Protein 5NB1 (pdb70)

InterPro domains:
  IPR001442 Collagen IV, non-collagenous [PF01413] (1467-1570)
  IPR001442 Collagen IV, non-collagenous [PF01413] (1575-1687)
  IPR001442 Collagen IV, non-collagenous [PS51403] (1465-1690)
  IPR001442 Collagen IV, non-collagenous [SM00111] (1465-1572)
  IPR001442 Collagen IV, non-collagenous [SM00111] (1573-1689)
  IPR008160 Collagen triple helix repeat [PF01391] (62-119)
  IPR008160 Collagen triple helix repeat [PF01391] (183-235)
  IPR008160 Collagen triple helix repeat [PF01391] (296-354)
  IPR008160 Collagen triple helix repeat [PF01391] (367-427)
  IPR008160 Collagen triple helix repeat [PF01391] (500-557)
  IPR008160 Collagen triple helix repeat [PF01391] (906-964)
  IPR008160 Collagen triple helix repeat [PF01391] (1015-1073)
  IPR008160 Collagen triple helix repeat [PF01391] (1082-1139)
  IPR008160 Collagen triple helix repeat [PF01391] (1198-1249)
  IPR008160 Collagen triple helix repeat [PF01391] (1313-1370)
  IPR016187 C-type lectin fold [SSF56436] (1467-1573)
  IPR016187 C-type lectin fold [SSF56436] (1574-1688)
  IPR036954 Collagen IV, non-collagenous domain superfamily [G3DSA:2.170.240.10] (1462-1690)
  IPR050149 Collagen superfamily [PTHR24023] (367-761)

Radius of gyration: 37.29 Å; Cα contacts (8 Å, |Δi|>4): 3398; chains: 6; bounding box: 72×98×93 Å

Organism: Homo sapiens (NCBI:txid9606)

GO terms:
  GO:0005576 extracellular region (C, TAS)
  GO:0005788 endoplasmic reticulum lumen (C, TAS)
  GO:0031012 extracellular matrix (C, HDA)
  GO:0060090 molecular adaptor activity (F, EXP)
  GO:0005604 basement membrane (C, IDA)
  GO:0005587 collagen type IV trimer (C, IDA)
  GO:0005201 extracellular matrix structural constituent (F, IMP)
  GO:0032836 glomerular basement membrane development (P, IMP)

Nearest PDB structures (foldseek):
  5nb1-assembly1_C  TM=1.004E+00  e=9.940E-43  Homo sapiens
  5nb1-assembly1_F-3  TM=1.001E+00  e=5.512E-42  Homo sapiens
  5nb1-assembly1_A-2  TM=9.998E-01  e=1.935E-41  Homo sapiens
  1t60-assembly3_O  TM=8.389E-01  e=1.017E-28  Bos taurus
  8tys-assembly1_D  TM=8.384E-01  e=1.018E-25  Drosophila melanogaster

CATH classification: 2.170.240.10

Sequence (1247 aa):
GGFLLVLHSQTDQEPTCPLGMPRLWTGYSLLYLEGQEKAHNQDLGLAGSCLPVFSTLPFAYCNIHQVCHYAQRNDRSYWLASAAPLPMMPLSEEAIRPYVSRRCAVCEAPAQAVAVHSQDQSIPPCPQQTWRSLWIGYSFLMHTGAGDQGGGQALMSPGSSCLEDFRAAPFLECQGRQGTCHFFANKYSFWLTTVESQAQRQKISRCQVCVKYGFLLVLHSQTDQEPTCPLGMPRLWTGYSLLYLEGQEKAHNQDLGLAGSCLPVFSTLPFAYCNIHQVCHYAQRNDRSYWLASAAPLPMMPLSEEAIRPYVSRRCAVCEAPAQAVAVHSQDQSIPPCPQTWRSLWIGYSFLMHTGAGDQGGGQALMSPGSCLEDFRAAPFLECQGRQGTCHFFANKYSFWLTTVSQAQRQKISRCQVCVKYGFLLVLHSQTDQEPTCPLGMPRLWTGYSLLYLEGQEKAHNQDLGLAGSCLPVFSTLPFAYCNIHHQVCHYAQRNDRSYWLASAAPLPMMPLSEEAIRPYVSRCAVCEAPAQAVAVHSQDQSIPPCPQTWRSLWIGYSFLMHTGAGDQGGGQALMSPGSCLEDFRAAPFLECQGRQGTCHFFANKYSFWLTTVSQAQRQKISRCQVCVKYGFLLVLHSQTDQEPTCPLGMPRLWTGYSLLYLEGQEKAHNQDLGLAGSCLPVFSTLPFAYCNIHQVCHYAQRNDRSYWLASAAPLPMMPLSEEAIRPYVSRCAVCEAPAQAVAVHSQDQSIPPCPQTWRSLWIGYSFLMHTGAGDQGGGQALMSPGSCLEDFRAAPFLECQGRQGTCHFFANNKYSFWLTTVSQAQRQKISRCQVCVKYFLLVLHSQTDQEPTCPLGMPRLWTGYSLLYLEGQEKAHNQDLGLAGSCLPVFSTLPFAYCNIHQVCHYAQRNDRSYWLASAAPLPMMPLSEEAIRPYVSRCAVCEAPAQAVAVHSQDQSIPPCPQTWRSLWIGYSFLMHTGAGDQGGGQQALMSPGSCLEDFRAAPFLECQGRQGTCHFFANKYSFWLTTVQAQRQKISRCQVCVKYGFLLVLHSQTDQQEPTCPLGMPRLWTGYSLLYLEGQEKAHNQDLGLAGSCLPVFSTLPFAYCNIHQVCHYAQRNDRSYWLASAAPLPMMPLSEEAIRPYVSRCAVCEAPAQAVAVHSQDQSIPPCPQTWRSLWIGYSFLMHTGAGDQGGGQQALMSPGSCLEDFRAAPFLECQGRQGTCHFFANKYSFWLTTVQAQRQKISRCQVCVKY

B-factor: mean 56.89, std 21.96, range [21.47, 147.78]

Structure (mmCIF, N/CA/C/O backbone):
data_5NB1
#
_entry.id   5NB1
#
_cell.length_a   145.580
_cell.length_b   167.561
_cell.length_c   155.412
_cell.angle_alpha   90.000
_cell.angle_beta   90.000
_cell.angle_gamma   90.000
#
_symmetry.space_group_name_H-M   'C 2 2 21'
#
loop_
_entity.id
_entity.type
_entity.pdbx_description
1 polymer 'Collagen alpha-4(IV) chain'
2 water water
#
loop_
_atom_site.group_PDB
_atom_site.id
_atom_site.type_symbol
_atom_site.label_atom_id
_atom_site.label_alt_id
_atom_site.label_comp_id
_atom_site.label_asym_id
_atom_site.label_entity_id
_atom_site.label_seq_id
_atom_site.pdbx_PDB_ins_code
_atom_site.Cartn_x
_atom_site.Cartn_y
_atom_site.Cartn_z
_atom_site.occupancy
_atom_site.B_iso_or_equiv
_atom_site.auth_seq_id
_atom_site.auth_comp_id
_atom_site.auth_asym_id
_atom_site.auth_atom_id
_atom_site.pdbx_PDB_model_num
ATOM 1 N N . GLY A 1 4 ? -39.422 30.990 -18.692 1.00 77.32 4 GLY A N 1
ATOM 2 C CA . GLY A 1 4 ? -40.267 32.214 -18.526 1.00 83.17 4 GLY A CA 1
ATOM 3 C C . GLY A 1 4 ? -39.749 33.484 -19.205 1.00 86.52 4 GLY A C 1
ATOM 4 O O . GLY A 1 4 ? -40.253 33.869 -20.270 1.00 86.97 4 GLY A O 1
ATOM 5 N N . GLY A 1 5 ? -38.753 34.142 -18.595 1.00 79.60 5 GLY A N 1
ATOM 6 C CA . GLY A 1 5 ? -38.307 35.454 -19.074 1.00 69.37 5 GLY A CA 1
ATOM 7 C C . GLY A 1 5 ? -36.895 35.952 -18.789 1.00 61.73 5 GLY A C 1
ATOM 8 O O . GLY A 1 5 ? -35.967 35.698 -19.565 1.00 61.52 5 GLY A O 1
ATOM 9 N N . PHE A 1 6 ? -36.742 36.687 -17.690 1.00 52.70 6 PHE A N 1
ATOM 10 C CA . PHE A 1 6 ? -35.557 37.515 -17.466 1.00 49.35 6 PHE A CA 1
ATOM 11 C C . PHE A 1 6 ? -34.749 37.128 -16.235 1.00 46.54 6 PHE A C 1
ATOM 12 O O . PHE A 1 6 ? -35.265 36.501 -15.321 1.00 47.33 6 PHE A O 1
ATOM 20 N N . LEU A 1 7 ? -33.485 37.532 -16.200 1.00 40.82 7 LEU A N 1
ATOM 21 C CA . LEU A 1 7 ? -32.619 37.191 -15.070 1.00 36.70 7 LEU A CA 1
ATOM 22 C C . LEU A 1 7 ? -32.453 38.315 -14.029 1.00 35.47 7 LEU A C 1
ATOM 23 O O . LEU A 1 7 ? -32.350 39.509 -14.376 1.00 33.71 7 LEU A O 1
ATOM 28 N N . LEU A 1 8 ? -32.468 37.936 -12.751 1.00 32.37 8 LEU A N 1
ATOM 29 C CA . LEU A 1 8 ? -32.145 38.880 -11.690 1.00 30.78 8 LEU A CA 1
ATOM 30 C C . LEU A 1 8 ? -31.114 38.308 -10.750 1.00 30.77 8 LEU A C 1
ATOM 31 O O . LEU A 1 8 ? -31.220 37.153 -10.294 1.00 31.68 8 LEU A O 1
ATOM 36 N N . VAL A 1 9 ? -30.118 39.131 -10.458 1.00 29.99 9 VAL A N 1
ATOM 37 C CA . VAL A 1 9 ? -28.969 38.685 -9.688 1.00 30.71 9 VAL A CA 1
ATOM 38 C C . VAL A 1 9 ? -28.932 39.431 -8.347 1.00 30.59 9 VAL A C 1
ATOM 39 O O . VAL A 1 9 ? -29.104 40.658 -8.298 1.00 30.68 9 VAL A O 1
ATOM 43 N N . LEU A 1 10 ? -28.764 38.679 -7.263 1.00 30.66 10 LEU A N 1
ATOM 44 C CA . LEU A 1 10 ? -28.737 39.260 -5.931 1.00 32.03 10 LEU A CA 1
ATOM 45 C C . LEU A 1 10 ? -27.409 38.955 -5.251 1.00 33.49 10 LEU A C 1
ATOM 46 O O . LEU A 1 10 ? -27.002 37.784 -5.213 1.00 33.94 10 LEU A O 1
ATOM 51 N N . HIS A 1 11 ? -26.736 39.991 -4.728 1.00 30.58 11 HIS A N 1
ATOM 52 C CA . HIS A 1 11 ? -25.512 39.785 -3.955 1.00 29.77 11 HIS A CA 1
ATOM 53 C C . HIS A 1 11 ? -25.685 40.088 -2.493 1.00 31.44 11 HIS A C 1
ATOM 54 O O . HIS A 1 11 ? -25.902 41.237 -2.119 1.00 34.73 11 HIS A O 1
ATOM 61 N N . SER A 1 12 ? -25.574 39.071 -1.638 1.00 31.86 12 SER A N 1
ATOM 62 C CA . SER A 1 12 ? -25.867 39.252 -0.212 1.00 31.40 12 SER A CA 1
ATOM 63 C C . SER A 1 12 ? -24.840 40.132 0.517 1.00 31.68 12 SER A C 1
ATOM 64 O O . SER A 1 12 ? -25.165 40.714 1.571 1.00 28.53 12 SER A O 1
ATOM 67 N N . GLN A 1 13 ? -23.628 40.233 -0.060 1.00 32.46 13 GLN A N 1
ATOM 68 C CA . GLN A 1 13 ? -22.447 40.767 0.626 1.00 34.82 13 GLN A CA 1
ATOM 69 C C . GLN A 1 13 ? -22.245 40.116 2.025 1.00 38.04 13 GLN A C 1
ATOM 70 O O . GLN A 1 13 ? -21.771 40.763 2.966 1.00 41.00 13 GLN A O 1
ATOM 76 N N . THR A 1 14 ? -22.672 38.864 2.174 1.00 38.55 14 THR A N 1
ATOM 77 C CA . THR A 1 14 ? -22.426 38.087 3.383 1.00 39.56 14 THR A CA 1
ATOM 78 C C . THR A 1 14 ? -22.145 36.652 2.969 1.00 40.03 14 THR A C 1
ATOM 79 O O . THR A 1 14 ? -22.179 36.327 1.786 1.00 38.39 14 THR A O 1
ATOM 83 N N . ASP A 1 15 ? -21.873 35.797 3.945 1.00 42.89 15 ASP A N 1
ATOM 84 C CA . ASP A 1 15 ? -21.646 34.388 3.664 1.00 46.82 15 ASP A CA 1
ATOM 85 C C . ASP A 1 15 ? -22.948 33.577 3.622 1.00 47.35 15 ASP A C 1
ATOM 86 O O . ASP A 1 15 ? -22.904 32.355 3.507 1.00 48.52 15 ASP A O 1
ATOM 91 N N . GLN A 1 16 ? -24.096 34.256 3.696 1.00 46.41 16 GLN A N 1
ATOM 92 C CA . GLN A 1 16 ? -25.392 33.589 3.572 1.00 48.48 16 GLN A CA 1
ATOM 93 C C . GLN A 1 16 ? -25.989 33.834 2.187 1.00 46.85 16 GLN A C 1
ATOM 94 O O . GLN A 1 16 ? -25.942 34.952 1.684 1.00 46.09 16 GLN A O 1
ATOM 100 N N . GLU A 1 17 ? -26.543 32.790 1.574 1.00 46.93 17 GLU A N 1
ATOM 101 C CA . GLU A 1 17 ? -27.188 32.910 0.261 1.00 48.11 17 GLU A CA 1
ATOM 102 C C . GLU A 1 17 ? -28.448 33.738 0.385 1.00 45.63 17 GLU A C 1
ATOM 103 O O . GLU A 1 17 ? -29.256 33.489 1.268 1.00 48.01 17 GLU A O 1
ATOM 109 N N . PRO A 1 18 ? -28.628 34.726 -0.499 1.00 41.95 18 PRO A N 1
ATOM 110 C CA . PRO A 1 18 ? -29.857 35.494 -0.474 1.00 40.46 18 PRO A CA 1
ATOM 111 C C . PRO A 1 18 ? -31.033 34.644 -0.898 1.00 42.46 18 PRO A C 1
ATOM 112 O O . PRO A 1 18 ? -30.851 33.591 -1.516 1.00 46.42 18 PRO A O 1
ATOM 116 N N . THR A 1 19 ? -32.235 35.086 -0.573 1.00 41.82 19 THR A N 1
ATOM 117 C CA . THR A 1 19 ? -33.418 34.426 -1.087 1.00 42.37 19 THR A CA 1
ATOM 118 C C . THR A 1 19 ? -33.951 35.320 -2.190 1.00 41.80 19 THR A C 1
ATOM 119 O O . THR A 1 19 ? -33.793 36.542 -2.116 1.00 42.82 19 THR A O 1
ATOM 123 N N . CYS A 1 20 ? -34.574 34.720 -3.204 1.00 39.33 20 CYS A N 1
ATOM 124 C CA . CYS A 1 20 ? -35.148 35.485 -4.304 1.00 39.58 20 CYS A CA 1
ATOM 125 C C . CYS A 1 20 ? -36.457 36.117 -3.860 1.00 40.02 20 CYS A C 1
ATOM 126 O O . CYS A 1 20 ? -37.237 35.461 -3.173 1.00 40.88 20 CYS A O 1
ATOM 129 N N . PRO A 1 21 ? -36.695 37.395 -4.248 1.00 40.02 21 PRO A N 1
ATOM 130 C CA . PRO A 1 21 ? -37.906 38.125 -3.862 1.00 40.48 21 PRO A CA 1
ATOM 131 C C . PRO A 1 21 ? -39.186 37.654 -4.580 1.00 43.58 21 PRO A C 1
ATOM 132 O O . PRO A 1 21 ? -39.111 36.820 -5.484 1.00 44.03 21 PRO A O 1
ATOM 136 N N . LEU A 1 22 ? -40.339 38.168 -4.136 1.00 43.46 22 LEU A N 1
ATOM 137 C CA . LEU A 1 22 ? -41.627 38.044 -4.835 1.00 44.34 22 LEU A CA 1
ATOM 138 C C . LEU A 1 22 ? -41.981 36.670 -5.418 1.00 45.25 22 LEU A C 1
ATOM 139 O O . LEU A 1 22 ? -42.631 36.581 -6.469 1.00 42.90 22 LEU A O 1
ATOM 144 N N . GLY A 1 23 ? -41.560 35.608 -4.736 1.00 45.76 23 GLY A N 1
ATOM 145 C CA . GLY A 1 23 ? -41.792 34.242 -5.214 1.00 46.89 23 GLY A CA 1
ATOM 146 C C . GLY A 1 23 ? -41.135 33.860 -6.538 1.00 48.43 23 GLY A C 1
ATOM 147 O O . GLY A 1 23 ? -41.508 32.840 -7.134 1.00 50.09 23 GLY A O 1
ATOM 148 N N . MET A 1 24 ? -40.173 34.673 -7.004 1.00 44.16 24 MET A N 1
ATOM 149 C CA . MET A 1 24 ? -39.352 34.337 -8.178 1.00 39.97 24 MET A CA 1
ATOM 150 C C . MET A 1 24 ? -38.566 33.034 -7.952 1.00 38.93 24 MET A C 1
ATOM 151 O O . MET A 1 24 ? -37.931 32.873 -6.905 1.00 37.93 24 MET A O 1
ATOM 156 N N . PRO A 1 25 ? -38.586 32.112 -8.937 1.00 37.14 25 PRO A N 1
ATOM 157 C CA . PRO A 1 25 ? -37.851 30.853 -8.748 1.00 36.57 25 PRO A CA 1
ATOM 158 C C . PRO A 1 25 ? -36.346 31.071 -8.737 1.00 35.60 25 PRO A C 1
ATOM 159 O O . PRO A 1 25 ? -35.828 31.884 -9.507 1.00 34.71 25 PRO A O 1
ATOM 163 N N . ARG A 1 26 ? -35.663 30.352 -7.852 1.00 37.19 26 ARG A N 1
ATOM 164 C CA . ARG A 1 26 ? -34.215 30.393 -7.766 1.00 37.99 26 ARG A CA 1
ATOM 165 C C . ARG A 1 26 ? -33.601 29.410 -8.767 1.00 39.39 26 ARG A C 1
ATOM 166 O O . ARG A 1 26 ? -33.871 28.196 -8.726 1.00 42.84 26 ARG A O 1
ATOM 174 N N . LEU A 1 27 ? -32.775 29.931 -9.667 1.00 36.28 27 LEU A N 1
ATOM 175 C CA . LEU A 1 27 ? -32.158 29.102 -10.679 1.00 32.21 27 LEU A CA 1
ATOM 176 C C . LEU A 1 27 ? -30.885 28.469 -10.133 1.00 32.64 27 LEU A C 1
ATOM 177 O O . LEU A 1 27 ? -30.680 27.269 -10.329 1.00 33.26 27 LEU A O 1
ATOM 182 N N . TRP A 1 28 ? -30.057 29.258 -9.436 1.00 31.31 28 TRP A N 1
ATOM 183 C CA . TRP A 1 28 ? -28.834 28.762 -8.762 1.00 33.08 28 TRP A CA 1
ATOM 184 C C . TRP A 1 28 ? -28.248 29.722 -7.740 1.00 34.30 28 TRP A C 1
ATOM 185 O O . TRP A 1 28 ? -28.720 30.840 -7.561 1.00 38.58 28 TRP A O 1
ATOM 196 N N . THR A 1 29 ? -27.201 29.276 -7.067 1.00 36.12 29 THR A N 1
ATOM 197 C CA . THR A 1 29 ? -26.578 29.993 -5.959 1.00 38.13 29 THR A CA 1
ATOM 198 C C . THR A 1 29 ? -25.047 29.960 -6.178 1.00 39.42 29 THR A C 1
ATOM 199 O O . THR A 1 29 ? -24.543 29.091 -6.911 1.00 44.12 29 THR A O 1
ATOM 203 N N . GLY A 1 30 ? -24.309 30.910 -5.608 1.00 35.60 30 GLY A N 1
ATOM 204 C CA . GLY A 1 30 ? -22.874 30.997 -5.898 1.00 32.91 30 GLY A CA 1
ATOM 205 C C . GLY A 1 30 ? -22.127 32.114 -5.199 1.00 31.24 30 GLY A C 1
ATOM 206 O O . GLY A 1 30 ? -22.525 32.538 -4.120 1.00 29.85 30 GLY A O 1
ATOM 207 N N . TYR A 1 31 ? -21.042 32.581 -5.825 1.00 31.62 31 TYR A N 1
ATOM 208 C CA . TYR A 1 31 ? -20.149 33.614 -5.264 1.00 31.45 31 TYR A CA 1
ATOM 209 C C . TYR A 1 31 ? -20.049 34.839 -6.172 1.00 30.61 31 TYR A C 1
ATOM 210 O O . TYR A 1 31 ? -20.063 34.746 -7.406 1.00 27.26 31 TYR A O 1
ATOM 219 N N . SER A 1 32 ? -19.949 35.994 -5.532 1.00 33.41 32 SER A N 1
ATOM 220 C CA . SER A 1 32 ? -20.068 37.272 -6.223 1.00 35.52 32 SER A CA 1
ATOM 221 C C . SER A 1 32 ? -18.761 37.685 -6.863 1.00 36.32 32 SER A C 1
ATOM 222 O O . SER A 1 32 ? -17.851 38.144 -6.164 1.00 36.58 32 SER A O 1
ATOM 225 N N . LEU A 1 33 ? -18.664 37.518 -8.183 1.00 36.77 33 LEU A N 1
ATOM 226 C CA . LEU A 1 33 ? -17.485 37.973 -8.934 1.00 36.68 33 LEU A CA 1
ATOM 227 C C . LEU A 1 33 ? -17.674 39.379 -9.518 1.00 37.20 33 LEU A C 1
ATOM 228 O O . LEU A 1 33 ? -18.591 39.631 -10.312 1.00 35.59 33 LEU A O 1
ATOM 233 N N . LEU A 1 34 ? -16.791 40.291 -9.127 1.00 39.62 34 LEU A N 1
ATOM 234 C CA . LEU A 1 34 ? -16.931 41.694 -9.529 1.00 44.02 34 LEU A CA 1
ATOM 235 C C . LEU A 1 34 ? -16.218 42.029 -10.836 1.00 45.09 34 LEU A C 1
ATOM 236 O O . LEU A 1 34 ? -16.749 42.756 -11.664 1.00 46.31 34 LEU A O 1
ATOM 241 N N . TYR A 1 35 ? -15.018 41.494 -11.018 1.00 48.31 35 TYR A N 1
ATOM 242 C CA . TYR A 1 35 ? -14.173 41.902 -12.140 1.00 47.66 35 TYR A CA 1
ATOM 243 C C . TYR A 1 35 ? -13.032 40.919 -12.407 1.00 47.81 35 TYR A C 1
ATOM 244 O O . TYR A 1 35 ? -12.293 40.513 -11.482 1.00 46.21 35 TYR A O 1
ATOM 253 N N . LEU A 1 36 ? -12.910 40.545 -13.680 1.00 47.27 36 LEU A N 1
ATOM 254 C CA . LEU A 1 36 ? -11.785 39.755 -14.177 1.00 48.41 36 LEU A CA 1
ATOM 255 C C . LEU A 1 36 ? -10.758 40.660 -14.806 1.00 51.57 36 LEU A C 1
ATOM 256 O O . LEU A 1 36 ? -11.072 41.424 -15.725 1.00 51.53 36 LEU A O 1
ATOM 261 N N . GLU A 1 37 ? -9.524 40.558 -14.325 1.00 59.08 37 GLU A N 1
ATOM 262 C CA . GLU A 1 37 ? -8.455 41.441 -14.776 1.00 63.29 37 GLU A CA 1
ATOM 263 C C . GLU A 1 37 ? -8.286 41.470 -16.263 1.00 66.44 37 GLU A C 1
ATOM 264 O O . GLU A 1 37 ? -8.128 40.424 -16.891 1.00 69.52 37 GLU A O 1
ATOM 270 N N . GLY A 1 38 ? -8.277 42.685 -16.803 1.00 73.35 38 GLY A N 1
ATOM 271 C CA . GLY A 1 38 ? -7.996 42.907 -18.206 1.00 73.36 38 GLY A CA 1
ATOM 272 C C . GLY A 1 38 ? -8.672 41.831 -19.008 1.00 72.88 38 GLY A C 1
ATOM 273 O O . GLY A 1 38 ? -8.028 41.041 -19.691 1.00 75.95 38 GLY A O 1
ATOM 274 N N . GLN A 1 39 ? -9.983 41.760 -18.873 1.00 76.49 39 GLN A N 1
ATOM 275 C CA . GLN A 1 39 ? -10.742 40.997 -19.813 1.00 83.79 39 GLN A CA 1
ATOM 276 C C . GLN A 1 39 ? -10.789 41.870 -21.054 1.00 87.29 39 GLN A C 1
ATOM 277 O O . GLN A 1 39 ? -10.425 43.049 -21.007 1.00 81.48 39 GLN A O 1
ATOM 283 N N . GLU A 1 40 ? -11.189 41.279 -22.170 1.00 95.08 40 GLU A N 1
ATOM 284 C CA . GLU A 1 40 ? -11.449 42.029 -23.381 1.00 100.62 40 GLU A CA 1
ATOM 285 C C . GLU A 1 40 ? -12.570 43.035 -23.120 1.00 103.23 40 GLU A C 1
ATOM 286 O O . GLU A 1 40 ? -13.439 42.808 -22.266 1.00 100.74 40 GLU A O 1
ATOM 292 N N . LYS A 1 41 ? -12.529 44.154 -23.840 1.00 104.69 41 LYS A N 1
ATOM 293 C CA . LYS A 1 41 ? -13.570 45.170 -23.750 1.00 105.38 41 LYS A CA 1
ATOM 294 C C . LYS A 1 41 ? -14.916 44.643 -24.275 1.00 111.44 41 LYS A C 1
ATOM 295 O O . LYS A 1 41 ? -15.971 45.198 -23.952 1.00 112.99 41 LYS A O 1
ATOM 297 N N . ALA A 1 42 ? -14.871 43.559 -25.060 1.00 116.40 42 ALA A N 1
ATOM 298 C CA . ALA A 1 42 ? -16.073 42.939 -25.659 1.00 118.66 42 ALA A CA 1
ATOM 299 C C . ALA A 1 42 ? -16.878 42.048 -24.692 1.00 118.47 42 ALA A C 1
ATOM 300 O O . ALA A 1 42 ? -17.905 41.472 -25.074 1.00 114.32 42 ALA A O 1
ATOM 302 N N . HIS A 1 43 ? -16.406 41.951 -23.448 1.00 115.61 43 HIS A N 1
ATOM 303 C CA . HIS A 1 43 ? -17.053 41.165 -22.400 1.00 102.15 43 HIS A CA 1
ATOM 304 C C . HIS A 1 43 ? -17.493 42.067 -21.275 1.00 91.90 43 HIS A C 1
ATOM 305 O O . HIS A 1 43 ? -16.679 42.800 -20.701 1.00 91.04 43 HIS A O 1
ATOM 312 N N . ASN A 1 44 ? -18.785 42.029 -20.954 1.00 79.21 44 ASN A N 1
ATOM 313 C CA . ASN A 1 44 ? -19.356 42.915 -19.940 1.00 71.03 44 ASN A CA 1
ATOM 314 C C . ASN A 1 44 ? -19.281 42.313 -18.543 1.00 64.69 44 ASN A C 1
ATOM 315 O O . ASN A 1 44 ? -19.591 41.140 -18.375 1.00 65.42 44 ASN A O 1
ATOM 320 N N . GLN A 1 45 ? -18.883 43.105 -17.542 1.00 59.42 45 GLN A N 1
ATOM 321 C CA . GLN A 1 45 ? -18.646 42.557 -16.192 1.00 58.06 45 GLN A CA 1
ATOM 322 C C . GLN A 1 45 ? -19.523 43.132 -15.071 1.00 55.71 45 GLN A C 1
ATOM 323 O O . GLN A 1 45 ? -19.087 43.288 -13.924 1.00 58.43 45 GLN A O 1
ATOM 329 N N . ASP A 1 46 ? -20.769 43.428 -15.400 1.00 50.71 46 ASP A N 1
ATOM 330 C CA . ASP A 1 46 ? -21.684 43.994 -14.438 1.00 47.59 46 ASP A CA 1
ATOM 331 C C . ASP A 1 46 ? -22.141 42.964 -13.427 1.00 43.82 46 ASP A C 1
ATOM 332 O O . ASP A 1 46 ? -22.442 41.823 -13.777 1.00 47.32 46 ASP A O 1
ATOM 337 N N . LEU A 1 47 ? -22.214 43.375 -12.170 1.00 39.40 47 LEU A N 1
ATOM 338 C CA . LEU A 1 47 ? -22.817 42.562 -11.122 1.00 35.50 47 LEU A CA 1
ATOM 339 C C . LEU A 1 47 ? -24.305 42.249 -11.359 1.00 37.99 47 LEU A C 1
ATOM 340 O O . LEU A 1 47 ? -24.910 41.526 -10.581 1.00 40.81 47 LEU A O 1
ATOM 345 N N . GLY A 1 48 ? -24.893 42.789 -12.425 1.00 38.78 48 GLY A N 1
ATOM 346 C CA . GLY A 1 48 ? -26.273 42.477 -12.803 1.00 38.48 48 GLY A CA 1
ATOM 347 C C . GLY A 1 48 ? -26.424 41.307 -13.764 1.00 38.99 48 GLY A C 1
ATOM 348 O O . GLY A 1 48 ? -27.538 40.910 -14.110 1.00 39.23 48 GLY A O 1
ATOM 349 N N . LEU A 1 49 ? -25.314 40.728 -14.198 1.00 38.91 49 LEU A N 1
ATOM 350 C CA . LEU A 1 49 ? -25.407 39.580 -15.106 1.00 36.51 49 LEU A CA 1
ATOM 351 C C . LEU A 1 49 ? -25.094 38.243 -14.427 1.00 34.96 49 LEU A C 1
ATOM 352 O O . LEU A 1 49 ? -24.301 38.172 -13.467 1.00 32.98 49 LEU A O 1
ATOM 357 N N . ALA A 1 50 ? -25.721 37.188 -14.943 1.00 32.80 50 ALA A N 1
ATOM 358 C CA . ALA A 1 50 ? -25.544 35.846 -14.400 1.00 33.80 50 ALA A CA 1
ATOM 359 C C . ALA A 1 50 ? -24.069 35.512 -14.193 1.00 35.01 50 ALA A C 1
ATOM 360 O O . ALA A 1 50 ? -23.686 34.961 -13.157 1.00 38.59 50 ALA A O 1
ATOM 362 N N . GLY A 1 51 ? -23.240 35.883 -15.160 1.00 32.79 51 GLY A N 1
ATOM 363 C CA . GLY A 1 51 ? -21.818 35.672 -15.063 1.00 31.10 51 GLY A CA 1
ATOM 364 C C . GLY A 1 51 ? -21.137 36.279 -13.854 1.00 33.95 51 GLY A C 1
ATOM 365 O O . GLY A 1 51 ? -19.956 36.020 -13.660 1.00 36.34 51 GLY A O 1
ATOM 366 N N . SER A 1 52 ? -21.839 37.086 -13.043 1.00 32.99 52 SER A N 1
ATOM 367 C CA . SER A 1 52 ? -21.252 37.598 -11.790 1.00 32.02 52 SER A CA 1
ATOM 368 C C . SER A 1 52 ? -21.520 36.705 -10.569 1.00 32.25 52 SER A C 1
ATOM 369 O O . SER A 1 52 ? -20.982 36.942 -9.469 1.00 31.31 52 SER A O 1
ATOM 372 N N . CYS A 1 53 ? -22.343 35.678 -10.771 1.00 30.66 53 CYS A N 1
ATOM 373 C CA . CYS A 1 53 ? -22.659 34.732 -9.720 1.00 32.38 53 CYS A CA 1
ATOM 374 C C . CYS A 1 53 ? -22.161 33.353 -10.130 1.00 34.39 53 CYS A C 1
ATOM 375 O O . CYS A 1 53 ? -22.807 32.655 -10.922 1.00 36.58 53 CYS A O 1
ATOM 378 N N . LEU A 1 54 ? -21.010 32.962 -9.597 1.00 32.88 54 LEU A N 1
ATOM 379 C CA . LEU A 1 54 ? -20.383 31.714 -9.985 1.00 31.03 54 LEU A CA 1
ATOM 380 C C . LEU A 1 54 ? -20.652 30.635 -8.936 1.00 30.59 54 LEU A C 1
ATOM 381 O O . LEU A 1 54 ? -20.374 30.843 -7.759 1.00 29.99 54 LEU A O 1
ATOM 386 N N . PRO A 1 55 ? -21.195 29.477 -9.367 1.00 30.22 55 PRO A N 1
ATOM 387 C CA . PRO A 1 55 ? -21.515 28.349 -8.504 1.00 29.58 55 PRO A CA 1
ATOM 388 C C . PRO A 1 55 ? -20.304 27.803 -7.771 1.00 32.08 55 PRO A C 1
ATOM 389 O O . PRO A 1 55 ? -20.435 27.363 -6.608 1.00 30.52 55 PRO A O 1
ATOM 393 N N . VAL A 1 56 ? -19.138 27.811 -8.426 1.00 33.70 56 VAL A N 1
ATOM 394 C CA . VAL A 1 56 ? -17.934 27.385 -7.716 1.00 35.48 56 VAL A CA 1
ATOM 395 C C . VAL A 1 56 ? -16.866 28.470 -7.673 1.00 36.35 56 VAL A C 1
ATOM 396 O O . VAL A 1 56 ? -16.486 29.050 -8.689 1.00 34.74 56 VAL A O 1
ATOM 400 N N . PHE A 1 57 ? -16.398 28.735 -6.463 1.00 38.97 57 PHE A N 1
ATOM 401 C CA . PHE A 1 57 ? -15.347 29.692 -6.257 1.00 44.40 57 PHE A CA 1
ATOM 402 C C . PHE A 1 57 ? -13.975 29.112 -6.601 1.00 47.67 57 PHE A C 1
ATOM 403 O O . PHE A 1 57 ? -13.617 28.031 -6.111 1.00 46.53 57 PHE A O 1
ATOM 411 N N . SER A 1 58 ? -13.215 29.833 -7.435 1.00 49.31 58 SER A N 1
ATOM 412 C CA . SER A 1 58 ? -11.778 29.550 -7.630 1.00 53.33 58 SER A CA 1
ATOM 413 C C . SER A 1 58 ? -10.914 30.807 -7.832 1.00 58.07 58 SER A C 1
ATOM 414 O O . SER A 1 58 ? -11.341 31.779 -8.463 1.00 62.96 58 SER A O 1
ATOM 417 N N . THR A 1 59 ? -9.682 30.773 -7.331 1.00 57.98 59 THR A N 1
ATOM 418 C CA . THR A 1 59 ? -8.737 31.865 -7.581 1.00 56.06 59 THR A CA 1
ATOM 419 C C . THR A 1 59 ? -8.281 31.900 -9.037 1.00 56.33 59 THR A C 1
ATOM 420 O O . THR A 1 59 ? -7.441 32.725 -9.384 1.00 62.16 59 THR A O 1
ATOM 424 N N . LEU A 1 60 ? -8.809 30.998 -9.873 1.00 52.29 60 LEU A N 1
ATOM 425 C CA . LEU A 1 60 ? -8.558 31.034 -11.316 1.00 50.36 60 LEU A CA 1
ATOM 426 C C . LEU A 1 60 ? -9.820 30.796 -12.151 1.00 50.30 60 LEU A C 1
ATOM 427 O O . LEU A 1 60 ? -9.983 29.742 -12.764 1.00 52.08 60 LEU A O 1
ATOM 432 N N . PRO A 1 61 ? -10.703 31.795 -12.205 1.00 47.62 61 PRO A N 1
ATOM 433 C CA . PRO A 1 61 ? -11.924 31.681 -12.976 1.00 45.76 61 PRO A CA 1
ATOM 434 C C . PRO A 1 61 ? -11.735 31.929 -14.485 1.00 44.96 61 PRO A C 1
ATOM 435 O O . PRO A 1 61 ? -12.730 31.970 -15.225 1.00 41.42 61 PRO A O 1
ATOM 439 N N . PHE A 1 62 ? -10.498 32.139 -14.943 1.00 43.78 62 PHE A N 1
ATOM 440 C CA . PHE A 1 62 ? -10.270 32.344 -16.391 1.00 45.91 62 PHE A CA 1
ATOM 441 C C . PHE A 1 62 ? -10.206 30.975 -17.073 1.00 45.87 62 PHE A C 1
ATOM 442 O O . PHE A 1 62 ? -10.490 30.838 -18.268 1.00 47.84 62 PHE A O 1
ATOM 450 N N . ALA A 1 63 ? -9.826 29.973 -16.291 1.00 41.72 63 ALA A N 1
ATOM 451 C CA . ALA A 1 63 ? -9.807 28.614 -16.740 1.00 44.53 63 ALA A CA 1
ATOM 452 C C . ALA A 1 63 ? -11.230 28.130 -16.984 1.00 47.32 63 ALA A C 1
ATOM 453 O O . ALA A 1 63 ? -12.138 28.416 -16.200 1.00 44.84 63 ALA A O 1
ATOM 455 N N . TYR A 1 64 ? -11.403 27.398 -18.085 1.00 49.83 64 TYR A N 1
ATOM 456 C CA . TYR A 1 64 ? -12.678 26.788 -18.468 1.00 48.41 64 TYR A CA 1
ATOM 457 C C . TYR A 1 64 ? -13.214 25.905 -17.338 1.00 47.65 64 TYR A C 1
ATOM 458 O O . TYR A 1 64 ? -14.371 26.032 -16.946 1.00 48.17 64 TYR A O 1
ATOM 467 N N . CYS A 1 65 ? -12.355 25.037 -16.812 1.00 48.03 65 CYS A N 1
ATOM 468 C CA . CYS A 1 65 ? -12.696 24.119 -15.718 1.00 51.46 65 CYS A CA 1
ATOM 469 C C . CYS A 1 65 ? -11.640 24.226 -14.622 1.00 51.81 65 CYS A C 1
ATOM 470 O O . CYS A 1 65 ? -10.583 24.837 -14.839 1.00 49.03 65 CYS A O 1
ATOM 473 N N . ASN A 1 66 ? -11.910 23.633 -13.455 1.00 53.07 66 ASN A N 1
ATOM 474 C CA . ASN A 1 66 ? -11.003 23.814 -12.306 1.00 55.75 66 ASN A CA 1
ATOM 475 C C . ASN A 1 66 ? -9.950 22.711 -12.082 1.00 58.04 66 ASN A C 1
ATOM 476 O O . ASN A 1 66 ? -9.406 22.583 -10.973 1.00 56.21 66 ASN A O 1
ATOM 481 N N . ILE A 1 67 ? -9.680 21.919 -13.128 1.00 55.22 67 ILE A N 1
ATOM 482 C CA . ILE A 1 67 ? -8.597 20.940 -13.121 1.00 55.08 67 ILE A CA 1
ATOM 483 C C . ILE A 1 67 ? -7.633 21.299 -14.242 1.00 60.00 67 ILE A C 1
ATOM 484 O O . ILE A 1 67 ? -7.960 21.157 -15.418 1.00 57.95 67 ILE A O 1
ATOM 489 N N . HIS A 1 68 ? -6.454 21.795 -13.856 1.00 67.65 68 HIS A N 1
ATOM 490 C CA . HIS A 1 68 ? -5.522 22.438 -14.793 1.00 69.21 68 HIS A CA 1
ATOM 491 C C . HIS A 1 68 ? -4.862 21.468 -15.744 1.00 64.67 68 HIS A C 1
ATOM 492 O O . HIS A 1 68 ? -4.416 21.867 -16.823 1.00 62.00 68 HIS A O 1
ATOM 499 N N . GLN A 1 69 ? -4.814 20.190 -15.366 1.00 62.89 69 GLN A N 1
ATOM 500 C CA . GLN A 1 69 ? -4.344 19.128 -16.271 1.00 65.78 69 GLN A CA 1
ATOM 501 C C . GLN A 1 69 ? -5.273 18.947 -17.478 1.00 65.06 69 GLN A C 1
ATOM 502 O O . GLN A 1 69 ? -4.812 18.577 -18.553 1.00 63.88 69 GLN A O 1
ATOM 508 N N . VAL A 1 70 ? -6.571 19.206 -17.292 1.00 64.13 70 VAL A N 1
ATOM 509 C CA . VAL A 1 70 ? -7.559 19.115 -18.376 1.00 61.65 70 VAL A CA 1
ATOM 510 C C . VAL A 1 70 ? -7.673 20.400 -19.210 1.00 63.09 70 VAL A C 1
ATOM 511 O O . VAL A 1 70 ? -7.506 20.376 -20.425 1.00 63.91 70 VAL A O 1
ATOM 515 N N . CYS A 1 71 ? -7.985 21.506 -18.548 1.00 68.06 71 CYS A N 1
ATOM 516 C CA . CYS A 1 71 ? -8.097 22.804 -19.191 1.00 74.88 71 CYS A CA 1
ATOM 517 C C . CYS A 1 71 ? -6.865 23.588 -18.783 1.00 84.05 71 CYS A C 1
ATOM 518 O O . CYS A 1 71 ? -6.753 24.033 -17.633 1.00 92.80 71 CYS A O 1
ATOM 521 N N . HIS A 1 72 ? -5.922 23.726 -19.707 1.00 87.69 72 HIS A N 1
ATOM 522 C CA . HIS A 1 72 ? -4.729 24.524 -19.448 1.00 89.69 72 HIS A CA 1
ATOM 523 C C . HIS A 1 72 ? -5.044 25.957 -19.772 1.00 86.11 72 HIS A C 1
ATOM 524 O O . HIS A 1 72 ? -5.530 26.259 -20.871 1.00 82.56 72 HIS A O 1
ATOM 531 N N . TYR A 1 73 ? -4.811 26.857 -18.819 1.00 77.54 73 TYR A N 1
ATOM 532 C CA . TYR A 1 73 ? -5.027 28.274 -19.096 1.00 74.44 73 TYR A CA 1
ATOM 533 C C . TYR A 1 73 ? -3.698 28.921 -19.466 1.00 73.24 73 TYR A C 1
ATOM 534 O O . TYR A 1 73 ? -2.756 28.922 -18.676 1.00 72.54 73 TYR A O 1
ATOM 543 N N . ALA A 1 74 ? -3.642 29.468 -20.677 1.00 75.24 74 ALA A N 1
ATOM 544 C CA . ALA A 1 74 ? -2.391 29.949 -21.267 1.00 79.21 74 ALA A CA 1
ATOM 545 C C . ALA A 1 74 ? -2.049 31.415 -20.966 1.00 84.67 74 ALA A C 1
ATOM 546 O O . ALA A 1 74 ? -0.903 31.725 -20.625 1.00 85.38 74 ALA A O 1
ATOM 548 N N . GLN A 1 75 ? -3.046 32.298 -21.077 1.00 85.71 75 GLN A N 1
ATOM 549 C CA . GLN A 1 75 ? -2.813 33.749 -21.203 1.00 81.35 75 GLN A CA 1
ATOM 550 C C . GLN A 1 75 ? -2.298 34.454 -19.938 1.00 80.14 75 GLN A C 1
ATOM 551 O O . GLN A 1 75 ? -2.164 33.830 -18.872 1.00 77.52 75 GLN A O 1
ATOM 557 N N . ARG A 1 76 ? -2.006 35.750 -20.076 1.00 77.37 76 ARG A N 1
ATOM 558 C CA . ARG A 1 76 ? -1.260 36.511 -19.061 1.00 78.49 76 ARG A CA 1
ATOM 559 C C . ARG A 1 76 ? -2.089 36.905 -17.829 1.00 76.79 76 ARG A C 1
ATOM 560 O O . ARG A 1 76 ? -1.589 36.822 -16.693 1.00 62.41 76 ARG A O 1
ATOM 562 N N . ASN A 1 77 ? -3.345 37.314 -18.086 1.00 80.75 77 ASN A N 1
ATOM 563 C CA . ASN A 1 77 ? -4.339 37.773 -17.087 1.00 73.13 77 ASN A CA 1
ATOM 564 C C . ASN A 1 77 ? -4.542 36.861 -15.889 1.00 73.21 77 ASN A C 1
ATOM 565 O O . ASN A 1 77 ? -4.884 35.686 -16.041 1.00 69.91 77 ASN A O 1
ATOM 570 N N . ASP A 1 78 ? -4.376 37.428 -14.698 1.00 76.92 78 ASP A N 1
ATOM 571 C CA . ASP A 1 78 ? -4.209 36.637 -13.482 1.00 79.50 78 ASP A CA 1
ATOM 572 C C . ASP A 1 78 ? -5.216 36.933 -12.358 1.00 78.20 78 ASP A C 1
ATOM 573 O O . ASP A 1 78 ? -5.661 36.019 -11.651 1.00 80.16 78 ASP A O 1
ATOM 578 N N . ARG A 1 79 ? -5.561 38.207 -12.191 1.00 73.02 79 ARG A N 1
ATOM 579 C CA . ARG A 1 79 ? -6.208 38.669 -10.959 1.00 69.11 79 ARG A CA 1
ATOM 580 C C . ARG A 1 79 ? -7.723 38.805 -11.048 1.00 61.96 79 ARG A C 1
ATOM 581 O O . ARG A 1 79 ? -8.279 39.077 -12.111 1.00 60.50 79 ARG A O 1
ATOM 589 N N . SER A 1 80 ? -8.388 38.592 -9.921 1.00 56.02 80 SER A N 1
ATOM 590 C CA . SER A 1 80 ? -9.842 38.618 -9.901 1.00 54.73 80 SER A CA 1
ATOM 591 C C . SER A 1 80 ? -10.331 39.231 -8.608 1.00 50.55 80 SER A C 1
ATOM 592 O O . SER A 1 80 ? -9.687 39.088 -7.556 1.00 47.07 80 SER A O 1
ATOM 595 N N . TYR A 1 81 ? -11.473 39.909 -8.699 1.00 48.25 81 TYR A N 1
ATOM 596 C CA . TYR A 1 81 ? -12.068 40.571 -7.541 1.00 47.63 81 TYR A CA 1
ATOM 597 C C . TYR A 1 81 ? -13.462 40.049 -7.205 1.00 44.10 81 TYR A C 1
ATOM 598 O O . TYR A 1 81 ? -14.326 39.950 -8.072 1.00 45.20 81 TYR A O 1
ATOM 607 N N . TRP A 1 82 ? -13.657 39.735 -5.931 1.00 40.39 82 TRP A N 1
ATOM 608 C CA . TRP A 1 82 ? -14.896 39.199 -5.411 1.00 39.54 82 TRP A CA 1
ATOM 609 C C . TRP A 1 82 ? -15.377 40.139 -4.377 1.00 40.97 82 TRP A C 1
ATOM 610 O O . TRP A 1 82 ? -14.575 40.753 -3.663 1.00 40.95 82 TRP A O 1
ATOM 621 N N . LEU A 1 83 ? -16.700 40.247 -4.286 1.00 40.23 83 LEU A N 1
ATOM 622 C CA . LEU A 1 83 ? -17.356 41.055 -3.291 1.00 37.54 83 LEU A CA 1
ATOM 623 C C . LEU A 1 83 ? -17.104 40.465 -1.906 1.00 42.42 83 LEU A C 1
ATOM 624 O O . LEU A 1 83 ? -17.227 39.243 -1.709 1.00 44.32 83 LEU A O 1
ATOM 629 N N . ALA A 1 84 ? -16.737 41.334 -0.956 1.00 45.24 84 ALA A N 1
ATOM 630 C CA . ALA A 1 84 ? -16.398 40.934 0.420 1.00 43.77 84 ALA A CA 1
ATOM 631 C C . ALA A 1 84 ? -17.606 40.673 1.290 1.00 46.43 84 ALA A C 1
ATOM 632 O O . ALA A 1 84 ? -18.653 41.309 1.118 1.00 46.99 84 ALA A O 1
ATOM 634 N N . SER A 1 85 ? -17.454 39.763 2.248 1.00 48.44 85 SER A N 1
ATOM 635 C CA . SER A 1 85 ? -18.488 39.577 3.256 1.00 52.94 85 SER A CA 1
ATOM 636 C C . SER A 1 85 ? -18.249 40.524 4.424 1.00 55.37 85 SER A C 1
ATOM 637 O O . SER A 1 85 ? -17.340 41.359 4.390 1.00 50.27 85 SER A O 1
ATOM 640 N N . ALA A 1 86 ? -19.083 40.397 5.450 1.00 65.08 86 ALA A N 1
ATOM 641 C CA . ALA A 1 86 ? -19.057 41.325 6.571 1.00 72.52 86 ALA A CA 1
ATOM 642 C C . ALA A 1 86 ? -17.864 41.087 7.510 1.00 77.15 86 ALA A C 1
ATOM 643 O O . ALA A 1 86 ? -17.383 42.026 8.153 1.00 81.79 86 ALA A O 1
ATOM 645 N N . ALA A 1 87 ? -17.382 39.843 7.567 1.00 77.31 87 ALA A N 1
ATOM 646 C CA . ALA A 1 87 ? -16.280 39.462 8.457 1.00 78.74 87 ALA A CA 1
ATOM 647 C C . ALA A 1 87 ? -14.936 40.088 8.030 1.00 78.62 87 ALA A C 1
ATOM 648 O O . ALA A 1 87 ? -14.594 40.060 6.841 1.00 70.36 87 ALA A O 1
ATOM 650 N N . PRO A 1 88 ? -14.180 40.652 9.005 1.00 78.57 88 PRO A N 1
ATOM 651 C CA . PRO A 1 88 ? -12.929 41.387 8.747 1.00 79.48 88 PRO A CA 1
ATOM 652 C C . PRO A 1 88 ? -11.775 40.469 8.379 1.00 85.52 88 PRO A C 1
ATOM 653 O O . PRO A 1 88 ? -11.635 39.386 8.954 1.00 88.19 88 PRO A O 1
ATOM 657 N N . LEU A 1 89 ? -10.953 40.904 7.431 1.00 87.59 89 LEU A N 1
ATOM 658 C CA . LEU A 1 89 ? -9.848 40.082 6.948 1.00 93.85 89 LEU A CA 1
ATOM 659 C C . LEU A 1 89 ? -8.565 40.281 7.772 1.00 101.80 89 LEU A C 1
ATOM 660 O O . LEU A 1 89 ? -8.363 41.345 8.357 1.00 103.32 89 LEU A O 1
ATOM 665 N N . PRO A 1 90 ? -7.724 39.232 7.866 1.00 107.61 90 PRO A N 1
ATOM 666 C CA . PRO A 1 90 ? -6.318 39.372 8.273 1.00 110.43 90 PRO A CA 1
ATOM 667 C C . PRO A 1 90 ? -5.427 40.029 7.188 1.00 112.62 90 PRO A C 1
ATOM 668 O O . PRO A 1 90 ? -5.904 40.307 6.068 1.00 108.08 90 PRO A O 1
ATOM 672 N N . MET A 1 91 ? -4.148 40.256 7.529 1.00 111.60 91 MET A N 1
ATOM 673 C CA . MET A 1 91 ? -3.238 41.115 6.742 1.00 110.49 91 MET A CA 1
ATOM 674 C C . MET A 1 91 ? -2.500 40.378 5.625 1.00 107.61 91 MET A C 1
ATOM 675 O O . MET A 1 91 ? -2.171 40.965 4.581 1.00 91.53 91 MET A O 1
ATOM 680 N N . MET A 1 92 ? -2.228 39.097 5.872 1.00 109.59 92 MET A N 1
ATOM 681 C CA . MET A 1 92 ? -1.492 38.241 4.942 1.00 103.86 92 MET A CA 1
ATOM 682 C C . MET A 1 92 ? -2.413 37.643 3.886 1.00 95.60 92 MET A C 1
ATOM 683 O O . MET A 1 92 ? -3.573 37.338 4.186 1.00 96.72 92 MET A O 1
ATOM 688 N N . PRO A 1 93 ? -1.908 37.477 2.643 1.00 91.08 93 PRO A N 1
ATOM 689 C CA . PRO A 1 93 ? -2.682 36.728 1.657 1.00 88.19 93 PRO A CA 1
ATOM 690 C C . PRO A 1 93 ? -3.146 35.365 2.200 1.00 87.78 93 PRO A C 1
ATOM 691 O O . PRO A 1 93 ? -2.493 34.788 3.077 1.00 92.25 93 PRO A O 1
ATOM 695 N N . LEU A 1 94 ? -4.295 34.891 1.722 1.00 83.93 94 LEU A N 1
ATOM 696 C CA . LEU A 1 94 ? -4.819 33.581 2.114 1.00 80.29 94 LEU A CA 1
ATOM 697 C C . LEU A 1 94 ? -5.055 32.725 0.890 1.00 79.53 94 LEU A C 1
ATOM 698 O O . LEU A 1 94 ? -5.129 33.233 -0.227 1.00 76.73 94 LEU A O 1
ATOM 703 N N . SER A 1 95 ? -5.183 31.422 1.116 1.00 83.80 95 SER A N 1
ATOM 704 C CA . SER A 1 95 ? -5.315 30.448 0.037 1.00 81.12 95 SER A CA 1
ATOM 705 C C . SER A 1 95 ? -6.775 30.154 -0.286 1.00 78.49 95 SER A C 1
ATOM 706 O O . SER A 1 95 ? -7.668 30.397 0.530 1.00 76.93 95 SER A O 1
ATOM 709 N N . GLU A 1 96 ? -6.994 29.592 -1.469 1.00 79.86 96 GLU A N 1
ATOM 710 C CA . GLU A 1 96 ? -8.322 29.242 -1.961 1.00 82.33 96 GLU A CA 1
ATOM 711 C C . GLU A 1 96 ? -9.226 28.592 -0.912 1.00 81.17 96 GLU A C 1
ATOM 712 O O . GLU A 1 96 ? -10.445 28.732 -0.970 1.00 81.54 96 GLU A O 1
ATOM 718 N N . GLU A 1 97 ? -8.629 27.889 0.045 1.00 83.78 97 GLU A N 1
ATOM 719 C CA . GLU A 1 97 ? -9.401 27.236 1.095 1.00 84.20 97 GLU A CA 1
ATOM 720 C C . GLU A 1 97 ? -9.855 28.187 2.195 1.00 76.74 97 GLU A C 1
ATOM 721 O O . GLU A 1 97 ? -11.032 28.202 2.555 1.00 75.19 97 GLU A O 1
ATOM 727 N N . ALA A 1 98 ? -8.916 28.971 2.721 1.00 74.65 98 ALA A N 1
ATOM 728 C CA . ALA A 1 98 ? -9.174 29.851 3.865 1.00 72.07 98 ALA A CA 1
ATOM 729 C C . ALA A 1 98 ? -10.077 31.038 3.511 1.00 68.62 98 ALA A C 1
ATOM 730 O O . ALA A 1 98 ? -10.810 31.549 4.359 1.00 66.08 98 ALA A O 1
ATOM 732 N N . ILE A 1 99 ? -10.027 31.453 2.251 1.00 63.66 99 ILE A N 1
ATOM 733 C CA . ILE A 1 99 ? -10.672 32.683 1.811 1.00 66.54 99 ILE A CA 1
ATOM 734 C C . ILE A 1 99 ? -12.187 32.553 1.627 1.00 67.19 99 ILE A C 1
ATOM 735 O O . ILE A 1 99 ? -12.899 33.558 1.585 1.00 65.14 99 ILE A O 1
ATOM 740 N N . ARG A 1 100 ? -12.668 31.315 1.540 1.00 69.44 100 ARG A N 1
ATOM 741 C CA . ARG A 1 100 ? -14.070 31.020 1.226 1.00 67.87 100 ARG A CA 1
ATOM 742 C C . ARG A 1 100 ? -15.098 31.735 2.121 1.00 67.12 100 ARG A C 1
ATOM 743 O O . ARG A 1 100 ? -16.069 32.295 1.606 1.00 67.55 100 ARG A O 1
ATOM 751 N N . PRO A 1 101 ? -14.887 31.747 3.455 1.00 64.97 101 PRO A N 1
ATOM 752 C CA . PRO A 1 101 ? -15.886 32.403 4.306 1.00 61.24 101 PRO A CA 1
ATOM 753 C C . PRO A 1 101 ? -15.819 33.920 4.258 1.00 58.48 101 PRO A C 1
ATOM 754 O O . PRO A 1 101 ? -16.552 34.586 4.990 1.00 61.92 101 PRO A O 1
ATOM 758 N N . TYR A 1 102 ? -14.943 34.458 3.417 1.00 57.90 102 TYR A N 1
ATOM 759 C CA . TYR A 1 102 ? -14.779 35.912 3.288 1.00 60.10 102 TYR A CA 1
ATOM 760 C C . TYR A 1 102 ? -15.371 36.485 1.992 1.00 55.11 102 TYR A C 1
ATOM 761 O O . TYR A 1 102 ? -15.361 37.698 1.783 1.00 52.87 102 TYR A O 1
ATOM 770 N N . VAL A 1 103 ? -15.903 35.594 1.154 1.00 49.47 103 VAL A N 1
ATOM 771 C CA . VAL A 1 103 ? -16.484 35.932 -0.144 1.00 46.04 103 VAL A CA 1
ATOM 772 C C . VAL A 1 103 ? -18.013 36.065 -0.070 1.00 45.15 103 VAL A C 1
ATOM 773 O O . VAL A 1 103 ? -18.681 35.247 0.547 1.00 48.72 103 VAL A O 1
ATOM 777 N N . SER A 1 104 ? -18.554 37.105 -0.695 1.00 42.83 104 SER A N 1
ATOM 778 C CA . SER A 1 104 ? -19.991 37.322 -0.743 1.00 40.29 104 SER A CA 1
ATOM 779 C C . SER A 1 104 ? -20.678 36.231 -1.540 1.00 38.78 104 SER A C 1
ATOM 780 O O . SER A 1 104 ? -20.125 35.720 -2.516 1.00 40.11 104 SER A O 1
ATOM 783 N N . ARG A 1 105 ? -21.890 35.895 -1.118 1.00 36.76 105 ARG A N 1
ATOM 784 C CA A ARG A 1 105 ? -22.712 34.915 -1.820 0.50 36.18 105 ARG A CA 1
ATOM 785 C CA B ARG A 1 105 ? -22.709 34.914 -1.818 0.50 36.13 105 ARG A CA 1
ATOM 786 C C . ARG A 1 105 ? -23.778 35.635 -2.636 1.00 36.48 105 ARG A C 1
ATOM 787 O O . ARG A 1 105 ? -24.074 36.826 -2.384 1.00 33.97 105 ARG A O 1
ATOM 802 N N . CYS A 1 106 ? -24.354 34.912 -3.603 1.00 34.21 106 CYS A N 1
ATOM 803 C CA . CYS A 1 106 ? -25.316 35.474 -4.537 1.00 34.06 106 CYS A CA 1
ATOM 804 C C . CYS A 1 106 ? -26.308 34.437 -5.061 1.00 33.92 106 CYS A C 1
ATOM 805 O O . CYS A 1 106 ? -26.153 33.226 -4.855 1.00 34.63 106 CYS A O 1
ATOM 808 N N . ALA A 1 107 ? -27.313 34.929 -5.778 1.00 31.91 107 ALA A N 1
ATOM 809 C CA . ALA A 1 107 ? -28.295 34.077 -6.404 1.00 29.80 107 ALA A CA 1
ATOM 810 C C . ALA A 1 107 ? -28.790 34.749 -7.667 1.00 31.09 107 ALA A C 1
ATOM 811 O O . ALA A 1 107 ? -28.739 36.000 -7.808 1.00 28.89 107 ALA A O 1
ATOM 813 N N . VAL A 1 108 ? -29.266 33.898 -8.581 1.00 29.91 108 VAL A N 1
ATOM 814 C CA . VAL A 1 108 ? -29.849 34.318 -9.850 1.00 27.95 108 VAL A CA 1
ATOM 815 C C . VAL A 1 108 ? -31.279 33.804 -9.849 1.00 28.04 108 VAL A C 1
ATOM 816 O O . VAL A 1 108 ? -31.546 32.679 -9.408 1.00 26.32 108 VAL A O 1
ATOM 820 N N . CYS A 1 109 ? -32.210 34.637 -10.294 1.00 30.89 109 CYS A N 1
ATOM 821 C CA . CYS A 1 109 ? -33.633 34.270 -10.228 1.00 33.64 109 CYS A CA 1
ATOM 822 C C . CYS A 1 109 ? -34.294 34.582 -11.545 1.00 35.35 109 CYS A C 1
ATOM 823 O O . CYS A 1 109 ? -33.877 35.525 -12.228 1.00 35.79 109 CYS A O 1
ATOM 826 N N . GLU A 1 110 ? -35.324 33.814 -11.893 1.00 38.21 110 GLU A N 1
ATOM 827 C CA . GLU A 1 110 ? -36.178 34.159 -13.028 1.00 44.19 110 GLU A CA 1
ATOM 828 C C . GLU A 1 110 ? -37.165 35.241 -12.659 1.00 44.39 110 GLU A C 1
ATOM 829 O O . GLU A 1 110 ? -38.059 35.031 -11.847 1.00 52.59 110 GLU A O 1
ATOM 835 N N . ALA A 1 111 ? -36.987 36.405 -13.262 1.00 45.97 111 ALA A N 1
ATOM 836 C CA . ALA A 1 111 ? -37.870 37.552 -13.066 1.00 45.45 111 ALA A CA 1
ATOM 837 C C . ALA A 1 111 ? -38.932 37.593 -14.182 1.00 44.54 111 ALA A C 1
ATOM 838 O O . ALA A 1 111 ? -38.678 37.125 -15.297 1.00 41.44 111 ALA A O 1
ATOM 840 N N . PRO A 1 112 ? -40.135 38.121 -13.873 1.00 46.27 112 PRO A N 1
ATOM 841 C CA . PRO A 1 112 ? -41.181 38.243 -14.892 1.00 44.42 112 PRO A CA 1
ATOM 842 C C . PRO A 1 112 ? -40.919 39.399 -15.859 1.00 43.23 112 PRO A C 1
ATOM 843 O O . PRO A 1 112 ? -41.487 39.424 -16.947 1.00 42.08 112 PRO A O 1
ATOM 847 N N . ALA A 1 113 ? -40.065 40.342 -15.466 1.00 41.38 113 ALA A N 1
ATOM 848 C CA . ALA A 1 113 ? -39.693 41.447 -16.343 1.00 41.43 113 ALA A CA 1
ATOM 849 C C . ALA A 1 113 ? -38.258 41.831 -16.048 1.00 42.95 113 ALA A C 1
ATOM 850 O O . ALA A 1 113 ? -37.625 41.205 -15.204 1.00 44.20 113 ALA A O 1
ATOM 852 N N . GLN A 1 114 ? -37.741 42.837 -16.749 1.00 45.42 114 GLN A N 1
ATOM 853 C CA . GLN A 1 114 ? -36.370 43.289 -16.543 1.00 46.20 114 GLN A CA 1
ATOM 854 C C . GLN A 1 114 ? -36.318 44.302 -15.408 1.00 44.86 114 GLN A C 1
ATOM 855 O O . GLN A 1 114 ? -37.072 45.261 -15.401 1.00 45.19 114 GLN A O 1
ATOM 861 N N . ALA A 1 115 ? -35.423 44.072 -14.456 1.00 42.06 115 ALA A N 1
ATOM 862 C CA . ALA A 1 115 ? -35.249 44.921 -13.278 1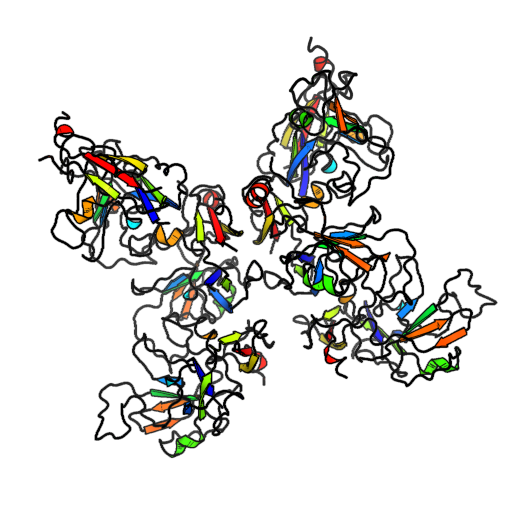.00 37.23 115 ALA A CA 1
ATOM 863 C C . ALA A 1 115 ? -34.264 46.058 -13.579 1.00 37.65 115 ALA A C 1
ATOM 864 O O . ALA A 1 115 ? -33.209 45.821 -14.192 1.00 38.46 115 ALA A O 1
ATOM 866 N N . VAL A 1 116 ? -34.594 47.276 -13.139 1.00 33.11 116 VAL A N 1
ATOM 867 C CA . VAL A 1 116 ? -33.695 48.407 -13.290 1.00 31.57 116 VAL A CA 1
ATOM 868 C C . VAL A 1 116 ? -33.355 49.021 -11.926 1.00 32.54 116 VAL A C 1
ATOM 869 O O . VAL A 1 116 ? -33.924 48.655 -10.894 1.00 31.72 116 VAL A O 1
ATOM 873 N N . ALA A 1 117 ? -32.421 49.962 -11.939 1.00 30.81 117 ALA A N 1
ATOM 874 C CA . ALA A 1 117 ? -31.964 50.615 -10.744 1.00 29.38 117 ALA A CA 1
ATOM 875 C C . ALA A 1 117 ? -32.140 52.116 -10.957 1.00 30.52 117 ALA A C 1
ATOM 876 O O . ALA A 1 117 ? -31.828 52.628 -12.034 1.00 32.20 117 ALA A O 1
ATOM 878 N N . VAL A 1 118 ? -32.674 52.811 -9.944 1.00 30.60 118 VAL A N 1
ATOM 879 C CA . VAL A 1 118 ? -32.816 54.269 -9.973 1.00 28.86 118 VAL A CA 1
ATOM 880 C C . VAL A 1 118 ? -31.861 54.854 -8.952 1.00 29.34 118 VAL A C 1
ATOM 881 O O . VAL A 1 118 ? -31.632 54.232 -7.915 1.00 31.39 118 VAL A O 1
ATOM 885 N N . HIS A 1 119 ? -31.297 56.029 -9.235 1.00 28.32 119 HIS A N 1
ATOM 886 C CA . HIS A 1 119 ? -30.337 56.649 -8.340 1.00 29.78 119 HIS A CA 1
ATOM 887 C C . HIS A 1 119 ? -30.741 58.065 -8.069 1.00 34.61 119 HIS A C 1
ATOM 888 O O . HIS A 1 119 ? -31.265 58.735 -8.942 1.00 41.34 119 HIS A O 1
ATOM 895 N N . SER A 1 120 ? -30.486 58.553 -6.860 1.00 38.92 120 SER A N 1
ATOM 896 C CA . SER A 1 120 ? -30.907 59.897 -6.454 1.00 37.49 120 SER A CA 1
ATOM 897 C C . SER A 1 120 ? -29.761 60.865 -6.535 1.00 37.57 120 SER A C 1
ATOM 898 O O . SER A 1 120 ? -29.980 62.056 -6.672 1.00 39.73 120 SER A O 1
ATOM 901 N N . GLN A 1 121 ? -28.542 60.354 -6.398 1.00 40.12 121 GLN A N 1
ATOM 902 C CA . GLN A 1 121 ? -27.296 61.169 -6.472 1.00 40.73 121 GLN A CA 1
ATOM 903 C C . GLN A 1 121 ? -27.249 62.246 -5.423 1.00 42.40 121 GLN A C 1
ATOM 904 O O . GLN A 1 121 ? -26.617 63.288 -5.606 1.00 44.42 121 GLN A O 1
ATOM 910 N N . ASP A 1 122 ? -27.942 61.936 -4.321 1.00 43.51 122 ASP A N 1
ATOM 911 C CA . ASP A 1 122 ? -27.851 62.614 -3.032 1.00 41.81 122 ASP A CA 1
ATOM 912 C C . ASP A 1 122 ? -28.227 61.626 -1.887 1.00 38.35 122 ASP A C 1
ATOM 913 O O . ASP A 1 122 ? -28.315 60.412 -2.083 1.00 33.05 122 ASP A O 1
ATOM 918 N N . GLN A 1 123 ? -28.465 62.155 -0.692 1.00 37.65 123 GLN A N 1
ATOM 919 C CA . GLN A 1 123 ? -28.727 61.303 0.461 1.00 37.81 123 GLN A CA 1
ATOM 920 C C . GLN A 1 123 ? -30.130 60.669 0.586 1.00 35.14 123 GLN A C 1
ATOM 921 O O . GLN A 1 123 ? -30.335 59.782 1.411 1.00 32.27 123 GLN A O 1
ATOM 927 N N . SER A 1 124 ? -31.072 61.094 -0.250 1.00 32.13 124 SER A N 1
ATOM 928 C CA . SER A 1 124 ? -32.427 60.581 -0.199 1.00 32.78 124 SER A CA 1
ATOM 929 C C . SER A 1 124 ? -32.606 59.254 -0.990 1.00 33.75 124 SER A C 1
ATOM 930 O O . SER A 1 124 ? -31.803 58.931 -1.880 1.00 36.83 124 SER A O 1
ATOM 933 N N . ILE A 1 125 ? -33.649 58.491 -0.681 1.00 29.95 125 ILE A N 1
ATOM 934 C CA . ILE A 1 125 ? -33.880 57.268 -1.408 1.00 31.18 125 ILE A CA 1
ATOM 935 C C . ILE A 1 125 ? -34.790 57.647 -2.566 1.00 34.27 125 ILE A C 1
ATOM 936 O O . ILE A 1 125 ? -35.830 58.243 -2.330 1.00 36.27 125 ILE A O 1
ATOM 941 N N . PRO A 1 126 ? -34.402 57.329 -3.824 1.00 34.81 126 PRO A N 1
ATOM 942 C CA . PRO A 1 126 ? -35.196 57.818 -4.956 1.00 34.27 126 PRO A CA 1
ATOM 943 C C . PRO A 1 126 ? -36.389 56.901 -5.192 1.00 36.54 126 PRO A C 1
ATOM 944 O O . PRO A 1 126 ? -36.309 55.715 -4.899 1.00 37.27 126 PRO A O 1
ATOM 948 N N . PRO A 1 127 ? -37.502 57.432 -5.712 1.00 40.86 127 PRO A N 1
ATOM 949 C CA . PRO A 1 127 ? -38.658 56.532 -5.868 1.00 42.07 127 PRO A CA 1
ATOM 950 C C . PRO A 1 127 ? -38.565 55.566 -7.060 1.00 45.16 127 PRO A C 1
ATOM 951 O O . PRO A 1 127 ? -37.884 55.850 -8.068 1.00 48.61 127 PRO A O 1
ATOM 955 N N . CYS A 1 128 ? -39.254 54.436 -6.951 1.00 44.29 128 CYS A N 1
ATOM 956 C CA . CYS A 1 128 ? -39.394 53.568 -8.096 1.00 44.02 128 CYS A CA 1
ATOM 957 C C . CYS A 1 128 ? -40.342 54.276 -9.048 1.00 45.89 128 CYS A C 1
ATOM 958 O O . CYS A 1 128 ? -41.196 55.051 -8.592 1.00 47.06 128 CYS A O 1
ATOM 961 N N . PRO A 1 129 ? -40.196 54.019 -10.371 1.00 44.28 129 PRO A N 1
ATOM 962 C CA . PRO A 1 129 ? -41.196 54.340 -11.384 1.00 43.88 129 PRO A CA 1
ATOM 963 C C . PRO A 1 129 ? -42.612 53.977 -10.966 1.00 49.35 129 PRO A C 1
ATOM 964 O O . PRO A 1 129 ? -42.809 52.996 -10.253 1.00 49.43 129 PRO A O 1
ATOM 968 N N . GLN A 1 130 ? -43.566 54.736 -11.505 1.00 54.47 130 GLN A N 1
ATOM 969 C CA A GLN A 1 130 ? -44.985 54.724 -11.128 0.50 56.27 130 GLN A CA 1
ATOM 970 C CA B GLN A 1 130 ? -44.958 54.720 -11.063 0.50 57.19 130 GLN A CA 1
ATOM 971 C C . GLN A 1 130 ? -45.569 53.350 -10.763 1.00 59.85 130 GLN A C 1
ATOM 972 O O . GLN A 1 130 ? -45.931 53.090 -9.605 1.00 64.08 130 GLN A O 1
ATOM 983 N N . THR A 1 131 ? -45.683 52.466 -11.752 1.00 59.04 131 THR A N 1
ATOM 984 C CA . THR A 1 131 ? -46.367 51.185 -11.486 1.00 60.31 131 THR A CA 1
ATOM 985 C C . THR A 1 131 ? -45.436 49.999 -11.209 1.00 60.44 131 THR A C 1
ATOM 986 O O . THR A 1 131 ? -45.777 48.853 -11.513 1.00 62.79 131 THR A O 1
ATOM 990 N N . TRP A 1 132 ? -44.279 50.278 -10.610 1.00 55.07 132 TRP A N 1
ATOM 991 C CA . TRP A 1 132 ? -43.251 49.271 -10.391 1.00 51.71 132 TRP A CA 1
ATOM 992 C C . TRP A 1 132 ? -43.151 48.922 -8.932 1.00 49.61 132 TRP A C 1
ATOM 993 O O . TRP A 1 132 ? -43.381 49.767 -8.079 1.00 47.81 132 TRP A O 1
ATOM 1004 N N . ARG A 1 133 ? -42.823 47.664 -8.631 1.00 49.50 133 ARG A N 1
ATOM 1005 C CA . ARG A 1 133 ? -42.584 47.225 -7.243 1.00 46.21 133 ARG A CA 1
ATOM 1006 C C . ARG A 1 133 ? -41.120 47.325 -6.896 1.00 41.96 133 ARG A C 1
ATOM 1007 O O . ARG A 1 133 ? -40.251 47.073 -7.721 1.00 43.75 133 ARG A O 1
ATOM 1009 N N . SER A 1 134 ? -40.861 47.674 -5.650 1.00 40.32 134 SER A N 1
ATOM 1010 C CA . SER A 1 134 ? -39.510 47.836 -5.155 1.00 37.54 134 SER A CA 1
ATOM 1011 C C . SER A 1 134 ? -38.900 46.513 -4.696 1.00 34.01 134 SER A C 1
ATOM 1012 O O . SER A 1 134 ? -39.602 45.671 -4.168 1.00 37.45 134 SER A O 1
ATOM 1015 N N . LEU A 1 135 ? -37.610 46.311 -4.916 1.00 31.63 135 LEU A N 1
ATOM 1016 C CA . LEU A 1 135 ? -36.982 45.029 -4.575 1.00 31.95 135 LEU A CA 1
ATOM 1017 C C . LEU A 1 135 ? -35.947 45.198 -3.489 1.00 33.06 135 LEU A C 1
ATOM 1018 O O . LEU A 1 135 ? -35.788 44.322 -2.663 1.00 34.84 135 LEU A O 1
ATOM 1023 N N . TRP A 1 136 ? -35.202 46.298 -3.507 1.00 32.66 136 TRP A N 1
ATOM 1024 C CA . TRP A 1 136 ? -34.280 46.576 -2.401 1.00 31.69 136 TRP A CA 1
ATOM 1025 C C . TRP A 1 136 ? -33.759 47.972 -2.456 1.00 31.62 136 TRP A C 1
ATOM 1026 O O . TRP A 1 136 ? -33.778 48.585 -3.507 1.00 33.31 136 TRP A O 1
ATOM 1037 N N . ILE A 1 137 ? -33.354 48.499 -1.304 1.00 32.01 137 ILE A N 1
ATOM 1038 C CA . ILE A 1 137 ? -32.700 49.805 -1.196 1.00 30.96 137 ILE A CA 1
ATOM 1039 C C . ILE A 1 137 ? -31.196 49.580 -1.146 1.00 29.63 137 ILE A C 1
ATOM 1040 O O . ILE A 1 137 ? -30.747 48.521 -0.718 1.00 29.77 137 ILE A O 1
ATOM 1045 N N . GLY A 1 138 ? -30.419 50.571 -1.560 1.00 27.73 138 GLY A N 1
ATOM 1046 C CA . GLY A 1 138 ? -28.990 50.451 -1.472 1.00 28.83 138 GLY A CA 1
ATOM 1047 C C . GLY A 1 138 ? -28.175 51.725 -1.526 1.00 30.18 138 GLY A C 1
ATOM 1048 O O . GLY A 1 138 ? -28.672 52.848 -1.260 1.00 27.62 138 GLY A O 1
ATOM 1049 N N . TYR A 1 139 ? -26.895 51.515 -1.833 1.00 30.24 139 TYR A N 1
ATOM 1050 C CA . TYR A 1 139 ? -25.939 52.585 -2.066 1.00 32.21 139 TYR A CA 1
ATOM 1051 C C . TYR A 1 139 ? -25.400 52.469 -3.512 1.00 32.07 139 TYR A C 1
ATOM 1052 O O . TYR A 1 139 ? -25.165 51.376 -4.019 1.00 28.36 139 TYR A O 1
ATOM 1061 N N . SER A 1 140 ? -25.216 53.603 -4.167 1.00 33.66 140 SER A N 1
ATOM 1062 C CA . SER A 1 140 ? -24.823 53.594 -5.564 1.00 36.23 140 SER A CA 1
ATOM 1063 C C . SER A 1 140 ? -23.392 53.101 -5.682 1.00 36.43 140 SER A C 1
ATOM 1064 O O . SER A 1 140 ? -22.504 53.622 -5.010 1.00 38.70 140 SER A O 1
ATOM 1067 N N . PHE A 1 141 ? -23.180 52.080 -6.515 1.00 36.56 141 PHE A N 1
ATOM 1068 C CA . PHE A 1 141 ? -21.857 51.472 -6.708 1.00 34.14 141 PHE A CA 1
ATOM 1069 C C . PHE A 1 141 ? -21.508 51.453 -8.188 1.00 32.78 141 PHE A C 1
ATOM 1070 O O . PHE A 1 141 ? -22.167 50.794 -8.980 1.00 33.27 141 PHE A O 1
ATOM 1078 N N . LEU A 1 142 ? -20.492 52.210 -8.570 1.00 33.42 142 LEU A N 1
ATOM 1079 C CA . LEU A 1 142 ? -20.148 52.323 -9.992 1.00 35.66 142 LEU A CA 1
ATOM 1080 C C . LEU A 1 142 ? -18.683 52.057 -10.240 1.00 36.86 142 LEU A C 1
ATOM 1081 O O . LEU A 1 142 ? -17.833 52.910 -9.957 1.00 37.14 142 LEU A O 1
ATOM 1086 N N . MET A 1 143 ? -18.397 50.865 -10.750 1.00 39.85 143 MET A N 1
ATOM 1087 C CA . MET A 1 143 ? -17.036 50.496 -11.120 1.00 44.99 143 MET A CA 1
ATOM 1088 C C . MET A 1 143 ? -16.700 51.009 -12.538 1.00 45.37 143 MET A C 1
ATOM 1089 O O . MET A 1 143 ? -15.665 51.647 -12.754 1.00 40.21 143 MET A O 1
ATOM 1094 N N . HIS A 1 144 ? -17.605 50.762 -13.484 1.00 46.63 144 HIS A N 1
ATOM 1095 C CA . HIS A 1 144 ? -17.364 51.062 -14.883 1.00 48.71 144 HIS A CA 1
ATOM 1096 C C . HIS A 1 144 ? -17.604 52.518 -15.227 1.00 52.11 144 HIS A C 1
ATOM 1097 O O . HIS A 1 144 ? -18.620 52.879 -15.816 1.00 54.65 144 HIS A O 1
ATOM 1104 N N . THR A 1 145 ? -16.638 53.365 -14.882 1.00 53.03 145 THR A N 1
ATOM 1105 C CA . THR A 1 145 ? -16.789 54.815 -14.993 1.00 53.16 145 THR A CA 1
ATOM 1106 C C . THR A 1 145 ? -16.142 55.372 -16.242 1.00 55.82 145 THR A C 1
ATOM 1107 O O . THR A 1 145 ? -16.379 56.528 -16.616 1.00 57.88 145 THR A O 1
ATOM 1111 N N . GLY A 1 146 ? -15.308 54.558 -16.872 1.00 57.06 146 GLY A N 1
ATOM 1112 C CA . GLY A 1 146 ? -14.623 54.969 -18.085 1.00 59.44 146 GLY A CA 1
ATOM 1113 C C . GLY A 1 146 ? -15.612 55.094 -19.217 1.00 62.59 146 GLY A C 1
ATOM 1114 O O . GLY A 1 146 ? -16.701 54.523 -19.150 1.00 60.96 146 GLY A O 1
ATOM 1115 N N . ALA A 1 147 ? -15.229 55.845 -20.250 1.00 68.49 147 ALA A N 1
ATOM 1116 C CA . ALA A 1 147 ? -16.068 56.066 -21.428 1.00 72.35 147 ALA A CA 1
ATOM 1117 C C . ALA A 1 147 ? -16.007 54.892 -22.417 1.00 83.31 147 ALA A C 1
ATOM 1118 O O . ALA A 1 147 ? -15.790 55.081 -23.622 1.00 88.84 147 ALA A O 1
ATOM 1120 N N . GLY A 1 148 ? -16.213 53.682 -21.891 1.00 92.45 148 GLY A N 1
ATOM 1121 C CA . GLY A 1 148 ? -16.260 52.460 -22.694 1.00 95.98 148 GLY A CA 1
ATOM 1122 C C . GLY A 1 148 ? -17.515 52.338 -23.545 1.00 95.34 148 GLY A C 1
ATOM 1123 O O . GLY A 1 148 ? -18.124 53.337 -23.931 1.00 92.77 148 GLY A O 1
ATOM 1124 N N . ASP A 1 149 ? -17.901 51.103 -23.839 1.00 99.04 149 ASP A N 1
ATOM 1125 C CA . ASP A 1 149 ? -19.021 50.854 -24.736 1.00 104.02 149 ASP A CA 1
ATOM 1126 C C . ASP A 1 149 ? -20.363 50.972 -24.014 1.00 104.72 149 ASP A C 1
ATOM 1127 O O . ASP A 1 149 ? -21.262 51.675 -24.485 1.00 110.44 149 ASP A O 1
ATOM 1132 N N . GLN A 1 150 ? -20.503 50.299 -22.879 1.00 100.80 150 GLN A N 1
ATOM 1133 C CA . GLN A 1 150 ? -21.732 50.340 -22.077 1.00 98.42 150 GLN A CA 1
ATOM 1134 C C . GLN A 1 150 ? -21.461 50.862 -20.646 1.00 97.95 150 GLN A C 1
ATOM 1135 O O . GLN A 1 150 ? -22.169 50.523 -19.693 1.00 104.90 150 GLN A O 1
ATOM 1141 N N . GLY A 1 151 ? -20.438 51.700 -20.514 1.00 92.88 151 GLY A N 1
ATOM 1142 C CA . GLY A 1 151 ? -20.012 52.183 -19.206 1.00 85.89 151 GLY A CA 1
ATOM 1143 C C . GLY A 1 151 ? -20.721 53.414 -18.686 1.00 85.53 151 GLY A C 1
ATOM 1144 O O . GLY A 1 151 ? -21.802 53.772 -19.163 1.00 85.90 151 GLY A O 1
ATOM 1145 N N . GLY A 1 152 ? -20.091 54.057 -17.702 1.00 83.70 152 GLY A N 1
ATOM 1146 C CA . GLY A 1 152 ? -20.609 55.258 -17.056 1.00 78.25 152 GLY A CA 1
ATOM 1147 C C . GLY A 1 152 ? -22.078 55.173 -16.674 1.00 76.87 152 GLY A C 1
ATOM 1148 O O . GLY A 1 152 ? -22.543 54.163 -16.134 1.00 77.30 152 GLY A O 1
ATOM 1149 N N . GLY A 1 153 ? -22.814 56.240 -16.972 1.00 68.67 153 GLY A N 1
ATOM 1150 C CA . GLY A 1 153 ? -24.217 56.328 -16.611 1.00 61.18 153 GLY A CA 1
ATOM 1151 C C . GLY A 1 153 ? -25.027 55.127 -17.034 1.00 59.54 153 GLY A C 1
ATOM 1152 O O . GLY A 1 153 ? -25.983 54.767 -16.364 1.00 60.13 153 GLY A O 1
ATOM 1153 N N . GLN A 1 154 ? -24.641 54.503 -18.143 1.00 62.60 154 GLN A N 1
ATOM 1154 C CA . GLN A 1 154 ? -25.362 53.353 -18.670 1.00 61.19 154 GLN A CA 1
ATOM 1155 C C . GLN A 1 154 ? -25.349 52.160 -17.713 1.00 56.48 154 GLN A C 1
ATOM 1156 O O . GLN A 1 154 ? -26.333 51.425 -17.623 1.00 55.62 154 GLN A O 1
ATOM 1162 N N . ALA A 1 155 ? -24.234 51.990 -16.999 1.00 49.64 155 ALA A N 1
ATOM 1163 C CA . ALA A 1 155 ? -24.094 50.976 -15.958 1.00 43.01 155 ALA A CA 1
ATOM 1164 C C . ALA A 1 155 ? -25.012 51.239 -14.772 1.00 41.55 155 ALA A C 1
ATOM 1165 O O . ALA A 1 155 ? -25.517 50.299 -14.157 1.00 44.47 155 ALA A O 1
ATOM 1167 N N . LEU A 1 156 ? -25.228 52.512 -14.450 1.00 37.76 156 LEU A N 1
ATOM 1168 C CA . LEU A 1 156 ? -26.206 52.898 -13.431 1.00 35.15 156 LEU A CA 1
ATOM 1169 C C . LEU A 1 156 ? -27.596 52.281 -13.608 1.00 35.34 156 LEU A C 1
ATOM 1170 O O . LEU A 1 156 ? -28.297 52.069 -12.624 1.00 38.46 156 LEU A O 1
ATOM 1175 N N . MET A 1 157 ? -27.982 51.959 -14.838 1.00 35.44 157 MET A N 1
ATOM 1176 C CA . MET A 1 157 ? -29.302 51.361 -15.107 1.00 35.39 157 MET A CA 1
ATOM 1177 C C . MET A 1 157 ? -29.414 49.937 -14.605 1.00 33.82 157 MET A C 1
ATOM 1178 O O . MET A 1 157 ? -30.524 49.424 -14.425 1.00 33.02 157 MET A O 1
ATOM 1183 N N . SER A 1 158 ? -28.262 49.317 -14.368 1.00 31.81 158 SER A N 1
ATOM 1184 C CA . SER A 1 158 ? -28.188 47.929 -13.995 1.00 32.10 158 SER A CA 1
ATOM 1185 C C . SER A 1 158 ? -28.465 47.711 -12.503 1.00 32.98 158 SER A C 1
ATOM 1186 O O . SER A 1 158 ? -27.971 48.487 -11.678 1.00 33.37 158 SER A O 1
ATOM 1189 N N . PRO A 1 159 ? -29.210 46.625 -12.141 1.00 32.88 159 PRO A N 1
ATOM 1190 C CA . PRO A 1 159 ? -29.369 46.286 -10.712 1.00 31.26 159 PRO A CA 1
ATOM 1191 C C . PRO A 1 159 ? -28.030 46.088 -10.040 1.00 31.34 159 PRO A C 1
ATOM 1192 O O . PRO A 1 159 ? -27.952 46.101 -8.813 1.00 36.73 159 PRO A O 1
ATOM 1196 N N . GLY A 1 160 ? -26.982 45.958 -10.840 1.00 30.31 160 GLY A N 1
ATOM 1197 C CA . GLY A 1 160 ? -25.626 45.762 -10.329 1.00 31.87 160 GLY A CA 1
ATOM 1198 C C . GLY A 1 160 ? -25.002 46.996 -9.701 1.00 32.64 160 GLY A C 1
ATOM 1199 O O . GLY A 1 160 ? -23.969 46.887 -9.026 1.00 33.41 160 GLY A O 1
ATOM 1200 N N . SER A 1 161 ? -25.634 48.153 -9.925 1.00 30.81 161 SER A N 1
ATOM 1201 C CA A SER A 1 161 ? -25.118 49.417 -9.421 0.50 31.04 161 SER A CA 1
ATOM 1202 C CA B SER A 1 161 ? -25.162 49.444 -9.435 0.50 32.36 161 SER A CA 1
ATOM 1203 C C . SER A 1 161 ? -25.717 49.773 -8.046 1.00 34.44 161 SER A C 1
ATOM 1204 O O . SER A 1 161 ? -25.515 50.881 -7.521 1.00 35.80 161 SER A O 1
ATOM 1209 N N . CYS A 1 162 ? -26.436 48.827 -7.452 1.00 34.00 162 CYS A N 1
ATOM 1210 C CA . CYS A 1 162 ? -27.087 49.067 -6.191 1.00 31.74 162 CYS A CA 1
ATOM 1211 C C . CYS A 1 162 ? -26.842 47.953 -5.162 1.00 31.08 162 CYS A C 1
ATOM 1212 O O . CYS A 1 162 ? -27.520 46.921 -5.132 1.00 32.35 162 CYS A O 1
ATOM 1215 N N . LEU A 1 163 ? -25.839 48.169 -4.338 1.00 28.69 163 LEU A N 1
ATOM 1216 C CA . LEU A 1 163 ? -25.479 47.244 -3.315 1.00 28.79 163 LEU A CA 1
ATOM 1217 C C . LEU A 1 163 ? -26.188 47.625 -2.047 1.00 29.86 163 LEU A C 1
ATOM 1218 O O . LEU A 1 163 ? -26.266 48.810 -1.714 1.00 28.59 163 LEU A O 1
ATOM 1223 N N . GLU A 1 164 ? -26.704 46.624 -1.328 1.00 34.50 164 GLU A N 1
ATOM 1224 C CA . GLU A 1 164 ? -27.460 46.876 -0.088 1.00 37.41 164 GLU A CA 1
ATOM 1225 C C . GLU A 1 164 ? -26.601 47.476 1.031 1.00 37.75 164 GLU A C 1
ATOM 1226 O O . GLU A 1 164 ? -27.075 48.303 1.793 1.00 40.53 164 GLU A O 1
ATOM 1232 N N . ASP A 1 165 ? -25.329 47.113 1.088 1.00 39.08 165 ASP A N 1
ATOM 1233 C CA . ASP A 1 165 ? -24.528 47.424 2.253 1.00 42.89 165 ASP A CA 1
ATOM 1234 C C . ASP A 1 165 ? -23.336 48.246 1.916 1.00 41.15 165 ASP A C 1
ATOM 1235 O O . ASP A 1 165 ? -22.508 47.820 1.148 1.00 39.30 165 ASP A O 1
ATOM 1240 N N . PHE A 1 166 ? -23.236 49.412 2.531 1.00 43.99 166 PHE A N 1
ATOM 1241 C CA . PHE A 1 166 ? -22.044 50.224 2.424 1.00 43.81 166 PHE A CA 1
ATOM 1242 C C . PHE A 1 166 ? -20.877 49.568 3.146 1.00 45.60 166 PHE A C 1
ATOM 1243 O O . PHE A 1 166 ? -21.032 49.066 4.260 1.00 49.69 166 PHE A O 1
ATOM 1251 N N . ARG A 1 167 ? -19.710 49.555 2.509 1.00 44.56 167 ARG A N 1
ATOM 1252 C CA . ARG A 1 167 ? -18.546 48.919 3.114 1.00 45.09 167 ARG A CA 1
ATOM 1253 C C . ARG A 1 167 ? -17.285 49.686 2.834 1.00 47.54 167 ARG A C 1
ATOM 1254 O O . ARG A 1 167 ? -16.960 49.993 1.673 1.00 47.98 167 ARG A O 1
ATOM 1262 N N . ALA A 1 168 ? -16.557 49.959 3.909 1.00 48.87 168 ALA A N 1
ATOM 1263 C CA . ALA A 1 168 ? -15.190 50.435 3.802 1.00 51.01 168 ALA A CA 1
ATOM 1264 C C . ALA A 1 168 ? -14.405 49.571 2.814 1.00 50.86 168 ALA A C 1
ATOM 1265 O O . ALA A 1 168 ? -13.718 50.101 1.947 1.00 56.49 168 ALA A O 1
ATOM 1267 N N . ALA A 1 169 ? -14.541 48.248 2.935 1.00 51.65 169 ALA A N 1
ATOM 1268 C CA . ALA A 1 169 ? -13.840 47.278 2.069 1.00 52.52 169 ALA A CA 1
ATOM 1269 C C . ALA A 1 169 ? -14.827 46.367 1.314 1.00 49.26 169 ALA A C 1
ATOM 1270 O O . ALA A 1 169 ? -15.127 45.243 1.755 1.00 44.22 169 ALA A O 1
ATOM 1272 N N . PRO A 1 170 ? -15.349 46.863 0.178 1.00 46.40 170 PRO A N 1
ATOM 1273 C CA . PRO A 1 170 ? -16.442 46.172 -0.502 1.00 44.83 170 PRO A CA 1
ATOM 1274 C C . PRO A 1 170 ? -16.019 44.893 -1.240 1.00 47.45 170 PRO A C 1
ATOM 1275 O O . PRO A 1 170 ? -16.872 44.054 -1.526 1.00 45.30 170 PRO A O 1
ATOM 1279 N N . PHE A 1 171 ? -14.724 44.744 -1.539 1.00 51.06 171 PHE A N 1
ATOM 1280 C CA . PHE A 1 171 ? -14.229 43.568 -2.276 1.00 52.02 171 PHE A CA 1
ATOM 1281 C C . PHE A 1 171 ? -12.787 43.131 -1.936 1.00 53.46 171 PHE A C 1
ATOM 1282 O O . PHE A 1 171 ? -12.086 43.805 -1.183 1.00 57.36 171 PHE A O 1
ATOM 1290 N N . LEU A 1 172 ? -12.360 41.997 -2.496 1.00 52.47 172 LEU A N 1
ATOM 1291 C CA . LEU A 1 172 ? -10.984 41.518 -2.350 1.00 52.44 172 LEU A CA 1
ATOM 1292 C C . LEU A 1 172 ? -10.372 41.136 -3.681 1.00 55.09 172 LEU A C 1
ATOM 1293 O O . LEU A 1 172 ? -11.092 40.986 -4.669 1.00 52.98 172 LEU A O 1
ATOM 1298 N N . GLU A 1 173 ? -9.043 40.997 -3.713 1.00 63.87 173 GLU A N 1
ATOM 1299 C CA . GLU A 1 173 ? -8.334 40.572 -4.940 1.00 67.60 173 GLU A CA 1
ATOM 1300 C C . GLU A 1 173 ? -7.806 39.137 -4.819 1.00 63.08 173 GLU A C 1
ATOM 1301 O O . GLU A 1 173 ? -7.440 38.695 -3.729 1.00 59.80 173 GLU A O 1
ATOM 1307 N N . CYS A 1 174 ? -7.782 38.418 -5.938 1.00 63.06 174 CYS A N 1
ATOM 1308 C CA . CYS A 1 174 ? -7.212 37.068 -5.988 1.00 63.46 174 CYS A CA 1
ATOM 1309 C C . CYS A 1 174 ? -6.131 36.972 -7.020 1.00 63.12 174 CYS A C 1
ATOM 1310 O O . CYS A 1 174 ? -6.368 37.196 -8.206 1.00 60.41 174 CYS A O 1
ATOM 1313 N N . GLN A 1 175 ? -4.936 36.636 -6.562 1.00 69.03 175 GLN A N 1
ATOM 1314 C CA . GLN A 1 175 ? -3.823 36.439 -7.473 1.00 75.27 175 GLN A CA 1
ATOM 1315 C C . GLN A 1 175 ? -3.887 34.990 -7.961 1.00 73.67 175 GLN A C 1
ATOM 1316 O O . GLN A 1 175 ? -3.734 34.047 -7.171 1.00 69.63 175 GLN A O 1
ATOM 1322 N N . GLY A 1 176 ? -4.161 34.829 -9.256 1.00 71.10 176 GLY A N 1
ATOM 1323 C CA . GLY A 1 176 ? -4.393 33.515 -9.855 1.00 73.86 176 GLY A CA 1
ATOM 1324 C C . GLY A 1 176 ? -3.222 32.558 -9.727 1.00 78.55 176 GLY A C 1
ATOM 1325 O O . GLY A 1 176 ? -3.280 31.593 -8.961 1.00 78.63 176 GLY A O 1
ATOM 1326 N N . ARG A 1 177 ? -2.153 32.847 -10.468 1.00 80.86 177 ARG A N 1
ATOM 1327 C CA . ARG A 1 177 ? -0.941 32.029 -10.498 1.00 76.77 177 ARG A CA 1
ATOM 1328 C C . ARG A 1 177 ? -0.228 31.960 -9.148 1.00 72.04 177 ARG A C 1
ATOM 1329 O O . ARG A 1 177 ? 0.772 31.250 -8.993 1.00 73.92 177 ARG A O 1
ATOM 1337 N N . GLN A 1 178 ? -0.765 32.674 -8.168 1.00 69.88 178 GLN A N 1
ATOM 1338 C CA . GLN A 1 178 ? -0.254 32.602 -6.811 1.00 72.09 178 GLN A CA 1
ATOM 1339 C C . GLN A 1 178 ? -1.118 31.688 -5.933 1.00 72.56 178 GLN A C 1
ATOM 1340 O O . GLN A 1 178 ? -0.659 31.218 -4.885 1.00 74.64 178 GLN A O 1
ATOM 1346 N N . GLY A 1 179 ? -2.366 31.457 -6.356 1.00 69.98 179 GLY A N 1
ATOM 1347 C CA . GLY A 1 179 ? -3.359 30.718 -5.561 1.00 66.86 179 GLY A CA 1
ATOM 1348 C C . GLY A 1 179 ? -3.704 31.396 -4.246 1.00 68.88 179 GLY A C 1
ATOM 1349 O O . GLY A 1 179 ? -3.987 30.727 -3.245 1.00 70.08 179 GLY A O 1
ATOM 1350 N N . THR A 1 180 ? -3.695 32.730 -4.256 1.00 69.88 180 THR A N 1
ATOM 1351 C CA . THR A 1 180 ? -3.838 33.513 -3.032 1.00 71.89 180 THR A CA 1
ATOM 1352 C C . THR A 1 180 ? -4.838 34.661 -3.203 1.00 67.36 180 THR A C 1
ATOM 1353 O O . THR A 1 180 ? -5.026 35.182 -4.313 1.00 65.39 180 THR A O 1
ATOM 1357 N N . CYS A 1 181 ? -5.473 35.042 -2.094 1.00 63.14 181 CYS A N 1
ATOM 1358 C CA . CYS A 1 181 ? -6.300 36.257 -2.031 1.00 68.14 181 CYS A CA 1
ATOM 1359 C C . CYS A 1 181 ? -6.038 37.028 -0.743 1.00 66.36 181 CYS A C 1
ATOM 1360 O O . CYS A 1 181 ? -5.746 36.442 0.299 1.00 67.97 181 CYS A O 1
ATOM 1363 N N . HIS A 1 182 ? -6.161 38.346 -0.825 1.00 69.76 182 HIS A N 1
ATOM 1364 C CA . HIS A 1 182 ? -5.804 39.229 0.281 1.00 77.69 182 HIS A CA 1
ATOM 1365 C C . HIS A 1 182 ? -6.682 40.445 0.272 1.00 79.63 182 HIS A C 1
ATOM 1366 O O . HIS A 1 182 ? -7.261 40.813 -0.764 1.00 76.94 182 HIS A O 1
ATOM 1373 N N . PHE A 1 183 ? -6.755 41.086 1.434 1.00 81.49 183 PHE A N 1
ATOM 1374 C CA . PHE A 1 183 ? -7.454 42.352 1.630 1.00 82.29 183 PHE A CA 1
ATOM 1375 C C . PHE A 1 183 ? -6.947 43.434 0.668 1.00 73.17 183 PHE A C 1
ATOM 1376 O O . PHE A 1 183 ? -5.786 43.444 0.290 1.00 69.92 183 PHE A O 1
ATOM 1384 N N . PHE A 1 184 ? -7.838 44.328 0.264 1.00 69.79 184 PHE A N 1
ATOM 1385 C CA . PHE A 1 184 ? -7.506 45.409 -0.651 1.00 66.64 184 PHE A CA 1
ATOM 1386 C C . PHE A 1 184 ? -7.091 46.696 0.083 1.00 72.30 184 PHE A C 1
ATOM 1387 O O . PHE A 1 184 ? -7.856 47.231 0.895 1.00 72.01 184 PHE A O 1
ATOM 1395 N N . ALA A 1 185 ? -5.894 47.196 -0.232 1.00 74.48 185 ALA A N 1
ATOM 1396 C CA . ALA A 1 185 ? -5.294 48.351 0.450 1.00 74.71 185 ALA A CA 1
ATOM 1397 C C . ALA A 1 185 ? -6.187 49.604 0.476 1.00 81.95 185 ALA A C 1
ATOM 1398 O O . ALA A 1 185 ? -6.453 50.167 1.548 1.00 83.11 185 ALA A O 1
ATOM 1400 N N . ASN A 1 186 ? -6.644 50.024 -0.707 1.00 85.32 186 ASN A N 1
ATOM 1401 C CA . ASN A 1 186 ? -7.550 51.169 -0.877 1.00 85.05 186 ASN A CA 1
ATOM 1402 C C . ASN A 1 186 ? -8.845 50.981 -0.078 1.00 83.36 186 ASN A C 1
ATOM 1403 O O . ASN A 1 186 ? -9.233 49.853 0.228 1.00 83.64 186 ASN A O 1
ATOM 1408 N N . LYS A 1 187 ? -9.509 52.082 0.260 1.00 84.40 187 LYS A N 1
ATOM 1409 C CA . LYS A 1 187 ? -10.824 52.013 0.905 1.00 87.04 187 LYS A CA 1
ATOM 1410 C C . LYS A 1 187 ? -11.910 52.876 0.213 1.00 86.82 187 LYS A C 1
ATOM 1411 O O . LYS A 1 187 ? -11.589 53.851 -0.481 1.00 83.26 187 LYS A O 1
ATOM 1417 N N . TYR A 1 188 ? -13.181 52.495 0.407 1.00 82.47 188 TYR A N 1
ATOM 1418 C CA . TYR A 1 188 ? -14.366 53.147 -0.208 1.00 81.59 188 TYR A CA 1
ATOM 1419 C C . TYR A 1 188 ? -14.237 53.286 -1.733 1.00 81.60 188 TYR A C 1
ATOM 1420 O O . TYR A 1 188 ? -14.506 54.349 -2.323 1.00 84.98 188 TYR A O 1
ATOM 1429 N N . SER A 1 189 ? -13.832 52.193 -2.362 1.00 70.09 189 SER A N 1
ATOM 1430 C CA . SER A 1 189 ? -13.556 52.189 -3.781 1.00 63.64 189 SER A CA 1
ATOM 1431 C C . SER A 1 189 ? -14.831 51.900 -4.563 1.00 56.51 189 SER A C 1
ATOM 1432 O O . SER A 1 189 ? -15.579 50.999 -4.191 1.00 57.62 189 SER A O 1
ATOM 1435 N N . PHE A 1 190 ? -15.070 52.690 -5.616 1.00 46.84 190 PHE A N 1
ATOM 1436 C CA . PHE A 1 190 ? -16.210 52.582 -6.570 1.00 41.18 190 PHE A CA 1
ATOM 1437 C C . PHE A 1 190 ? -17.616 53.060 -6.140 1.00 40.33 190 PHE A C 1
ATOM 1438 O O . PHE A 1 190 ? -18.561 53.055 -6.949 1.00 39.31 190 PHE A O 1
ATOM 1446 N N . TRP A 1 191 ? -17.765 53.477 -4.888 1.00 38.56 191 TRP A N 1
ATOM 1447 C CA . TRP A 1 191 ? -19.019 54.107 -4.451 1.00 37.82 191 TRP A CA 1
ATOM 1448 C C . TRP A 1 191 ? -19.198 55.426 -5.180 1.00 37.54 191 TRP A C 1
ATOM 1449 O O . TRP A 1 191 ? -18.259 56.202 -5.286 1.00 37.71 191 TRP A O 1
ATOM 1460 N N . LEU A 1 192 ? -20.385 55.684 -5.717 1.00 36.93 192 LEU A N 1
ATOM 1461 C CA . LEU A 1 192 ? -20.646 56.946 -6.400 1.00 38.05 192 LEU A CA 1
ATOM 1462 C C . LEU A 1 192 ? -21.012 57.994 -5.369 1.00 43.88 192 LEU A C 1
ATOM 1463 O O . LEU A 1 192 ? -21.903 57.767 -4.553 1.00 45.13 192 LEU A O 1
ATOM 1468 N N . THR A 1 193 ? -20.332 59.142 -5.386 1.00 51.77 193 THR A N 1
ATOM 1469 C CA . THR A 1 193 ? -20.586 60.167 -4.354 1.00 52.75 193 THR A CA 1
ATOM 1470 C C . THR A 1 193 ? -21.778 61.073 -4.657 1.00 53.52 193 THR A C 1
ATOM 1471 O O . THR A 1 193 ? -22.504 60.885 -5.624 1.00 49.63 193 THR A O 1
ATOM 1475 N N . THR A 1 194 ? -21.974 62.045 -3.783 1.00 61.94 194 THR A N 1
ATOM 1476 C CA . THR A 1 194 ? -23.072 62.980 -3.887 1.00 65.30 194 THR A CA 1
ATOM 1477 C C . THR A 1 194 ? -22.576 64.223 -4.632 1.00 68.99 194 THR A C 1
ATOM 1478 O O . THR A 1 194 ? -21.379 64.549 -4.644 1.00 69.42 194 THR A O 1
ATOM 1482 N N . VAL A 1 195 ? -23.517 64.881 -5.291 1.00 71.12 195 VAL A N 1
ATOM 1483 C CA . VAL A 1 195 ? -23.285 66.143 -5.959 1.00 70.31 195 VAL A CA 1
ATOM 1484 C C . VAL A 1 195 ? -22.907 67.249 -4.958 1.00 67.55 195 VAL A C 1
ATOM 1485 O O . VAL A 1 195 ? -21.777 67.289 -4.453 1.00 60.85 195 VAL A O 1
ATOM 1489 N N . GLU A 1 212 ? -15.982 57.162 11.927 1.00 99.90 212 GLU A N 1
ATOM 1490 C CA . GLU A 1 212 ? -15.107 57.182 10.757 1.00 105.60 212 GLU A CA 1
ATOM 1491 C C . GLU A 1 212 ? -15.851 56.740 9.490 1.00 108.85 212 GLU A C 1
ATOM 1492 O O . GLU A 1 212 ? -15.903 57.481 8.499 1.00 104.50 212 GLU A O 1
ATOM 1494 N N . SER A 1 213 ? -16.421 55.533 9.541 1.00 112.07 213 SER A N 1
ATOM 1495 C CA . SER A 1 213 ? -17.233 54.965 8.453 1.00 110.71 213 SER A CA 1
ATOM 1496 C C . SER A 1 213 ? -18.540 55.718 8.237 1.00 108.95 213 SER A C 1
ATOM 1497 O O . SER A 1 213 ? -19.025 55.810 7.109 1.00 103.21 213 SER A O 1
ATOM 1500 N N . GLN A 1 214 ? -19.106 56.236 9.327 1.00 111.29 214 GLN A N 1
ATOM 1501 C CA . GLN A 1 214 ? -20.370 56.976 9.296 1.00 109.08 214 GLN A CA 1
ATOM 1502 C C . GLN A 1 214 ? -20.282 58.244 8.447 1.00 100.34 214 GLN A C 1
ATOM 1503 O O . GLN A 1 214 ? -21.277 58.659 7.849 1.00 102.31 214 GLN A O 1
ATOM 1509 N N . ALA A 1 215 ? -19.094 58.848 8.406 1.00 87.55 215 ALA A N 1
ATOM 1510 C CA . ALA A 1 215 ? -18.855 60.067 7.631 1.00 77.68 215 ALA A CA 1
ATOM 1511 C C . ALA A 1 215 ? -18.937 59.811 6.121 1.00 72.26 215 ALA A C 1
ATOM 1512 O O . ALA A 1 215 ? -19.602 60.553 5.390 1.00 68.56 215 ALA A O 1
ATOM 1514 N N . GLN A 1 216 ? -18.271 58.749 5.669 1.00 68.87 216 GLN A N 1
ATOM 1515 C CA . GLN A 1 216 ? -18.243 58.362 4.254 1.00 65.51 216 GLN A CA 1
ATOM 1516 C C . GLN A 1 216 ? -19.614 57.989 3.733 1.00 59.60 216 GLN A C 1
ATOM 1517 O O . GLN A 1 216 ? -20.058 58.508 2.724 1.00 56.52 216 GLN A O 1
ATOM 1523 N N . ARG A 1 217 ? -20.277 57.081 4.435 1.00 55.48 217 ARG A N 1
ATOM 1524 C CA . ARG A 1 217 ? -21.632 56.671 4.127 1.00 51.12 217 ARG A CA 1
ATOM 1525 C C . ARG A 1 217 ? -22.529 57.837 3.717 1.00 50.28 217 ARG A C 1
ATOM 1526 O O . ARG A 1 217 ? -23.423 57.673 2.897 1.00 50.93 217 ARG A O 1
ATOM 1534 N N . GLN A 1 218 ? -22.287 59.011 4.291 1.00 50.81 218 GLN A N 1
ATOM 1535 C CA . GLN A 1 218 ? -23.142 60.182 4.081 1.00 53.03 218 GLN A CA 1
ATOM 1536 C C . GLN A 1 218 ? -22.865 60.830 2.743 1.00 50.82 218 GLN A C 1
ATOM 1537 O O . GLN A 1 218 ? -23.700 61.556 2.193 1.00 52.03 218 GLN A O 1
ATOM 1543 N N . LYS A 1 219 ? -21.673 60.586 2.232 1.00 47.45 219 LYS A N 1
ATOM 1544 C CA . LYS A 1 219 ? -21.238 61.224 1.015 1.00 46.75 219 LYS A CA 1
ATOM 1545 C C . LYS A 1 219 ? -21.686 60.430 -0.221 1.00 44.19 219 LYS A C 1
ATOM 1546 O O . LYS A 1 219 ? -21.475 60.842 -1.350 1.00 45.92 219 LYS A O 1
ATOM 1552 N N . ILE A 1 220 ? -22.330 59.294 0.009 1.00 43.63 220 ILE A N 1
ATOM 1553 C CA . ILE A 1 220 ? -22.628 58.344 -1.059 1.00 39.92 220 ILE A CA 1
ATOM 1554 C C . ILE A 1 220 ? -24.088 58.468 -1.484 1.00 41.33 220 ILE A C 1
ATOM 1555 O O . ILE A 1 220 ? -24.991 58.560 -0.651 1.00 45.58 220 ILE A O 1
ATOM 1560 N N . SER A 1 221 ? -24.292 58.502 -2.791 1.00 38.89 221 SER A N 1
ATOM 1561 C CA . SER A 1 221 ? -25.590 58.417 -3.422 1.00 34.50 221 SER A CA 1
ATOM 1562 C C . SER A 1 221 ? -26.370 57.138 -3.019 1.00 34.50 221 SER A C 1
ATOM 1563 O O . SER A 1 221 ? -25.793 56.073 -2.724 1.00 32.40 221 SER A O 1
ATOM 1566 N N . ARG A 1 222 ? -27.695 57.271 -3.019 1.00 31.84 222 ARG A N 1
ATOM 1567 C CA . ARG A 1 222 ? -28.588 56.174 -2.721 1.00 30.62 222 ARG A CA 1
ATOM 1568 C C . ARG A 1 222 ? -29.361 55.743 -3.966 1.00 28.21 222 ARG A C 1
ATOM 1569 O O . ARG A 1 222 ? -29.564 56.554 -4.891 1.00 24.60 222 ARG A O 1
ATOM 1577 N N . CYS A 1 223 ? -29.827 54.484 -3.939 1.00 26.46 223 CYS A N 1
ATOM 1578 C CA . CYS A 1 223 ? -30.493 53.850 -5.069 1.00 27.32 223 CYS A CA 1
ATOM 1579 C C . CYS A 1 223 ? -31.532 52.872 -4.636 1.00 26.36 223 CYS A C 1
ATOM 1580 O O . CYS A 1 223 ? -31.709 52.606 -3.470 1.00 25.14 223 CYS A O 1
ATOM 1583 N N . GLN A 1 224 ? -32.192 52.291 -5.617 1.00 28.15 224 GLN A N 1
ATOM 1584 C CA . GLN A 1 224 ? -33.251 51.356 -5.366 1.00 28.34 224 GLN A CA 1
ATOM 1585 C C . GLN A 1 224 ? -33.338 50.507 -6.632 1.00 27.69 224 GLN A C 1
ATOM 1586 O O . GLN A 1 224 ? -33.097 51.011 -7.714 1.00 29.56 224 GLN A O 1
ATOM 1592 N N . VAL A 1 225 ? -33.644 49.227 -6.507 1.00 26.61 225 VAL A N 1
ATOM 1593 C CA . VAL A 1 225 ? -33.816 48.348 -7.670 1.00 27.49 225 VAL A CA 1
ATOM 1594 C C . VAL A 1 225 ? -35.283 47.984 -7.785 1.00 28.26 225 VAL A C 1
ATOM 1595 O O . VAL A 1 225 ? -35.873 47.524 -6.816 1.00 27.96 225 VAL A O 1
ATOM 1599 N N . CYS A 1 226 ? -35.849 48.169 -8.976 1.00 32.22 226 CYS A N 1
ATOM 1600 C CA . CYS A 1 226 ? -37.298 48.063 -9.217 1.00 34.92 226 CYS A CA 1
ATOM 1601 C C . CYS A 1 226 ? -37.641 47.148 -10.379 1.00 34.79 226 CYS A C 1
ATOM 1602 O O . CYS A 1 226 ? -36.899 47.050 -11.346 1.00 34.95 226 CYS A O 1
ATOM 1605 N N . VAL A 1 227 ? -38.787 46.498 -10.295 1.00 36.64 227 VAL A N 1
ATOM 1606 C CA . VAL A 1 227 ? -39.247 45.647 -11.383 1.00 39.06 227 VAL A CA 1
ATOM 1607 C C . VAL A 1 227 ? -40.728 45.873 -11.629 1.00 40.70 227 VAL A C 1
ATOM 1608 O O . VAL A 1 227 ? -41.442 46.292 -10.719 1.00 41.37 227 VAL A O 1
ATOM 1612 N N . LYS A 1 228 ? -41.174 45.610 -12.857 1.00 44.20 228 LYS A N 1
ATOM 1613 C CA . LYS A 1 228 ? -42.565 45.804 -13.253 1.00 47.46 228 LYS A CA 1
ATOM 1614 C C . LYS A 1 228 ? -43.299 44.447 -13.256 1.00 49.30 228 LYS A C 1
ATOM 1615 O O . LYS A 1 228 ? -43.225 43.696 -14.223 1.00 54.52 228 LYS A O 1
ATOM 1621 N N . TYR A 1 229 ? -43.980 44.122 -12.158 1.00 54.67 229 TYR A N 1
ATOM 1622 C CA . TYR A 1 229 ? -44.677 42.826 -12.022 1.00 60.03 229 TYR A CA 1
ATOM 1623 C C . TYR A 1 229 ? -46.197 42.991 -12.072 1.00 63.21 229 TYR A C 1
ATOM 1624 O O . TYR A 1 229 ? -46.787 43.089 -13.155 1.00 67.14 229 TYR A O 1
ATOM 1626 N N . GLY B 1 5 ? -33.945 38.105 19.563 1.00 54.79 5 GLY B N 1
ATOM 1627 C CA . GLY B 1 5 ? -34.326 39.028 18.435 1.00 57.78 5 GLY B CA 1
ATOM 1628 C C . GLY B 1 5 ? -35.723 39.658 18.525 1.00 58.20 5 GLY B C 1
ATOM 1629 O O . GLY B 1 5 ? -36.482 39.424 19.487 1.00 56.39 5 GLY B O 1
ATOM 1630 N N . PHE B 1 6 ? -36.064 40.455 17.513 1.00 54.75 6 PHE B N 1
ATOM 1631 C CA . PHE B 1 6 ? -37.335 41.164 17.485 1.00 50.55 6 PHE B CA 1
ATOM 1632 C C . PHE B 1 6 ? -38.070 40.791 16.215 1.00 48.10 6 PHE B C 1
ATOM 1633 O O . PHE B 1 6 ? -37.498 40.200 15.314 1.00 49.97 6 PHE B O 1
ATOM 1641 N N . LEU B 1 7 ? -39.333 41.172 16.142 1.00 43.73 7 LEU B N 1
ATOM 1642 C CA . LEU B 1 7 ? -40.154 40.867 15.005 1.00 39.11 7 LEU B CA 1
ATOM 1643 C C . LEU B 1 7 ? -40.286 42.041 14.029 1.00 38.20 7 LEU B C 1
ATOM 1644 O O . LEU B 1 7 ? -40.368 43.203 14.421 1.00 37.97 7 LEU B O 1
ATOM 1649 N N . LEU B 1 8 ? -40.285 41.720 12.741 1.00 36.32 8 LEU B N 1
ATOM 1650 C CA . LEU B 1 8 ? -40.573 42.685 11.687 1.00 31.54 8 LEU B CA 1
ATOM 1651 C C . LEU B 1 8 ? -41.679 42.082 10.846 1.00 28.31 8 LEU B C 1
ATOM 1652 O O . LEU B 1 8 ? -41.612 40.911 10.527 1.00 29.64 8 LEU B O 1
ATOM 1657 N N . VAL B 1 9 ? -42.679 42.876 10.480 1.00 26.79 9 VAL B N 1
ATOM 1658 C CA . VAL B 1 9 ? -43.782 42.413 9.631 1.00 25.92 9 VAL B CA 1
ATOM 1659 C C . VAL B 1 9 ? -43.845 43.149 8.271 1.00 27.94 9 VAL B C 1
ATOM 1660 O O . VAL B 1 9 ? -43.818 44.385 8.226 1.00 29.05 9 VAL B O 1
ATOM 1664 N N . LEU B 1 10 ? -43.924 42.397 7.168 1.00 29.12 10 LEU B N 1
ATOM 1665 C CA . LEU B 1 10 ? -44.017 42.979 5.816 1.00 29.20 10 LEU B CA 1
ATOM 1666 C C . LEU B 1 10 ? -45.350 42.725 5.175 1.00 27.56 10 LEU B C 1
ATOM 1667 O O . LEU B 1 10 ? -45.769 41.585 5.106 1.00 30.00 10 LEU B O 1
ATOM 1672 N N . HIS B 1 11 ? -45.988 43.768 4.659 1.00 25.52 11 HIS B N 1
ATOM 1673 C CA . HIS B 1 11 ? -47.182 43.584 3.870 1.00 25.65 11 HIS B CA 1
ATOM 1674 C C . HIS B 1 11 ? -46.928 43.871 2.416 1.00 26.00 11 HIS B C 1
ATOM 1675 O O . HIS B 1 11 ? -46.665 45.004 2.024 1.00 24.69 11 HIS B O 1
ATOM 1682 N N . SER B 1 12 ? -46.976 42.825 1.599 1.00 28.76 12 SER B N 1
ATOM 1683 C CA . SER B 1 12 ? -46.709 42.933 0.152 1.00 30.79 12 SER B CA 1
ATOM 1684 C C . SER B 1 12 ? -47.723 43.781 -0.636 1.00 31.62 12 SER B C 1
ATOM 1685 O O . SER B 1 12 ? -47.388 44.322 -1.674 1.00 28.65 12 SER B O 1
ATOM 1688 N N . GLN B 1 13 ? -48.964 43.862 -0.141 1.00 34.96 13 GLN B N 1
ATOM 1689 C CA . GLN B 1 13 ? -50.075 44.506 -0.846 1.00 35.84 13 GLN B CA 1
ATOM 1690 C C . GLN B 1 13 ? -50.352 43.848 -2.174 1.00 38.61 13 GLN B C 1
ATOM 1691 O O . GLN B 1 13 ? -51.006 44.441 -3.022 1.00 44.10 13 GLN B O 1
ATOM 1697 N N . THR B 1 14 ? -49.840 42.633 -2.359 1.00 39.49 14 THR B N 1
ATOM 1698 C CA . THR B 1 14 ? -50.131 41.818 -3.541 1.00 40.88 14 THR B CA 1
ATOM 1699 C C . THR B 1 14 ? -50.475 40.398 -3.102 1.00 43.08 14 THR B C 1
ATOM 1700 O O . THR B 1 14 ? -50.432 40.088 -1.905 1.00 45.72 14 THR B O 1
ATOM 1704 N N . ASP B 1 15 ? -50.801 39.532 -4.054 1.00 44.27 15 ASP B N 1
ATOM 1705 C CA . ASP B 1 15 ? -51.079 38.135 -3.731 1.00 48.23 15 ASP B CA 1
ATOM 1706 C C . ASP B 1 15 ? -49.823 37.256 -3.701 1.00 49.65 15 ASP B C 1
ATOM 1707 O O . ASP B 1 15 ? -49.940 36.030 -3.618 1.00 48.78 15 ASP B O 1
ATOM 1712 N N . GLN B 1 16 ? -48.641 37.884 -3.762 1.00 48.66 16 GLN B N 1
ATOM 1713 C CA . GLN B 1 16 ? -47.364 37.185 -3.560 1.00 49.92 16 GLN B CA 1
ATOM 1714 C C . GLN B 1 16 ? -46.822 37.480 -2.170 1.00 45.35 16 GLN B C 1
ATOM 1715 O O . GLN B 1 16 ? -46.880 38.612 -1.715 1.00 45.07 16 GLN B O 1
ATOM 1721 N N . GLU B 1 17 ? -46.279 36.462 -1.510 1.00 45.25 17 GLU B N 1
ATOM 1722 C CA . GLU B 1 17 ? -45.577 36.631 -0.231 1.00 44.90 17 GLU B CA 1
ATOM 1723 C C . GLU B 1 17 ? -44.289 37.421 -0.399 1.00 40.91 17 GLU B C 1
ATOM 1724 O O . GLU B 1 17 ? -43.511 37.163 -1.311 1.00 41.14 17 GLU B O 1
ATOM 1730 N N . PRO B 1 18 ? -44.060 38.397 0.479 1.00 39.28 18 PRO B N 1
ATOM 1731 C CA . PRO B 1 18 ? -42.839 39.180 0.408 1.00 38.35 18 PRO B CA 1
ATOM 1732 C C . PRO B 1 18 ? -41.661 38.387 0.942 1.00 39.72 18 PRO B C 1
ATOM 1733 O O . PRO B 1 18 ? -41.841 37.411 1.681 1.00 42.74 18 PRO B O 1
ATOM 1737 N N . THR B 1 19 ? -40.459 38.797 0.573 1.00 41.03 19 THR B N 1
ATOM 1738 C CA . THR B 1 19 ? -39.265 38.144 1.088 1.00 42.29 19 THR B CA 1
ATOM 1739 C C . THR B 1 19 ? -38.696 39.016 2.190 1.00 42.67 19 THR B C 1
ATOM 1740 O O . THR B 1 19 ? -38.798 40.245 2.132 1.00 45.67 19 THR B O 1
ATOM 1744 N N . CYS B 1 20 ? -38.118 38.394 3.209 1.00 41.45 20 CYS B N 1
ATOM 1745 C CA . CYS B 1 20 ? -37.565 39.176 4.303 1.00 41.15 20 CYS B CA 1
ATOM 1746 C C . CYS B 1 20 ? -36.279 39.818 3.837 1.00 38.03 20 CYS B C 1
ATOM 1747 O O . CYS B 1 20 ? -35.511 39.160 3.131 1.00 37.96 20 CYS B O 1
ATOM 1750 N N . PRO B 1 21 ? -36.063 41.104 4.206 1.00 35.35 21 PRO B N 1
ATOM 1751 C CA . PRO B 1 21 ? -34.884 41.900 3.859 1.00 35.46 21 PRO B CA 1
ATOM 1752 C C . PRO B 1 21 ? -33.621 41.409 4.520 1.00 37.79 21 PRO B C 1
ATOM 1753 O O . PRO B 1 21 ? -33.668 40.500 5.349 1.00 40.33 21 PRO B O 1
ATOM 1757 N N . LEU B 1 22 ? -32.496 41.987 4.112 1.00 40.79 22 LEU B N 1
ATOM 1758 C CA . LEU B 1 22 ? -31.213 41.884 4.828 1.00 41.86 22 LEU B CA 1
ATOM 1759 C C . LEU B 1 22 ? -30.770 40.499 5.325 1.00 41.17 22 LEU B C 1
ATOM 1760 O O . LEU B 1 22 ? -29.969 40.418 6.249 1.00 40.93 22 LEU B O 1
ATOM 1765 N N . GLY B 1 23 ? -31.281 39.419 4.746 1.00 40.77 23 GLY B N 1
ATOM 1766 C CA . GLY B 1 23 ? -30.909 38.067 5.214 1.00 41.94 23 GLY B CA 1
ATOM 1767 C C . GLY B 1 23 ? -31.550 37.635 6.534 1.00 43.79 23 GLY B C 1
ATOM 1768 O O . GLY B 1 23 ? -31.122 36.648 7.145 1.00 43.96 23 GLY B O 1
ATOM 1769 N N . MET B 1 24 ? -32.578 38.372 6.969 1.00 41.77 24 MET B N 1
ATOM 1770 C CA . MET B 1 24 ? -33.348 38.043 8.167 1.00 40.04 24 MET B CA 1
ATOM 1771 C C . MET B 1 24 ? -34.170 36.770 7.935 1.00 39.26 24 MET B C 1
ATOM 1772 O O . MET B 1 24 ? -34.849 36.668 6.909 1.00 43.11 24 MET B O 1
ATOM 1777 N N . PRO B 1 25 ? -34.145 35.810 8.888 1.00 35.66 25 PRO B N 1
ATOM 1778 C CA . PRO B 1 25 ? -34.904 34.553 8.722 1.00 33.63 25 PRO B CA 1
ATOM 1779 C C . PRO B 1 25 ? -36.404 34.774 8.706 1.00 35.23 25 PRO B C 1
ATOM 1780 O O . PRO B 1 25 ? -36.925 35.559 9.493 1.00 37.49 25 PRO B O 1
ATOM 1784 N N . ARG B 1 26 ? -37.092 34.114 7.781 1.00 39.19 26 ARG B N 1
ATOM 1785 C CA . ARG B 1 26 ? -38.552 34.211 7.669 1.00 37.45 26 ARG B CA 1
ATOM 1786 C C . ARG B 1 26 ? -39.196 33.203 8.637 1.00 36.50 26 ARG B C 1
ATOM 1787 O O . ARG B 1 26 ? -38.968 31.990 8.543 1.00 35.46 26 ARG B O 1
ATOM 1795 N N . LEU B 1 27 ? -39.977 33.718 9.581 1.00 35.84 27 LEU B N 1
ATOM 1796 C CA . LEU B 1 27 ? -40.650 32.887 10.578 1.00 32.83 27 LEU B CA 1
ATOM 1797 C C . LEU B 1 27 ? -41.878 32.199 9.981 1.00 32.06 27 LEU B C 1
ATOM 1798 O O . LEU B 1 27 ? -42.015 30.963 10.077 1.00 30.84 27 LEU B O 1
ATOM 1803 N N . TRP B 1 28 ? -42.733 32.987 9.323 1.00 31.22 28 TRP B N 1
ATOM 1804 C CA . TRP B 1 28 ? -43.882 32.462 8.571 1.00 30.79 28 TRP B CA 1
ATOM 1805 C C . TRP B 1 28 ? -44.475 33.421 7.579 1.00 32.46 28 TRP B C 1
ATOM 1806 O O . TRP B 1 28 ? -44.038 34.568 7.402 1.00 34.22 28 TRP B O 1
ATOM 1817 N N . THR B 1 29 ? -45.543 32.962 6.960 1.00 35.52 29 THR B N 1
ATOM 1818 C CA . THR B 1 29 ? -46.201 33.673 5.878 1.00 36.48 29 THR B CA 1
ATOM 1819 C C . THR B 1 29 ? -47.718 33.680 6.081 1.00 36.11 29 THR B C 1
ATOM 1820 O O . THR B 1 29 ? -48.275 32.709 6.578 1.00 38.38 29 THR B O 1
ATOM 1824 N N . GLY B 1 30 ? -48.397 34.768 5.734 1.00 36.01 30 GLY B N 1
ATOM 1825 C CA . GLY B 1 30 ? -49.831 34.840 6.023 1.00 34.15 30 GLY B CA 1
ATOM 1826 C C . GLY B 1 30 ? -50.593 35.819 5.174 1.00 34.92 30 GLY B C 1
ATOM 1827 O O . GLY B 1 30 ? -50.142 36.179 4.080 1.00 34.68 30 GLY B O 1
ATOM 1828 N N . TYR B 1 31 ? -51.745 36.253 5.692 1.00 35.10 31 TYR B N 1
ATOM 1829 C CA . TYR B 1 31 ? -52.608 37.250 5.043 1.00 33.41 31 TYR B CA 1
ATOM 1830 C C . TYR B 1 31 ? -52.648 38.474 5.921 1.00 32.67 31 TYR B C 1
ATOM 1831 O O . TYR B 1 31 ? -52.593 38.352 7.156 1.00 32.83 31 TYR B O 1
ATOM 1840 N N . SER B 1 32 ? -52.758 39.645 5.296 1.00 31.73 32 SER B N 1
ATOM 1841 C CA . SER B 1 32 ? -52.647 40.935 5.992 1.00 31.54 32 SER B CA 1
ATOM 1842 C C . SER B 1 32 ? -53.950 41.398 6.653 1.00 32.55 32 SER B C 1
ATOM 1843 O O . SER B 1 32 ? -54.826 41.951 5.972 1.00 32.58 32 SER B O 1
ATOM 1846 N N . LEU B 1 33 ? -54.072 41.196 7.971 1.00 32.97 33 LEU B N 1
ATOM 1847 C CA . LEU B 1 33 ? -55.275 41.603 8.712 1.00 33.37 33 LEU B CA 1
ATOM 1848 C C . LEU B 1 33 ? -55.097 42.976 9.341 1.00 36.40 33 LEU B C 1
ATOM 1849 O O . LEU B 1 33 ? -54.216 43.191 10.180 1.00 37.31 33 LEU B O 1
ATOM 1854 N N . LEU B 1 34 ? -55.968 43.894 8.949 1.00 39.13 34 LEU B N 1
ATOM 1855 C CA . LEU B 1 34 ? -55.845 45.296 9.321 1.00 40.89 34 LEU B CA 1
ATOM 1856 C C . LEU B 1 34 ? -56.502 45.574 10.652 1.00 41.72 34 LEU B C 1
ATOM 1857 O O . LEU B 1 34 ? -55.916 46.222 11.515 1.00 41.95 34 LEU B O 1
ATOM 1862 N N . TYR B 1 35 ? -57.726 45.081 10.803 1.00 45.40 35 TYR B N 1
ATOM 1863 C CA . TYR B 1 35 ? -58.584 45.509 11.895 1.00 46.70 35 TYR B CA 1
ATOM 1864 C C . TYR B 1 35 ? -59.732 44.546 12.154 1.00 48.06 35 TYR B C 1
ATOM 1865 O O . TYR B 1 35 ? -60.415 44.092 11.221 1.00 48.40 35 TYR B O 1
ATOM 1874 N N . LEU B 1 36 ? -59.938 44.268 13.437 1.00 47.83 36 LEU B N 1
ATOM 1875 C CA . LEU B 1 36 ? -61.090 43.504 13.908 1.00 49.62 36 LEU B CA 1
ATOM 1876 C C . LEU B 1 36 ? -62.145 44.414 14.523 1.00 49.79 36 LEU B C 1
ATOM 1877 O O . LEU B 1 36 ? -61.865 45.121 15.512 1.00 47.44 36 LEU B O 1
ATOM 1882 N N . GLU B 1 37 ? -63.349 44.364 13.943 1.00 52.31 37 GLU B N 1
ATOM 1883 C CA . GLU B 1 37 ? -64.539 45.053 14.478 1.00 57.90 37 GLU B CA 1
ATOM 1884 C C . GLU B 1 37 ? -64.741 44.874 15.972 1.00 58.42 37 GLU B C 1
ATOM 1885 O O . GLU B 1 37 ? -64.858 43.746 16.467 1.00 55.92 37 GLU B O 1
ATOM 1891 N N . GLY B 1 38 ? -64.805 46.004 16.673 1.00 63.61 38 GLY B N 1
ATOM 1892 C CA . GLY B 1 38 ? -65.130 46.026 18.091 1.00 69.50 38 GLY B CA 1
ATOM 1893 C C . GLY B 1 38 ? -64.278 45.078 18.898 1.00 69.86 38 GLY B C 1
ATOM 1894 O O . GLY B 1 38 ? -64.741 44.039 19.379 1.00 72.34 38 GLY B O 1
ATOM 1895 N N . GLN B 1 39 ? -63.012 45.425 19.009 1.00 74.18 39 GLN B N 1
ATOM 1896 C CA . GLN B 1 39 ? -62.144 44.728 19.910 1.00 82.93 39 GLN B CA 1
ATOM 1897 C C . GLN B 1 39 ? -62.012 45.647 21.101 1.00 86.71 39 GLN B C 1
ATOM 1898 O O . GLN B 1 39 ? -62.355 46.824 21.015 1.00 82.97 39 GLN B O 1
ATOM 1904 N N . GLU B 1 40 ? -61.547 45.106 22.220 1.00 94.79 40 GLU B N 1
ATOM 1905 C CA . GLU B 1 40 ? -61.249 45.925 23.384 1.00 103.75 40 GLU B CA 1
ATOM 1906 C C . GLU B 1 40 ? -60.141 46.916 23.037 1.00 108.67 40 GLU B C 1
ATOM 1907 O O . GLU B 1 40 ? -59.385 46.712 22.079 1.00 104.93 40 GLU B O 1
ATOM 1913 N N . LYS B 1 41 ? -60.074 48.003 23.801 1.00 115.61 41 LYS B N 1
ATOM 1914 C CA . LYS B 1 41 ? -59.010 48.994 23.654 1.00 114.71 41 LYS B CA 1
ATOM 1915 C C . LYS B 1 41 ? -57.667 48.426 24.129 1.00 119.32 41 LYS B C 1
ATOM 1916 O O . LYS B 1 41 ? -56.602 48.898 23.715 1.00 110.10 41 LYS B O 1
ATOM 1922 N N . ALA B 1 42 ? -57.741 47.395 24.978 1.00 125.24 42 ALA B N 1
ATOM 1923 C CA . ALA B 1 42 ? -56.569 46.677 25.504 1.00 129.07 42 ALA B CA 1
ATOM 1924 C C . ALA B 1 42 ? -55.777 45.909 24.433 1.00 132.63 42 ALA B C 1
ATOM 1925 O O . ALA B 1 42 ? -54.575 45.664 24.598 1.00 133.70 42 ALA B O 1
ATOM 1927 N N . HIS B 1 43 ? -56.459 45.533 23.349 1.00 127.69 43 HIS B N 1
ATOM 1928 C CA . HIS B 1 43 ? -55.854 44.793 22.240 1.00 111.03 43 HIS B CA 1
ATOM 1929 C C . HIS B 1 43 ? -55.455 45.716 21.107 1.00 101.35 43 HIS B C 1
ATOM 1930 O O . HIS B 1 43 ? -56.305 46.359 20.474 1.00 98.54 43 HIS B O 1
ATOM 1937 N N . ASN B 1 44 ? -54.148 45.797 20.860 1.00 85.22 44 ASN B N 1
ATOM 1938 C CA . ASN B 1 44 ? -53.585 46.655 19.821 1.00 73.53 44 ASN B CA 1
ATOM 1939 C C . ASN B 1 44 ? -53.680 45.997 18.444 1.00 69.20 44 ASN B C 1
ATOM 1940 O O . ASN B 1 44 ? -53.380 44.811 18.295 1.00 70.78 44 ASN B O 1
ATOM 1945 N N . GLN B 1 45 ? -54.075 46.763 17.431 1.00 62.00 45 GLN B N 1
ATOM 1946 C CA . GLN B 1 45 ? -54.313 46.175 16.118 1.00 57.67 45 GLN B CA 1
ATOM 1947 C C . GLN B 1 45 ? -53.396 46.670 14.991 1.00 57.93 45 GLN B C 1
ATOM 1948 O O . GLN B 1 45 ? -53.821 46.766 13.836 1.00 66.00 45 GLN B O 1
ATOM 1954 N N . ASP B 1 46 ? -52.135 46.932 15.329 1.00 52.86 46 ASP B N 1
ATOM 1955 C CA . ASP B 1 46 ? -51.122 47.458 14.402 1.00 49.19 46 ASP B CA 1
ATOM 1956 C C . ASP B 1 46 ? -50.620 46.503 13.280 1.00 44.26 46 ASP B C 1
ATOM 1957 O O . ASP B 1 46 ? -50.328 45.325 13.537 1.00 44.76 46 ASP B O 1
ATOM 1962 N N . LEU B 1 47 ? -50.468 47.031 12.061 1.00 36.44 47 LEU B N 1
ATOM 1963 C CA . LEU B 1 47 ? -49.840 46.292 10.941 1.00 33.20 47 LEU B CA 1
ATOM 1964 C C . LEU B 1 47 ? -48.331 45.952 11.150 1.00 33.30 47 LEU B C 1
ATOM 1965 O O . LEU B 1 47 ? -47.750 45.135 10.413 1.00 30.27 47 LEU B O 1
ATOM 1970 N N . GLY B 1 48 ? -47.715 46.571 12.155 1.00 32.75 48 GLY B N 1
ATOM 1971 C CA . GLY B 1 48 ? -46.383 46.175 12.614 1.00 34.98 48 GLY B CA 1
ATOM 1972 C C . GLY B 1 48 ? -46.288 45.002 13.595 1.00 33.65 48 GLY B C 1
ATOM 1973 O O . GLY B 1 48 ? -45.194 44.561 13.933 1.00 32.67 48 GLY B O 1
ATOM 1974 N N . LEU B 1 49 ? -47.415 44.472 14.044 1.00 33.64 49 LEU B N 1
ATOM 1975 C CA . LEU B 1 49 ? -47.369 43.331 14.976 1.00 33.72 49 LEU B CA 1
ATOM 1976 C C . LEU B 1 49 ? -47.687 41.995 14.303 1.00 31.49 49 LEU B C 1
ATOM 1977 O O . LEU B 1 49 ? -48.505 41.943 13.385 1.00 28.95 49 LEU B O 1
ATOM 1982 N N . ALA B 1 50 ? -47.078 40.919 14.794 1.00 33.02 50 ALA B N 1
ATOM 1983 C CA . ALA B 1 50 ? -47.300 39.569 14.234 1.00 36.09 50 ALA B CA 1
ATOM 1984 C C . ALA B 1 50 ? -48.777 39.226 14.047 1.00 38.93 50 ALA B C 1
ATOM 1985 O O . ALA B 1 50 ? -49.187 38.659 13.013 1.00 41.95 50 ALA B O 1
ATOM 1987 N N . GLY B 1 51 ? -49.579 39.614 15.034 1.00 37.72 51 GLY B N 1
ATOM 1988 C CA . GLY B 1 51 ? -51.008 39.386 15.004 1.00 35.51 51 GLY B CA 1
ATOM 1989 C C . GLY B 1 51 ? -51.695 39.977 13.799 1.00 37.07 51 GLY B C 1
ATOM 1990 O O . GLY B 1 51 ? -52.875 39.703 13.579 1.00 41.70 51 GLY B O 1
ATOM 1991 N N . SER B 1 52 ? -50.984 40.788 13.018 1.00 34.02 52 SER B N 1
ATOM 1992 C CA . SER B 1 52 ? -51.553 41.276 11.768 1.00 34.32 52 SER B CA 1
ATOM 1993 C C . SER B 1 52 ? -51.257 40.342 10.581 1.00 34.09 52 SER B C 1
ATOM 1994 O O . SER B 1 52 ? -51.816 40.530 9.480 1.00 33.93 52 SER B O 1
ATOM 1997 N N . CYS B 1 53 ? -50.392 39.351 10.795 1.00 30.37 53 CYS B N 1
ATOM 1998 C CA . CYS B 1 53 ? -50.072 38.433 9.726 1.00 31.77 53 CYS B CA 1
ATOM 1999 C C . CYS B 1 53 ? -50.542 37.031 10.082 1.00 33.11 53 CYS B C 1
ATOM 2000 O O . CYS B 1 53 ? -49.864 36.301 10.827 1.00 33.16 53 CYS B O 1
ATOM 2003 N N . LEU B 1 54 ? -51.707 36.660 9.546 1.00 32.13 54 LEU B N 1
ATOM 2004 C CA . LEU B 1 54 ? -52.342 35.381 9.881 1.00 30.84 54 LEU B CA 1
ATOM 2005 C C . LEU B 1 54 ? -52.118 34.272 8.834 1.00 30.13 54 LEU B C 1
ATOM 2006 O O . LEU B 1 54 ? -52.468 34.433 7.637 1.00 31.75 54 LEU B O 1
ATOM 2011 N N . PRO B 1 55 ? -51.569 33.132 9.290 1.00 26.03 55 PRO B N 1
ATOM 2012 C CA . PRO B 1 55 ? -51.325 31.949 8.482 1.00 26.33 55 PRO B CA 1
ATOM 2013 C C . PRO B 1 55 ? -52.546 31.454 7.686 1.00 26.96 55 PRO B C 1
ATOM 2014 O O . PRO B 1 55 ? -52.429 31.060 6.518 1.00 24.84 55 PRO B O 1
ATOM 2018 N N . VAL B 1 56 ? -53.712 31.430 8.311 1.00 30.80 56 VAL B N 1
ATOM 2019 C CA . VAL B 1 56 ? -54.888 31.015 7.547 1.00 35.61 56 VAL B CA 1
ATOM 2020 C C . VAL B 1 56 ? -55.897 32.138 7.523 1.00 36.78 56 VAL B C 1
ATOM 2021 O O . VAL B 1 56 ? -56.127 32.812 8.525 1.00 36.48 56 VAL B O 1
ATOM 2025 N N . PHE B 1 57 ? -56.459 32.336 6.347 1.00 38.88 57 PHE B N 1
ATOM 2026 C CA . PHE B 1 57 ? -57.436 33.361 6.132 1.00 45.04 57 PHE B CA 1
ATOM 2027 C C . PHE B 1 57 ? -58.821 32.808 6.432 1.00 47.10 57 PHE B C 1
ATOM 2028 O O . PHE B 1 57 ? -59.172 31.729 5.962 1.00 46.59 57 PHE B O 1
ATOM 2036 N N . SER B 1 58 ? -59.599 33.544 7.216 1.00 48.43 58 SER B N 1
ATOM 2037 C CA . SER B 1 58 ? -60.999 33.185 7.431 1.00 53.15 58 SER B CA 1
ATOM 2038 C C . SER B 1 58 ? -61.887 34.413 7.689 1.00 55.58 58 SER B C 1
ATOM 2039 O O . SER B 1 58 ? -61.492 35.373 8.370 1.00 53.31 58 SER B O 1
ATOM 2042 N N . THR B 1 59 ? -63.100 34.359 7.153 1.00 54.74 59 THR B N 1
ATOM 2043 C CA . THR B 1 59 ? -64.030 35.461 7.297 1.00 53.82 59 THR B CA 1
ATOM 2044 C C . THR B 1 59 ? -64.415 35.627 8.755 1.00 56.95 59 THR B C 1
ATOM 2045 O O . THR B 1 59 ? -65.144 36.557 9.073 1.00 65.69 59 THR B O 1
ATOM 2049 N N . LEU B 1 60 ? -63.919 34.750 9.636 1.00 53.55 60 LEU B N 1
ATOM 2050 C CA . LEU B 1 60 ? -64.211 34.869 11.068 1.00 54.13 60 LEU B CA 1
ATOM 2051 C C . LEU B 1 60 ? -62.980 34.669 11.974 1.00 56.76 60 LEU B C 1
ATOM 2052 O O . LEU B 1 60 ? -62.874 33.669 12.681 1.00 64.43 60 LEU B O 1
ATOM 2057 N N . PRO B 1 61 ? -62.052 35.640 11.982 1.00 54.49 61 PRO B N 1
ATOM 2058 C CA . PRO B 1 61 ? -60.830 35.539 12.785 1.00 52.33 61 PRO B CA 1
ATOM 2059 C C . PRO B 1 61 ? -61.028 35.690 14.288 1.00 51.37 61 PRO B C 1
ATOM 2060 O O . PRO B 1 61 ? -60.041 35.651 15.024 1.00 50.65 61 PRO B O 1
ATOM 2064 N N . PHE B 1 62 ? -62.269 35.893 14.730 1.00 49.19 62 PHE B N 1
ATOM 2065 C CA . PHE B 1 62 ? -62.568 36.041 16.157 1.00 49.27 62 PHE B CA 1
ATOM 2066 C C . PHE B 1 62 ? -62.652 34.668 16.831 1.00 47.99 62 PHE B C 1
ATOM 2067 O O . PHE B 1 62 ? -62.376 34.545 18.029 1.00 52.55 62 PHE B O 1
ATOM 2075 N N . ALA B 1 63 ? -63.061 33.655 16.068 1.00 43.31 63 ALA B N 1
ATOM 2076 C CA . ALA B 1 63 ? -63.075 32.278 16.537 1.00 44.47 63 ALA B CA 1
ATOM 2077 C C . ALA B 1 63 ? -61.642 31.791 16.797 1.00 48.13 63 ALA B C 1
ATOM 2078 O O . ALA B 1 63 ? -60.725 32.066 16.010 1.00 49.94 63 ALA B O 1
ATOM 2080 N N . TYR B 1 64 ? -61.467 31.076 17.908 1.00 48.20 64 TYR B N 1
ATOM 2081 C CA . TYR B 1 64 ? -60.183 30.507 18.307 1.00 45.91 64 TYR B CA 1
ATOM 2082 C C . TYR B 1 64 ? -59.619 29.601 17.209 1.00 46.19 64 TYR B C 1
ATOM 2083 O O . TYR B 1 64 ? -58.443 29.720 16.846 1.00 47.46 64 TYR B O 1
ATOM 2092 N N . CYS B 1 65 ? -60.466 28.712 16.690 1.00 46.22 65 CYS B N 1
ATOM 2093 C CA . CYS B 1 65 ? -60.113 27.777 15.616 1.00 45.06 65 CYS B CA 1
ATOM 2094 C C . CYS B 1 65 ? -61.169 27.907 14.562 1.00 43.80 65 CYS B C 1
ATOM 2095 O O . CYS B 1 65 ? -62.199 28.538 14.808 1.00 42.15 65 CYS B O 1
ATOM 2098 N N . ASN B 1 66 ? -60.932 27.308 13.399 1.00 45.87 66 ASN B N 1
ATOM 2099 C CA . ASN B 1 66 ? -61.831 27.512 12.269 1.00 49.36 66 ASN B CA 1
ATOM 2100 C C . ASN B 1 66 ? -62.854 26.414 12.057 1.00 50.38 66 ASN B C 1
ATOM 2101 O O . ASN B 1 66 ? -63.455 26.329 10.989 1.00 52.40 66 ASN B O 1
ATOM 2106 N N . ILE B 1 67 ? -63.038 25.557 13.054 1.00 51.91 67 ILE B N 1
ATOM 2107 C CA . ILE B 1 67 ? -64.124 24.579 13.007 1.00 55.21 67 ILE B CA 1
ATOM 2108 C C . ILE B 1 67 ? -65.162 24.947 14.062 1.00 60.31 67 ILE B C 1
ATOM 2109 O O . ILE B 1 67 ? -64.883 24.892 15.265 1.00 61.65 67 ILE B O 1
ATOM 2114 N N . HIS B 1 68 ? -66.361 25.322 13.634 1.00 66.21 68 HIS B N 1
ATOM 2115 C CA . HIS B 1 68 ? -67.363 25.859 14.548 1.00 72.18 68 HIS B CA 1
ATOM 2116 C C . HIS B 1 68 ? -67.949 24.892 15.522 1.00 66.18 68 HIS B C 1
ATOM 2117 O O . HIS B 1 68 ? -68.357 25.282 16.601 1.00 66.29 68 HIS B O 1
ATOM 2124 N N . GLN B 1 69 ? -67.971 23.624 15.185 1.00 63.26 69 GLN B N 1
ATOM 2125 C CA . GLN B 1 69 ? -68.401 22.595 16.145 1.00 64.80 69 GLN B CA 1
ATOM 2126 C C . GLN B 1 69 ? -67.455 22.461 17.353 1.00 63.44 69 GLN B C 1
ATOM 2127 O O . GLN B 1 69 ? -67.903 22.176 18.466 1.00 63.09 69 GLN B O 1
ATOM 2133 N N . VAL B 1 70 ? -66.156 22.654 17.126 1.00 60.28 70 VAL B N 1
ATOM 2134 C CA . VAL B 1 70 ? -65.161 22.649 18.204 1.00 58.97 70 VAL B CA 1
ATOM 2135 C C . VAL B 1 70 ? -65.106 23.981 18.959 1.00 61.01 70 VAL B C 1
ATOM 2136 O O . VAL B 1 70 ? -65.263 24.017 20.179 1.00 61.10 70 VAL B O 1
ATOM 2140 N N . CYS B 1 71 ? -64.858 25.065 18.229 1.00 66.89 71 CYS B N 1
ATOM 2141 C CA . CYS B 1 71 ? -64.817 26.409 18.805 1.00 73.39 71 CYS B CA 1
ATOM 2142 C C . CYS B 1 71 ? -66.087 27.153 18.407 1.00 78.64 71 CYS B C 1
ATOM 2143 O O . CYS B 1 71 ? -66.303 27.490 17.241 1.00 86.02 71 CYS B O 1
ATOM 2146 N N . HIS B 1 72 ? -66.942 27.384 19.385 1.00 81.76 72 HIS B N 1
ATOM 2147 C CA . HIS B 1 72 ? -68.146 28.148 19.166 1.00 85.00 72 HIS B CA 1
ATOM 2148 C C . HIS B 1 72 ? -67.778 29.591 19.398 1.00 83.16 72 HIS B C 1
ATOM 2149 O O . HIS B 1 72 ? -67.129 29.903 20.402 1.00 81.45 72 HIS B O 1
ATOM 2156 N N . TYR B 1 73 ? -68.134 30.483 18.468 1.00 77.27 73 TYR B N 1
ATOM 2157 C CA . TYR B 1 73 ? -67.962 31.921 18.729 1.00 75.78 73 TYR B CA 1
ATOM 2158 C C . TYR B 1 73 ? -69.254 32.593 19.190 1.00 74.22 73 TYR B C 1
ATOM 2159 O O . TYR B 1 73 ? -70.261 32.618 18.472 1.00 72.06 73 TYR B O 1
ATOM 2168 N N . ALA B 1 74 ? -69.186 33.172 20.385 1.00 73.47 74 ALA B N 1
ATOM 2169 C CA . ALA B 1 74 ? -70.372 33.616 21.106 1.00 78.50 74 ALA B CA 1
ATOM 2170 C C . ALA B 1 74 ? -70.952 34.988 20.727 1.00 84.42 74 ALA B C 1
ATOM 2171 O O . ALA B 1 74 ? -72.156 35.196 20.882 1.00 92.06 74 ALA B O 1
ATOM 2173 N N . GLN B 1 75 ? -70.129 35.911 20.227 1.00 82.97 75 GLN B N 1
ATOM 2174 C CA . GLN B 1 75 ? -70.500 37.347 20.256 1.00 80.74 75 GLN B CA 1
ATOM 2175 C C . GLN B 1 75 ? -70.975 37.999 18.944 1.00 83.83 75 GLN B C 1
ATOM 2176 O O . GLN B 1 75 ? -70.954 37.354 17.893 1.00 78.06 75 GLN B O 1
ATOM 2182 N N . ARG B 1 76 ? -71.398 39.273 19.033 1.00 90.18 76 ARG B N 1
ATOM 2183 C CA . ARG B 1 76 ? -72.145 39.989 17.955 1.00 89.49 76 ARG B CA 1
ATOM 2184 C C . ARG B 1 76 ? -71.386 40.256 16.650 1.00 85.71 76 ARG B C 1
ATOM 2185 O O . ARG B 1 76 ? -71.925 40.038 15.555 1.00 89.26 76 ARG B O 1
ATOM 2187 N N . ASN B 1 77 ? -70.146 40.730 16.790 1.00 81.86 77 ASN B N 1
ATOM 2188 C CA . ASN B 1 77 ? -69.326 41.294 15.696 1.00 75.95 77 ASN B CA 1
ATOM 2189 C C . ASN B 1 77 ? -68.466 40.452 14.764 1.00 68.84 77 ASN B C 1
ATOM 2190 O O . ASN B 1 77 ? -67.535 39.761 15.213 1.00 62.17 77 ASN B O 1
ATOM 2195 N N . ASP B 1 78 ? -68.776 40.541 13.464 1.00 70.87 78 ASP B N 1
ATOM 2196 C CA . ASP B 1 78 ? -67.972 39.893 12.428 1.00 75.47 78 ASP B CA 1
ATOM 2197 C C . ASP B 1 78 ? -67.538 40.727 11.228 1.00 78.47 78 ASP B C 1
ATOM 2198 O O . ASP B 1 78 ? -67.505 40.231 10.097 1.00 80.90 78 ASP B O 1
ATOM 2203 N N . ARG B 1 79 ? -67.226 42.000 11.463 1.00 76.02 79 ARG B N 1
ATOM 2204 C CA . ARG B 1 79 ? -66.633 42.801 10.404 1.00 68.32 79 ARG B CA 1
ATOM 2205 C C . ARG B 1 79 ? -65.136 42.742 10.643 1.00 64.24 79 ARG B C 1
ATOM 2206 O O . ARG B 1 79 ? -64.671 42.945 11.770 1.00 58.84 79 ARG B O 1
ATOM 2214 N N . SER B 1 80 ? -64.407 42.390 9.585 1.00 59.58 80 SER B N 1
ATOM 2215 C CA . SER B 1 80 ? -62.947 42.290 9.599 1.00 57.37 80 SER B CA 1
ATOM 2216 C C . SER B 1 80 ? -62.414 43.012 8.364 1.00 55.11 80 SER B C 1
ATOM 2217 O O . SER B 1 80 ? -63.061 43.004 7.299 1.00 52.73 80 SER B O 1
ATOM 2220 N N . TYR B 1 81 ? -61.247 43.641 8.492 1.00 50.88 81 TYR B N 1
ATOM 2221 C CA . TYR B 1 81 ? -60.648 44.307 7.332 1.00 48.50 81 TYR B CA 1
ATOM 2222 C C . TYR B 1 81 ? -59.276 43.762 6.990 1.00 44.37 81 TYR B C 1
ATOM 2223 O O . TYR B 1 81 ? -58.424 43.621 7.861 1.00 44.70 81 TYR B O 1
ATOM 2232 N N . TRP B 1 82 ? -59.075 43.469 5.715 1.00 40.23 82 TRP B N 1
ATOM 2233 C CA . TRP B 1 82 ? -57.824 42.921 5.227 1.00 40.25 82 TRP B CA 1
ATOM 2234 C C . TRP B 1 82 ? -57.310 43.847 4.177 1.00 42.43 82 TRP B C 1
ATOM 2235 O O . TRP B 1 82 ? -58.102 44.447 3.438 1.00 45.51 82 TRP B O 1
ATOM 2246 N N . LEU B 1 83 ? -55.990 43.977 4.071 1.00 38.87 83 LEU B N 1
ATOM 2247 C CA . LEU B 1 83 ? -55.431 44.783 3.006 1.00 36.48 83 LEU B CA 1
ATOM 2248 C C . LEU B 1 83 ? -55.662 44.129 1.635 1.00 38.36 83 LEU B C 1
ATOM 2249 O O . LEU B 1 83 ? -55.704 42.909 1.530 1.00 38.30 83 LEU B O 1
ATOM 2254 N N . ALA B 1 84 ? -55.832 44.952 0.599 1.00 42.95 84 ALA B N 1
ATOM 2255 C CA . ALA B 1 84 ? -56.118 44.492 -0.774 1.00 44.04 84 ALA B CA 1
ATOM 2256 C C . ALA B 1 84 ? -54.900 44.342 -1.681 1.00 44.07 84 ALA B C 1
ATOM 2257 O O . ALA B 1 84 ? -53.971 45.144 -1.636 1.00 44.95 84 ALA B O 1
ATOM 2259 N N . SER B 1 85 ? -54.938 43.324 -2.533 1.00 47.40 85 SER B N 1
ATOM 2260 C CA . SER B 1 85 ? -54.017 43.229 -3.644 1.00 52.57 85 SER B CA 1
ATOM 2261 C C . SER B 1 85 ? -54.226 44.373 -4.622 1.00 54.81 85 SER B C 1
ATOM 2262 O O . SER B 1 85 ? -54.986 45.302 -4.342 1.00 54.08 85 SER B O 1
ATOM 2265 N N . ALA B 1 86 ? -53.535 44.318 -5.756 1.00 63.25 86 ALA B N 1
ATOM 2266 C CA . ALA B 1 86 ? -53.699 45.338 -6.798 1.00 72.16 86 ALA B CA 1
ATOM 2267 C C . ALA B 1 86 ? -54.783 44.968 -7.823 1.00 76.49 86 ALA B C 1
ATOM 2268 O O . ALA B 1 86 ? -55.235 45.824 -8.594 1.00 79.44 86 ALA B O 1
ATOM 2270 N N . ALA B 1 87 ? -55.197 43.697 -7.816 1.00 77.37 87 ALA B N 1
ATOM 2271 C CA . ALA B 1 87 ? -56.271 43.218 -8.687 1.00 77.24 87 ALA B CA 1
ATOM 2272 C C . ALA B 1 87 ? -57.579 43.950 -8.377 1.00 76.93 87 ALA B C 1
ATOM 2273 O O . ALA B 1 87 ? -57.959 44.047 -7.210 1.00 72.76 87 ALA B O 1
ATOM 2275 N N . PRO B 1 88 ? -58.255 44.488 -9.417 1.00 80.53 88 PRO B N 1
ATOM 2276 C CA . PRO B 1 88 ? -59.530 45.197 -9.238 1.00 78.53 88 PRO B CA 1
ATOM 2277 C C . PRO B 1 88 ? -60.641 44.288 -8.730 1.00 77.78 88 PRO B C 1
ATOM 2278 O O . PRO B 1 88 ? -60.693 43.110 -9.083 1.00 80.50 88 PRO B O 1
ATOM 2282 N N . LEU B 1 89 ? -61.520 44.839 -7.902 1.00 80.72 89 LEU B N 1
ATOM 2283 C CA . LEU B 1 89 ? -62.610 44.066 -7.320 1.00 86.66 89 LEU B CA 1
ATOM 2284 C C . LEU B 1 89 ? -63.954 44.236 -8.032 1.00 93.73 89 LEU B C 1
ATOM 2285 O O . LEU B 1 89 ? -64.410 45.364 -8.241 1.00 95.36 89 LEU B O 1
ATOM 2290 N N . PRO B 1 90 ? -64.585 43.106 -8.415 1.00 100.06 90 PRO B N 1
ATOM 2291 C CA . PRO B 1 90 ? -65.969 43.062 -8.900 1.00 103.69 90 PRO B CA 1
ATOM 2292 C C . PRO B 1 90 ? -66.999 43.633 -7.905 1.00 113.86 90 PRO B C 1
ATOM 2293 O O . PRO B 1 90 ? -66.718 43.737 -6.701 1.00 113.85 90 PRO B O 1
ATOM 2297 N N . MET B 1 91 ? -68.178 43.985 -8.428 1.00 115.32 91 MET B N 1
ATOM 2298 C CA . MET B 1 91 ? -69.263 44.630 -7.670 1.00 112.20 91 MET B CA 1
ATOM 2299 C C . MET B 1 91 ? -69.965 43.697 -6.681 1.00 110.65 91 MET B C 1
ATOM 2300 O O . MET B 1 91 ? -70.374 44.113 -5.582 1.00 105.54 91 MET B O 1
ATOM 2305 N N . MET B 1 92 ? -70.103 42.442 -7.103 1.00 107.27 92 MET B N 1
ATOM 2306 C CA . MET B 1 92 ? -70.777 41.384 -6.352 1.00 105.35 92 MET B CA 1
ATOM 2307 C C . MET B 1 92 ? -69.935 40.900 -5.165 1.00 98.77 92 MET B C 1
ATOM 2308 O O . MET B 1 92 ? -68.821 40.405 -5.368 1.00 98.22 92 MET B O 1
ATOM 2313 N N . PRO B 1 93 ? -70.452 41.050 -3.924 1.00 91.57 93 PRO B N 1
ATOM 2314 C CA . PRO B 1 93 ? -69.772 40.490 -2.743 1.00 91.36 93 PRO B CA 1
ATOM 2315 C C . PRO B 1 93 ? -69.396 39.015 -2.929 1.00 91.25 93 PRO B C 1
ATOM 2316 O O . PRO B 1 93 ? -70.052 38.297 -3.694 1.00 91.17 93 PRO B O 1
ATOM 2320 N N . LEU B 1 94 ? -68.337 38.579 -2.251 1.00 89.29 94 LEU B N 1
ATOM 2321 C CA . LEU B 1 94 ? -67.769 37.247 -2.482 1.00 81.56 94 LEU B CA 1
ATOM 2322 C C . LEU B 1 94 ? -67.466 36.499 -1.193 1.00 79.26 94 LEU B C 1
ATOM 2323 O O . LEU B 1 94 ? -67.142 37.102 -0.172 1.00 77.82 94 LEU B O 1
ATOM 2328 N N . SER B 1 95 ? -67.586 35.176 -1.253 1.00 81.40 95 SER B N 1
ATOM 2329 C CA . SER B 1 95 ? -67.406 34.319 -0.076 1.00 78.05 95 SER B CA 1
ATOM 2330 C C . SER B 1 95 ? -65.947 33.953 0.136 1.00 75.08 95 SER B C 1
ATOM 2331 O O . SER B 1 95 ? -65.082 34.252 -0.701 1.00 75.89 95 SER B O 1
ATOM 2334 N N . GLU B 1 96 ? -65.703 33.258 1.241 1.00 69.91 96 GLU B N 1
ATOM 2335 C CA . GLU B 1 96 ? -64.362 32.877 1.679 1.00 72.67 96 GLU B CA 1
ATOM 2336 C C . GLU B 1 96 ? -63.429 32.290 0.600 1.00 76.59 96 GLU B C 1
ATOM 2337 O O . GLU B 1 96 ? -62.213 32.477 0.653 1.00 78.40 96 GLU B O 1
ATOM 2343 N N . GLU B 1 97 ? -63.995 31.586 -0.371 1.00 81.55 97 GLU B N 1
ATOM 2344 C CA . GLU B 1 97 ? -63.198 30.951 -1.411 1.00 84.09 97 GLU B CA 1
ATOM 2345 C C . GLU B 1 97 ? -62.710 31.946 -2.464 1.00 81.82 97 GLU B C 1
ATOM 2346 O O . GLU B 1 97 ? -61.515 32.018 -2.739 1.00 80.79 97 GLU B O 1
ATOM 2352 N N . ALA B 1 98 ? -63.636 32.715 -3.038 1.00 86.46 98 ALA B N 1
ATOM 2353 C CA . ALA B 1 98 ? -63.344 33.577 -4.195 1.00 82.23 98 ALA B CA 1
ATOM 2354 C C . ALA B 1 98 ? -62.494 34.803 -3.859 1.00 75.02 98 ALA B C 1
ATOM 2355 O O . ALA B 1 98 ? -61.850 35.385 -4.737 1.00 69.09 98 ALA B O 1
ATOM 2357 N N . ILE B 1 99 ? -62.494 35.186 -2.588 1.00 68.63 99 ILE B N 1
ATOM 2358 C CA . ILE B 1 99 ? -61.785 36.382 -2.150 1.00 71.12 99 ILE B CA 1
ATOM 2359 C C . ILE B 1 99 ? -60.252 36.218 -2.082 1.00 71.91 99 ILE B C 1
ATOM 2360 O O . ILE B 1 99 ? -59.528 37.198 -2.234 1.00 71.17 99 ILE B O 1
ATOM 2365 N N . ARG B 1 100 ? -59.774 34.983 -1.898 1.00 73.55 100 ARG B N 1
ATOM 2366 C CA . ARG B 1 100 ? -58.350 34.679 -1.620 1.00 68.89 100 ARG B CA 1
ATOM 2367 C C . ARG B 1 100 ? -57.303 35.442 -2.453 1.00 69.14 100 ARG B C 1
ATOM 2368 O O . ARG B 1 100 ? -56.341 35.967 -1.887 1.00 69.44 100 ARG B O 1
ATOM 2376 N N . PRO B 1 101 ? -57.483 35.526 -3.789 1.00 68.90 101 PRO B N 1
ATOM 2377 C CA . PRO B 1 101 ? -56.463 36.227 -4.591 1.00 67.65 101 PRO B CA 1
ATOM 2378 C C . PRO B 1 101 ? -56.535 37.747 -4.476 1.00 62.48 101 PRO B C 1
ATOM 2379 O O . PRO B 1 101 ? -55.731 38.444 -5.092 1.00 62.12 101 PRO B O 1
ATOM 2383 N N . TYR B 1 102 ? -57.503 38.244 -3.713 1.00 58.38 102 TYR B N 1
ATOM 2384 C CA . TYR B 1 102 ? -57.719 39.679 -3.551 1.00 58.32 102 TYR B CA 1
ATOM 2385 C C . TYR B 1 102 ? -57.187 40.211 -2.210 1.00 54.25 102 TYR B C 1
ATOM 2386 O O . TYR B 1 102 ? -57.301 41.412 -1.916 1.00 52.90 102 TYR B O 1
ATOM 2395 N N . VAL B 1 103 ? -56.629 39.313 -1.394 1.00 49.03 103 VAL B N 1
ATOM 2396 C CA . VAL B 1 103 ? -56.082 39.680 -0.084 1.00 45.15 103 VAL B CA 1
ATOM 2397 C C . VAL B 1 103 ? -54.559 39.775 -0.110 1.00 41.89 103 VAL B C 1
ATOM 2398 O O . VAL B 1 103 ? -53.896 38.947 -0.704 1.00 43.74 103 VAL B O 1
ATOM 2402 N N . SER B 1 104 ? -54.021 40.801 0.533 1.00 38.96 104 SER B N 1
ATOM 2403 C CA . SER B 1 104 ? -52.583 41.037 0.585 1.00 38.18 104 SER B CA 1
ATOM 2404 C C . SER B 1 104 ? -51.874 39.965 1.369 1.00 36.56 104 SER B C 1
ATOM 2405 O O . SER B 1 104 ? -52.370 39.528 2.409 1.00 36.29 104 SER B O 1
ATOM 2408 N N . ARG B 1 105 ? -50.707 39.559 0.883 1.00 35.52 105 ARG B N 1
ATOM 2409 C CA A ARG B 1 105 ? -49.915 38.576 1.604 0.50 36.80 105 ARG B CA 1
ATOM 2410 C CA B ARG B 1 105 ? -49.898 38.576 1.585 0.50 36.24 105 ARG B CA 1
ATOM 2411 C C . ARG B 1 105 ? -48.873 39.287 2.481 1.00 37.62 105 ARG B C 1
ATOM 2412 O O . ARG B 1 105 ? -48.510 40.460 2.234 1.00 37.22 105 ARG B O 1
ATOM 2427 N N . CYS B 1 106 ? -48.416 38.592 3.521 1.00 35.40 106 CYS B N 1
ATOM 2428 C CA . CYS B 1 106 ? -47.459 39.158 4.451 1.00 33.58 106 CYS B CA 1
ATOM 2429 C C . CYS B 1 106 ? -46.458 38.115 4.922 1.00 33.20 106 CYS B C 1
ATOM 2430 O O . CYS B 1 106 ? -46.621 36.905 4.666 1.00 31.93 106 CYS B O 1
ATOM 2433 N N . ALA B 1 107 ? -45.427 38.591 5.617 1.00 31.63 107 ALA B N 1
ATOM 2434 C CA . ALA B 1 107 ? -44.432 37.711 6.212 1.00 32.12 107 ALA B CA 1
ATOM 2435 C C . ALA B 1 107 ? -43.919 38.318 7.513 1.00 31.73 107 ALA B C 1
ATOM 2436 O O . ALA B 1 107 ? -43.876 39.547 7.636 1.00 31.93 107 ALA B O 1
ATOM 2438 N N . VAL B 1 108 ? -43.544 37.468 8.476 1.00 29.88 108 VAL B N 1
ATOM 2439 C CA . VAL B 1 108 ? -42.922 37.943 9.730 1.00 29.16 108 VAL B CA 1
ATOM 2440 C C . VAL B 1 108 ? -41.492 37.406 9.784 1.00 28.92 108 VAL B C 1
ATOM 2441 O O . VAL B 1 108 ? -41.254 36.259 9.401 1.00 28.06 108 VAL B O 1
ATOM 2445 N N . CYS B 1 109 ? -40.554 38.224 10.245 1.00 30.17 109 CYS B N 1
ATOM 2446 C CA . CYS B 1 109 ? -39.138 37.850 10.239 1.00 34.61 109 CYS B CA 1
ATOM 2447 C C . CYS B 1 109 ? -38.463 38.282 11.526 1.00 36.55 109 CYS B C 1
ATOM 2448 O O . CYS B 1 109 ? -38.816 39.318 12.088 1.00 33.69 109 CYS B O 1
ATOM 2451 N N . GLU B 1 110 ? -37.479 37.496 11.971 1.00 41.70 110 GLU B N 1
ATOM 2452 C CA . GLU B 1 110 ? -36.655 37.842 13.128 1.00 46.63 110 GLU B CA 1
ATOM 2453 C C . GLU B 1 110 ? -35.669 38.947 12.779 1.00 45.03 110 GLU B C 1
ATOM 2454 O O . GLU B 1 110 ? -34.760 38.766 11.973 1.00 49.32 110 GLU B O 1
ATOM 2460 N N . ALA B 1 111 ? -35.861 40.096 13.400 1.00 44.36 111 ALA B N 1
ATOM 2461 C CA . ALA B 1 111 ? -35.018 41.240 13.147 1.00 44.78 111 ALA B CA 1
ATOM 2462 C C . ALA B 1 111 ? -33.939 41.354 14.241 1.00 42.08 111 ALA B C 1
ATOM 2463 O O . ALA B 1 111 ? -34.198 41.014 15.387 1.00 39.07 111 ALA B O 1
ATOM 2465 N N . PRO B 1 112 ? -32.720 41.806 13.873 1.00 44.86 112 PRO B N 1
ATOM 2466 C CA . PRO B 1 112 ? -31.657 41.966 14.880 1.00 44.45 112 PRO B CA 1
ATOM 2467 C C . PRO B 1 112 ? -31.959 43.067 15.901 1.00 45.04 112 PRO B C 1
ATOM 2468 O O . PRO B 1 112 ? -31.410 43.050 17.002 1.00 46.67 112 PRO B O 1
ATOM 2472 N N . ALA B 1 113 ? -32.826 44.010 15.538 1.00 43.86 113 ALA B N 1
ATOM 2473 C CA . ALA B 1 113 ? -33.130 45.150 16.395 1.00 41.84 113 ALA B CA 1
ATOM 2474 C C . ALA B 1 113 ? -34.533 45.601 16.074 1.00 41.68 113 ALA B C 1
ATOM 2475 O O . ALA B 1 113 ? -35.175 45.026 15.207 1.00 43.11 113 ALA B O 1
ATOM 2477 N N . GLN B 1 114 ? -35.011 46.624 16.771 1.00 42.33 114 GLN B N 1
ATOM 2478 C CA . GLN B 1 114 ? -36.384 47.093 16.610 1.00 43.07 114 GLN B CA 1
ATOM 2479 C C . GLN B 1 114 ? -36.498 48.122 15.472 1.00 41.66 114 GLN B C 1
ATOM 2480 O O . GLN B 1 114 ? -35.853 49.175 15.494 1.00 41.97 114 GLN B O 1
ATOM 2486 N N . ALA B 1 115 ? -37.314 47.788 14.474 1.00 38.09 115 ALA B N 1
ATOM 2487 C CA . ALA B 1 115 ? -37.548 48.657 13.326 1.00 33.86 115 ALA B CA 1
ATOM 2488 C C . ALA B 1 115 ? -38.492 49.798 13.691 1.00 33.86 115 ALA B C 1
ATOM 2489 O O . ALA B 1 115 ? -39.490 49.581 14.368 1.00 36.38 115 ALA B O 1
ATOM 2491 N N . VAL B 1 116 ? -38.193 51.006 13.225 1.00 31.22 116 VAL B N 1
ATOM 2492 C CA . VAL B 1 116 ? -39.122 52.116 13.368 1.00 29.75 116 VAL B CA 1
ATOM 2493 C C . VAL B 1 116 ? -39.420 52.704 12.000 1.00 29.20 116 VAL B C 1
ATOM 2494 O O . VAL B 1 116 ? -38.692 52.448 11.036 1.00 30.27 116 VAL B O 1
ATOM 2498 N N . ALA B 1 117 ? -40.495 53.480 11.921 1.00 27.55 117 ALA B N 1
ATOM 2499 C CA . ALA B 1 117 ? -40.818 54.268 10.747 1.00 27.60 117 ALA B CA 1
ATOM 2500 C C . ALA B 1 117 ? -40.557 55.755 10.988 1.00 29.76 117 ALA B C 1
ATOM 2501 O O . ALA B 1 117 ? -40.751 56.258 12.094 1.00 33.28 117 ALA B O 1
ATOM 2503 N N . VAL B 1 118 ? -40.084 56.460 9.963 1.00 30.41 118 VAL B N 1
ATOM 2504 C CA . VAL B 1 118 ? -39.896 57.913 10.046 1.00 29.06 118 VAL B CA 1
ATOM 2505 C C . VAL B 1 118 ? -40.845 58.488 9.011 1.00 32.12 118 VAL B C 1
ATOM 2506 O O . VAL B 1 118 ? -41.152 57.795 8.018 1.00 35.43 118 VAL B O 1
ATOM 2510 N N . HIS B 1 119 ? -41.329 59.716 9.240 1.00 30.30 119 HIS B N 1
ATOM 2511 C CA . HIS B 1 119 ? -42.311 60.342 8.372 1.00 28.96 119 HIS B CA 1
ATOM 2512 C C . HIS B 1 119 ? -41.926 61.764 8.099 1.00 31.96 119 HIS B C 1
ATOM 2513 O O . HIS B 1 119 ? -41.427 62.465 8.953 1.00 35.05 119 HIS B O 1
ATOM 2520 N N . SER B 1 120 ? -42.184 62.232 6.898 1.00 34.55 120 SER B N 1
ATOM 2521 C CA . SER B 1 120 ? -41.778 63.563 6.512 1.00 34.11 120 SER B CA 1
ATOM 2522 C C . SER B 1 120 ? -42.926 64.565 6.625 1.00 35.13 120 SER B C 1
ATOM 2523 O O . SER B 1 120 ? -42.689 65.758 6.784 1.00 36.73 120 SER B O 1
ATOM 2526 N N . GLN B 1 121 ? -44.160 64.072 6.520 1.00 37.51 121 GLN B N 1
ATOM 2527 C CA . GLN B 1 121 ? -45.395 64.892 6.444 1.00 36.64 121 GLN B CA 1
ATOM 2528 C C . GLN B 1 121 ? -45.326 65.945 5.340 1.00 40.36 121 GLN B C 1
ATOM 2529 O O . GLN B 1 121 ? -45.965 67.005 5.400 1.00 42.41 121 GLN B O 1
ATOM 2535 N N . ASP B 1 122 ? -44.530 65.612 4.326 1.00 41.11 122 ASP B N 1
ATOM 2536 C CA . ASP B 1 122 ? -44.565 66.271 3.031 1.00 43.26 122 ASP B CA 1
ATOM 2537 C C . ASP B 1 122 ? -44.204 65.255 1.949 1.00 42.63 122 ASP B C 1
ATOM 2538 O O . ASP B 1 122 ? -44.059 64.070 2.236 1.00 41.88 122 ASP B O 1
ATOM 2543 N N . GLN B 1 123 ? -44.027 65.726 0.720 1.00 42.66 123 GLN B N 1
ATOM 2544 C CA . GLN B 1 123 ? -43.743 64.848 -0.411 1.00 41.76 123 GLN B CA 1
ATOM 2545 C C . GLN B 1 123 ? -42.318 64.302 -0.507 1.00 39.29 123 GLN B C 1
ATOM 2546 O O . GLN B 1 123 ? -42.025 63.460 -1.358 1.00 41.73 123 GLN B O 1
ATOM 2552 N N . SER B 1 124 ? -41.426 64.765 0.348 1.00 34.33 124 SER B N 1
ATOM 2553 C CA . SER B 1 124 ? -40.084 64.239 0.332 1.00 33.08 124 SER B CA 1
ATOM 2554 C C . SER B 1 124 ? -39.979 62.918 1.111 1.00 33.04 124 SER B C 1
ATOM 2555 O O . SER B 1 124 ? -40.786 62.627 1.985 1.00 34.76 124 SER B O 1
ATOM 2558 N N . ILE B 1 125 ? -38.951 62.138 0.797 1.00 33.13 125 ILE B N 1
ATOM 2559 C CA . ILE B 1 125 ? -38.676 60.891 1.481 1.00 31.86 125 ILE B CA 1
ATOM 2560 C C . ILE B 1 125 ? -37.765 61.220 2.662 1.00 32.32 125 ILE B C 1
ATOM 2561 O O . ILE B 1 125 ? -36.678 61.733 2.448 1.00 34.08 125 ILE B O 1
ATOM 2566 N N . PRO B 1 126 ? -38.212 60.937 3.905 1.00 31.65 126 PRO B N 1
ATOM 2567 C CA . PRO B 1 126 ? -37.448 61.304 5.093 1.00 32.23 126 PRO B CA 1
ATOM 2568 C C . PRO B 1 126 ? -36.260 60.391 5.287 1.00 33.20 126 PRO B C 1
ATOM 2569 O O . PRO B 1 126 ? -36.331 59.234 4.923 1.00 33.71 126 PRO B O 1
ATOM 2573 N N . PRO B 1 127 ? -35.166 60.905 5.858 1.00 35.22 127 PRO B N 1
ATOM 2574 C CA . PRO B 1 127 ? -34.000 60.038 6.032 1.00 35.49 127 PRO B CA 1
ATOM 2575 C C . PRO B 1 127 ? -34.084 59.113 7.246 1.00 38.92 127 PRO B C 1
ATOM 2576 O O . PRO B 1 127 ? -34.706 59.447 8.249 1.00 40.84 127 PRO B O 1
ATOM 2580 N N . CYS B 1 128 ? -33.449 57.953 7.147 1.00 43.96 128 CYS B N 1
ATOM 2581 C CA . CYS B 1 128 ? -33.204 57.103 8.306 1.00 44.27 128 CYS B CA 1
ATOM 2582 C C . CYS B 1 128 ? -32.274 57.853 9.259 1.00 46.34 128 CYS B C 1
ATOM 2583 O O . CYS B 1 128 ? -31.458 58.662 8.806 1.00 49.54 128 CYS B O 1
ATOM 2586 N N . PRO B 1 129 ? -32.405 57.616 10.582 1.00 47.92 129 PRO B N 1
ATOM 2587 C CA . PRO B 1 129 ? -31.408 58.088 11.548 1.00 47.91 129 PRO B CA 1
ATOM 2588 C C . PRO B 1 129 ? -30.008 57.669 11.148 1.00 50.47 129 PRO B C 1
ATOM 2589 O O . PRO B 1 129 ? -29.848 56.699 10.415 1.00 49.97 129 PRO B O 1
ATOM 2593 N N . GLN B 1 130 ? -29.016 58.390 11.663 1.00 60.11 130 GLN B N 1
ATOM 2594 C CA . GLN B 1 130 ? -27.618 58.306 11.230 1.00 68.97 130 GLN B CA 1
ATOM 2595 C C . GLN B 1 130 ? -27.064 56.923 10.856 1.00 72.70 130 GLN B C 1
ATOM 2596 O O . GLN B 1 130 ? -26.696 56.684 9.695 1.00 72.63 130 GLN B O 1
ATOM 2602 N N . THR B 1 131 ? -27.001 56.017 11.827 1.00 69.36 131 THR B N 1
ATOM 2603 C CA . THR B 1 131 ? -26.297 54.751 11.618 1.00 69.45 131 THR B CA 1
ATOM 2604 C C . THR B 1 131 ? -27.219 53.549 11.349 1.00 67.18 131 THR B C 1
ATOM 2605 O O . THR B 1 131 ? -26.846 52.394 11.576 1.00 68.52 131 THR B O 1
ATOM 2609 N N . TRP B 1 132 ? -28.412 53.832 10.838 1.00 58.12 132 TRP B N 1
ATOM 2610 C CA . TRP B 1 132 ? -29.424 52.815 10.648 1.00 52.68 132 TRP B CA 1
ATOM 2611 C C . TRP B 1 132 ? -29.516 52.410 9.211 1.00 52.11 132 TRP B C 1
ATOM 2612 O O . TRP B 1 132 ? -29.185 53.185 8.308 1.00 47.73 132 TRP B O 1
ATOM 2623 N N . ARG B 1 133 ? -29.987 51.185 8.989 1.00 50.09 133 ARG B N 1
ATOM 2624 C CA . ARG B 1 133 ? -30.166 50.664 7.643 1.00 43.76 133 ARG B CA 1
ATOM 2625 C C . ARG B 1 133 ? -31.598 50.858 7.198 1.00 41.24 133 ARG B C 1
ATOM 2626 O O . ARG B 1 133 ? -32.552 50.677 7.944 1.00 40.99 133 ARG B O 1
ATOM 2628 N N . SER B 1 134 ? -31.728 51.238 5.948 1.00 39.98 134 SER B N 1
ATOM 2629 C CA . SER B 1 134 ? -33.003 51.530 5.371 1.00 36.73 134 SER B CA 1
ATOM 2630 C C . SER B 1 134 ? -33.642 50.236 4.846 1.00 33.46 134 SER B C 1
ATOM 2631 O O . SER B 1 134 ? -32.981 49.474 4.148 1.00 34.47 134 SER B O 1
ATOM 2634 N N . LEU B 1 135 ? -34.911 49.986 5.175 1.00 29.69 135 LEU B N 1
ATOM 2635 C CA . LEU B 1 135 ? -35.606 48.744 4.777 1.00 26.68 135 LEU B CA 1
ATOM 2636 C C . LEU B 1 135 ? -36.607 48.942 3.651 1.00 26.04 135 LEU B C 1
ATOM 2637 O O . LEU B 1 135 ? -36.640 48.153 2.743 1.00 27.64 135 LEU B O 1
ATOM 2642 N N . TRP B 1 136 ? -37.437 49.977 3.717 1.00 26.56 136 TRP B N 1
ATOM 2643 C CA . TRP B 1 136 ? -38.343 50.333 2.604 1.00 26.13 136 TRP B CA 1
ATOM 2644 C C . TRP B 1 136 ? -38.899 51.737 2.650 1.00 27.65 136 TRP B C 1
ATOM 2645 O O . TRP B 1 136 ? -38.967 52.366 3.705 1.00 28.96 136 TRP B O 1
ATOM 2656 N N . ILE B 1 137 ? -39.260 52.261 1.485 1.00 30.33 137 ILE B N 1
ATOM 2657 C CA . ILE B 1 137 ? -39.940 53.556 1.398 1.00 29.54 137 ILE B CA 1
ATOM 2658 C C . ILE B 1 137 ? -41.434 53.297 1.221 1.00 28.69 137 ILE B C 1
ATOM 2659 O O . ILE B 1 137 ? -41.825 52.201 0.812 1.00 27.41 137 ILE B O 1
ATOM 2664 N N . GLY B 1 138 ? -42.263 54.290 1.532 1.00 28.08 138 GLY B N 1
ATOM 2665 C CA . GLY B 1 138 ? -43.711 54.159 1.352 1.00 27.46 138 GLY B CA 1
ATOM 2666 C C . GLY B 1 138 ? -44.553 55.414 1.570 1.00 28.52 138 GLY B C 1
ATOM 2667 O O . GLY B 1 138 ? -44.105 56.580 1.530 1.00 27.02 138 GLY B O 1
ATOM 2668 N N . TYR B 1 139 ? -45.820 55.151 1.786 1.00 31.12 139 TYR B N 1
ATOM 2669 C CA . TYR B 1 139 ? -46.773 56.194 2.083 1.00 31.94 139 TYR B CA 1
ATOM 2670 C C . TYR B 1 139 ? -47.282 56.050 3.532 1.00 31.48 139 TYR B C 1
ATOM 2671 O O . TYR B 1 139 ? -47.430 54.936 4.062 1.00 28.03 139 TYR B O 1
ATOM 2680 N N . SER B 1 140 ? -47.494 57.197 4.166 1.00 30.78 140 SER B N 1
ATOM 2681 C CA . SER B 1 140 ? -47.904 57.244 5.556 1.00 31.63 140 SER B CA 1
ATOM 2682 C C . SER B 1 140 ? -49.350 56.819 5.705 1.00 30.28 140 SER B C 1
ATOM 2683 O O . SER B 1 140 ? -50.247 57.411 5.116 1.00 28.73 140 SER B O 1
ATOM 2686 N N . PHE B 1 141 ? -49.554 55.758 6.478 1.00 31.27 141 PHE B N 1
ATOM 2687 C CA . PHE B 1 141 ? -50.874 55.169 6.663 1.00 32.24 141 PHE B CA 1
ATOM 2688 C C . PHE B 1 141 ? -51.168 55.135 8.150 1.00 32.51 141 PHE B C 1
ATOM 2689 O O . PHE B 1 141 ? -50.484 54.458 8.891 1.00 33.88 141 PHE B O 1
ATOM 2697 N N . LEU B 1 142 ? -52.172 55.888 8.583 1.00 34.09 142 LEU B N 1
ATOM 2698 C CA . LEU B 1 142 ? -52.502 55.955 10.000 1.00 35.82 142 LEU B CA 1
ATOM 2699 C C . LEU B 1 142 ? -53.976 55.724 10.249 1.00 37.99 142 LEU B C 1
ATOM 2700 O O . LEU B 1 142 ? -54.799 56.623 10.063 1.00 40.23 142 LEU B O 1
ATOM 2705 N N . MET B 1 143 ? -54.299 54.512 10.671 1.00 39.93 143 MET B N 1
ATOM 2706 C CA . MET B 1 143 ? -55.668 54.166 10.971 1.00 43.81 143 MET B CA 1
ATOM 2707 C C . MET B 1 143 ? -56.031 54.695 12.356 1.00 43.82 143 MET B C 1
ATOM 2708 O O . MET B 1 143 ? -57.082 55.299 12.553 1.00 38.28 143 MET B O 1
ATOM 2713 N N . HIS B 1 144 ? -55.136 54.476 13.309 1.00 45.73 144 HIS B N 1
ATOM 2714 C CA . HIS B 1 144 ? -55.419 54.785 14.683 1.00 46.08 144 HIS B CA 1
ATOM 2715 C C . HIS B 1 144 ? -55.176 56.231 15.003 1.00 48.93 144 HIS B C 1
ATOM 2716 O O . HIS B 1 144 ? -54.170 56.589 15.633 1.00 47.53 144 HIS B O 1
ATOM 2723 N N . THR B 1 145 ? -56.122 57.077 14.596 1.00 48.79 145 THR B N 1
ATOM 2724 C CA . THR B 1 145 ? -56.015 58.518 14.794 1.00 47.01 145 THR B CA 1
ATOM 2725 C C . THR B 1 145 ? -56.601 59.004 16.107 1.00 53.64 145 THR B C 1
ATOM 2726 O O . THR B 1 145 ? -56.363 60.138 16.516 1.00 57.66 145 THR B O 1
ATOM 2730 N N . GLY B 1 146 ? -57.378 58.159 16.774 1.00 60.88 146 GLY B N 1
ATOM 2731 C CA . GLY B 1 146 ? -58.071 58.587 17.988 1.00 60.83 146 GLY B CA 1
ATOM 2732 C C . GLY B 1 146 ? -57.094 58.770 19.115 1.00 61.26 146 GLY B C 1
ATOM 2733 O O . GLY B 1 146 ? -56.036 58.145 19.118 1.00 63.92 146 GLY B O 1
ATOM 2734 N N . ALA B 1 147 ? -57.449 59.618 20.076 1.00 64.03 147 ALA B N 1
ATOM 2735 C CA . ALA B 1 147 ? -56.611 59.841 21.253 1.00 64.32 147 ALA B CA 1
ATOM 2736 C C . ALA B 1 147 ? -56.826 58.765 22.280 1.00 66.72 147 ALA B C 1
ATOM 2737 O O . ALA B 1 147 ? -57.272 59.055 23.383 1.00 73.00 147 ALA B O 1
ATOM 2739 N N . GLY B 1 148 ? -56.516 57.523 21.920 1.00 76.59 148 GLY B N 1
ATOM 2740 C CA . GLY B 1 148 ? -56.659 56.402 22.842 1.00 84.65 148 GLY B CA 1
ATOM 2741 C C . GLY B 1 148 ? -55.467 56.301 23.776 1.00 84.35 148 GLY B C 1
ATOM 2742 O O . GLY B 1 148 ? -55.271 57.139 24.667 1.00 85.16 148 GLY B O 1
ATOM 2743 N N . ASP B 1 149 ? -54.674 55.264 23.549 1.00 79.06 149 ASP B N 1
ATOM 2744 C CA . ASP B 1 149 ? -53.500 54.972 24.344 1.00 83.25 149 ASP B CA 1
ATOM 2745 C C . ASP B 1 149 ? -52.329 55.065 23.385 1.00 88.05 149 ASP B C 1
ATOM 2746 O O . ASP B 1 149 ? -51.460 55.941 23.476 1.00 89.42 149 ASP B O 1
ATOM 2751 N N . GLN B 1 150 ? -52.373 54.137 22.433 1.00 92.49 150 GLN B N 1
ATOM 2752 C CA . GLN B 1 150 ? -51.282 53.815 21.538 1.00 93.36 150 GLN B CA 1
ATOM 2753 C C . GLN B 1 150 ? -51.479 54.553 20.204 1.00 89.47 150 GLN B C 1
ATOM 2754 O O . GLN B 1 150 ? -50.801 54.267 19.212 1.00 88.78 150 GLN B O 1
ATOM 2756 N N . GLY B 1 151 ? -52.395 55.523 20.210 1.00 85.34 151 GLY B N 1
ATOM 2757 C CA . GLY B 1 151 ? -52.866 56.186 18.994 1.00 83.19 151 GLY B CA 1
ATOM 2758 C C . GLY B 1 151 ? -52.041 57.332 18.431 1.00 81.72 151 GLY B C 1
ATOM 2759 O O . GLY B 1 151 ? -51.002 57.723 18.992 1.00 77.26 151 GLY B O 1
ATOM 2760 N N . GLY B 1 152 ? -52.524 57.854 17.300 1.00 80.64 152 GLY B N 1
ATOM 2761 C CA . GLY B 1 152 ? -51.921 58.993 16.614 1.00 78.93 152 GLY B CA 1
ATOM 2762 C C . GLY B 1 152 ? -50.414 58.887 16.612 1.00 78.14 152 GLY B C 1
ATOM 2763 O O . GLY B 1 152 ? -49.863 57.817 16.343 1.00 79.05 152 GLY B O 1
ATOM 2764 N N . GLY B 1 153 ? -49.749 59.988 16.950 1.00 72.48 153 GLY B N 1
ATOM 2765 C CA . GLY B 1 153 ? -48.296 60.038 16.948 1.00 62.66 153 GLY B CA 1
ATOM 2766 C C . GLY B 1 153 ? -47.651 58.718 17.277 1.00 62.23 153 GLY B C 1
ATOM 2767 O O . GLY B 1 153 ? -46.834 58.218 16.517 1.00 67.03 153 GLY B O 1
ATOM 2768 N N . GLN B 1 154 ? -48.046 58.130 18.397 1.00 64.77 154 GLN B N 1
ATOM 2769 C CA . GLN B 1 154 ? -47.447 56.873 18.836 1.00 61.51 154 GLN B CA 1
ATOM 2770 C C . GLN B 1 154 ? -47.459 55.748 17.780 1.00 53.09 154 GLN B C 1
ATOM 2771 O O . GLN B 1 154 ? -46.520 54.964 17.701 1.00 49.33 154 GLN B O 1
ATOM 2777 N N . ALA B 1 155 ? -48.518 55.689 16.975 1.00 47.59 155 ALA B N 1
ATOM 2778 C CA . ALA B 1 155 ? -48.678 54.664 15.948 1.00 44.05 155 ALA B CA 1
ATOM 2779 C C . ALA B 1 155 ? -47.796 54.963 14.741 1.00 45.10 155 ALA B C 1
ATOM 2780 O O . ALA B 1 155 ? -47.469 54.056 13.952 1.00 46.01 155 ALA B O 1
ATOM 2782 N N . LEU B 1 156 ? -47.411 56.233 14.598 1.00 42.50 156 LEU B N 1
ATOM 2783 C CA . LEU B 1 156 ? -46.498 56.638 13.522 1.00 39.14 156 LEU B CA 1
ATOM 2784 C C . LEU B 1 156 ? -45.114 55.998 13.638 1.00 38.05 156 LEU B C 1
ATOM 2785 O O . LEU B 1 156 ? -44.488 55.739 12.633 1.00 41.68 156 LEU B O 1
ATOM 2790 N N . MET B 1 157 ? -44.653 55.706 14.845 1.00 38.12 157 MET B N 1
ATOM 2791 C CA . MET B 1 157 ? -43.361 55.039 15.021 1.00 38.75 157 MET B CA 1
ATOM 2792 C C . MET B 1 157 ? -43.345 53.599 14.530 1.00 37.12 157 MET B C 1
ATOM 2793 O O . MET B 1 157 ? -42.277 53.036 14.345 1.00 35.75 157 MET B O 1
ATOM 2798 N N . SER B 1 158 ? -44.514 52.992 14.330 1.00 35.04 158 SER B N 1
ATOM 2799 C CA . SER B 1 158 ? -44.541 51.593 13.928 1.00 33.52 158 SER B CA 1
ATOM 2800 C C . SER B 1 158 ? -44.258 51.386 12.441 1.00 33.03 158 SER B C 1
ATOM 2801 O O . SER B 1 158 ? -44.735 52.182 11.601 1.00 31.25 158 SER B O 1
ATOM 2804 N N . PRO B 1 159 ? -43.525 50.284 12.101 1.00 30.81 159 PRO B N 1
ATOM 2805 C CA . PRO B 1 159 ? -43.369 49.880 10.706 1.00 29.12 159 PRO B CA 1
ATOM 2806 C C . PRO B 1 159 ? -44.707 49.742 10.014 1.00 28.75 159 PRO B C 1
ATOM 2807 O O . PRO B 1 159 ? -44.796 49.895 8.812 1.00 29.25 159 PRO B O 1
ATOM 2811 N N . GLY B 1 160 ? -45.747 49.517 10.799 1.00 30.83 160 GLY B N 1
ATOM 2812 C CA . GLY B 1 160 ? -47.088 49.364 10.287 1.00 32.06 160 GLY B CA 1
ATOM 2813 C C . GLY B 1 160 ? -47.724 50.625 9.744 1.00 33.05 160 GLY B C 1
ATOM 2814 O O . GLY B 1 160 ? -48.805 50.552 9.179 1.00 34.10 160 GLY B O 1
ATOM 2815 N N . SER B 1 161 ? -47.070 51.777 9.909 1.00 33.43 161 SER B N 1
ATOM 2816 C CA . SER B 1 161 ? -47.594 53.050 9.383 1.00 31.60 161 SER B CA 1
ATOM 2817 C C . SER B 1 161 ? -46.957 53.430 8.040 1.00 34.52 161 SER B C 1
ATOM 2818 O O . SER B 1 161 ? -47.100 54.565 7.567 1.00 34.78 161 SER B O 1
ATOM 2821 N N . CYS B 1 162 ? -46.256 52.480 7.424 1.00 33.66 162 CYS B N 1
ATOM 2822 C CA . CYS B 1 162 ? -45.582 52.758 6.186 1.00 33.30 162 CYS B CA 1
ATOM 2823 C C . CYS B 1 162 ? -45.796 51.705 5.102 1.00 33.91 162 CYS B C 1
ATOM 2824 O O . CYS B 1 162 ? -44.953 50.828 4.894 1.00 38.52 162 CYS B O 1
ATOM 2827 N N . LEU B 1 163 ? -46.923 51.807 4.412 1.00 32.90 163 LEU B N 1
ATOM 2828 C CA . LEU B 1 163 ? -47.242 50.947 3.281 1.00 33.38 163 LEU B CA 1
ATOM 2829 C C . LEU B 1 163 ? -46.480 51.366 2.033 1.00 35.20 163 LEU B C 1
ATOM 2830 O O . LEU B 1 163 ? -46.449 52.554 1.723 1.00 35.47 163 LEU B O 1
ATOM 2835 N N . GLU B 1 164 ? -45.859 50.396 1.335 1.00 38.28 164 GLU B N 1
ATOM 2836 C CA . GLU B 1 164 ? -45.008 50.674 0.147 1.00 37.38 164 GLU B CA 1
ATOM 2837 C C . GLU B 1 164 ? -45.772 51.247 -1.025 1.00 37.12 164 GLU B C 1
ATOM 2838 O O . GLU B 1 164 ? -45.213 52.029 -1.773 1.00 38.43 164 GLU B O 1
ATOM 2844 N N . ASP B 1 165 ? -47.042 50.866 -1.172 1.00 38.30 165 ASP B N 1
ATOM 2845 C CA . ASP B 1 165 ? -47.812 51.167 -2.374 1.00 41.38 165 ASP B CA 1
ATOM 2846 C C . ASP B 1 165 ? -49.095 51.955 -2.122 1.00 40.58 165 ASP B C 1
ATOM 2847 O O . ASP B 1 165 ? -49.955 51.503 -1.369 1.00 39.65 165 ASP B O 1
ATOM 2852 N N . PHE B 1 166 ? -49.239 53.109 -2.779 1.00 39.54 166 PHE B N 1
ATOM 2853 C CA . PHE B 1 166 ? -50.430 53.929 -2.620 1.00 37.09 166 PHE B CA 1
ATOM 2854 C C . PHE B 1 166 ? -51.619 53.292 -3.324 1.00 37.96 166 PHE B C 1
ATOM 2855 O O . PHE B 1 166 ? -51.469 52.690 -4.387 1.00 39.05 166 PHE B O 1
ATOM 2863 N N . ARG B 1 167 ? -52.798 53.408 -2.723 1.00 38.08 167 ARG B N 1
ATOM 2864 C CA . ARG B 1 167 ? -53.974 52.696 -3.221 1.00 40.20 167 ARG B CA 1
ATOM 2865 C C . ARG B 1 167 ? -55.263 53.475 -2.987 1.00 42.91 167 ARG B C 1
ATOM 2866 O O . ARG B 1 167 ? -55.605 53.826 -1.848 1.00 44.61 167 ARG B O 1
ATOM 2874 N N . ALA B 1 168 ? -55.999 53.707 -4.060 1.00 43.16 168 ALA B N 1
ATOM 2875 C CA . ALA B 1 168 ? -57.361 54.207 -3.942 1.00 46.04 168 ALA B CA 1
ATOM 2876 C C . ALA B 1 168 ? -58.154 53.368 -2.947 1.00 45.59 168 ALA B C 1
ATOM 2877 O O . ALA B 1 168 ? -58.782 53.905 -2.031 1.00 48.52 168 ALA B O 1
ATOM 2879 N N . ALA B 1 169 ? -58.097 52.052 -3.122 1.00 45.94 169 ALA B N 1
ATOM 2880 C CA . ALA B 1 169 ? -58.870 51.116 -2.307 1.00 48.01 169 ALA B CA 1
ATOM 2881 C C . ALA B 1 169 ? -57.937 50.153 -1.560 1.00 47.56 169 ALA B C 1
ATOM 2882 O O . ALA B 1 169 ? -57.700 49.029 -2.007 1.00 48.59 169 ALA B O 1
ATOM 2884 N N . PRO B 1 170 ? -57.392 50.607 -0.423 1.00 45.13 170 PRO B N 1
ATOM 2885 C CA . PRO B 1 170 ? -56.257 49.935 0.211 1.00 43.98 170 PRO B CA 1
ATOM 2886 C C . PRO B 1 170 ? -56.586 48.639 0.928 1.00 44.89 170 PRO B C 1
ATOM 2887 O O . PRO B 1 170 ? -55.680 47.820 1.131 1.00 42.20 170 PRO B O 1
ATOM 2891 N N . PHE B 1 171 ? -57.856 48.481 1.321 1.00 47.37 171 PHE B N 1
ATOM 2892 C CA . PHE B 1 171 ? -58.335 47.318 2.076 1.00 48.29 171 PHE B CA 1
ATOM 2893 C C . PHE B 1 171 ? -59.781 46.949 1.721 1.00 51.48 171 PHE B C 1
ATOM 2894 O O . PHE B 1 171 ? -60.414 47.626 0.904 1.00 52.82 171 PHE B O 1
ATOM 2902 N N . LEU B 1 172 ? -60.280 45.870 2.338 1.00 52.34 172 LEU B N 1
ATOM 2903 C CA . LEU B 1 172 ? -61.617 45.333 2.078 1.00 51.78 172 LEU B CA 1
ATOM 2904 C C . LEU B 1 172 ? -62.271 44.830 3.350 1.00 52.96 172 LEU B C 1
ATOM 2905 O O . LEU B 1 172 ? -61.582 44.608 4.355 1.00 53.45 172 LEU B O 1
ATOM 2910 N N . GLU B 1 173 ? -63.598 44.663 3.311 1.00 55.44 173 GLU B N 1
ATOM 2911 C CA . GLU B 1 173 ? -64.353 44.224 4.495 1.00 58.87 173 GLU B CA 1
ATOM 2912 C C . GLU B 1 173 ? -64.913 42.814 4.345 1.00 56.41 173 GLU B C 1
ATOM 2913 O O . GLU B 1 173 ? -65.254 42.381 3.244 1.00 50.73 173 GLU B O 1
ATOM 2919 N N . CYS B 1 174 ? -64.988 42.114 5.474 1.00 63.01 174 CYS B N 1
ATOM 2920 C CA . CYS B 1 174 ? -65.505 40.746 5.554 1.00 70.10 174 CYS B CA 1
ATOM 2921 C C . CYS B 1 174 ? -66.587 40.603 6.599 1.00 71.45 174 CYS B C 1
ATOM 2922 O O . CYS B 1 174 ? -66.314 40.681 7.808 1.00 66.68 174 CYS B O 1
ATOM 2925 N N . GLN B 1 175 ? -67.812 40.390 6.130 1.00 72.18 175 GLN B N 1
ATOM 2926 C CA . GLN B 1 175 ? -68.910 40.083 7.033 1.00 78.99 175 GLN B CA 1
ATOM 2927 C C . GLN B 1 175 ? -68.793 38.603 7.414 1.00 76.41 175 GLN B C 1
ATOM 2928 O O . GLN B 1 175 ? -68.825 37.720 6.549 1.00 70.24 175 GLN B O 1
ATOM 2934 N N . GLY B 1 176 ? -68.618 38.349 8.708 1.00 75.52 176 GLY B N 1
ATOM 2935 C CA . GLY B 1 176 ? -68.372 37.001 9.213 1.00 79.04 176 GLY B CA 1
ATOM 2936 C C . GLY B 1 176 ? -69.604 36.127 9.135 1.00 85.04 176 GLY B C 1
ATOM 2937 O O . GLY B 1 176 ? -69.682 35.213 8.307 1.00 81.37 176 GLY B O 1
ATOM 2938 N N . ARG B 1 177 ? -70.579 36.432 9.989 1.00 84.21 177 ARG B N 1
ATOM 2939 C CA . ARG B 1 177 ? -71.830 35.686 10.046 1.00 83.70 177 ARG B CA 1
ATOM 2940 C C . ARG B 1 177 ? -72.593 35.665 8.721 1.00 81.92 177 ARG B C 1
ATOM 2941 O O . ARG B 1 177 ? -73.671 35.079 8.626 1.00 88.00 177 ARG B O 1
ATOM 2949 N N . GLN B 1 178 ? -72.012 36.285 7.700 1.00 76.04 178 GLN B N 1
ATOM 2950 C CA . GLN B 1 178 ? -72.523 36.188 6.343 1.00 79.23 178 GLN B CA 1
ATOM 2951 C C . GLN B 1 178 ? -71.560 35.410 5.441 1.00 84.55 178 GLN B C 1
ATOM 2952 O O . GLN B 1 178 ? -71.940 34.991 4.341 1.00 85.46 178 GLN B O 1
ATOM 2958 N N . GLY B 1 179 ? -70.318 35.224 5.911 1.00 81.66 179 GLY B N 1
ATOM 2959 C CA . GLY B 1 179 ? -69.261 34.523 5.159 1.00 76.53 179 GLY B CA 1
ATOM 2960 C C . GLY B 1 179 ? -68.877 35.164 3.836 1.00 75.90 179 GLY B C 1
ATOM 2961 O O . GLY B 1 179 ? -68.525 34.475 2.873 1.00 77.79 179 GLY B O 1
ATOM 2962 N N . THR B 1 180 ? -68.928 36.490 3.792 1.00 75.22 180 THR B N 1
ATOM 2963 C CA . THR B 1 180 ? -68.764 37.216 2.545 1.00 75.11 180 THR B CA 1
ATOM 2964 C C . THR B 1 180 ? -67.748 38.328 2.724 1.00 72.59 180 THR B C 1
ATOM 2965 O O . THR B 1 180 ? -67.543 38.818 3.844 1.00 69.13 180 THR B O 1
ATOM 2969 N N . CYS B 1 181 ? -67.120 38.718 1.613 1.00 72.58 181 CYS B N 1
ATOM 2970 C CA . CYS B 1 181 ? -66.231 39.883 1.567 1.00 75.33 181 CYS B CA 1
ATOM 2971 C C . CYS B 1 181 ? -66.385 40.631 0.259 1.00 71.80 181 CYS B C 1
ATOM 2972 O O . CYS B 1 181 ? -66.584 40.016 -0.788 1.00 64.81 181 CYS B O 1
ATOM 2975 N N . HIS B 1 182 ? -66.273 41.960 0.340 1.00 79.89 182 HIS B N 1
ATOM 2976 C CA . HIS B 1 182 ? -66.507 42.882 -0.790 1.00 81.96 182 HIS B CA 1
ATOM 2977 C C . HIS B 1 182 ? -65.687 44.135 -0.624 1.00 81.07 182 HIS B C 1
ATOM 2978 O O . HIS B 1 182 ? -65.253 44.464 0.493 1.00 76.79 182 HIS B O 1
ATOM 2985 N N . PHE B 1 183 ? -65.495 44.859 -1.729 1.00 81.22 183 PHE B N 1
ATOM 2986 C CA . PHE B 1 183 ? -64.711 46.094 -1.729 1.00 78.86 183 PHE B CA 1
ATOM 2987 C C . PHE B 1 183 ? -65.309 47.141 -0.805 1.00 71.62 183 PHE B C 1
ATOM 2988 O O . PHE B 1 183 ? -66.467 47.051 -0.417 1.00 64.58 183 PHE B O 1
ATOM 2996 N N . PHE B 1 184 ? -64.490 48.120 -0.443 1.00 72.55 184 PHE B N 1
ATOM 2997 C CA . PHE B 1 184 ? -64.893 49.173 0.474 1.00 69.38 184 PHE B CA 1
ATOM 2998 C C . PHE B 1 184 ? -65.352 50.426 -0.280 1.00 71.27 184 PHE B C 1
ATOM 2999 O O . PHE B 1 184 ? -64.666 50.885 -1.208 1.00 69.72 184 PHE B O 1
ATOM 3007 N N . ALA B 1 185 ? -66.507 50.969 0.126 1.00 72.61 185 ALA B N 1
ATOM 3008 C CA . ALA B 1 185 ? -67.185 52.050 -0.616 1.00 76.44 185 ALA B CA 1
ATOM 3009 C C . ALA B 1 185 ? -66.446 53.393 -0.566 1.00 81.50 185 ALA B C 1
ATOM 3010 O O . ALA B 1 185 ? -66.403 54.118 -1.562 1.00 85.79 185 ALA B O 1
ATOM 3012 N N . ASN B 1 186 ? -65.876 53.713 0.596 1.00 83.58 186 ASN B N 1
ATOM 3013 C CA . ASN B 1 186 ? -65.029 54.891 0.763 1.00 80.84 186 ASN B CA 1
ATOM 3014 C C . ASN B 1 186 ? -63.705 54.715 0.022 1.00 77.80 186 ASN B C 1
ATOM 3015 O O . ASN B 1 186 ? -63.231 53.595 -0.166 1.00 75.89 186 ASN B O 1
ATOM 3020 N N . LYS B 1 187 ? -63.110 55.826 -0.399 1.00 79.70 187 LYS B N 1
ATOM 3021 C CA . LYS B 1 187 ? -61.815 55.786 -1.079 1.00 81.91 187 LYS B CA 1
ATOM 3022 C C . LYS B 1 187 ? -60.741 56.588 -0.315 1.00 80.88 187 LYS B C 1
ATOM 3023 O O . LYS B 1 187 ? -61.073 57.426 0.533 1.00 78.23 187 LYS B O 1
ATOM 3029 N N . TYR B 1 188 ? -59.466 56.291 -0.596 1.00 76.43 188 TYR B N 1
ATOM 3030 C CA . TYR B 1 188 ? -58.298 56.973 0.006 1.00 75.16 188 TYR B CA 1
ATOM 3031 C C . TYR B 1 188 ? -58.336 57.086 1.547 1.00 70.90 188 TYR B C 1
ATOM 3032 O O . TYR B 1 188 ? -57.846 58.061 2.136 1.00 69.78 188 TYR B O 1
ATOM 3041 N N . SER B 1 189 ? -58.902 56.061 2.178 1.00 63.84 189 SER B N 1
ATOM 3042 C CA . SER B 1 189 ? -59.122 56.015 3.621 1.00 58.25 189 SER B CA 1
ATOM 3043 C C . SER B 1 189 ? -57.840 55.740 4.406 1.00 52.02 189 SER B C 1
ATOM 3044 O O . SER B 1 189 ? -57.071 54.849 4.040 1.00 53.42 189 SER B O 1
ATOM 3047 N N . PHE B 1 190 ? -57.613 56.530 5.460 1.00 43.71 190 PHE B N 1
ATOM 3048 C CA . PHE B 1 190 ? -56.516 56.349 6.431 1.00 38.38 190 PHE B CA 1
ATOM 3049 C C . PHE B 1 190 ? -55.100 56.759 6.032 1.00 36.94 190 PHE B C 1
ATOM 3050 O O . PHE B 1 190 ? -54.200 56.791 6.894 1.00 36.83 190 PHE B O 1
ATOM 3058 N N . TRP B 1 191 ? -54.880 57.077 4.756 1.00 35.65 191 TRP B N 1
ATOM 3059 C CA . TRP B 1 191 ? -53.621 57.721 4.342 1.00 35.68 191 TRP B CA 1
ATOM 3060 C C . TRP B 1 191 ? -53.445 59.056 5.047 1.00 37.69 191 TRP B C 1
ATOM 3061 O O . TRP B 1 191 ? -54.430 59.773 5.326 1.00 37.70 191 TRP B O 1
ATOM 3072 N N . LEU B 1 192 ? -52.198 59.396 5.365 1.00 37.98 192 LEU B N 1
ATOM 3073 C CA . LEU B 1 192 ? -51.900 60.633 6.100 1.00 39.19 192 LEU B CA 1
ATOM 3074 C C . LEU B 1 192 ? -51.496 61.742 5.144 1.00 41.75 192 LEU B C 1
ATOM 3075 O O . LEU B 1 192 ? -50.493 61.653 4.443 1.00 40.63 192 LEU B O 1
ATOM 3080 N N . THR B 1 193 ? -52.295 62.794 5.115 1.00 46.70 193 THR B N 1
ATOM 3081 C CA . THR B 1 193 ? -52.110 63.818 4.118 1.00 51.02 193 THR B CA 1
ATOM 3082 C C . THR B 1 193 ? -50.968 64.737 4.505 1.00 54.83 193 THR B C 1
ATOM 3083 O O . THR B 1 193 ? -50.418 64.636 5.598 1.00 58.94 193 THR B O 1
ATOM 3087 N N . THR B 1 194 ? -50.614 65.621 3.583 1.00 59.81 194 THR B N 1
ATOM 3088 C CA . THR B 1 194 ? -49.490 66.531 3.730 1.00 60.86 194 THR B CA 1
ATOM 3089 C C . THR B 1 194 ? -49.937 67.781 4.475 1.00 62.03 194 THR B C 1
ATOM 3090 O O . THR B 1 194 ? -51.099 68.196 4.368 1.00 61.11 194 THR B O 1
ATOM 3094 N N . VAL B 1 195 ? -49.005 68.367 5.226 1.00 63.30 195 VAL B N 1
ATOM 3095 C CA . VAL B 1 195 ? -49.192 69.675 5.857 1.00 63.24 195 VAL B CA 1
ATOM 3096 C C . VAL B 1 195 ? -49.480 70.771 4.822 1.00 63.74 195 VAL B C 1
ATOM 3097 O O . VAL B 1 195 ? -50.638 71.119 4.570 1.00 65.59 195 VAL B O 1
ATOM 3101 N N . SER B 1 213 ? -56.340 59.840 -11.467 1.00 95.18 213 SER B N 1
ATOM 3102 C CA . SER B 1 213 ? -56.222 60.665 -10.266 1.00 99.61 213 SER B CA 1
ATOM 3103 C C . SER B 1 213 ? -55.018 60.276 -9.393 1.00 100.38 213 SER B C 1
ATOM 3104 O O . SER B 1 213 ? -55.171 59.763 -8.275 1.00 95.49 213 SER B O 1
ATOM 3107 N N . GLN B 1 214 ? -53.824 60.524 -9.928 1.00 100.67 214 GLN B N 1
ATOM 3108 C CA . GLN B 1 214 ? -52.578 60.430 -9.165 1.00 96.31 214 GLN B CA 1
ATOM 3109 C C . GLN B 1 214 ? -52.305 61.762 -8.448 1.00 92.61 214 GLN B C 1
ATOM 3110 O O . GLN B 1 214 ? -51.257 61.936 -7.821 1.00 91.68 214 GLN B O 1
ATOM 3116 N N . ALA B 1 215 ? -53.252 62.698 -8.562 1.00 85.49 215 ALA B N 1
ATOM 3117 C CA . ALA B 1 215 ? -53.210 63.974 -7.840 1.00 80.64 215 ALA B CA 1
ATOM 3118 C C . ALA B 1 215 ? -53.330 63.753 -6.333 1.00 77.82 215 ALA B C 1
ATOM 3119 O O . ALA B 1 215 ? -52.777 64.519 -5.538 1.00 73.85 215 ALA B O 1
ATOM 3121 N N . GLN B 1 216 ? -54.066 62.701 -5.966 1.00 74.64 216 GLN B N 1
ATOM 3122 C CA . GLN B 1 216 ? -54.211 62.242 -4.584 1.00 67.76 216 GLN B CA 1
ATOM 3123 C C . GLN B 1 216 ? -52.883 61.795 -3.987 1.00 60.30 216 GLN B C 1
ATOM 3124 O O . GLN B 1 216 ? -52.521 62.223 -2.897 1.00 55.89 216 GLN B O 1
ATOM 3130 N N . ARG B 1 217 ? -52.168 60.940 -4.715 1.00 55.56 217 ARG B N 1
ATOM 3131 C CA . ARG B 1 217 ? -50.833 60.480 -4.351 1.00 53.70 217 ARG B CA 1
ATOM 3132 C C . ARG B 1 217 ? -49.911 61.620 -3.891 1.00 54.56 217 ARG B C 1
ATOM 3133 O O . ARG B 1 217 ? -49.099 61.437 -2.982 1.00 55.30 217 ARG B O 1
ATOM 3141 N N . GLN B 1 218 ? -50.059 62.791 -4.513 1.00 54.27 218 GLN B N 1
ATOM 3142 C CA . GLN B 1 218 ? -49.267 63.989 -4.213 1.00 54.69 218 GLN B CA 1
ATOM 3143 C C . GLN B 1 218 ? -49.593 64.646 -2.862 1.00 52.72 218 GLN B C 1
ATOM 3144 O O . GLN B 1 218 ? -48.782 65.371 -2.301 1.00 50.27 218 GLN B O 1
ATOM 3150 N N . LYS B 1 219 ? -50.795 64.415 -2.355 1.00 53.83 219 LYS B N 1
ATOM 3151 C CA . LYS B 1 219 ? -51.232 65.014 -1.098 1.00 50.96 219 LYS B CA 1
ATOM 3152 C C . LYS B 1 219 ? -50.780 64.199 0.104 1.00 46.36 219 LYS B C 1
ATOM 3153 O O . LYS B 1 219 ? -51.055 64.580 1.238 1.00 44.01 219 LYS B O 1
ATOM 3159 N N . ILE B 1 220 ? -50.094 63.083 -0.153 1.00 42.46 220 ILE B N 1
ATOM 3160 C CA . ILE B 1 220 ? -49.794 62.103 0.885 1.00 38.76 220 ILE B CA 1
ATOM 3161 C C . ILE B 1 220 ? -48.364 62.209 1.366 1.00 37.60 220 ILE B C 1
ATOM 3162 O O . ILE B 1 220 ? -47.441 62.216 0.567 1.00 40.65 220 ILE B O 1
ATOM 3167 N N . SER B 1 221 ? -48.213 62.302 2.683 1.00 35.84 221 SER B N 1
ATOM 3168 C CA . SER B 1 221 ? -46.937 62.155 3.383 1.00 34.44 221 SER B CA 1
ATOM 3169 C C . SER B 1 221 ? -46.194 60.841 3.028 1.00 33.02 221 SER B C 1
ATOM 3170 O O . SER B 1 221 ? -46.815 59.815 2.728 1.00 34.02 221 SER B O 1
ATOM 3173 N N . ARG B 1 222 ? -44.867 60.888 3.091 1.00 29.99 222 ARG B N 1
ATOM 3174 C CA . ARG B 1 222 ? -44.018 59.770 2.732 1.00 29.10 222 ARG B CA 1
ATOM 3175 C C . ARG B 1 222 ? -43.226 59.372 3.950 1.00 28.48 222 ARG B C 1
ATOM 3176 O O . ARG B 1 222 ? -43.019 60.174 4.842 1.00 28.92 222 ARG B O 1
ATOM 3184 N N . CYS B 1 223 ? -42.766 58.130 3.979 1.00 29.66 223 CYS B N 1
ATOM 3185 C CA . CYS B 1 223 ? -42.138 57.531 5.169 1.00 29.91 223 CYS B CA 1
ATOM 3186 C C . CYS B 1 223 ? -41.109 56.530 4.681 1.00 29.12 223 CYS B C 1
ATOM 3187 O O . CYS B 1 223 ? -41.156 56.112 3.521 1.00 26.41 223 CYS B O 1
ATOM 3190 N N . GLN B 1 224 ? -40.237 56.104 5.599 1.00 30.93 224 GLN B N 1
ATOM 3191 C CA . GLN B 1 224 ? -39.244 55.059 5.377 1.00 29.45 224 GLN B CA 1
ATOM 3192 C C . GLN B 1 224 ? -39.197 54.192 6.639 1.00 28.79 224 GLN B C 1
ATOM 3193 O O . GLN B 1 224 ? -39.403 54.711 7.747 1.00 29.21 224 GLN B O 1
ATOM 3199 N N . VAL B 1 225 ? -38.943 52.891 6.496 1.00 27.32 225 VAL B N 1
ATOM 3200 C CA . VAL B 1 225 ? -38.784 52.031 7.672 1.00 28.42 225 VAL B CA 1
ATOM 3201 C C . VAL B 1 225 ? -37.311 51.651 7.845 1.00 30.88 225 VAL B C 1
ATOM 3202 O O . VAL B 1 225 ? -36.689 51.178 6.916 1.00 33.91 225 VAL B O 1
ATOM 3206 N N . CYS B 1 226 ? -36.766 51.870 9.041 1.00 33.43 226 CYS B N 1
ATOM 3207 C CA . CYS B 1 226 ? -35.330 51.713 9.322 1.00 33.36 226 CYS B CA 1
ATOM 3208 C C . CYS B 1 226 ? -35.067 50.760 10.496 1.00 32.38 226 CYS B C 1
ATOM 3209 O O . CYS B 1 226 ? -35.902 50.594 11.370 1.00 33.71 226 CYS B O 1
ATOM 3212 N N . VAL B 1 227 ? -33.901 50.141 10.503 1.00 30.75 227 VAL B N 1
ATOM 3213 C CA . VAL B 1 227 ? -33.476 49.295 11.579 1.00 32.01 227 VAL B CA 1
ATOM 3214 C C . VAL B 1 227 ? -31.988 49.513 11.765 1.00 35.62 227 VAL B C 1
ATOM 3215 O O . VAL B 1 227 ? -31.278 49.893 10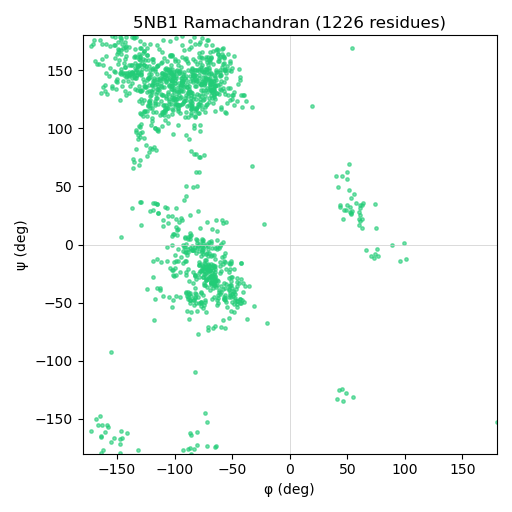.825 1.00 35.27 227 VAL B O 1
ATOM 3219 N N . LYS B 1 228 ? -31.545 49.284 12.998 1.00 41.69 228 LYS B N 1
ATOM 3220 C CA . LYS B 1 228 ? -30.168 49.463 13.434 1.00 48.41 228 LYS B CA 1
ATOM 3221 C C . LYS B 1 228 ? -29.492 48.093 13.382 1.00 49.66 228 LYS B C 1
ATOM 3222 O O . LYS B 1 228 ? -29.755 47.253 14.226 1.00 54.92 228 LYS B O 1
ATOM 3228 N N . TYR B 1 229 ? -28.671 47.844 12.364 1.00 54.71 229 TYR B N 1
ATOM 3229 C CA . TYR B 1 229 ? -28.008 46.524 12.203 1.00 58.75 229 TYR B CA 1
ATOM 3230 C C . TYR B 1 229 ? -26.486 46.621 12.326 1.00 59.91 229 TYR B C 1
ATOM 3231 O O . TYR B 1 229 ? -25.953 46.773 13.433 1.00 59.42 229 TYR B O 1
ATOM 3233 N N . GLY C 1 5 ? -39.183 54.921 -24.467 1.00 70.07 5 GLY C N 1
ATOM 3234 C CA . GLY C 1 5 ? -37.815 54.575 -23.969 1.00 71.98 5 GLY C CA 1
ATOM 3235 C C . GLY C 1 5 ? -36.659 55.153 -24.777 1.00 69.21 5 GLY C C 1
ATOM 3236 O O . GLY C 1 5 ? -35.805 54.412 -25.289 1.00 71.25 5 GLY C O 1
ATOM 3237 N N . PHE C 1 6 ? -36.612 56.475 -24.891 1.00 61.12 6 PHE C N 1
ATOM 3238 C CA . PHE C 1 6 ? -35.502 57.106 -25.595 1.00 56.12 6 PHE C CA 1
ATOM 3239 C C . PHE C 1 6 ? -34.741 58.038 -24.683 1.00 53.51 6 PHE C C 1
ATOM 3240 O O . PHE C 1 6 ? -35.293 58.591 -23.749 1.00 57.49 6 PHE C O 1
ATOM 3248 N N . LEU C 1 7 ? -33.459 58.199 -24.954 1.00 50.74 7 LEU C N 1
ATOM 3249 C CA . LEU C 1 7 ? -32.623 59.066 -24.143 1.00 47.70 7 LEU C CA 1
ATOM 3250 C C . LEU C 1 7 ? -32.506 60.485 -24.715 1.00 43.99 7 LEU C C 1
ATOM 3251 O O . LEU C 1 7 ? -32.386 60.686 -25.936 1.00 44.04 7 LEU C O 1
ATOM 3256 N N . LEU C 1 8 ? -32.577 61.461 -23.818 1.00 36.70 8 LEU C N 1
ATOM 3257 C CA . LEU C 1 8 ? -32.359 62.843 -24.161 1.00 34.21 8 LEU C CA 1
ATOM 3258 C C . LEU C 1 8 ? -31.332 63.426 -23.186 1.00 32.91 8 LEU C C 1
ATOM 3259 O O . LEU C 1 8 ? -31.444 63.229 -21.986 1.00 34.91 8 LEU C O 1
ATOM 3264 N N . VAL C 1 9 ? -30.325 64.125 -23.701 1.00 30.98 9 VAL C N 1
ATOM 3265 C CA . VAL C 1 9 ? -29.200 64.554 -22.878 1.00 29.46 9 VAL C CA 1
ATOM 3266 C C . VAL C 1 9 ? -29.171 66.072 -22.883 1.00 30.49 9 VAL C C 1
ATOM 3267 O O . VAL C 1 9 ? -29.391 66.700 -23.912 1.00 29.12 9 VAL C O 1
ATOM 3271 N N . LEU C 1 10 ? -28.928 66.658 -21.717 1.00 30.89 10 LEU C N 1
ATOM 3272 C CA . LEU C 1 10 ? -28.999 68.096 -21.550 1.00 30.64 10 LEU C CA 1
ATOM 3273 C C . LEU C 1 10 ? -27.708 68.605 -20.957 1.00 30.85 10 LEU C C 1
ATOM 3274 O O . LEU C 1 10 ? -27.322 68.162 -19.884 1.00 30.91 10 LEU C O 1
ATOM 3279 N N . HIS C 1 11 ? -27.052 69.552 -21.625 1.00 31.48 11 HIS C N 1
ATOM 3280 C CA . HIS C 1 11 ? -25.834 70.140 -21.064 1.00 32.20 11 HIS C CA 1
ATOM 3281 C C . HIS C 1 11 ? -26.074 71.555 -20.606 1.00 33.91 11 HIS C C 1
ATOM 3282 O O . HIS C 1 11 ? -26.313 72.431 -21.433 1.00 35.62 11 HIS C O 1
ATOM 3289 N N . SER C 1 12 ? -25.995 71.800 -19.293 1.00 35.92 12 SER C N 1
ATOM 3290 C CA . SER C 1 12 ? -26.311 73.128 -18.737 1.00 35.97 12 SER C CA 1
ATOM 3291 C C . SER C 1 12 ? -25.304 74.186 -19.133 1.00 33.71 12 SER C C 1
ATOM 3292 O O . SER C 1 12 ? -25.655 75.349 -19.219 1.00 32.27 12 SER C O 1
ATOM 3295 N N . GLN C 1 13 ? -24.060 73.774 -19.361 1.00 34.31 13 GLN C N 1
ATOM 3296 C CA . GLN C 1 13 ? -22.946 74.708 -19.619 1.00 37.54 13 GLN C CA 1
ATOM 3297 C C . GLN C 1 13 ? -22.754 75.616 -18.415 1.00 43.41 13 GLN C C 1
ATOM 3298 O O . GLN C 1 13 ? -22.283 76.751 -18.540 1.00 48.34 13 GLN C O 1
ATOM 3304 N N . THR C 1 14 ? -23.169 75.107 -17.255 1.00 45.11 14 THR C N 1
ATOM 3305 C CA . THR C 1 14 ? -22.897 75.722 -15.974 1.00 45.56 14 THR C CA 1
ATOM 3306 C C . THR C 1 14 ? -22.496 74.663 -14.935 1.00 46.66 14 THR C C 1
ATOM 3307 O O . THR C 1 14 ? -22.456 73.456 -15.210 1.00 42.09 14 THR C O 1
ATOM 3311 N N . ASP C 1 15 ? -22.195 75.124 -13.727 1.00 53.11 15 ASP C N 1
ATOM 3312 C CA . ASP C 1 15 ? -21.858 74.207 -12.639 1.00 54.87 15 ASP C CA 1
ATOM 3313 C C . ASP C 1 15 ? -23.117 73.703 -11.914 1.00 51.27 15 ASP C C 1
ATOM 3314 O O . ASP C 1 15 ? -23.025 73.032 -10.896 1.00 51.54 15 ASP C O 1
ATOM 3319 N N . GLN C 1 16 ? -24.280 74.025 -12.467 1.00 47.30 16 GLN C N 1
ATOM 3320 C CA . GLN C 1 16 ? -25.552 73.570 -11.944 1.00 49.84 16 GLN C CA 1
ATOM 3321 C C . GLN C 1 16 ? -26.114 72.443 -12.825 1.00 50.78 16 GLN C C 1
ATOM 3322 O O . GLN C 1 16 ? -25.955 72.474 -14.044 1.00 54.87 16 GLN C O 1
ATOM 3328 N N . GLU C 1 17 ? -26.745 71.439 -12.224 1.00 48.90 17 GLU C N 1
ATOM 3329 C CA . GLU C 1 17 ? -27.333 70.352 -13.010 1.00 49.89 17 GLU C CA 1
ATOM 3330 C C . GLU C 1 17 ? -28.530 70.917 -13.721 1.00 48.77 17 GLU C C 1
ATOM 3331 O O . GLU C 1 17 ? -29.230 71.755 -13.151 1.00 51.73 17 GLU C O 1
ATOM 3337 N N . PRO C 1 18 ? -28.771 70.489 -14.974 1.00 47.36 18 PRO C N 1
ATOM 3338 C CA . PRO C 1 18 ? -30.037 70.890 -15.593 1.00 45.37 18 PRO C CA 1
ATOM 3339 C C . PRO C 1 18 ? -31.200 70.054 -15.058 1.00 45.35 18 PRO C C 1
ATOM 3340 O O . PRO C 1 18 ? -30.974 68.996 -14.458 1.00 44.65 18 PRO C O 1
ATOM 3344 N N . THR C 1 19 ? -32.421 70.555 -15.246 1.00 46.95 19 THR C N 1
ATOM 3345 C CA . THR C 1 19 ? -33.647 69.816 -14.939 1.00 48.20 19 THR C CA 1
ATOM 3346 C C . THR C 1 19 ? -34.189 69.268 -16.236 1.00 48.59 19 THR C C 1
ATOM 3347 O O . THR C 1 19 ? -34.099 69.927 -17.276 1.00 57.20 19 THR C O 1
ATOM 3351 N N . CYS C 1 20 ? -34.756 68.075 -16.192 1.00 45.94 20 CYS C N 1
ATOM 3352 C CA . CYS C 1 20 ? -35.289 67.489 -17.405 1.00 46.33 20 CYS C CA 1
ATOM 3353 C C . CYS C 1 20 ? -36.621 68.161 -17.717 1.00 45.96 20 CYS C C 1
ATOM 3354 O O . CYS C 1 20 ? -37.293 68.647 -16.796 1.00 48.53 20 CYS C O 1
ATOM 3357 N N . PRO C 1 21 ? -37.004 68.207 -19.012 1.00 44.23 21 PRO C N 1
ATOM 3358 C CA . PRO C 1 21 ? -38.352 68.641 -19.376 1.00 44.05 21 PRO C CA 1
ATOM 3359 C C . PRO C 1 21 ? -39.418 68.034 -18.446 1.00 46.99 21 PRO C C 1
ATOM 3360 O O . PRO C 1 21 ? -39.270 66.886 -18.017 1.00 44.74 21 PRO C O 1
ATOM 3364 N N . LEU C 1 22 ? -40.469 68.798 -18.133 1.00 49.51 22 LEU C N 1
ATOM 3365 C CA . LEU C 1 22 ? -41.624 68.260 -17.421 1.00 50.13 22 LEU C CA 1
ATOM 3366 C C . LEU C 1 22 ? -42.092 66.962 -18.064 1.00 49.31 22 LEU C C 1
ATOM 3367 O O . LEU C 1 22 ? -42.255 66.889 -19.283 1.00 49.59 22 LEU C O 1
ATOM 3372 N N . GLY C 1 23 ? -42.301 65.941 -17.239 1.00 48.95 23 GLY C N 1
ATOM 3373 C CA . GLY C 1 23 ? -42.829 64.668 -17.707 1.00 50.50 23 GLY C CA 1
ATOM 3374 C C . GLY C 1 23 ? -41.767 63.684 -18.171 1.00 54.79 23 GLY C C 1
ATOM 3375 O O . GLY C 1 23 ? -42.088 62.576 -18.613 1.00 56.82 23 GLY C O 1
ATOM 3376 N N . MET C 1 24 ? -40.502 64.089 -18.098 1.00 52.10 24 MET C N 1
ATOM 3377 C CA . MET C 1 24 ? -39.405 63.187 -18.402 1.00 49.88 24 MET C CA 1
ATOM 3378 C C . MET C 1 24 ? -38.638 62.899 -17.119 1.00 48.15 24 MET C C 1
ATOM 3379 O O . MET C 1 24 ? -38.187 63.833 -16.443 1.00 48.07 24 MET C O 1
ATOM 3384 N N . PRO C 1 25 ? -38.521 61.606 -16.765 1.00 44.55 25 PRO C N 1
ATOM 3385 C CA . PRO C 1 25 ? -37.784 61.166 -15.588 1.00 43.44 25 PRO C CA 1
ATOM 3386 C C . PRO C 1 25 ? -36.285 61.298 -15.783 1.00 43.60 25 PRO C C 1
ATOM 3387 O O . PRO C 1 25 ? -35.753 60.891 -16.822 1.00 45.72 25 PRO C O 1
ATOM 3391 N N . ARG C 1 26 ? -35.621 61.862 -14.779 1.00 41.71 26 ARG C N 1
ATOM 3392 C CA . ARG C 1 26 ? -34.170 61.938 -14.719 1.00 41.73 26 ARG C CA 1
ATOM 3393 C C . ARG C 1 26 ? -33.524 60.566 -14.433 1.00 42.57 26 ARG C C 1
ATOM 3394 O O . ARG C 1 26 ? -33.800 59.939 -13.404 1.00 43.12 26 ARG C O 1
ATOM 3402 N N . LEU C 1 27 ? -32.663 60.110 -15.342 1.00 43.01 27 LEU C N 1
ATOM 3403 C CA . LEU C 1 27 ? -31.949 58.835 -15.188 1.00 39.78 27 LEU C CA 1
ATOM 3404 C C . LEU C 1 27 ? -30.642 58.957 -14.395 1.00 40.13 27 LEU C C 1
ATOM 3405 O O . LEU C 1 27 ? -30.340 58.093 -13.565 1.00 42.31 27 LEU C O 1
ATOM 3410 N N . TRP C 1 28 ? -29.869 60.013 -14.658 1.00 37.92 28 TRP C N 1
ATOM 3411 C CA . TRP C 1 28 ? -28.692 60.362 -13.840 1.00 34.92 28 TRP C CA 1
ATOM 3412 C C . TRP C 1 28 ? -28.154 61.708 -14.195 1.00 35.20 28 TRP C C 1
ATOM 3413 O O . TRP C 1 28 ? -28.621 62.346 -15.134 1.00 36.03 28 TRP C O 1
ATOM 3424 N N . THR C 1 29 ? -27.151 62.132 -13.442 1.00 35.40 29 THR C N 1
ATOM 3425 C CA . THR C 1 29 ? -26.537 63.428 -13.587 1.00 36.92 29 THR C CA 1
ATOM 3426 C C . THR C 1 29 ? -25.040 63.236 -13.751 1.00 39.00 29 THR C C 1
ATOM 3427 O O . THR C 1 29 ? -24.503 62.219 -13.318 1.00 39.38 29 THR C O 1
ATOM 3431 N N . GLY C 1 30 ? -24.373 64.195 -14.399 1.00 40.56 30 GLY C N 1
ATOM 3432 C CA . GLY C 1 30 ? -22.961 64.040 -14.728 1.00 37.27 30 GLY C CA 1
ATOM 3433 C C . GLY C 1 30 ? -22.216 65.299 -15.098 1.00 37.23 30 GLY C C 1
ATOM 3434 O O . GLY C 1 30 ? -22.581 66.411 -14.688 1.00 34.57 30 GLY C O 1
ATOM 3435 N N . TYR C 1 31 ? -21.144 65.085 -15.862 1.00 38.97 31 TYR C N 1
ATOM 3436 C CA . TYR C 1 31 ? -20.241 66.122 -16.362 1.00 35.72 31 TYR C CA 1
ATOM 3437 C C . TYR C 1 31 ? -20.156 65.948 -17.876 1.00 35.97 31 TYR C C 1
ATOM 3438 O O . TYR C 1 31 ? -20.110 64.814 -18.383 1.00 31.42 31 TYR C O 1
ATOM 3447 N N . SER C 1 32 ? -20.143 67.077 -18.590 1.00 39.28 32 SER C N 1
ATOM 3448 C CA . SER C 1 32 ? -20.292 67.104 -20.051 1.00 39.13 32 SER C CA 1
ATOM 3449 C C . SER C 1 32 ? -18.973 66.827 -20.740 1.00 38.68 32 SER C C 1
ATOM 3450 O O . SER C 1 32 ? -18.070 67.665 -20.700 1.00 40.06 32 SER C O 1
ATOM 3453 N N . LEU C 1 33 ? -18.863 65.656 -21.371 1.00 37.86 33 LEU C N 1
ATOM 3454 C CA . LEU C 1 33 ? -17.641 65.258 -22.061 1.00 37.36 33 LEU C CA 1
ATOM 3455 C C . LEU C 1 33 ? -17.850 65.332 -23.570 1.00 40.43 33 LEU C C 1
ATOM 3456 O O . LEU C 1 33 ? -18.689 64.624 -24.141 1.00 42.37 33 LEU C O 1
ATOM 3461 N N . LEU C 1 34 ? -17.064 66.199 -24.202 1.00 43.27 34 LEU C N 1
ATOM 3462 C CA . LEU C 1 34 ? -17.189 66.490 -25.620 1.00 44.76 34 LEU C CA 1
ATOM 3463 C C . LEU C 1 34 ? -16.394 65.531 -26.478 1.00 45.91 34 LEU C C 1
ATOM 3464 O O . LEU C 1 34 ? -16.916 65.016 -27.474 1.00 46.17 34 LEU C O 1
ATOM 3469 N N . TYR C 1 35 ? -15.135 65.297 -26.107 1.00 46.11 35 TYR C N 1
ATOM 3470 C CA . TYR C 1 35 ? -14.237 64.532 -26.976 1.00 46.59 35 TYR C CA 1
ATOM 3471 C C . TYR C 1 35 ? -13.089 63.807 -26.270 1.00 46.99 35 TYR C C 1
ATOM 3472 O O . TYR C 1 35 ? -12.404 64.354 -25.391 1.00 44.91 35 TYR C O 1
ATOM 3481 N N . LEU C 1 36 ? -12.882 62.571 -26.696 1.00 48.99 36 LEU C N 1
ATOM 3482 C CA . LEU C 1 36 ? -11.762 61.781 -26.244 1.00 55.76 36 LEU C CA 1
ATOM 3483 C C . LEU C 1 36 ? -10.723 61.642 -27.339 1.00 61.68 36 LEU C C 1
ATOM 3484 O O . LEU C 1 36 ? -11.015 61.103 -28.413 1.00 60.19 36 LEU C O 1
ATOM 3489 N N . GLU C 1 37 ? -9.512 62.120 -27.041 1.00 70.99 37 GLU C N 1
ATOM 3490 C CA . GLU C 1 37 ? -8.372 62.088 -27.962 1.00 75.67 37 GLU C CA 1
ATOM 3491 C C . GLU C 1 37 ? -8.080 60.700 -28.502 1.00 77.97 37 GLU C C 1
ATOM 3492 O O . GLU C 1 37 ? -8.050 59.723 -27.751 1.00 80.95 37 GLU C O 1
ATOM 3498 N N . GLY C 1 38 ? -7.853 60.636 -29.811 1.00 82.31 38 GLY C N 1
ATOM 3499 C CA . GLY C 1 38 ? -7.455 59.407 -30.479 1.00 85.32 38 GLY C CA 1
ATOM 3500 C C . GLY C 1 38 ? -8.283 58.220 -30.043 1.00 84.64 38 GLY C C 1
ATOM 3501 O O . GLY C 1 38 ? -7.760 57.245 -29.496 1.00 86.36 38 GLY C O 1
ATOM 3502 N N . GLN C 1 39 ? -9.587 58.327 -30.248 1.00 84.16 39 GLN C N 1
ATOM 3503 C CA . GLN C 1 39 ? -10.464 57.192 -30.070 1.00 88.88 39 GLN C CA 1
ATOM 3504 C C . GLN C 1 39 ? -10.624 56.524 -31.409 1.00 91.31 39 GLN C C 1
ATOM 3505 O O . GLN C 1 39 ? -10.166 57.052 -32.421 1.00 86.04 39 GLN C O 1
ATOM 3511 N N . GLU C 1 40 ? -11.257 55.357 -31.409 1.00 98.65 40 GLU C N 1
ATOM 3512 C CA . GLU C 1 40 ? -11.661 54.709 -32.644 1.00 105.76 40 GLU C CA 1
ATOM 3513 C C . GLU C 1 40 ? -12.522 55.689 -33.437 1.00 106.99 40 GLU C C 1
ATOM 3514 O O . GLU C 1 40 ? -13.294 56.466 -32.857 1.00 101.66 40 GLU C O 1
ATOM 3520 N N . LYS C 1 41 ? -12.372 55.671 -34.759 1.00 109.93 41 LYS C N 1
ATOM 3521 C CA . LYS C 1 41 ? -13.345 56.329 -35.626 1.00 111.90 41 LYS C CA 1
ATOM 3522 C C . LYS C 1 41 ? -14.625 55.484 -35.641 1.00 113.91 41 LYS C C 1
ATOM 3523 O O . LYS C 1 41 ? -15.657 55.904 -36.166 1.00 116.24 41 LYS C O 1
ATOM 3529 N N . ALA C 1 42 ? -14.538 54.299 -35.031 1.00 114.74 42 ALA C N 1
ATOM 3530 C CA . ALA C 1 42 ? -15.687 53.418 -34.797 1.00 116.12 42 ALA C CA 1
ATOM 3531 C C . ALA C 1 42 ? -16.516 53.832 -33.560 1.00 111.58 42 ALA C C 1
ATOM 3532 O O . ALA C 1 42 ? -17.508 53.176 -33.215 1.00 105.02 42 ALA C O 1
ATOM 3534 N N . HIS C 1 43 ? -16.106 54.924 -32.912 1.00 103.27 43 HIS C N 1
ATOM 3535 C CA . HIS C 1 43 ? -16.747 55.418 -31.690 1.00 91.86 43 HIS C CA 1
ATOM 3536 C C . HIS C 1 43 ? -17.364 56.769 -31.938 1.00 81.34 43 HIS C C 1
ATOM 3537 O O . HIS C 1 43 ? -16.696 57.683 -32.432 1.00 78.91 43 HIS C O 1
ATOM 3544 N N . ASN C 1 44 ? -18.654 56.896 -31.623 1.00 74.53 44 ASN C N 1
ATOM 3545 C CA . ASN C 1 44 ? -19.369 58.166 -31.769 1.00 69.51 44 ASN C CA 1
ATOM 3546 C C . ASN C 1 44 ? -19.303 59.021 -30.499 1.00 61.94 44 ASN C C 1
ATOM 3547 O O . ASN C 1 44 ? -19.604 58.553 -29.399 1.00 60.45 44 ASN C O 1
ATOM 3552 N N . GLN C 1 45 ? -18.913 60.279 -30.651 1.00 53.58 45 GLN C N 1
ATOM 3553 C CA . GLN C 1 45 ? -18.675 61.112 -29.482 1.00 53.78 45 GLN C CA 1
ATOM 3554 C C . GLN C 1 45 ? -19.654 62.291 -29.352 1.00 51.83 45 GLN C C 1
ATOM 3555 O O . GLN C 1 45 ? -19.359 63.317 -28.729 1.00 51.56 45 GLN C O 1
ATOM 3561 N N . ASP C 1 46 ? -20.840 62.109 -29.907 1.00 48.90 46 ASP C N 1
ATOM 3562 C CA . ASP C 1 46 ? -21.868 63.134 -29.894 1.00 49.57 46 ASP C CA 1
ATOM 3563 C C . ASP C 1 46 ? -22.377 63.540 -28.488 1.00 45.98 46 ASP C C 1
ATOM 3564 O O . ASP C 1 46 ? -22.740 62.695 -27.675 1.00 47.87 46 ASP C O 1
ATOM 3569 N N . LEU C 1 47 ? -22.419 64.845 -28.226 1.00 42.74 47 LEU C N 1
ATOM 3570 C CA . LEU C 1 47 ? -23.075 65.416 -27.033 1.00 39.36 47 LEU C CA 1
ATOM 3571 C C . LEU C 1 47 ? -24.535 64.937 -26.813 1.00 38.06 47 LEU C C 1
ATOM 3572 O O . LEU C 1 47 ? -25.093 65.061 -25.718 1.00 36.18 47 LEU C O 1
ATOM 3577 N N . GLY C 1 48 ? -25.139 64.379 -27.853 1.00 37.20 48 GLY C N 1
ATOM 3578 C CA . GLY C 1 48 ? -26.498 63.883 -27.774 1.00 37.46 48 GLY C CA 1
ATOM 3579 C C . GLY C 1 48 ? -26.596 62.452 -27.318 1.00 39.90 48 GLY C C 1
ATOM 3580 O O . GLY C 1 48 ? -27.698 61.944 -27.134 1.00 45.23 48 GLY C O 1
ATOM 3581 N N . LEU C 1 49 ? -25.454 61.793 -27.130 1.00 37.98 49 LEU C N 1
ATOM 3582 C CA . LEU C 1 49 ? -25.441 60.415 -26.629 1.00 35.48 49 LEU C CA 1
ATOM 3583 C C . LEU C 1 49 ? -25.181 60.334 -25.127 1.00 36.09 49 LEU C C 1
ATOM 3584 O O . LEU C 1 49 ? -24.488 61.188 -24.561 1.00 37.52 49 LEU C O 1
ATOM 3589 N N . ALA C 1 50 ? -25.723 59.295 -24.491 1.00 37.38 50 ALA C N 1
ATOM 3590 C CA . ALA C 1 50 ? -25.530 59.048 -23.049 1.00 39.00 50 ALA C CA 1
ATOM 3591 C C . ALA C 1 50 ? -24.066 59.064 -22.625 1.00 38.97 50 ALA C C 1
ATOM 3592 O O . ALA C 1 50 ? -23.727 59.526 -21.520 1.00 42.37 50 ALA C O 1
ATOM 3594 N N . GLY C 1 51 ? -23.205 58.581 -23.515 1.00 38.07 51 GLY C N 1
ATOM 3595 C CA . GLY C 1 51 ? -21.770 58.566 -23.275 1.00 36.35 51 GLY C CA 1
ATOM 3596 C C . GLY C 1 51 ? -21.119 59.929 -23.117 1.00 35.43 51 GLY C C 1
ATOM 3597 O O . GLY C 1 51 ? -19.931 60.001 -22.843 1.00 37.55 51 GLY C O 1
ATOM 3598 N N . SER C 1 52 ? -21.871 61.011 -23.285 1.00 33.66 52 SER C N 1
ATOM 3599 C CA . SER C 1 52 ? -21.281 62.337 -23.143 1.00 35.31 52 SER C CA 1
ATOM 3600 C C . SER C 1 52 ? -21.574 62.921 -21.781 1.00 37.30 52 SER C C 1
ATOM 3601 O O . SER C 1 52 ? -21.024 63.968 -21.427 1.00 37.53 52 SER C O 1
ATOM 3604 N N . CYS C 1 53 ? -22.445 62.244 -21.028 1.00 36.47 53 CYS C N 1
ATOM 3605 C CA . CYS C 1 53 ? -22.760 62.628 -19.666 1.00 36.35 53 CYS C CA 1
ATOM 3606 C C . CYS C 1 53 ? -22.218 61.590 -18.666 1.00 38.91 53 CYS C C 1
ATOM 3607 O O . CYS C 1 53 ? -22.789 60.512 -18.498 1.00 42.09 53 CYS C O 1
ATOM 3610 N N . LEU C 1 54 ? -21.105 61.902 -18.017 1.00 39.36 54 LEU C N 1
ATOM 3611 C CA . LEU C 1 54 ? -20.458 60.939 -17.123 1.00 40.24 54 LEU C CA 1
ATOM 3612 C C . LEU C 1 54 ? -20.678 61.310 -15.668 1.00 42.69 54 LEU C C 1
ATOM 3613 O O . LEU C 1 54 ? -20.445 62.473 -15.280 1.00 43.08 54 LEU C O 1
ATOM 3618 N N . PRO C 1 55 ? -21.146 60.329 -14.860 1.00 41.55 55 PRO C N 1
ATOM 3619 C CA . PRO C 1 55 ? -21.460 60.497 -13.439 1.00 37.42 55 PRO C CA 1
ATOM 3620 C C . PRO C 1 55 ? -20.250 60.936 -12.626 1.00 39.60 55 PRO C C 1
ATOM 3621 O O . PRO C 1 55 ? -20.371 61.785 -11.733 1.00 35.55 55 PRO C O 1
ATOM 3625 N N . VAL C 1 56 ? -19.086 60.355 -12.922 1.00 43.90 56 VAL C N 1
ATOM 3626 C CA . VAL C 1 56 ? -17.851 60.769 -12.248 1.00 46.42 56 VAL C CA 1
ATOM 3627 C C . VAL C 1 56 ? -16.906 61.439 -13.249 1.00 47.07 56 VAL C C 1
ATOM 3628 O O . VAL C 1 56 ? -16.706 60.954 -14.364 1.00 47.12 56 VAL C O 1
ATOM 3632 N N . PHE C 1 57 ? -16.378 62.584 -12.841 1.00 47.89 57 PHE C N 1
ATOM 3633 C CA . PHE C 1 57 ? -15.347 63.287 -13.578 1.00 52.44 57 PHE C CA 1
ATOM 3634 C C . PHE C 1 57 ? -13.994 62.693 -13.207 1.00 55.54 57 PHE C C 1
ATOM 3635 O O . PHE C 1 57 ? -13.765 62.344 -12.046 1.00 57.73 57 PHE C O 1
ATOM 3643 N N . SER C 1 58 ? -13.117 62.546 -14.202 1.00 59.60 58 SER C N 1
ATOM 3644 C CA . SER C 1 58 ? -11.694 62.251 -13.981 1.00 64.28 58 SER C CA 1
ATOM 3645 C C . SER C 1 58 ? -10.878 62.634 -15.218 1.00 70.75 58 SER C C 1
ATOM 3646 O O . SER C 1 58 ? -11.359 62.529 -16.359 1.00 70.80 58 SER C O 1
ATOM 3649 N N . THR C 1 59 ? -9.638 63.062 -14.984 1.00 69.26 59 THR C N 1
ATOM 3650 C CA . THR C 1 59 ? -8.723 63.416 -16.069 1.00 66.45 59 THR C CA 1
ATOM 3651 C C . THR C 1 59 ? -8.334 62.216 -16.941 1.00 66.72 59 THR C C 1
ATOM 3652 O O . THR C 1 59 ? -7.718 62.401 -17.994 1.00 74.34 59 THR C O 1
ATOM 3656 N N . LEU C 1 60 ? -8.707 61.003 -16.523 1.00 61.86 60 LEU C N 1
ATOM 3657 C CA . LEU C 1 60 ? -8.481 59.811 -17.343 1.00 63.27 60 LEU C CA 1
ATOM 3658 C C . LEU C 1 60 ? -9.771 59.021 -17.624 1.00 64.04 60 LEU C C 1
ATOM 3659 O O . LEU C 1 60 ? -9.997 57.961 -17.047 1.00 68.83 60 LEU C O 1
ATOM 3664 N N . PRO C 1 61 ? -10.612 59.520 -18.542 1.00 61.95 61 PRO C N 1
ATOM 3665 C CA . PRO C 1 61 ? -11.855 58.819 -18.860 1.00 60.19 61 PRO C CA 1
ATOM 3666 C C . PRO C 1 61 ? -11.649 57.529 -19.662 1.00 60.42 61 PRO C C 1
ATOM 3667 O O . PRO C 1 61 ? -12.606 56.772 -19.881 1.00 63.17 61 PRO C O 1
ATOM 3671 N N . PHE C 1 62 ? -10.419 57.276 -20.098 1.00 56.92 62 PHE C N 1
ATOM 3672 C CA . PHE C 1 62 ? -10.141 56.112 -20.948 1.00 56.95 62 PHE C CA 1
ATOM 3673 C C . PHE C 1 62 ? -10.064 54.836 -20.124 1.00 52.97 62 PHE C C 1
ATOM 3674 O O . PHE C 1 62 ? -10.293 53.756 -20.639 1.00 56.62 62 PHE C O 1
ATOM 3682 N N . ALA C 1 63 ? -9.745 54.970 -18.842 1.00 51.64 63 ALA C N 1
ATOM 3683 C CA . ALA C 1 63 ? -9.673 53.823 -17.942 1.00 53.10 63 ALA C CA 1
ATOM 3684 C C . ALA C 1 63 ? -11.058 53.323 -17.562 1.00 55.65 63 ALA C C 1
ATOM 3685 O O . ALA C 1 63 ? -11.923 54.109 -17.154 1.00 56.54 63 ALA C O 1
ATOM 3687 N N . TYR C 1 64 ? -11.243 52.010 -17.696 1.00 55.61 64 TYR C N 1
ATOM 3688 C CA . TYR C 1 64 ? -12.459 51.317 -17.289 1.00 51.10 64 TYR C CA 1
ATOM 3689 C C . TYR C 1 64 ? -12.983 51.816 -15.933 1.00 50.59 64 TYR C C 1
ATOM 3690 O O . TYR C 1 64 ? -14.173 52.148 -15.793 1.00 48.76 64 TYR C O 1
ATOM 3699 N N . CYS C 1 65 ? -12.087 51.860 -14.951 1.00 45.56 65 CYS C N 1
ATOM 3700 C CA . CYS C 1 65 ? -12.415 52.265 -13.606 1.00 44.89 65 CYS C CA 1
ATOM 3701 C C . CYS C 1 65 ? -11.326 53.230 -13.152 1.00 46.59 65 CYS C C 1
ATOM 3702 O O . CYS C 1 65 ? -10.303 53.348 -13.825 1.00 45.48 65 CYS C O 1
ATOM 3705 N N . ASN C 1 66 ? -11.552 53.925 -12.034 1.00 47.01 66 ASN C N 1
ATOM 3706 C CA . ASN C 1 66 ? -10.662 54.995 -11.588 1.00 47.33 66 ASN C CA 1
ATOM 3707 C C . ASN C 1 66 ? -9.656 54.600 -10.500 1.00 49.65 66 ASN C C 1
ATOM 3708 O O . ASN C 1 66 ? -9.152 55.450 -9.762 1.00 50.33 66 ASN C O 1
ATOM 3713 N N . ILE C 1 67 ? -9.372 53.307 -10.386 1.00 53.24 67 ILE C N 1
ATOM 3714 C CA . ILE C 1 67 ? -8.311 52.852 -9.488 1.00 55.44 67 ILE C CA 1
ATOM 3715 C C . ILE C 1 67 ? -7.263 52.109 -10.293 1.00 57.37 67 ILE C C 1
ATOM 3716 O O . ILE C 1 67 ? -7.467 50.962 -10.670 1.00 61.59 67 ILE C O 1
ATOM 3721 N N . HIS C 1 68 ? -6.146 52.795 -10.549 1.00 62.37 68 HIS C N 1
ATOM 3722 C CA A HIS C 1 68 ? -5.091 52.313 -11.454 0.50 60.33 68 HIS C CA 1
ATOM 3723 C CA B HIS C 1 68 ? -5.105 52.305 -11.458 0.50 60.34 68 HIS C CA 1
ATOM 3724 C C . HIS C 1 68 ? -4.601 50.934 -11.116 1.00 56.80 68 HIS C C 1
ATOM 3725 O O . HIS C 1 68 ? -4.219 50.186 -11.988 1.00 55.42 68 HIS C O 1
ATOM 3738 N N . GLN C 1 69 ? -4.615 50.595 -9.838 1.00 56.08 69 GLN C N 1
ATOM 3739 C CA . GLN C 1 69 ? -4.154 49.295 -9.357 1.00 56.35 69 GLN C CA 1
ATOM 3740 C C . GLN C 1 69 ? -5.060 48.131 -9.779 1.00 57.07 69 GLN C C 1
ATOM 3741 O O . GLN C 1 69 ? -4.630 46.978 -9.778 1.00 58.35 69 GLN C O 1
ATOM 3747 N N . VAL C 1 70 ? -6.307 48.430 -10.143 1.00 56.91 70 VAL C N 1
ATOM 3748 C CA . VAL C 1 70 ? -7.282 47.405 -10.539 1.00 54.00 70 VAL C CA 1
ATOM 3749 C C . VAL C 1 70 ? -7.451 47.349 -12.052 1.00 55.74 70 VAL C C 1
ATOM 3750 O O . VAL C 1 70 ? -7.345 46.279 -12.645 1.00 55.45 70 VAL C O 1
ATOM 3754 N N . CYS C 1 71 ? -7.743 48.498 -12.664 1.00 59.86 71 CYS C N 1
ATOM 3755 C CA . CYS C 1 71 ? -7.807 48.620 -14.118 1.00 65.12 71 CYS C CA 1
ATOM 3756 C C . CYS C 1 71 ? -6.650 49.505 -14.539 1.00 70.87 71 CYS C C 1
ATOM 3757 O O . CYS C 1 71 ? -6.621 50.699 -14.236 1.00 76.95 71 CYS C O 1
ATOM 3760 N N . HIS C 1 72 ? -5.688 48.906 -15.226 1.00 78.42 72 HIS C N 1
ATOM 3761 C CA . HIS C 1 72 ? -4.494 49.608 -15.679 1.00 80.25 72 HIS C CA 1
ATOM 3762 C C . HIS C 1 72 ? -4.728 50.076 -17.093 1.00 76.96 72 HIS C C 1
ATOM 3763 O O . HIS C 1 72 ? -5.120 49.276 -17.953 1.00 72.89 72 HIS C O 1
ATOM 3770 N N . TYR C 1 73 ? -4.528 51.368 -17.357 1.00 74.01 73 TYR C N 1
ATOM 3771 C CA . TYR C 1 73 ? -4.707 51.875 -18.727 1.00 75.41 73 TYR C CA 1
ATOM 3772 C C . TYR C 1 73 ? -3.408 51.860 -19.543 1.00 75.08 73 TYR C C 1
ATOM 3773 O O . TYR C 1 73 ? -2.403 52.477 -19.155 1.00 77.64 73 TYR C O 1
ATOM 3782 N N . ALA C 1 74 ? -3.468 51.169 -20.688 1.00 71.21 74 ALA C N 1
ATOM 3783 C CA . ALA C 1 74 ? -2.287 50.849 -21.498 1.00 71.88 74 ALA C CA 1
ATOM 3784 C C . ALA C 1 74 ? -1.899 51.873 -22.584 1.00 72.58 74 ALA C C 1
ATOM 3785 O O . ALA C 1 74 ? -0.717 52.160 -22.759 1.00 77.30 74 ALA C O 1
ATOM 3787 N N . GLN C 1 75 ? -2.875 52.413 -23.310 1.00 71.97 75 GLN C N 1
ATOM 3788 C CA . GLN C 1 75 ? -2.588 53.287 -24.461 1.00 69.78 75 GLN C CA 1
ATOM 3789 C C . GLN C 1 75 ? -1.994 54.660 -24.121 1.00 70.39 75 GLN C C 1
ATOM 3790 O O . GLN C 1 75 ? -2.047 55.106 -22.969 1.00 69.70 75 GLN C O 1
ATOM 3796 N N . ARG C 1 76 ? -1.462 55.330 -25.148 1.00 74.00 76 ARG C N 1
ATOM 3797 C CA . ARG C 1 76 ? -0.750 56.617 -25.002 1.00 73.00 76 ARG C CA 1
ATOM 3798 C C . ARG C 1 76 ? -1.644 57.804 -24.598 1.00 72.46 76 ARG C C 1
ATOM 3799 O O . ARG C 1 76 ? -1.189 58.709 -23.878 1.00 73.54 76 ARG C O 1
ATOM 3801 N N . ASN C 1 77 ? -2.904 57.777 -25.050 1.00 69.71 77 ASN C N 1
ATOM 3802 C CA . ASN C 1 77 ? -3.857 58.905 -24.939 1.00 64.03 77 ASN C CA 1
ATOM 3803 C C . ASN C 1 77 ? -4.383 59.451 -23.634 1.00 63.76 77 ASN C C 1
ATOM 3804 O O . ASN C 1 77 ? -5.119 58.765 -22.932 1.00 66.69 77 ASN C O 1
ATOM 3809 N N . ASP C 1 78 ? -4.031 60.698 -23.331 1.00 63.52 78 ASP C N 1
ATOM 3810 C CA . ASP C 1 78 ? -4.538 61.370 -22.134 1.00 65.54 78 ASP C CA 1
ATOM 3811 C C . ASP C 1 78 ? -5.169 62.765 -22.279 1.00 62.83 78 ASP C C 1
ATOM 3812 O O . ASP C 1 78 ? -5.311 63.498 -21.298 1.00 57.97 78 ASP C O 1
ATOM 3817 N N . ARG C 1 79 ? -5.526 63.146 -23.500 1.00 58.94 79 ARG C N 1
ATOM 3818 C CA . ARG C 1 79 ? -6.231 64.410 -23.680 1.00 55.91 79 ARG C CA 1
ATOM 3819 C C . ARG C 1 79 ? -7.738 64.175 -23.848 1.00 52.22 79 ARG C C 1
ATOM 3820 O O . ARG C 1 79 ? -8.183 63.288 -24.610 1.00 45.89 79 ARG C O 1
ATOM 3822 N N . SER C 1 80 ? -8.502 64.967 -23.100 1.00 46.74 80 SER C N 1
ATOM 3823 C CA . SER C 1 80 ? -9.946 64.875 -23.070 1.00 45.23 80 SER C CA 1
ATOM 3824 C C . SER C 1 80 ? -10.439 66.295 -23.039 1.00 44.69 80 SER C C 1
ATOM 3825 O O . SER C 1 80 ? -9.747 67.166 -22.484 1.00 42.12 80 SER C O 1
ATOM 3828 N N . TYR C 1 81 ? -11.618 66.523 -23.636 1.00 44.70 81 TYR C N 1
ATOM 3829 C CA . TYR C 1 81 ? -12.248 67.854 -23.685 1.00 43.70 81 TYR C CA 1
ATOM 3830 C C . TYR C 1 81 ? -13.642 67.853 -23.051 1.00 43.81 81 TYR C C 1
ATOM 3831 O O . TYR C 1 81 ? -14.391 66.887 -23.192 1.00 45.49 81 TYR C O 1
ATOM 3840 N N . TRP C 1 82 ? -13.988 68.939 -22.364 1.00 40.56 82 TRP C N 1
ATOM 3841 C CA . TRP C 1 82 ? -15.210 69.004 -21.562 1.00 40.10 82 TRP C CA 1
ATOM 3842 C C . TRP C 1 82 ? -15.826 70.358 -21.778 1.00 39.00 82 TRP C C 1
ATOM 3843 O O . TRP C 1 82 ? -15.107 71.352 -21.749 1.00 38.53 82 TRP C O 1
ATOM 3854 N N . LEU C 1 83 ? -17.142 70.455 -21.971 1.00 34.90 83 LEU C N 1
ATOM 3855 C CA . LEU C 1 83 ? -17.729 71.775 -22.160 1.00 34.61 83 LEU C CA 1
ATOM 3856 C C . LEU C 1 83 ? -17.580 72.526 -20.873 1.00 36.63 83 LEU C C 1
ATOM 3857 O O . LEU C 1 83 ? -17.509 71.904 -19.830 1.00 43.15 83 LEU C O 1
ATOM 3862 N N . ALA C 1 84 ? -17.570 73.852 -20.925 1.00 37.62 84 ALA C N 1
ATOM 3863 C CA . ALA C 1 84 ? -17.254 74.654 -19.762 1.00 38.48 84 ALA C CA 1
ATOM 3864 C C . ALA C 1 84 ? -18.464 75.375 -19.222 1.00 44.64 84 ALA C C 1
ATOM 3865 O O . ALA C 1 84 ? -19.463 75.534 -19.926 1.00 48.52 84 ALA C O 1
ATOM 3867 N N . SER C 1 85 ? -18.367 75.798 -17.957 1.00 51.27 85 SER C N 1
ATOM 3868 C CA . SER C 1 85 ? -19.375 76.640 -17.323 1.00 54.49 85 SER C CA 1
ATOM 3869 C C . SER C 1 85 ? -19.061 78.092 -17.643 1.00 58.39 85 SER C C 1
ATOM 3870 O O . SER C 1 85 ? -18.073 78.379 -18.329 1.00 56.18 85 SER C O 1
ATOM 3873 N N . ALA C 1 86 ? -19.891 79.004 -17.133 1.00 64.15 86 ALA C N 1
ATOM 3874 C CA . ALA C 1 86 ? -19.767 80.433 -17.442 1.00 67.21 86 ALA C CA 1
ATOM 3875 C C . ALA C 1 86 ? -18.701 81.134 -16.592 1.00 75.33 86 ALA C C 1
ATOM 3876 O O . ALA C 1 86 ? -18.380 82.303 -16.827 1.00 78.86 86 ALA C O 1
ATOM 3878 N N . ALA C 1 87 ? -18.152 80.416 -15.613 1.00 77.90 87 ALA C N 1
ATOM 3879 C CA . ALA C 1 87 ? -17.047 80.928 -14.808 1.00 82.83 87 ALA C CA 1
ATOM 3880 C C . ALA C 1 87 ? -15.750 81.010 -15.631 1.00 84.34 87 ALA C C 1
ATOM 3881 O O . ALA C 1 87 ? -15.310 80.000 -16.188 1.00 78.24 87 ALA C O 1
ATOM 3883 N N . PRO C 1 88 ? -15.150 82.221 -15.721 1.00 87.97 88 PRO C N 1
ATOM 3884 C CA . PRO C 1 88 ? -13.877 82.432 -16.427 1.00 89.25 88 PRO C CA 1
ATOM 3885 C C . PRO C 1 88 ? -12.699 81.720 -15.760 1.00 89.11 88 PRO C C 1
ATOM 3886 O O . PRO C 1 88 ? -12.525 81.813 -14.543 1.00 87.43 88 PRO C O 1
ATOM 3890 N N . LEU C 1 89 ? -11.901 81.027 -16.570 1.00 94.08 89 LEU C N 1
ATOM 3891 C CA . LEU C 1 89 ? -10.823 80.157 -16.085 1.00 95.30 89 LEU C CA 1
ATOM 3892 C C . LEU C 1 89 ? -9.441 80.816 -16.195 1.00 100.51 89 LEU C C 1
ATOM 3893 O O . LEU C 1 89 ? -9.058 81.268 -17.279 1.00 103.56 89 LEU C O 1
ATOM 3898 N N . PRO C 1 90 ? -8.702 80.889 -15.061 1.00 102.44 90 PRO C N 1
ATOM 3899 C CA . PRO C 1 90 ? -7.325 81.402 -14.987 1.00 100.55 90 PRO C CA 1
ATOM 3900 C C . PRO C 1 90 ? -6.326 80.739 -15.945 1.00 99.90 90 PRO C C 1
ATOM 3901 O O . PRO C 1 90 ? -6.496 79.575 -16.341 1.00 95.87 90 PRO C O 1
ATOM 3905 N N . MET C 1 91 ? -5.291 81.507 -16.292 1.00 101.35 91 MET C N 1
ATOM 3906 C CA . MET C 1 91 ? -4.242 81.096 -17.224 1.00 97.29 91 MET C CA 1
ATOM 3907 C C . MET C 1 91 ? -3.404 79.959 -16.653 1.00 94.27 91 MET C C 1
ATOM 3908 O O . MET C 1 91 ? -2.931 79.090 -17.401 1.00 91.58 91 MET C O 1
ATOM 3910 N N . MET C 1 92 ? -3.234 79.977 -15.330 1.00 89.69 92 MET C N 1
ATOM 3911 C CA . MET C 1 92 ? -2.536 78.916 -14.608 1.00 86.95 92 MET C CA 1
ATOM 3912 C C . MET C 1 92 ? -3.336 77.609 -14.678 1.00 83.12 92 MET C C 1
ATOM 3913 O O . MET C 1 92 ? -4.501 77.587 -14.272 1.00 81.57 92 MET C O 1
ATOM 3915 N N . PRO C 1 93 ? -2.722 76.526 -15.218 1.00 79.75 93 PRO C N 1
ATOM 3916 C CA . PRO C 1 93 ? -3.388 75.211 -15.270 1.00 81.84 93 PRO C CA 1
ATOM 3917 C C . PRO C 1 93 ? -3.806 74.687 -13.887 1.00 83.95 93 PRO C C 1
ATOM 3918 O O . PRO C 1 93 ? -3.242 75.086 -12.864 1.00 77.13 93 PRO C O 1
ATOM 3922 N N . LEU C 1 94 ? -4.813 73.819 -13.866 1.00 88.36 94 LEU C N 1
ATOM 3923 C CA . LEU C 1 94 ? -5.418 73.365 -12.615 1.00 84.16 94 LEU C CA 1
ATOM 3924 C C . LEU C 1 94 ? -5.463 71.846 -12.528 1.00 85.12 94 LEU C C 1
ATOM 3925 O O . LEU C 1 94 ? -5.264 71.151 -13.532 1.00 81.91 94 LEU C O 1
ATOM 3930 N N . SER C 1 95 ? -5.703 71.341 -11.318 1.00 86.53 95 SER C N 1
ATOM 3931 C CA . SER C 1 95 ? -5.717 69.897 -11.065 1.00 89.82 95 SER C CA 1
ATOM 3932 C C . SER C 1 95 ? -7.138 69.337 -10.919 1.00 87.19 95 SER C C 1
ATOM 3933 O O . SER C 1 95 ? -8.095 70.087 -10.689 1.00 78.77 95 SER C O 1
ATOM 3936 N N . GLU C 1 96 ? -7.250 68.013 -11.043 1.00 87.56 96 GLU C N 1
ATOM 3937 C CA . GLU C 1 96 ? -8.528 67.297 -10.981 1.00 86.90 96 GLU C CA 1
ATOM 3938 C C . GLU C 1 96 ? -9.489 67.861 -9.936 1.00 86.99 96 GLU C C 1
ATOM 3939 O O . GLU C 1 96 ? -10.695 67.892 -10.149 1.00 86.21 96 GLU C O 1
ATOM 3945 N N . GLU C 1 97 ? -8.946 68.319 -8.814 1.00 94.24 97 GLU C N 1
ATOM 3946 C CA . GLU C 1 97 ? -9.755 68.896 -7.745 1.00 96.61 97 GLU C CA 1
ATOM 3947 C C . GLU C 1 97 ? -10.296 70.288 -8.092 1.00 89.98 97 GLU C C 1
ATOM 3948 O O . GLU C 1 97 ? -11.506 70.502 -8.090 1.00 85.91 97 GLU C O 1
ATOM 3954 N N . ALA C 1 98 ? -9.397 71.221 -8.396 1.00 90.22 98 ALA C N 1
ATOM 3955 C CA . ALA C 1 98 ? -9.762 72.629 -8.560 1.00 84.61 98 ALA C CA 1
ATOM 3956 C C . ALA C 1 98 ? -10.507 72.943 -9.869 1.00 79.79 98 ALA C C 1
ATOM 3957 O O . ALA C 1 98 ? -11.136 74.001 -9.988 1.00 72.26 98 ALA C O 1
ATOM 3959 N N . ILE C 1 99 ? -10.442 72.017 -10.828 1.00 77.56 99 ILE C N 1
ATOM 3960 C CA . ILE C 1 99 ? -11.095 72.178 -12.137 1.00 82.74 99 ILE C CA 1
ATOM 3961 C C . ILE C 1 99 ? -12.621 71.982 -12.119 1.00 84.54 99 ILE C C 1
ATOM 3962 O O . ILE C 1 99 ? -13.342 72.559 -12.939 1.00 84.30 99 ILE C O 1
ATOM 3967 N N . ARG C 1 100 ? -13.089 71.173 -11.170 1.00 83.61 100 ARG C N 1
ATOM 3968 C CA . ARG C 1 100 ? -14.489 70.769 -11.054 1.00 80.88 100 ARG C CA 1
ATOM 3969 C C . ARG C 1 100 ? -15.526 71.903 -11.270 1.00 79.10 100 ARG C C 1
ATOM 3970 O O . ARG C 1 100 ? -16.447 71.724 -12.072 1.00 79.66 100 ARG C O 1
ATOM 3978 N N . PRO C 1 101 ? -15.381 73.067 -10.578 1.00 72.60 101 PRO C N 1
ATOM 3979 C CA . PRO C 1 101 ? -16.395 74.130 -10.731 1.00 70.82 101 PRO C CA 1
ATOM 3980 C C . PRO C 1 101 ? -16.370 74.820 -12.092 1.00 69.24 101 PRO C C 1
ATOM 3981 O O . PRO C 1 101 ? -17.183 75.717 -12.344 1.00 69.53 101 PRO C O 1
ATOM 3985 N N . TYR C 1 102 ? -15.443 74.419 -12.955 1.00 65.36 102 TYR C N 1
ATOM 3986 C CA . TYR C 1 102 ? -15.346 75.027 -14.270 1.00 66.77 102 TYR C CA 1
ATOM 3987 C C . TYR C 1 102 ? -15.987 74.159 -15.337 1.00 64.72 102 TYR C C 1
ATOM 3988 O O . TYR C 1 102 ? -16.278 74.633 -16.440 1.00 65.09 102 TYR C O 1
ATOM 3997 N N . VAL C 1 103 ? -16.243 72.899 -14.974 1.00 58.96 103 VAL C N 1
ATOM 3998 C CA . VAL C 1 103 ? -16.854 71.911 -15.865 1.00 51.71 103 VAL C CA 1
ATOM 3999 C C . VAL C 1 103 ? -18.378 72.043 -15.926 1.00 50.22 103 VAL C C 1
ATOM 4000 O O . VAL C 1 103 ? -19.023 72.313 -14.909 1.00 49.27 103 VAL C O 1
ATOM 4004 N N . SER C 1 104 ? -18.932 71.859 -17.130 1.00 47.33 104 SER C N 1
ATOM 4005 C CA . SER C 1 104 ? -20.373 71.812 -17.363 1.00 43.65 104 SER C CA 1
ATOM 4006 C C . SER C 1 104 ? -21.032 70.547 -16.762 1.00 43.86 104 SER C C 1
ATOM 4007 O O . SER C 1 104 ? -20.509 69.431 -16.879 1.00 40.70 104 SER C O 1
ATOM 4010 N N . ARG C 1 105 ? -22.185 70.743 -16.130 1.00 41.84 105 ARG C N 1
ATOM 4011 C CA . ARG C 1 105 ? -23.031 69.633 -15.702 1.00 42.00 105 ARG C CA 1
ATOM 4012 C C . ARG C 1 105 ? -24.059 69.204 -16.770 1.00 38.19 105 ARG C C 1
ATOM 4013 O O . ARG C 1 105 ? -24.410 69.984 -17.679 1.00 37.87 105 ARG C O 1
ATOM 4021 N N . CYS C 1 106 ? -24.566 67.979 -16.622 1.00 33.18 106 CYS C N 1
ATOM 4022 C CA . CYS C 1 106 ? -25.498 67.402 -17.580 1.00 32.24 106 CYS C CA 1
ATOM 4023 C C . CYS C 1 106 ? -26.458 66.447 -16.922 1.00 30.25 106 CYS C C 1
ATOM 4024 O O . CYS C 1 106 ? -26.268 66.057 -15.769 1.00 29.00 106 CYS C O 1
ATOM 4027 N N . ALA C 1 107 ? -27.482 66.064 -17.677 1.00 28.40 107 ALA C N 1
ATOM 4028 C CA . ALA C 1 107 ? -28.437 65.071 -17.249 1.00 28.88 107 ALA C CA 1
ATOM 4029 C C . ALA C 1 107 ? -28.930 64.246 -18.435 1.00 31.67 107 ALA C C 1
ATOM 4030 O O . ALA C 1 107 ? -28.963 64.730 -19.574 1.00 35.74 107 ALA C O 1
ATOM 4032 N N . VAL C 1 108 ? -29.304 63.000 -18.171 1.00 30.67 108 VAL C N 1
ATOM 4033 C CA . VAL C 1 108 ? -29.921 62.149 -19.170 1.00 31.09 108 VAL C CA 1
ATOM 4034 C C . VAL C 1 108 ? -31.357 61.850 -18.706 1.00 33.53 108 VAL C C 1
ATOM 4035 O O . VAL C 1 108 ? -31.585 61.604 -17.508 1.00 32.98 108 VAL C O 1
ATOM 4039 N N . CYS C 1 109 ? -32.321 61.875 -19.636 1.00 35.99 109 CYS C N 1
ATOM 4040 C CA . CYS C 1 109 ? -33.739 61.649 -19.295 1.00 39.79 109 CYS C CA 1
ATOM 4041 C C . CYS C 1 109 ? -34.430 60.658 -20.212 1.00 41.30 109 CYS C C 1
ATOM 4042 O O . CYS C 1 109 ? -34.027 60.489 -21.362 1.00 41.95 109 CYS C O 1
ATOM 4045 N N . GLU C 1 110 ? -35.483 60.017 -19.705 1.00 45.17 110 GLU C N 1
ATOM 4046 C CA . GLU C 1 110 ? -36.288 59.103 -20.521 1.00 49.80 110 GLU C CA 1
ATOM 4047 C C . GLU C 1 110 ? -37.292 59.896 -21.327 1.00 47.14 110 GLU C C 1
ATOM 4048 O O . GLU C 1 110 ? -38.176 60.535 -20.772 1.00 52.28 110 GLU C O 1
ATOM 4054 N N . ALA C 1 111 ? -37.136 59.861 -22.636 1.00 44.03 111 ALA C N 1
ATOM 4055 C CA . ALA C 1 111 ? -37.995 60.603 -23.523 1.00 44.54 111 ALA C CA 1
ATOM 4056 C C . ALA C 1 111 ? -38.996 59.661 -24.164 1.00 45.03 111 ALA C C 1
ATOM 4057 O O . ALA C 1 111 ? -38.671 58.504 -24.457 1.00 44.61 111 ALA C O 1
ATOM 4059 N N . PRO C 1 112 ? -40.219 60.163 -24.397 1.00 46.77 112 PRO C N 1
ATOM 4060 C CA . PRO C 1 112 ? -41.317 59.435 -25.050 1.00 45.41 112 PRO C CA 1
ATOM 4061 C C . PRO C 1 112 ? -41.033 59.075 -26.500 1.00 46.43 112 PRO C C 1
ATOM 4062 O O . PRO C 1 112 ? -41.683 58.175 -27.042 1.00 49.84 112 PRO C O 1
ATOM 4066 N N . ALA C 1 113 ? -40.096 59.793 -27.125 1.00 46.28 113 ALA C N 1
ATOM 4067 C CA . ALA C 1 113 ? -39.701 59.555 -28.523 1.00 43.95 113 ALA C CA 1
ATOM 4068 C C . ALA C 1 113 ? -38.319 60.153 -28.799 1.00 44.04 113 ALA C C 1
ATOM 4069 O O . ALA C 1 113 ? -37.746 60.824 -27.949 1.00 47.04 113 ALA C O 1
ATOM 4071 N N . GLN C 1 114 ? -37.771 59.889 -29.977 1.00 45.44 114 GLN C N 1
ATOM 4072 C CA . GLN C 1 114 ? -36.436 60.370 -30.320 1.00 44.23 114 GLN C CA 1
ATOM 4073 C C . GLN C 1 114 ? -36.467 61.869 -30.623 1.00 43.94 114 GLN C C 1
ATOM 4074 O O . GLN C 1 114 ? -37.241 62.327 -31.477 1.00 41.62 114 GLN C O 1
ATOM 4080 N N . ALA C 1 115 ? -35.623 62.621 -29.918 1.00 39.37 115 ALA C N 1
ATOM 4081 C CA . ALA C 1 115 ? -35.497 64.052 -30.151 1.00 37.73 115 ALA C CA 1
ATOM 4082 C C . ALA C 1 115 ? -34.546 64.326 -31.301 1.00 37.39 115 ALA C C 1
ATOM 4083 O O . ALA C 1 115 ? -33.522 63.649 -31.444 1.00 39.61 115 ALA C O 1
ATOM 4085 N N . VAL C 1 116 ? -34.888 65.319 -32.118 1.00 35.06 116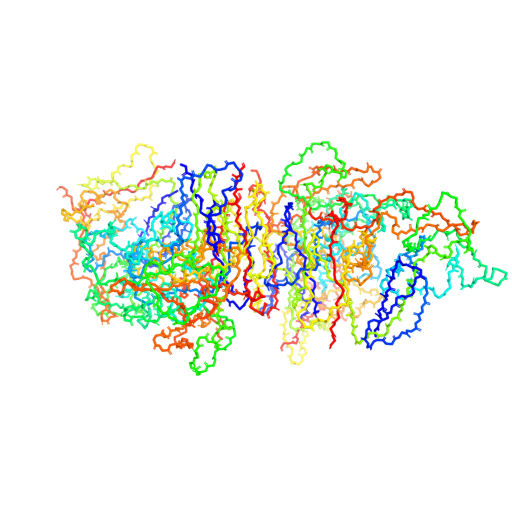 VAL C N 1
ATOM 4086 C CA . VAL C 1 116 ? -34.007 65.760 -33.194 1.00 35.10 116 VAL C CA 1
ATOM 4087 C C . VAL C 1 116 ? -33.783 67.269 -33.133 1.00 35.50 116 VAL C C 1
ATOM 4088 O O . VAL C 1 116 ? -34.587 68.002 -32.531 1.00 37.41 116 VAL C O 1
ATOM 4092 N N . ALA C 1 117 ? -32.707 67.723 -33.774 1.00 31.14 117 ALA C N 1
ATOM 4093 C CA . ALA C 1 117 ? -32.403 69.132 -33.872 1.00 29.03 117 ALA C CA 1
ATOM 4094 C C . ALA C 1 117 ? -32.657 69.626 -35.295 1.00 29.80 117 ALA C C 1
ATOM 4095 O O . ALA C 1 117 ? -32.455 68.883 -36.260 1.00 31.07 117 ALA C O 1
ATOM 4097 N N . VAL C 1 118 ? -33.114 70.874 -35.417 1.00 28.19 118 VAL C N 1
ATOM 4098 C CA . VAL C 1 118 ? -33.313 71.512 -36.707 1.00 27.95 118 VAL C CA 1
ATOM 4099 C C . VAL C 1 118 ? -32.395 72.710 -36.713 1.00 28.33 118 VAL C C 1
ATOM 4100 O O . VAL C 1 118 ? -32.099 73.253 -35.642 1.00 31.39 118 VAL C O 1
ATOM 4104 N N . HIS C 1 119 ? -31.944 73.125 -37.896 1.00 26.47 119 HIS C N 1
ATOM 4105 C CA . HIS C 1 119 ? -30.959 74.190 -38.009 1.00 25.50 119 HIS C CA 1
ATOM 4106 C C . HIS C 1 119 ? -31.337 75.108 -39.106 1.00 26.59 119 HIS C C 1
ATOM 4107 O O . HIS C 1 119 ? -31.775 74.654 -40.134 1.00 28.54 119 HIS C O 1
ATOM 4114 N N . SER C 1 120 ? -31.178 76.415 -38.920 1.00 27.86 120 SER C N 1
ATOM 4115 C CA . SER C 1 120 ? -31.549 77.372 -39.958 1.00 28.69 120 SER C CA 1
ATOM 4116 C C . SER C 1 120 ? -30.409 77.680 -40.893 1.00 29.83 120 SER C C 1
ATOM 4117 O O . SER C 1 120 ? -30.629 78.054 -42.041 1.00 29.99 120 SER C O 1
ATOM 4120 N N . GLN C 1 121 ? -29.188 77.535 -40.392 1.00 33.87 121 GLN C N 1
ATOM 4121 C CA . GLN C 1 121 ? -27.976 78.039 -41.070 1.00 37.77 121 GLN C CA 1
ATOM 4122 C C . GLN C 1 121 ? -28.062 79.528 -41.465 1.00 40.20 121 GLN C C 1
ATOM 4123 O O . GLN C 1 121 ? -27.424 79.988 -42.428 1.00 47.20 121 GLN C O 1
ATOM 4129 N N . ASP C 1 122 ? -28.863 80.259 -40.688 1.00 40.48 122 ASP C N 1
ATOM 4130 C CA . ASP C 1 122 ? -28.894 81.717 -40.660 1.00 42.19 122 ASP C CA 1
ATOM 4131 C C . ASP C 1 122 ? -29.247 82.209 -39.234 1.00 42.24 122 ASP C C 1
ATOM 4132 O O . ASP C 1 122 ? -29.237 81.420 -38.272 1.00 38.58 122 ASP C O 1
ATOM 4137 N N . GLN C 1 123 ? -29.577 83.490 -39.096 1.00 45.02 123 GLN C N 1
ATOM 4138 C CA . GLN C 1 123 ? -29.769 84.056 -37.760 1.00 46.66 123 GLN C CA 1
ATOM 4139 C C . GLN C 1 123 ? -31.155 83.830 -37.217 1.00 40.89 123 GLN C C 1
ATOM 4140 O O . GLN C 1 123 ? -31.434 84.211 -36.071 1.00 37.84 123 GLN C O 1
ATOM 4146 N N . SER C 1 124 ? -32.043 83.247 -38.016 1.00 34.95 124 SER C N 1
ATOM 4147 C CA . SER C 1 124 ? -33.370 82.974 -37.469 1.00 33.16 124 SER C CA 1
ATOM 4148 C C . SER C 1 124 ? -33.448 81.644 -36.695 1.00 32.21 124 SER C C 1
ATOM 4149 O O . SER C 1 124 ? -32.702 80.694 -36.953 1.00 29.89 124 SER C O 1
ATOM 4152 N N . ILE C 1 125 ? -34.349 81.592 -35.725 1.00 30.96 125 ILE C N 1
ATOM 4153 C CA . ILE C 1 125 ? -34.575 80.370 -35.010 1.00 30.97 125 ILE C CA 1
ATOM 4154 C C . ILE C 1 125 ? -35.475 79.539 -35.910 1.00 29.89 125 ILE C C 1
ATOM 4155 O O . ILE C 1 125 ? -36.541 79.983 -36.241 1.00 31.63 125 ILE C O 1
ATOM 4160 N N . PRO C 1 126 ? -35.036 78.344 -36.320 1.00 29.97 126 PRO C N 1
ATOM 4161 C CA . PRO C 1 126 ? -35.883 77.522 -37.188 1.00 31.27 126 PRO C CA 1
ATOM 4162 C C . PRO C 1 126 ? -37.055 76.919 -36.411 1.00 33.25 126 PRO C C 1
ATOM 4163 O O . PRO C 1 126 ? -36.923 76.699 -35.208 1.00 35.31 126 PRO C O 1
ATOM 4167 N N . PRO C 1 127 ? -38.204 76.668 -37.069 1.00 34.11 127 PRO C N 1
ATOM 4168 C CA . PRO C 1 127 ? -39.350 76.103 -36.325 1.00 34.22 127 PRO C CA 1
ATOM 4169 C C . PRO C 1 127 ? -39.250 74.586 -36.113 1.00 38.54 127 PRO C C 1
ATOM 4170 O O . PRO C 1 127 ? -38.590 73.888 -36.907 1.00 36.80 127 PRO C O 1
ATOM 4174 N N . CYS C 1 128 ? -39.914 74.086 -35.065 1.00 42.60 128 CYS C N 1
ATOM 4175 C CA . CYS C 1 128 ? -40.100 72.647 -34.858 1.00 44.01 128 CYS C CA 1
ATOM 4176 C C . CYS C 1 128 ? -41.106 72.109 -35.842 1.00 45.53 128 CYS C C 1
ATOM 4177 O O . CYS C 1 128 ? -42.098 72.782 -36.102 1.00 49.54 128 CYS C O 1
ATOM 4180 N N . PRO C 1 129 ? -40.884 70.883 -36.366 1.00 48.95 129 PRO C N 1
ATOM 4181 C CA . PRO C 1 129 ? -41.804 70.216 -37.309 1.00 50.22 129 PRO C CA 1
ATOM 4182 C C . PRO C 1 129 ? -43.243 70.161 -36.809 1.00 53.64 129 PRO C C 1
ATOM 4183 O O . PRO C 1 129 ? -43.482 70.178 -35.605 1.00 54.13 129 PRO C O 1
ATOM 4187 N N . GLN C 1 130 ? -44.174 70.037 -37.749 1.00 63.02 130 GLN C N 1
ATOM 4188 C CA . GLN C 1 130 ? -45.593 70.370 -37.561 1.00 67.17 130 GLN C CA 1
ATOM 4189 C C . GLN C 1 130 ? -46.291 70.029 -36.252 1.00 66.67 130 GLN C C 1
ATOM 4190 O O . GLN C 1 130 ? -46.959 70.895 -35.681 1.00 70.80 130 GLN C O 1
ATOM 4196 N N . THR C 1 131 ? -46.169 68.796 -35.774 1.00 64.02 131 THR C N 1
ATOM 4197 C CA . THR C 1 131 ? -46.900 68.423 -34.553 1.00 62.17 131 THR C CA 1
ATOM 4198 C C . THR C 1 131 ? -46.001 68.203 -33.340 1.00 60.63 131 THR C C 1
ATOM 4199 O O . THR C 1 131 ? -46.428 67.635 -32.335 1.00 63.27 131 THR C O 1
ATOM 4203 N N . TRP C 1 132 ? -44.763 68.677 -33.423 1.00 57.24 132 TRP C N 1
ATOM 4204 C CA . TRP C 1 132 ? -43.773 68.371 -32.402 1.00 52.91 132 TRP C CA 1
ATOM 4205 C C . TRP C 1 132 ? -43.753 69.381 -31.303 1.00 51.98 132 TRP C C 1
ATOM 4206 O O . TRP C 1 132 ? -44.214 70.502 -31.455 1.00 52.28 132 TRP C O 1
ATOM 4217 N N . ARG C 1 133 ? -43.202 68.969 -30.177 1.00 51.07 133 ARG C N 1
ATOM 4218 C CA . ARG C 1 133 ? -43.104 69.796 -29.007 1.00 50.95 133 ARG C CA 1
ATOM 4219 C C . ARG C 1 133 ? -41.663 70.288 -28.969 1.00 49.68 133 ARG C C 1
ATOM 4220 O O . ARG C 1 133 ? -40.728 69.527 -29.230 1.00 52.93 133 ARG C O 1
ATOM 4228 N N . SER C 1 134 ? -41.494 71.570 -28.682 1.00 45.59 134 SER C N 1
ATOM 4229 C CA . SER C 1 134 ? -40.183 72.205 -28.672 1.00 40.92 134 SER C CA 1
ATOM 4230 C C . SER C 1 134 ? -39.525 72.023 -27.315 1.00 38.03 134 SER C C 1
ATOM 4231 O O . SER C 1 134 ? -40.195 72.113 -26.310 1.00 42.15 134 SER C O 1
ATOM 4234 N N . LEU C 1 135 ? -38.221 71.782 -27.264 1.00 36.49 135 LEU C N 1
ATOM 4235 C CA . LEU C 1 135 ? -37.546 71.603 -25.964 1.00 34.81 135 LEU C CA 1
ATOM 4236 C C . LEU C 1 135 ? -36.566 72.710 -25.611 1.00 34.84 135 LEU C C 1
ATOM 4237 O O . LEU C 1 135 ? -36.467 73.101 -24.455 1.00 36.26 135 LEU C O 1
ATOM 4242 N N . TRP C 1 136 ? -35.823 73.207 -26.590 1.00 32.90 136 TRP C N 1
ATOM 4243 C CA . TRP C 1 136 ? -34.918 74.326 -26.348 1.00 31.14 136 TRP C CA 1
ATOM 4244 C C . TRP C 1 136 ? -34.441 74.941 -27.646 1.00 31.06 136 TRP C C 1
ATOM 4245 O O . TRP C 1 136 ? -34.507 74.294 -28.700 1.00 32.21 136 TRP C O 1
ATOM 4256 N N . ILE C 1 137 ? -34.051 76.216 -27.584 1.00 29.25 137 ILE C N 1
ATOM 4257 C CA . ILE C 1 137 ? -33.438 76.938 -28.689 1.00 28.68 137 ILE C CA 1
ATOM 4258 C C . ILE C 1 137 ? -31.930 77.055 -28.401 1.00 30.91 137 ILE C C 1
ATOM 4259 O O . ILE C 1 137 ? -31.498 77.085 -27.220 1.00 32.93 137 ILE C O 1
ATOM 4264 N N . GLY C 1 138 ? -31.121 77.127 -29.460 1.00 28.93 138 GLY C N 1
ATOM 4265 C CA . GLY C 1 138 ? -29.668 77.153 -29.296 1.00 27.24 138 GLY C CA 1
ATOM 4266 C C . GLY C 1 138 ? -28.899 77.808 -30.423 1.00 28.32 138 GLY C C 1
ATOM 4267 O O . GLY C 1 138 ? -29.467 78.473 -31.318 1.00 27.94 138 GLY C O 1
ATOM 4268 N N . TYR C 1 139 ? -27.591 77.628 -30.351 1.00 28.17 139 TYR C N 1
ATOM 4269 C CA . TYR C 1 139 ? -26.676 77.974 -31.405 1.00 28.75 139 TYR C CA 1
ATOM 4270 C C . TYR C 1 139 ? -26.119 76.653 -31.955 1.00 30.54 139 TYR C C 1
ATOM 4271 O O . TYR C 1 139 ? -25.868 75.709 -31.183 1.00 29.44 139 TYR C O 1
ATOM 4280 N N . SER C 1 140 ? -25.989 76.569 -33.281 1.00 29.67 140 SER C N 1
ATOM 4281 C CA . SER C 1 140 ? -25.508 75.359 -33.920 1.00 32.23 140 SER C CA 1
ATOM 4282 C C . SER C 1 140 ? -24.040 75.070 -33.555 1.00 33.02 140 SER C C 1
ATOM 4283 O O . SER C 1 140 ? -23.174 75.926 -33.709 1.00 32.58 140 SER C O 1
ATOM 4286 N N . PHE C 1 141 ? -23.772 73.861 -33.065 1.00 32.97 141 PHE C N 1
ATOM 4287 C CA . PHE C 1 141 ? -22.429 73.466 -32.651 1.00 32.95 141 PHE C CA 1
ATOM 4288 C C . PHE C 1 141 ? -22.060 72.177 -33.374 1.00 33.34 141 PHE C C 1
ATOM 4289 O O . PHE C 1 141 ? -22.691 71.159 -33.153 1.00 38.18 141 PHE C O 1
ATOM 4297 N N . LEU C 1 142 ? -21.063 72.216 -34.250 1.00 33.11 142 LEU C N 1
ATOM 4298 C CA . LEU C 1 142 ? -20.695 71.038 -35.048 1.00 35.01 142 LEU C CA 1
ATOM 4299 C C . LEU C 1 142 ? -19.179 70.822 -35.052 1.00 38.05 142 LEU C C 1
ATOM 4300 O O . LEU C 1 142 ? -18.423 71.465 -35.817 1.00 36.79 142 LEU C O 1
ATOM 4305 N N . MET C 1 143 ? -18.765 69.932 -34.152 1.00 39.95 143 MET C N 1
ATOM 4306 C CA . MET C 1 143 ? -17.397 69.469 -34.013 1.00 42.61 143 MET C CA 1
ATOM 4307 C C . MET C 1 143 ? -17.044 68.440 -35.102 1.00 43.30 143 MET C C 1
ATOM 4308 O O . MET C 1 143 ? -16.023 68.561 -35.763 1.00 41.87 143 MET C O 1
ATOM 4313 N N . HIS C 1 144 ? -17.898 67.435 -35.278 1.00 44.77 144 HIS C N 1
ATOM 4314 C CA . HIS C 1 144 ? -17.671 66.359 -36.239 1.00 46.23 144 HIS C CA 1
ATOM 4315 C C . HIS C 1 144 ? -18.006 66.749 -37.677 1.00 47.02 144 HIS C C 1
ATOM 4316 O O . HIS C 1 144 ? -19.014 66.326 -38.264 1.00 44.36 144 HIS C O 1
ATOM 4323 N N . THR C 1 145 ? -17.097 67.540 -38.244 1.00 47.00 145 THR C N 1
ATOM 4324 C CA . THR C 1 145 ? -17.196 68.126 -39.581 1.00 47.86 145 THR C CA 1
ATOM 4325 C C . THR C 1 145 ? -16.548 67.298 -40.685 1.00 51.48 145 THR C C 1
ATOM 4326 O O . THR C 1 145 ? -16.760 67.548 -41.871 1.00 52.64 145 THR C O 1
ATOM 4330 N N . GLY C 1 146 ? -15.713 66.345 -40.291 1.00 57.37 146 GLY C N 1
ATOM 4331 C CA . GLY C 1 146 ? -15.021 65.495 -41.246 1.00 58.90 146 GLY C CA 1
ATOM 4332 C C . GLY C 1 146 ? -15.976 64.529 -41.911 1.00 62.09 146 GLY C C 1
ATOM 4333 O O . GLY C 1 146 ? -17.072 64.270 -41.395 1.00 60.00 146 GLY C O 1
ATOM 4334 N N . ALA C 1 147 ? -15.547 63.988 -43.050 1.00 65.68 147 ALA C N 1
ATOM 4335 C CA . ALA C 1 147 ? -16.378 63.094 -43.851 1.00 71.75 147 ALA C CA 1
ATOM 4336 C C . ALA C 1 147 ? -16.414 61.662 -43.316 1.00 76.80 147 ALA C C 1
ATOM 4337 O O . ALA C 1 147 ? -16.605 60.716 -44.090 1.00 76.89 147 ALA C O 1
ATOM 4339 N N . GLY C 1 148 ? -16.241 61.520 -41.994 1.00 86.23 148 GLY C N 1
ATOM 4340 C CA . GLY C 1 148 ? -16.338 60.231 -41.292 1.00 91.54 148 GLY C CA 1
ATOM 4341 C C . GLY C 1 148 ? -17.745 59.649 -41.359 1.00 96.13 148 GLY C C 1
ATOM 4342 O O . GLY C 1 148 ? -18.622 60.195 -42.039 1.00 94.84 148 GLY C O 1
ATOM 4343 N N . ASP C 1 149 ? -17.979 58.540 -40.667 1.00 104.44 149 ASP C N 1
ATOM 4344 C CA . ASP C 1 149 ? -19.280 57.891 -40.786 1.00 114.61 149 ASP C CA 1
ATOM 4345 C C . ASP C 1 149 ? -20.526 58.705 -40.435 1.00 115.60 149 ASP C C 1
ATOM 4346 O O . ASP C 1 149 ? -21.346 59.001 -41.310 1.00 118.65 149 ASP C O 1
ATOM 4351 N N . GLN C 1 150 ? -20.652 59.083 -39.167 1.00 109.52 150 GLN C N 1
ATOM 4352 C CA . GLN C 1 150 ? -21.841 59.780 -38.698 1.00 104.04 150 GLN C CA 1
ATOM 4353 C C . GLN C 1 150 ? -21.673 61.293 -38.809 1.00 97.61 150 GLN C C 1
ATOM 4354 O O . GLN C 1 150 ? -22.541 62.050 -38.379 1.00 101.66 150 GLN C O 1
ATOM 4360 N N . GLY C 1 151 ? -20.565 61.722 -39.409 1.00 88.56 151 GLY C N 1
ATOM 4361 C CA . GLY C 1 151 ? -20.151 63.121 -39.384 1.00 80.45 151 GLY C CA 1
ATOM 4362 C C . GLY C 1 151 ? -20.943 64.108 -40.214 1.00 78.07 151 GLY C C 1
ATOM 4363 O O . GLY C 1 151 ? -21.982 63.773 -40.794 1.00 76.88 151 GLY C O 1
ATOM 4364 N N . GLY C 1 152 ? -20.429 65.337 -40.248 1.00 73.14 152 GLY C N 1
ATOM 4365 C CA . GLY C 1 152 ? -20.986 66.419 -41.039 1.00 66.46 152 GLY C CA 1
ATOM 4366 C C . GLY C 1 152 ? -22.479 66.560 -40.853 1.00 66.21 152 GLY C C 1
ATOM 4367 O O . GLY C 1 152 ? -22.974 66.629 -39.725 1.00 66.03 152 GLY C O 1
ATOM 4368 N N . GLY C 1 153 ? -23.195 66.584 -41.973 1.00 64.82 153 GLY C N 1
ATOM 4369 C CA . GLY C 1 153 ? -24.637 66.778 -41.973 1.00 61.03 153 GLY C CA 1
ATOM 4370 C C . GLY C 1 153 ? -25.368 65.906 -40.979 1.00 60.48 153 GLY C C 1
ATOM 4371 O O . GLY C 1 153 ? -26.203 66.401 -40.226 1.00 59.75 153 GLY C O 1
ATOM 4372 N N . GLN C 1 154 ? -25.037 64.612 -40.971 1.00 59.89 154 GLN C N 1
ATOM 4373 C CA . GLN C 1 154 ? -25.682 63.645 -40.083 1.00 58.48 154 GLN C CA 1
ATOM 4374 C C . GLN C 1 154 ? -25.620 64.006 -38.602 1.00 52.60 154 GLN C C 1
ATOM 4375 O O . GLN C 1 154 ? -26.559 63.723 -37.864 1.00 55.26 154 GLN C O 1
ATOM 4381 N N . ALA C 1 155 ? -24.527 64.635 -38.176 1.00 45.37 155 ALA C N 1
ATOM 4382 C CA . ALA C 1 155 ? -24.382 65.101 -36.796 1.00 41.64 155 ALA C CA 1
ATOM 4383 C C . ALA C 1 155 ? -25.354 66.237 -36.432 1.00 41.27 155 ALA C C 1
ATOM 4384 O O . ALA C 1 155 ? -25.885 66.282 -35.317 1.00 39.33 155 ALA C O 1
ATOM 4386 N N . LEU C 1 156 ? -25.596 67.137 -37.384 1.00 40.22 156 LEU C N 1
ATOM 4387 C CA . LEU C 1 156 ? -26.587 68.210 -37.227 1.00 38.71 156 LEU C CA 1
ATOM 4388 C C . LEU C 1 156 ? -27.967 67.721 -36.742 1.00 39.21 156 LEU C C 1
ATOM 4389 O O . LEU C 1 156 ? -28.688 68.454 -36.075 1.00 40.33 156 LEU C O 1
ATOM 4394 N N . MET C 1 157 ? -28.318 66.481 -37.054 1.00 39.93 157 MET C N 1
ATOM 4395 C CA . MET C 1 157 ? -29.611 65.920 -36.651 1.00 40.95 157 MET C CA 1
ATOM 4396 C C . MET C 1 157 ? -29.736 65.628 -35.147 1.00 37.42 157 MET C C 1
ATOM 4397 O O . MET C 1 157 ? -30.831 65.442 -34.619 1.00 35.01 157 MET C O 1
ATOM 4402 N N . SER C 1 158 ? -28.608 65.581 -34.459 1.00 35.21 158 SER C N 1
ATOM 4403 C CA . SER C 1 158 ? -28.622 65.166 -33.082 1.00 33.57 158 SER C CA 1
ATOM 4404 C C . SER C 1 158 ? -28.795 66.363 -32.137 1.00 33.21 158 SER C C 1
ATOM 4405 O O . SER C 1 158 ? -28.243 67.468 -32.395 1.00 29.94 158 SER C O 1
ATOM 4408 N N . PRO C 1 159 ? -29.555 66.148 -31.035 1.00 31.35 159 PRO C N 1
ATOM 4409 C CA . PRO C 1 159 ? -29.730 67.154 -29.991 1.00 30.44 159 PRO C CA 1
ATOM 4410 C C . PRO C 1 159 ? -28.391 67.734 -29.575 1.00 31.40 159 PRO C C 1
ATOM 4411 O O . PRO C 1 159 ? -28.341 68.848 -29.048 1.00 32.58 159 PRO C O 1
ATOM 4415 N N . GLY C 1 160 ? -27.316 66.996 -29.847 1.00 30.44 160 GLY C N 1
ATOM 4416 C CA . GLY C 1 160 ? -25.983 67.386 -29.428 1.00 31.15 160 GLY C CA 1
ATOM 4417 C C . GLY C 1 160 ? -25.376 68.514 -30.241 1.00 32.59 160 GLY C C 1
ATOM 4418 O O . GLY C 1 160 ? -24.275 68.964 -29.933 1.00 35.69 160 GLY C O 1
ATOM 4419 N N . SER C 1 161 ? -26.065 68.958 -31.292 1.00 30.73 161 SER C N 1
ATOM 4420 C CA . SER C 1 161 ? -25.526 70.011 -32.157 1.00 30.28 161 SER C CA 1
ATOM 4421 C C . SER C 1 161 ? -26.174 71.357 -31.842 1.00 30.93 161 SER C C 1
ATOM 4422 O O . SER C 1 161 ? -25.968 72.347 -32.540 1.00 31.62 161 SER C O 1
ATOM 4425 N N . CYS C 1 162 ? -26.963 71.374 -30.781 1.00 30.44 162 CYS C N 1
ATOM 4426 C CA . CYS C 1 162 ? -27.665 72.558 -30.374 1.00 30.22 162 CYS C CA 1
ATOM 4427 C C . CYS C 1 162 ? -27.420 72.875 -28.903 1.00 30.97 162 CYS C C 1
ATOM 4428 O O . CYS C 1 162 ? -28.088 72.315 -28.025 1.00 31.16 162 CYS C O 1
ATOM 4431 N N . LEU C 1 163 ? -26.472 73.777 -28.648 1.00 30.51 163 LEU C N 1
ATOM 4432 C CA . LEU C 1 163 ? -26.154 74.249 -27.304 1.00 30.85 163 LEU C CA 1
ATOM 4433 C C . LEU C 1 163 ? -26.941 75.521 -26.979 1.00 33.50 163 LEU C C 1
ATOM 4434 O O . LEU C 1 163 ? -27.093 76.369 -27.845 1.00 37.39 163 LEU C O 1
ATOM 4439 N N . GLU C 1 164 ? -27.442 75.671 -25.753 1.00 37.74 164 GLU C N 1
ATOM 4440 C CA . GLU C 1 164 ? -28.250 76.877 -25.387 1.00 42.17 164 GLU C CA 1
ATOM 4441 C C . GLU C 1 164 ? -27.501 78.205 -25.200 1.00 40.53 164 GLU C C 1
ATOM 4442 O O . GLU C 1 164 ? -28.089 79.268 -25.338 1.00 38.90 164 GLU C O 1
ATOM 4448 N N . ASP C 1 165 ? -26.224 78.147 -24.858 1.00 42.31 165 ASP C N 1
ATOM 4449 C CA . ASP C 1 165 ? -25.447 79.351 -24.563 1.00 43.11 165 ASP C CA 1
ATOM 4450 C C . ASP C 1 165 ? -24.302 79.542 -25.533 1.00 39.08 165 ASP C C 1
ATOM 4451 O O . ASP C 1 165 ? -23.447 78.668 -25.629 1.00 41.39 165 ASP C O 1
ATOM 4456 N N . PHE C 1 166 ? -24.254 80.671 -26.240 1.00 36.97 166 PHE C N 1
ATOM 4457 C CA . PHE C 1 166 ? -23.066 80.976 -27.032 1.00 36.88 166 PHE C CA 1
ATOM 4458 C C . PHE C 1 166 ? -21.873 81.275 -26.117 1.00 37.62 166 PHE C C 1
ATOM 4459 O O . PHE C 1 166 ? -22.043 81.913 -25.080 1.00 41.65 166 PHE C O 1
ATOM 4467 N N . ARG C 1 167 ? -20.681 80.802 -26.481 1.00 35.99 167 ARG C N 1
ATOM 4468 C CA . ARG C 1 167 ? -19.489 80.965 -25.643 1.00 37.95 167 ARG C CA 1
ATOM 4469 C C . ARG C 1 167 ? -18.213 81.206 -26.461 1.00 40.46 167 ARG C C 1
ATOM 4470 O O . ARG C 1 167 ? -17.918 80.481 -27.424 1.00 42.18 167 ARG C O 1
ATOM 4478 N N . ALA C 1 168 ? -17.457 82.225 -26.056 1.00 45.16 168 ALA C N 1
ATOM 4479 C CA . ALA C 1 168 ? -16.108 82.467 -26.572 1.00 46.70 168 ALA C CA 1
ATOM 4480 C C . ALA C 1 168 ? -15.223 81.233 -26.350 1.00 48.00 168 ALA C C 1
ATOM 4481 O O . ALA C 1 168 ? -14.520 80.786 -27.270 1.00 49.99 168 ALA C O 1
ATOM 4483 N N . ALA C 1 169 ? -15.282 80.693 -25.130 1.00 47.38 169 ALA C N 1
ATOM 4484 C CA . ALA C 1 169 ? -14.499 79.526 -24.727 1.00 49.57 169 ALA C CA 1
ATOM 4485 C C . ALA C 1 169 ? -15.412 78.341 -24.333 1.00 52.87 169 ALA C C 1
ATOM 4486 O O . ALA C 1 169 ? -15.705 78.119 -23.126 1.00 52.41 169 ALA C O 1
ATOM 4488 N N . PRO C 1 170 ? -15.853 77.564 -25.343 1.00 47.30 170 PRO C N 1
ATOM 4489 C CA . PRO C 1 170 ? -16.934 76.597 -25.118 1.00 48.43 170 PRO C CA 1
ATOM 4490 C C . PRO C 1 170 ? -16.509 75.358 -24.322 1.00 47.36 170 PRO C C 1
ATOM 4491 O O . PRO C 1 170 ? -17.368 74.603 -23.848 1.00 45.64 170 PRO C O 1
ATOM 4495 N N . PHE C 1 171 ? -15.198 75.172 -24.179 1.00 49.31 171 PHE C N 1
ATOM 4496 C CA . PHE C 1 171 ? -14.627 73.961 -23.589 1.00 50.87 171 PHE C CA 1
ATOM 4497 C C . PHE C 1 171 ? -13.156 74.090 -23.145 1.00 52.19 171 PHE C C 1
ATOM 4498 O O . PHE C 1 171 ? -12.497 75.094 -23.408 1.00 49.41 171 PHE C O 1
ATOM 4506 N N . LEU C 1 172 ? -12.664 73.047 -22.470 1.00 58.15 172 LEU C N 1
ATOM 4507 C CA . LEU C 1 172 ? -11.333 73.024 -21.851 1.00 54.65 172 LEU C CA 1
ATOM 4508 C C . LEU C 1 172 ? -10.655 71.708 -22.077 1.00 56.07 172 LEU C C 1
ATOM 4509 O O . LEU C 1 172 ? -11.320 70.685 -22.279 1.00 55.39 172 LEU C O 1
ATOM 4514 N N . GLU C 1 173 ? -9.325 71.747 -22.055 1.00 61.30 173 GLU C N 1
ATOM 4515 C CA . GLU C 1 173 ? -8.524 70.564 -22.321 1.00 67.92 173 GLU C CA 1
ATOM 4516 C C . GLU C 1 173 ? -8.051 69.933 -21.005 1.00 68.78 173 GLU C C 1
ATOM 4517 O O . GLU C 1 173 ? -7.758 70.641 -20.038 1.00 67.25 173 GLU C O 1
ATOM 4523 N N . CYS C 1 174 ? -8.008 68.604 -20.963 1.00 67.51 174 CYS C N 1
ATOM 4524 C CA . CYS C 1 174 ? -7.454 67.899 -19.814 1.00 72.39 174 CYS C CA 1
ATOM 4525 C C . CYS C 1 174 ? -6.345 66.989 -20.272 1.00 74.50 174 CYS C C 1
ATOM 4526 O O . CYS C 1 174 ? -6.564 66.073 -21.084 1.00 71.32 174 CYS C O 1
ATOM 4529 N N . GLN C 1 175 ? -5.155 67.258 -19.746 1.00 76.24 175 GLN C N 1
ATOM 4530 C CA . GLN C 1 175 ? -4.021 66.377 -19.925 1.00 76.76 175 GLN C CA 1
ATOM 4531 C C . GLN C 1 175 ? -4.237 65.283 -18.882 1.00 73.95 175 GLN C C 1
ATOM 4532 O O . GLN C 1 175 ? -4.513 65.581 -17.711 1.00 65.18 175 GLN C O 1
ATOM 4538 N N . GLY C 1 176 ? -4.163 64.029 -19.335 1.00 71.18 176 GLY C N 1
ATOM 4539 C CA . GLY C 1 176 ? -4.413 62.863 -18.493 1.00 74.83 176 GLY C CA 1
ATOM 4540 C C . GLY C 1 176 ? -3.174 62.584 -17.680 1.00 79.26 176 GLY C C 1
ATOM 4541 O O . GLY C 1 176 ? -3.113 62.936 -16.497 1.00 73.12 176 GLY C O 1
ATOM 4542 N N . ARG C 1 177 ? -2.179 61.986 -18.343 1.00 82.54 177 ARG C N 1
ATOM 4543 C CA . ARG C 1 177 ? -0.891 61.603 -17.756 1.00 79.08 177 ARG C CA 1
ATOM 4544 C C . ARG C 1 177 ? -0.276 62.648 -16.804 1.00 79.38 177 ARG C C 1
ATOM 4545 O O . ARG C 1 177 ? 0.609 62.333 -16.008 1.00 88.06 177 ARG C O 1
ATOM 4547 N N . GLN C 1 178 ? -0.766 63.878 -16.863 1.00 77.09 178 GLN C N 1
ATOM 4548 C CA . GLN C 1 178 ? -0.302 64.923 -15.966 1.00 84.43 178 GLN C CA 1
ATOM 4549 C C . GLN C 1 178 ? -1.254 65.296 -14.807 1.00 89.53 178 GLN C C 1
ATOM 4550 O O . GLN C 1 178 ? -0.819 65.875 -13.799 1.00 92.81 178 GLN C O 1
ATOM 4556 N N . GLY C 1 179 ? -2.543 64.965 -14.957 1.00 86.49 179 GLY C N 1
ATOM 4557 C CA . GLY C 1 179 ? -3.573 65.281 -13.957 1.00 81.80 179 GLY C CA 1
ATOM 4558 C C . GLY C 1 179 ? -3.972 66.745 -13.926 1.00 87.19 179 GLY C C 1
ATOM 4559 O O . GLY C 1 179 ? -4.297 67.287 -12.863 1.00 88.06 179 GLY C O 1
ATOM 4560 N N . THR C 1 180 ? -3.974 67.381 -15.098 1.00 92.06 180 THR C N 1
ATOM 4561 C CA . THR C 1 180 ? -4.161 68.833 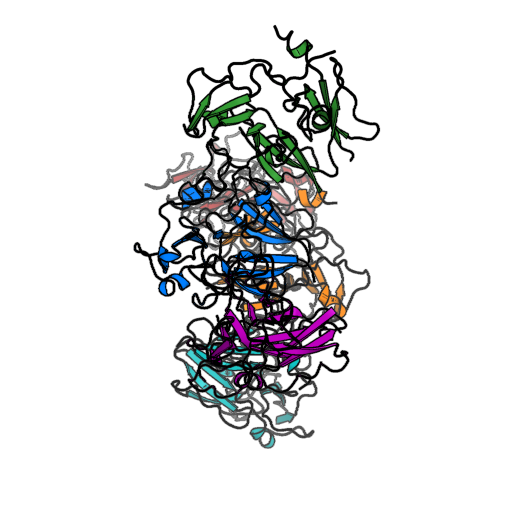-15.206 1.00 93.05 180 THR C CA 1
ATOM 4562 C C . THR C 1 180 ? -5.189 69.195 -16.274 1.00 87.12 180 THR C C 1
ATOM 4563 O O . THR C 1 180 ? -5.357 68.463 -17.255 1.00 86.67 180 THR C O 1
ATOM 4567 N N . CYS C 1 181 ? -5.868 70.323 -16.072 1.00 83.65 181 CYS C N 1
ATOM 4568 C CA . CYS C 1 181 ? -6.756 70.913 -17.081 1.00 82.92 181 CYS C CA 1
ATOM 4569 C C . CYS C 1 181 ? -6.632 72.440 -17.098 1.00 84.31 181 CYS C C 1
ATOM 4570 O O . CYS C 1 181 ? -6.526 73.080 -16.048 1.00 80.52 181 CYS C O 1
ATOM 4573 N N . HIS C 1 182 ? -6.658 73.010 -18.302 1.00 91.19 182 HIS C N 1
ATOM 4574 C CA . HIS C 1 182 ? -6.460 74.453 -18.534 1.00 87.97 182 HIS C CA 1
ATOM 4575 C C . HIS C 1 182 ? -7.356 74.930 -19.641 1.00 83.67 182 HIS C C 1
ATOM 4576 O O . HIS C 1 182 ? -7.803 74.124 -20.465 1.00 88.83 182 HIS C O 1
ATOM 4583 N N . PHE C 1 183 ? -7.608 76.238 -19.690 1.00 77.48 183 PHE C N 1
ATOM 4584 C CA . PHE C 1 183 ? -8.444 76.833 -20.742 1.00 81.35 183 PHE C CA 1
ATOM 4585 C C . PHE C 1 183 ? -7.898 76.588 -22.154 1.00 83.52 183 PHE C C 1
ATOM 4586 O O . PHE C 1 183 ? -6.735 76.204 -22.305 1.00 82.79 183 PHE C O 1
ATOM 4594 N N . PHE C 1 184 ? -8.740 76.802 -23.173 1.00 82.64 184 PHE C N 1
ATOM 4595 C CA . PHE C 1 184 ? -8.373 76.525 -24.575 1.00 81.30 184 PHE C CA 1
ATOM 4596 C C . PHE C 1 184 ? -7.898 77.743 -25.368 1.00 84.16 184 PHE C C 1
ATOM 4597 O O . PHE C 1 184 ? -8.556 78.786 -25.355 1.00 89.16 184 PHE C O 1
ATOM 4605 N N . ALA C 1 185 ? -6.771 77.587 -26.073 1.00 80.48 185 ALA C N 1
ATOM 4606 C CA . ALA C 1 185 ? -6.098 78.701 -26.762 1.00 80.37 185 ALA C CA 1
ATOM 4607 C C . ALA C 1 185 ? -6.931 79.344 -27.887 1.00 81.02 185 ALA C C 1
ATOM 4608 O O . ALA C 1 185 ? -7.049 80.573 -27.953 1.00 81.36 185 ALA C O 1
ATOM 4610 N N . ASN C 1 186 ? -7.514 78.514 -28.753 1.00 79.03 186 ASN C N 1
ATOM 4611 C CA . ASN C 1 186 ? -8.375 78.998 -29.838 1.00 77.90 186 ASN C CA 1
ATOM 4612 C C . ASN C 1 186 ? -9.711 79.498 -29.298 1.00 78.02 186 ASN C C 1
ATOM 4613 O O . ASN C 1 186 ? -10.138 79.110 -28.209 1.00 77.09 186 ASN C O 1
ATOM 4618 N N . LYS C 1 187 ? -10.363 80.364 -30.066 1.00 80.61 187 LYS C N 1
ATOM 4619 C CA . LYS C 1 187 ? -11.677 80.904 -29.709 1.00 82.52 187 LYS C CA 1
ATOM 4620 C C . LYS C 1 187 ? -12.774 80.369 -30.648 1.00 80.84 187 LYS C C 1
ATOM 4621 O O . LYS C 1 187 ? -12.467 79.768 -31.697 1.00 81.25 187 LYS C O 1
ATOM 4627 N N . TYR C 1 188 ? -14.040 80.557 -30.251 1.00 71.50 188 TYR C N 1
ATOM 4628 C CA . TYR C 1 188 ? -15.218 80.296 -31.115 1.00 66.89 188 TYR C CA 1
ATOM 4629 C C . TYR C 1 188 ? -15.144 78.995 -31.913 1.00 62.55 188 TYR C C 1
ATOM 4630 O O . TYR C 1 188 ? -15.665 78.908 -33.018 1.00 63.67 188 TYR C O 1
ATOM 4639 N N . SER C 1 189 ? -14.497 77.995 -31.332 1.00 58.65 189 SER C N 1
ATOM 4640 C CA . SER C 1 189 ? -14.258 76.715 -31.982 1.00 58.01 189 SER C CA 1
ATOM 4641 C C . SER C 1 189 ? -15.525 75.865 -32.118 1.00 56.76 189 SER C C 1
ATOM 4642 O O . SER C 1 189 ? -16.302 75.746 -31.172 1.00 57.45 189 SER C O 1
ATOM 4645 N N . PHE C 1 190 ? -15.713 75.293 -33.312 1.00 51.50 190 PHE C N 1
ATOM 4646 C CA . PHE C 1 190 ? -16.809 74.360 -33.651 1.00 44.15 190 PHE C CA 1
ATOM 4647 C C . PHE C 1 190 ? -18.198 74.975 -33.831 1.00 39.36 190 PHE C C 1
ATOM 4648 O O . PHE C 1 190 ? -19.118 74.294 -34.268 1.00 37.77 190 PHE C O 1
ATOM 4656 N N . TRP C 1 191 ? -18.358 76.249 -33.513 1.00 36.97 191 TRP C N 1
ATOM 4657 C CA . TRP C 1 191 ? -19.630 76.909 -33.789 1.00 37.42 191 TRP C CA 1
ATOM 4658 C C . TRP C 1 191 ? -19.835 76.986 -35.267 1.00 36.52 191 TRP C C 1
ATOM 4659 O O . TRP C 1 191 ? -18.943 77.428 -35.964 1.00 39.74 191 TRP C O 1
ATOM 4670 N N . LEU C 1 192 ? -20.989 76.541 -35.768 1.00 35.40 192 LEU C N 1
ATOM 4671 C CA . LEU C 1 192 ? -21.261 76.562 -37.203 1.00 35.88 192 LEU C CA 1
ATOM 4672 C C . LEU C 1 192 ? -21.656 77.953 -37.640 1.00 41.07 192 LEU C C 1
ATOM 4673 O O . LEU C 1 192 ? -22.628 78.511 -37.148 1.00 46.23 192 LEU C O 1
ATOM 4678 N N . THR C 1 193 ? -20.898 78.525 -38.565 1.00 48.47 193 THR C N 1
ATOM 4679 C CA . THR C 1 193 ? -21.157 79.895 -39.002 1.00 52.96 193 THR C CA 1
ATOM 4680 C C . THR C 1 193 ? -22.190 79.948 -40.111 1.00 56.81 193 THR C C 1
ATOM 4681 O O . THR C 1 193 ? -22.559 78.918 -40.683 1.00 60.60 193 THR C O 1
ATOM 4685 N N . THR C 1 194 ? -22.634 81.165 -40.410 1.00 61.89 194 THR C N 1
ATOM 4686 C CA . THR C 1 194 ? -23.747 81.421 -41.329 1.00 64.67 194 THR C CA 1
ATOM 4687 C C . THR C 1 194 ? -23.352 81.472 -42.817 1.00 70.34 194 THR C C 1
ATOM 4688 O O . THR C 1 194 ? -22.219 81.838 -43.167 1.00 70.30 194 THR C O 1
ATOM 4692 N N . VAL C 1 195 ? -24.313 81.105 -43.672 1.00 75.74 195 VAL C N 1
ATOM 4693 C CA . VAL C 1 195 ? -24.197 81.209 -45.133 1.00 73.80 195 VAL C CA 1
ATOM 4694 C C . VAL C 1 195 ? -23.923 82.656 -45.560 1.00 75.74 195 VAL C C 1
ATOM 4695 O O . VAL C 1 195 ? -22.771 83.079 -45.662 1.00 77.36 195 VAL C O 1
ATOM 4699 N N . SER C 1 213 ? -16.892 93.080 -29.251 1.00 75.69 213 SER C N 1
ATOM 4700 C CA . SER C 1 213 ? -18.351 93.046 -29.339 1.00 78.96 213 SER C CA 1
ATOM 4701 C C . SER C 1 213 ? -18.880 91.603 -29.442 1.00 79.40 213 SER C C 1
ATOM 4702 O O . SER C 1 213 ? -18.105 90.658 -29.647 1.00 81.76 213 SER C O 1
ATOM 4705 N N . GLN C 1 214 ? -20.199 91.453 -29.301 1.00 75.62 214 GLN C N 1
ATOM 4706 C CA . GLN C 1 214 ? -20.896 90.177 -29.527 1.00 74.35 214 GLN C CA 1
ATOM 4707 C C . GLN C 1 214 ? -21.276 89.977 -30.997 1.00 78.89 214 GLN C C 1
ATOM 4708 O O . GLN C 1 214 ? -22.236 89.271 -31.309 1.00 83.76 214 GLN C O 1
ATOM 4714 N N . ALA C 1 215 ? -20.530 90.617 -31.893 1.00 79.83 215 ALA C N 1
ATOM 4715 C CA . ALA C 1 215 ? -20.738 90.503 -33.337 1.00 68.44 215 ALA C CA 1
ATOM 4716 C C . ALA C 1 215 ? -20.374 89.108 -33.844 1.00 66.91 215 ALA C C 1
ATOM 4717 O O . ALA C 1 215 ? -20.633 88.773 -34.997 1.00 60.52 215 ALA C O 1
ATOM 4719 N N . GLN C 1 216 ? -19.748 88.318 -32.974 1.00 67.37 216 GLN C N 1
ATOM 4720 C CA . GLN C 1 216 ? -19.469 86.911 -33.221 1.00 66.32 216 GLN C CA 1
ATOM 4721 C C . GLN C 1 216 ? -20.734 86.078 -33.118 1.00 63.50 216 GLN C C 1
ATOM 4722 O O . GLN C 1 216 ? -21.009 85.262 -33.995 1.00 66.82 216 GLN C O 1
ATOM 4728 N N . ARG C 1 217 ? -21.492 86.295 -32.044 1.00 59.94 217 ARG C N 1
ATOM 4729 C CA . ARG C 1 217 ? -22.801 85.676 -31.840 1.00 58.76 217 ARG C CA 1
ATOM 4730 C C . ARG C 1 217 ? -23.714 85.839 -33.066 1.00 57.67 217 ARG C C 1
ATOM 4731 O O . ARG C 1 217 ? -24.462 84.901 -33.412 1.00 56.04 217 ARG C O 1
ATOM 4739 N N . GLN C 1 218 ? -23.630 87.012 -33.715 1.00 54.95 218 GLN C N 1
ATOM 4740 C CA . GLN C 1 218 ? -24.403 87.332 -34.932 1.00 55.69 218 GLN C CA 1
ATOM 4741 C C . GLN C 1 218 ? -24.018 86.461 -36.155 1.00 50.39 218 GLN C C 1
ATOM 4742 O O . GLN C 1 218 ? -24.769 86.376 -37.105 1.00 50.15 218 GLN C O 1
ATOM 4748 N N . LYS C 1 219 ? -22.844 85.837 -36.137 1.00 47.94 219 LYS C N 1
ATOM 4749 C CA . LYS C 1 219 ? -22.354 85.095 -37.289 1.00 46.82 219 LYS C CA 1
ATOM 4750 C C . LYS C 1 219 ? -22.757 83.624 -37.236 1.00 44.13 219 LYS C C 1
ATOM 4751 O O . LYS C 1 219 ? -22.489 82.849 -38.168 1.00 39.75 219 LYS C O 1
ATOM 4757 N N . ILE C 1 220 ? -23.432 83.264 -36.143 1.00 42.76 220 ILE C N 1
ATOM 4758 C CA . ILE C 1 220 ? -23.661 81.868 -35.767 1.00 37.83 220 ILE C CA 1
ATOM 4759 C C . ILE C 1 220 ? -25.069 81.412 -36.138 1.00 34.83 220 ILE C C 1
ATOM 4760 O O . ILE C 1 220 ? -26.056 82.126 -35.887 1.00 34.34 220 ILE C O 1
ATOM 4765 N N . SER C 1 221 ? -25.125 80.218 -36.736 1.00 31.17 221 SER C N 1
ATOM 4766 C CA . SER C 1 221 ? -26.350 79.493 -37.050 1.00 29.90 221 SER C CA 1
ATOM 4767 C C . SER C 1 221 ? -27.214 79.233 -35.800 1.00 29.74 221 SER C C 1
ATOM 4768 O O . SER C 1 221 ? -26.692 78.908 -34.740 1.00 31.36 221 SER C O 1
ATOM 4771 N N . ARG C 1 222 ? -28.526 79.370 -35.912 1.00 28.12 222 ARG C N 1
ATOM 4772 C CA . ARG C 1 222 ? -29.378 79.037 -34.771 1.00 28.84 222 ARG C CA 1
ATOM 4773 C C . ARG C 1 222 ? -30.051 77.681 -34.985 1.00 28.42 222 ARG C C 1
ATOM 4774 O O . ARG C 1 222 ? -30.082 77.208 -36.122 1.00 27.54 222 ARG C O 1
ATOM 4782 N N . CYS C 1 223 ? -30.584 77.077 -33.905 1.00 27.11 223 CYS C N 1
ATOM 4783 C CA . CYS C 1 223 ? -31.220 75.735 -33.952 1.00 27.28 223 CYS C CA 1
ATOM 4784 C C . CYS C 1 223 ? -32.343 75.555 -32.955 1.00 25.66 223 CYS C C 1
ATOM 4785 O O . CYS C 1 223 ? -32.475 76.326 -32.033 1.00 26.99 223 CYS C O 1
ATOM 4788 N N . GLN C 1 224 ? -33.123 74.502 -33.099 1.00 24.46 224 GLN C N 1
ATOM 4789 C CA . GLN C 1 224 ? -34.082 74.168 -32.064 1.00 24.76 224 GLN C CA 1
ATOM 4790 C C . GLN C 1 224 ? -34.172 72.646 -31.851 1.00 26.38 224 GLN C C 1
ATOM 4791 O O . GLN C 1 224 ? -34.041 71.871 -32.805 1.00 26.74 224 GLN C O 1
ATOM 4797 N N . VAL C 1 225 ? -34.379 72.206 -30.618 1.00 25.38 225 VAL C N 1
ATOM 4798 C CA . VAL C 1 225 ? -34.459 70.777 -30.395 1.00 28.00 225 VAL C CA 1
ATOM 4799 C C . VAL C 1 225 ? -35.887 70.374 -30.115 1.00 30.66 225 VAL C C 1
ATOM 4800 O O . VAL C 1 225 ? -36.519 70.896 -29.209 1.00 30.25 225 VAL C O 1
ATOM 4804 N N . CYS C 1 226 ? -36.370 69.413 -30.887 1.00 35.08 226 CYS C N 1
ATOM 4805 C CA . CYS C 1 226 ? -37.769 69.063 -30.883 1.00 39.94 226 CYS C CA 1
ATOM 4806 C C . CYS C 1 226 ? -37.979 67.591 -30.563 1.00 41.53 226 CYS C C 1
ATOM 4807 O O . CYS C 1 226 ? -37.087 66.762 -30.754 1.00 39.65 226 CYS C O 1
ATOM 4810 N N . VAL C 1 227 ? -39.181 67.275 -30.104 1.00 42.52 227 VAL C N 1
ATOM 4811 C CA . VAL C 1 227 ? -39.565 65.904 -29.851 1.00 43.49 227 VAL C CA 1
ATOM 4812 C C . VAL C 1 227 ? -41.040 65.734 -30.180 1.00 47.01 227 VAL C C 1
ATOM 4813 O O . VAL C 1 227 ? -41.821 66.668 -30.029 1.00 50.07 227 VAL C O 1
ATOM 4817 N N . LYS C 1 228 ? -41.403 64.548 -30.649 1.00 52.84 228 LYS C N 1
ATOM 4818 C CA . LYS C 1 228 ? -42.785 64.210 -30.943 1.00 64.93 228 LYS C CA 1
ATOM 4819 C C . LYS C 1 228 ? -43.445 63.653 -29.678 1.00 70.04 228 LYS C C 1
ATOM 4820 O O . LYS C 1 228 ? -43.107 62.555 -29.247 1.00 82.68 228 LYS C O 1
ATOM 4826 N N . TYR C 1 229 ? -44.362 64.403 -29.067 1.00 71.56 229 TYR C N 1
ATOM 4827 C CA . TYR C 1 229 ? -45.075 63.911 -27.874 1.00 74.06 229 TYR C CA 1
ATOM 4828 C C . TYR C 1 229 ? -46.585 64.010 -28.054 1.00 73.58 229 TYR C C 1
ATOM 4829 O O . TYR C 1 229 ? -47.210 63.104 -28.611 1.00 73.88 229 TYR C O 1
ATOM 4831 N N . GLY D 1 5 ? -33.944 57.569 24.461 1.00 83.59 5 GLY D N 1
ATOM 4832 C CA . GLY D 1 5 ? -34.350 58.962 24.449 1.00 78.55 5 GLY D CA 1
ATOM 4833 C C . GLY D 1 5 ? -35.767 59.157 24.952 1.00 71.86 5 GLY D C 1
ATOM 4834 O O . GLY D 1 5 ? -36.546 58.207 25.027 1.00 71.72 5 GLY D O 1
ATOM 4835 N N . PHE D 1 6 ? -36.100 60.396 25.299 1.00 61.54 6 PHE D N 1
ATOM 4836 C CA . PHE D 1 6 ? -37.431 60.720 25.799 1.00 52.35 6 PHE D CA 1
ATOM 4837 C C . PHE D 1 6 ? -38.169 61.649 24.841 1.00 46.40 6 PHE D C 1
ATOM 4838 O O . PHE D 1 6 ? -37.587 62.157 23.882 1.00 46.57 6 PHE D O 1
ATOM 4846 N N . LEU D 1 7 ? -39.453 61.866 25.106 1.00 43.48 7 LEU D N 1
ATOM 4847 C CA . LEU D 1 7 ? -40.270 62.729 24.269 1.00 42.64 7 LEU D CA 1
ATOM 4848 C C . LEU D 1 7 ? -40.345 64.158 24.810 1.00 40.74 7 LEU D C 1
ATOM 4849 O O . LEU D 1 7 ? -40.503 64.379 26.009 1.00 40.02 7 LEU D O 1
ATOM 4854 N N . LEU D 1 8 ? -40.206 65.126 23.914 1.00 36.91 8 LEU D N 1
ATOM 4855 C CA . LEU D 1 8 ? -40.485 66.490 24.249 1.00 32.77 8 LEU D CA 1
ATOM 4856 C C . LEU D 1 8 ? -41.492 67.062 23.245 1.00 31.84 8 LEU D C 1
ATOM 4857 O O . LEU D 1 8 ? -41.401 66.834 22.041 1.00 32.30 8 LEU D O 1
ATOM 4862 N N . VAL D 1 9 ? -42.480 67.776 23.758 1.00 30.65 9 VAL D N 1
ATOM 4863 C CA . VAL D 1 9 ? -43.552 68.267 22.924 1.00 30.11 9 VAL D CA 1
ATOM 4864 C C . VAL D 1 9 ? -43.580 69.792 22.936 1.00 29.27 9 VAL D C 1
ATOM 4865 O O . VAL D 1 9 ? -43.342 70.411 23.976 1.00 27.44 9 VAL D O 1
ATOM 4869 N N . LEU D 1 10 ? -43.864 70.377 21.770 1.00 27.86 10 LEU D N 1
ATOM 4870 C CA . LEU D 1 10 ? -43.846 71.822 21.597 1.00 27.98 10 LEU D CA 1
ATOM 4871 C C . LEU D 1 10 ? -45.124 72.325 20.965 1.00 28.24 10 LEU D C 1
ATOM 4872 O O . LEU D 1 10 ? -45.504 71.868 19.896 1.00 29.52 10 LEU D O 1
ATOM 4877 N N . HIS D 1 11 ? -45.783 73.280 21.616 1.00 28.54 11 HIS D N 1
ATOM 4878 C CA . HIS D 1 11 ? -46.965 73.910 21.034 1.00 28.64 11 HIS D CA 1
ATOM 4879 C C . HIS D 1 11 ? -46.681 75.317 20.633 1.00 30.71 11 HIS D C 1
ATOM 4880 O O . HIS D 1 11 ? -46.419 76.180 21.481 1.00 32.80 11 HIS D O 1
ATOM 4887 N N . SER D 1 12 ? -46.744 75.558 19.330 1.00 30.96 12 SER D N 1
ATOM 4888 C CA . SER D 1 12 ? -46.486 76.872 18.767 1.00 31.24 12 SER D CA 1
ATOM 4889 C C . SER D 1 12 ? -47.503 77.949 19.173 1.00 31.65 12 SER D C 1
ATOM 4890 O O . SER D 1 12 ? -47.164 79.129 19.228 1.00 30.14 12 SER D O 1
ATOM 4893 N N . GLN D 1 13 ? -48.747 77.550 19.434 1.00 33.88 13 GLN D N 1
ATOM 4894 C CA . GLN D 1 13 ? -49.840 78.516 19.635 1.00 37.03 13 GLN D CA 1
ATOM 4895 C C . GLN D 1 13 ? -50.056 79.406 18.375 1.00 41.37 13 GLN D C 1
ATOM 4896 O O . GLN D 1 13 ? -50.596 80.512 18.458 1.00 41.99 13 GLN D O 1
ATOM 4902 N N . THR D 1 14 ? -49.599 78.917 17.216 1.00 46.14 14 THR D N 1
ATOM 4903 C CA . THR D 1 14 ? -49.893 79.514 15.904 1.00 47.73 14 THR D CA 1
ATOM 4904 C C . THR D 1 14 ? -50.269 78.418 14.911 1.00 52.10 14 THR D C 1
ATOM 4905 O O . THR D 1 14 ? -50.241 77.219 15.238 1.00 50.69 14 THR D O 1
ATOM 4909 N N . ASP D 1 15 ? -50.607 78.828 13.689 1.00 58.65 15 ASP D N 1
ATOM 4910 C CA . ASP D 1 15 ? -50.892 77.872 12.611 1.00 60.49 15 ASP D CA 1
ATOM 4911 C C . ASP D 1 15 ? -49.617 77.337 11.943 1.00 59.05 15 ASP D C 1
ATOM 4912 O O . ASP D 1 15 ? -49.701 76.595 10.975 1.00 59.79 15 ASP D O 1
ATOM 4917 N N . GLN D 1 16 ? -48.450 77.720 12.467 1.00 56.25 16 GLN D N 1
ATOM 4918 C CA . GLN D 1 16 ? -47.162 77.263 11.948 1.00 56.01 16 GLN D CA 1
ATOM 4919 C C . GLN D 1 16 ? -46.547 76.174 12.820 1.00 55.13 16 GLN D C 1
ATOM 4920 O O . GLN D 1 16 ? -46.648 76.228 14.039 1.00 56.17 16 GLN D O 1
ATOM 4926 N N . GLU D 1 17 ? -45.912 75.186 12.189 1.00 55.70 17 GLU D N 1
ATOM 4927 C CA . GLU D 1 17 ? -45.255 74.088 12.901 1.00 55.32 17 GLU D CA 1
ATOM 4928 C C . GLU D 1 17 ? -44.037 74.596 13.654 1.00 53.93 17 GLU D C 1
ATOM 4929 O O . GLU D 1 17 ? -43.198 75.278 13.066 1.00 59.60 17 GLU D O 1
ATOM 4935 N N . PRO D 1 18 ? -43.936 74.289 14.961 1.00 49.48 18 PRO D N 1
ATOM 4936 C CA . PRO D 1 18 ? -42.703 74.670 15.643 1.00 46.99 18 PRO D CA 1
ATOM 4937 C C . PRO D 1 18 ? -41.534 73.843 15.129 1.00 46.36 18 PRO D C 1
ATOM 4938 O O . PRO D 1 18 ? -41.746 72.786 14.531 1.00 45.13 18 PRO D O 1
ATOM 4942 N N . THR D 1 19 ? -40.318 74.337 15.346 1.00 48.27 19 THR D N 1
ATOM 4943 C CA . THR D 1 19 ? -39.098 73.588 15.036 1.00 52.96 19 THR D CA 1
ATOM 4944 C C . THR D 1 19 ? -38.532 73.021 16.340 1.00 52.29 19 THR D C 1
ATOM 4945 O O . THR D 1 19 ? -38.572 73.697 17.373 1.00 55.60 19 THR D O 1
ATOM 4949 N N . CYS D 1 20 ? -38.023 71.790 16.301 1.00 49.10 20 CYS D N 1
ATOM 4950 C CA . CYS D 1 20 ? -37.456 71.172 17.496 1.00 50.05 20 CYS D CA 1
ATOM 4951 C C . CYS D 1 20 ? -36.127 71.816 17.818 1.00 49.99 20 CYS D C 1
ATOM 4952 O O . CYS D 1 20 ? -35.455 72.291 16.901 1.00 54.25 20 CYS D O 1
ATOM 4955 N N . PRO D 1 21 ? -35.742 71.842 19.112 1.00 46.40 21 PRO D N 1
ATOM 4956 C CA . PRO D 1 21 ? -34.398 72.261 19.483 1.00 46.02 21 PRO D CA 1
ATOM 4957 C C . PRO D 1 21 ? -33.339 71.664 18.552 1.00 50.18 21 PRO D C 1
ATOM 4958 O O . PRO D 1 21 ? -33.456 70.503 18.129 1.00 50.19 21 PRO D O 1
ATOM 4962 N N . LEU D 1 22 ? -32.327 72.465 18.228 1.00 51.30 22 LEU D N 1
ATOM 4963 C CA . LEU D 1 22 ? -31.197 72.003 17.451 1.00 52.80 22 LEU D CA 1
ATOM 4964 C C . LEU D 1 22 ? -30.656 70.714 18.083 1.00 52.85 22 LEU D C 1
ATOM 4965 O O . LEU D 1 22 ? -30.434 70.642 19.301 1.00 48.20 22 LEU D O 1
ATOM 4970 N N . GLY D 1 23 ? -30.498 69.685 17.252 1.00 54.67 23 GLY D N 1
ATOM 4971 C CA . GLY D 1 23 ? -29.920 68.411 17.680 1.00 53.51 23 GLY D CA 1
ATOM 4972 C C . GLY D 1 23 ? -30.958 67.376 18.053 1.00 57.80 23 GLY D C 1
ATOM 4973 O O . GLY D 1 23 ? -30.640 66.186 18.196 1.00 61.31 23 GLY D O 1
ATOM 4974 N N . MET D 1 24 ? -32.200 67.825 18.223 1.00 52.44 24 MET D N 1
ATOM 4975 C CA . MET D 1 24 ? -33.288 66.922 18.544 1.00 49.10 24 MET D CA 1
ATOM 4976 C C . MET D 1 24 ? -34.094 66.587 17.293 1.00 48.19 24 MET D C 1
ATOM 4977 O O . MET D 1 24 ? -34.653 67.482 16.646 1.00 46.57 24 MET D O 1
ATOM 4982 N N . PRO D 1 25 ? -34.140 65.288 16.943 1.00 47.51 25 PRO D N 1
ATOM 4983 C CA . PRO D 1 25 ? -34.875 64.798 15.771 1.00 44.05 25 PRO D CA 1
ATOM 4984 C C . PRO D 1 25 ? -36.394 64.927 15.928 1.00 42.54 25 PRO D C 1
ATOM 4985 O O . PRO D 1 25 ? -36.967 64.547 16.960 1.00 39.34 25 PRO D O 1
ATOM 4989 N N . ARG D 1 26 ? -37.018 65.477 14.894 1.00 40.68 26 ARG D N 1
ATOM 4990 C CA . ARG D 1 26 ? -38.452 65.638 14.819 1.00 42.03 26 ARG D CA 1
ATOM 4991 C C . ARG D 1 26 ? -39.149 64.298 14.486 1.00 42.41 26 ARG D C 1
ATOM 4992 O O . ARG D 1 26 ? -38.943 63.724 13.417 1.00 41.35 26 ARG D O 1
ATOM 5000 N N . LEU D 1 27 ? -39.970 63.799 15.403 1.00 40.13 27 LEU D N 1
ATOM 5001 C CA . LEU D 1 27 ? -40.694 62.543 15.188 1.00 35.19 27 LEU D CA 1
ATOM 5002 C C . LEU D 1 27 ? -41.972 62.748 14.371 1.00 34.29 27 LEU D C 1
ATOM 5003 O O . LEU D 1 27 ? -42.272 61.954 13.467 1.00 37.83 27 LEU D O 1
ATOM 5008 N N . TRP D 1 28 ? -42.715 63.814 14.668 1.00 33.13 28 TRP D N 1
ATOM 5009 C CA . TRP D 1 28 ? -43.957 64.160 13.922 1.00 31.67 28 TRP D CA 1
ATOM 5010 C C . TRP D 1 28 ? -44.534 65.483 14.303 1.00 32.11 28 TRP D C 1
ATOM 5011 O O . TRP D 1 28 ? -44.138 66.110 15.296 1.00 34.43 28 TRP D O 1
ATOM 5022 N N . THR D 1 29 ? -45.523 65.881 13.525 1.00 32.34 29 THR D N 1
ATOM 5023 C CA . THR D 1 29 ? -46.188 67.158 13.659 1.00 31.73 29 THR D CA 1
ATOM 5024 C C . THR D 1 29 ? -47.699 66.976 13.783 1.00 31.69 29 THR D C 1
ATOM 5025 O O . THR D 1 29 ? -48.247 65.974 13.354 1.00 32.11 29 THR D O 1
ATOM 5029 N N . GLY D 1 30 ? -48.382 67.925 14.401 1.00 33.72 30 GLY D N 1
ATOM 5030 C CA . GLY D 1 30 ? -49.796 67.732 14.667 1.00 32.08 30 GLY D CA 1
ATOM 5031 C C . GLY D 1 30 ? -50.526 68.982 15.083 1.00 34.38 30 GLY D C 1
ATOM 5032 O O . GLY D 1 30 ? -50.117 70.109 14.770 1.00 32.92 30 GLY D O 1
ATOM 5033 N N . TYR D 1 31 ? -51.623 68.742 15.796 1.00 37.29 31 TYR D N 1
ATOM 5034 C CA . TYR D 1 31 ? -52.557 69.754 16.280 1.00 33.60 31 TYR D CA 1
ATOM 5035 C C . TYR D 1 31 ? -52.649 69.580 17.787 1.00 32.10 31 TYR D C 1
ATOM 5036 O O . TYR D 1 31 ? -52.645 68.442 18.307 1.00 27.64 31 TYR D O 1
ATOM 5045 N N . SER D 1 32 ? -52.725 70.716 18.483 1.00 31.32 32 SER D N 1
ATOM 5046 C CA . SER D 1 32 ? -52.593 70.753 19.934 1.00 30.40 32 SER D CA 1
ATOM 5047 C C . SER D 1 32 ? -53.926 70.490 20.577 1.00 30.84 32 SER D C 1
ATOM 5048 O O . SER D 1 32 ? -54.839 71.311 20.466 1.00 29.08 32 SER D O 1
ATOM 5051 N N . LEU D 1 33 ? -54.028 69.326 21.225 1.00 30.65 33 LEU D N 1
ATOM 5052 C CA . LEU D 1 33 ? -55.229 68.900 21.881 1.00 30.16 33 LEU D CA 1
ATOM 5053 C C . LEU D 1 33 ? -54.974 69.009 23.368 1.00 34.83 33 LEU D C 1
ATOM 5054 O O . LEU D 1 33 ? -54.098 68.313 23.917 1.00 37.48 33 LEU D O 1
ATOM 5059 N N . LEU D 1 34 ? -55.754 69.891 24.000 1.00 35.87 34 LEU D N 1
ATOM 5060 C CA . LEU D 1 34 ? -55.681 70.178 25.419 1.00 37.19 34 LEU D CA 1
ATOM 5061 C C . LEU D 1 34 ? -56.453 69.205 26.288 1.00 39.56 34 LEU D C 1
ATOM 5062 O O . LEU D 1 34 ? -55.944 68.752 27.311 1.00 37.84 34 LEU D O 1
ATOM 5067 N N . TYR D 1 35 ? -57.700 68.921 25.914 1.00 42.36 35 TYR D N 1
ATOM 5068 C CA . TYR D 1 35 ? -58.595 68.210 26.821 1.00 43.42 35 TYR D CA 1
ATOM 5069 C C . TYR D 1 35 ? -59.765 67.515 26.131 1.00 43.92 35 TYR D C 1
ATOM 5070 O O . TYR D 1 35 ? -60.500 68.121 25.342 1.00 41.37 35 TYR D O 1
ATOM 5079 N N . LEU D 1 36 ? -59.933 66.238 26.455 1.00 47.03 36 LEU D N 1
ATOM 5080 C CA . LEU D 1 36 ? -61.073 65.458 25.983 1.00 52.44 36 LEU D CA 1
ATOM 5081 C C . LEU D 1 36 ? -62.130 65.313 27.059 1.00 59.26 36 LEU D C 1
ATOM 5082 O O . LEU D 1 36 ? -61.833 64.810 28.160 1.00 60.11 36 LEU D O 1
ATOM 5087 N N . GLU D 1 37 ? -63.357 65.729 26.720 1.00 65.81 37 GLU D N 1
ATOM 5088 C CA . GLU D 1 37 ? -64.508 65.729 27.639 1.00 70.88 37 GLU D CA 1
ATOM 5089 C C . GLU D 1 37 ? -64.699 64.412 28.378 1.00 69.70 37 GLU D C 1
ATOM 5090 O O . GLU D 1 37 ? -64.894 63.380 27.757 1.00 70.10 37 GLU D O 1
ATOM 5096 N N . GLY D 1 38 ? -64.635 64.473 29.706 1.00 76.19 38 GLY D N 1
ATOM 5097 C CA . GLY D 1 38 ? -64.819 63.311 30.570 1.00 76.41 38 GLY D CA 1
ATOM 5098 C C . GLY D 1 38 ? -64.226 61.951 30.259 1.00 76.96 38 GLY D C 1
ATOM 5099 O O . GLY D 1 38 ? -64.931 60.942 30.269 1.00 75.92 38 GLY D O 1
ATOM 5100 N N . GLN D 1 39 ? -62.934 61.931 29.946 1.00 82.23 39 GLN D N 1
ATOM 5101 C CA . GLN D 1 39 ? -62.178 60.684 29.932 1.00 82.11 39 GLN D CA 1
ATOM 5102 C C . GLN D 1 39 ? -62.101 60.017 31.290 1.00 85.38 39 GLN D C 1
ATOM 5103 O O . GLN D 1 39 ? -62.442 60.629 32.310 1.00 84.51 39 GLN D O 1
ATOM 5109 N N . GLU D 1 40 ? -61.662 58.763 31.308 1.00 89.18 40 GLU D N 1
ATOM 5110 C CA . GLU D 1 40 ? -61.393 58.079 32.561 1.00 96.09 40 GLU D CA 1
ATOM 5111 C C . GLU D 1 40 ? -60.358 58.888 33.355 1.00 100.25 40 GLU D C 1
ATOM 5112 O O . GLU D 1 40 ? -59.535 59.603 32.767 1.00 102.94 40 GLU D O 1
ATOM 5118 N N . LYS D 1 41 ? -60.425 58.801 34.683 1.00 100.58 41 LYS D N 1
ATOM 5119 C CA . LYS D 1 41 ? -59.468 59.475 35.563 1.00 96.04 41 LYS D CA 1
ATOM 5120 C C . LYS D 1 41 ? -58.039 58.981 35.329 1.00 98.43 41 LYS D C 1
ATOM 5121 O O . LYS D 1 41 ? -57.095 59.772 35.332 1.00 97.82 41 LYS D O 1
ATOM 5127 N N . ALA D 1 42 ? -57.894 57.674 35.105 1.00 103.12 42 ALA D N 1
ATOM 5128 C CA . ALA D 1 42 ? -56.592 57.047 34.835 1.00 104.81 42 ALA D CA 1
ATOM 5129 C C . ALA D 1 42 ? -55.901 57.588 33.565 1.00 101.08 42 ALA D C 1
ATOM 5130 O O . ALA D 1 42 ? -54.781 57.182 33.231 1.00 99.34 42 ALA D O 1
ATOM 5132 N N . HIS D 1 43 ? -56.571 58.514 32.878 1.00 95.97 43 HIS D N 1
ATOM 5133 C CA . HIS D 1 43 ? -56.088 59.077 31.615 1.00 87.54 43 HIS D CA 1
ATOM 5134 C C . HIS D 1 43 ? -55.489 60.448 31.839 1.00 75.36 43 HIS D C 1
ATOM 5135 O O . HIS D 1 43 ? -56.176 61.371 32.278 1.00 74.41 43 HIS D O 1
ATOM 5142 N N . ASN D 1 44 ? -54.190 60.575 31.573 1.00 67.03 44 ASN D N 1
ATOM 5143 C CA . ASN D 1 44 ? -53.480 61.844 31.724 1.00 62.90 44 ASN D CA 1
ATOM 5144 C C . ASN D 1 44 ? -53.532 62.694 30.443 1.00 57.19 44 ASN D C 1
ATOM 5145 O O . ASN D 1 44 ? -53.197 62.214 29.355 1.00 55.43 44 ASN D O 1
ATOM 5150 N N . GLN D 1 45 ? -53.956 63.950 30.570 1.00 52.44 45 GLN D N 1
ATOM 5151 C CA . GLN D 1 45 ? -54.135 64.818 29.394 1.00 55.07 45 GLN D CA 1
ATOM 5152 C C . GLN D 1 45 ? -53.172 66.040 29.370 1.00 54.97 45 GLN D C 1
ATOM 5153 O O . GLN D 1 45 ? -53.519 67.142 28.909 1.00 53.64 45 GLN D O 1
ATOM 5159 N N . ASP D 1 46 ? -51.956 65.828 29.861 1.00 50.83 46 ASP D N 1
ATOM 5160 C CA . ASP D 1 46 ? -50.935 66.859 29.888 1.00 48.06 46 ASP D CA 1
ATOM 5161 C C . ASP D 1 46 ? -50.427 67.238 28.480 1.00 45.21 46 ASP D C 1
ATOM 5162 O O . ASP D 1 46 ? -50.136 66.368 27.655 1.00 49.94 46 ASP D O 1
ATOM 5167 N N . LEU D 1 47 ? -50.345 68.542 28.218 1.00 39.49 47 LEU D N 1
ATOM 5168 C CA . LEU D 1 47 ? -49.715 69.114 27.022 1.00 35.24 47 LEU D CA 1
ATOM 5169 C C . LEU D 1 47 ? -48.255 68.688 26.809 1.00 35.65 47 LEU D C 1
ATOM 5170 O O . LEU D 1 47 ? -47.696 68.874 25.728 1.00 32.71 47 LEU D O 1
ATOM 5175 N N . GLY D 1 48 ? -47.642 68.126 27.848 1.00 36.62 48 GLY D N 1
ATOM 5176 C CA . GLY D 1 48 ? -46.278 67.616 27.772 1.00 35.75 48 GLY D CA 1
ATOM 5177 C C . GLY D 1 48 ? -46.192 66.198 27.242 1.00 35.04 48 GLY D C 1
ATOM 5178 O O . GLY D 1 48 ? -45.100 65.699 27.052 1.00 37.70 48 GLY D O 1
ATOM 5179 N N . LEU D 1 49 ? -47.327 65.547 26.998 1.00 34.23 49 LEU D N 1
ATOM 5180 C CA . LEU D 1 49 ? -47.330 64.159 26.491 1.00 35.36 49 LEU D CA 1
ATOM 5181 C C . LEU D 1 49 ? -47.623 64.051 25.000 1.00 35.61 49 LEU D C 1
ATOM 5182 O O . LEU D 1 49 ? -48.345 64.877 24.432 1.00 36.95 49 LEU D O 1
ATOM 5187 N N . ALA D 1 50 ? -47.084 63.014 24.369 1.00 36.02 50 ALA D N 1
ATOM 5188 C CA . ALA D 1 50 ? -47.295 62.828 22.935 1.00 36.69 50 ALA D CA 1
ATOM 5189 C C . ALA D 1 50 ? -48.773 62.916 22.583 1.00 36.60 50 ALA D C 1
ATOM 5190 O O . ALA D 1 50 ? -49.160 63.572 21.603 1.00 39.46 50 ALA D O 1
ATOM 5192 N N . GLY D 1 51 ? -49.598 62.295 23.416 1.00 35.51 51 GLY D N 1
ATOM 5193 C CA . GLY D 1 51 ? -51.031 62.288 23.214 1.00 35.32 51 GLY D CA 1
ATOM 5194 C C . GLY D 1 51 ? -51.686 63.646 22.995 1.00 37.48 51 GLY D C 1
ATOM 5195 O O . GLY D 1 51 ? -52.818 63.707 22.519 1.00 44.08 51 GLY D O 1
ATOM 5196 N N . SER D 1 52 ? -51.002 64.739 23.316 1.00 35.91 52 SER D N 1
ATOM 5197 C CA . SER D 1 52 ? -51.589 66.052 23.102 1.00 36.53 52 SER D CA 1
ATOM 5198 C C . SER D 1 52 ? -51.248 66.590 21.720 1.00 41.03 52 SER D C 1
ATOM 5199 O O . SER D 1 52 ? -51.753 67.658 21.318 1.00 43.96 52 SER D O 1
ATOM 5202 N N . CYS D 1 53 ? -50.392 65.871 20.993 1.00 38.30 53 CYS D N 1
ATOM 5203 C CA . CYS D 1 53 ? -50.042 66.296 19.658 1.00 38.61 53 CYS D CA 1
ATOM 5204 C C . CYS D 1 53 ? -50.554 65.282 18.627 1.00 41.23 53 CYS D C 1
ATOM 5205 O O . CYS D 1 53 ? -49.938 64.235 18.399 1.00 44.09 53 CYS D O 1
ATOM 5208 N N . LEU D 1 54 ? -51.690 65.603 18.013 1.00 40.10 54 LEU D N 1
ATOM 5209 C CA . LEU D 1 54 ? -52.369 64.671 17.133 1.00 38.49 54 LEU D CA 1
ATOM 5210 C C . LEU D 1 54 ? -52.097 65.034 15.700 1.00 38.47 54 LEU D C 1
ATOM 5211 O O . LEU D 1 54 ? -52.310 66.195 15.308 1.00 37.82 54 LEU D O 1
ATOM 5216 N N . PRO D 1 55 ? -51.611 64.048 14.911 1.00 36.11 55 PRO D N 1
ATOM 5217 C CA . PRO D 1 55 ? -51.299 64.243 13.497 1.00 33.61 55 PRO D CA 1
ATOM 5218 C C . PRO D 1 55 ? -52.530 64.643 12.682 1.00 36.59 55 PRO D C 1
ATOM 5219 O O . PRO D 1 55 ? -52.434 65.507 11.804 1.00 35.20 55 PRO D O 1
ATOM 5223 N N . VAL D 1 56 ? -53.686 64.038 12.949 1.00 41.31 56 VAL D N 1
ATOM 5224 C CA . VAL D 1 56 ? -54.879 64.463 12.199 1.00 46.51 56 VAL D CA 1
ATOM 5225 C C . VAL D 1 56 ? -55.907 65.114 13.115 1.00 49.56 56 VAL D C 1
ATOM 5226 O O . VAL D 1 56 ? -56.186 64.611 14.198 1.00 55.11 56 VAL D O 1
ATOM 5230 N N . PHE D 1 57 ? -56.435 66.251 12.675 1.00 53.35 57 PHE D N 1
ATOM 5231 C CA . PHE D 1 57 ? -57.446 66.999 13.418 1.00 56.20 57 PHE D CA 1
ATOM 5232 C C . PHE D 1 57 ? -58.855 66.492 13.072 1.00 58.30 57 PHE D C 1
ATOM 5233 O O . PHE D 1 57 ? -59.186 66.320 11.893 1.00 55.98 57 PHE D O 1
ATOM 5241 N N . SER D 1 58 ? -59.671 66.244 14.096 1.00 59.82 58 SER D N 1
ATOM 5242 C CA . SER D 1 58 ? -61.100 65.936 13.914 1.00 64.00 58 SER D CA 1
ATOM 5243 C C . SER D 1 58 ? -61.913 66.352 15.135 1.00 71.02 58 SER D C 1
ATOM 5244 O O . SER D 1 58 ? -61.412 66.314 16.267 1.00 74.83 58 SER D O 1
ATOM 5247 N N . THR D 1 59 ? -63.174 66.717 14.911 1.00 70.15 59 THR D N 1
ATOM 5248 C CA . THR D 1 59 ? -64.057 67.116 16.006 1.00 65.75 59 THR D CA 1
ATOM 5249 C C . THR D 1 59 ? -64.520 65.935 16.849 1.00 64.87 59 THR D C 1
ATOM 5250 O O . THR D 1 59 ? -65.226 66.127 17.840 1.00 74.68 59 THR D O 1
ATOM 5254 N N . LEU D 1 60 ? -64.094 64.727 16.480 1.00 57.81 60 LEU D N 1
ATOM 5255 C CA . LEU D 1 60 ? -64.367 63.541 17.284 1.00 60.73 60 LEU D CA 1
ATOM 5256 C C . LEU D 1 60 ? -63.109 62.685 17.555 1.00 60.94 60 LEU D C 1
ATOM 5257 O O . LEU D 1 60 ? -62.964 61.582 17.006 1.00 65.74 60 LEU D O 1
ATOM 5262 N N . PRO D 1 61 ? -62.207 63.170 18.428 1.00 58.32 61 PRO D N 1
ATOM 5263 C CA . PRO D 1 61 ? -60.944 62.463 18.666 1.00 56.37 61 PRO D CA 1
ATOM 5264 C C . PRO D 1 61 ? -61.087 61.230 19.535 1.00 54.53 61 PRO D C 1
ATOM 5265 O O . PRO D 1 61 ? -60.079 60.592 19.855 1.00 57.98 61 PRO D O 1
ATOM 5269 N N . PHE D 1 62 ? -62.316 60.901 19.914 1.00 49.96 62 PHE D N 1
ATOM 5270 C CA . PHE D 1 62 ? -62.562 59.743 20.773 1.00 53.31 62 PHE D CA 1
ATOM 5271 C C . PHE D 1 62 ? -62.641 58.452 19.950 1.00 51.69 62 PHE D C 1
ATOM 5272 O O . PHE D 1 62 ? -62.261 57.378 20.413 1.00 52.87 62 PHE D O 1
ATOM 5280 N N . ALA D 1 63 ? -63.154 58.570 18.730 1.00 51.97 63 ALA D N 1
ATOM 5281 C CA . ALA D 1 63 ? -63.269 57.450 17.818 1.00 51.20 63 ALA D CA 1
ATOM 5282 C C . ALA D 1 63 ? -61.872 56.962 17.488 1.00 54.65 63 ALA D C 1
ATOM 5283 O O . ALA D 1 63 ? -60.998 57.763 17.147 1.00 58.02 63 ALA D O 1
ATOM 5285 N N . TYR D 1 64 ? -61.666 55.655 17.601 1.00 52.78 64 TYR D N 1
ATOM 5286 C CA . TYR D 1 64 ? -60.397 55.016 17.245 1.00 51.62 64 TYR D CA 1
ATOM 5287 C C . TYR D 1 64 ? -59.846 55.493 15.894 1.00 49.83 64 TYR D C 1
ATOM 5288 O O . TYR D 1 64 ? -58.657 55.829 15.789 1.00 50.16 64 TYR D O 1
ATOM 5297 N N . CYS D 1 65 ? -60.707 55.503 14.878 1.00 45.63 65 CYS D N 1
ATOM 5298 C CA . CYS D 1 65 ? -60.348 55.930 13.536 1.00 46.50 65 CYS D CA 1
ATOM 5299 C C . CYS D 1 65 ? -61.385 56.927 13.071 1.00 48.05 65 CYS D C 1
ATOM 5300 O O . CYS D 1 65 ? -62.366 57.153 13.775 1.00 47.03 65 CYS D O 1
ATOM 5303 N N . ASN D 1 66 ? -61.183 57.523 11.896 1.00 48.96 66 ASN D N 1
ATOM 5304 C CA . ASN D 1 66 ? -62.027 58.644 11.482 1.00 48.93 66 ASN D CA 1
ATOM 5305 C C . ASN D 1 66 ? -63.049 58.326 10.414 1.00 50.37 66 ASN D C 1
ATOM 5306 O O . ASN D 1 66 ? -63.557 59.227 9.742 1.00 51.62 66 ASN D O 1
ATOM 5311 N N . ILE D 1 67 ? -63.337 57.046 10.235 1.00 52.75 67 ILE D N 1
ATOM 5312 C CA . ILE D 1 67 ? -64.394 56.660 9.308 1.00 55.33 67 ILE D CA 1
ATOM 5313 C C . ILE D 1 67 ? -65.443 55.904 10.110 1.00 59.09 67 ILE D C 1
ATOM 5314 O O . ILE D 1 67 ? -65.206 54.766 10.535 1.00 58.45 67 ILE D O 1
ATOM 5319 N N . HIS D 1 68 ? -66.583 56.565 10.347 1.00 63.00 68 HIS D N 1
ATOM 5320 C CA . HIS D 1 68 ? -67.594 56.056 11.296 1.00 65.17 68 HIS D CA 1
ATOM 5321 C C . HIS D 1 68 ? -68.100 54.674 10.985 1.00 59.59 68 HIS D C 1
ATOM 5322 O O . HIS D 1 68 ? -68.369 53.902 11.891 1.00 55.70 68 HIS D O 1
ATOM 5329 N N . GLN D 1 69 ? -68.182 54.343 9.702 1.00 57.55 69 GLN D N 1
ATOM 5330 C CA . GLN D 1 69 ? -68.626 53.029 9.247 1.00 57.75 69 GLN D CA 1
ATOM 5331 C C . GLN D 1 69 ? -67.653 51.907 9.617 1.00 56.54 69 GLN D C 1
ATOM 5332 O O . GLN D 1 69 ? -68.030 50.739 9.595 1.00 57.60 69 GLN D O 1
ATOM 5338 N N . VAL D 1 70 ? -66.411 52.253 9.962 1.00 53.45 70 VAL D N 1
ATOM 5339 C CA . VAL D 1 70 ? -65.413 51.256 10.369 1.00 51.12 70 VAL D CA 1
ATOM 5340 C C . VAL D 1 70 ? -65.248 51.199 11.881 1.00 52.92 70 VAL D C 1
ATOM 5341 O O . VAL D 1 70 ? -65.236 50.125 12.475 1.00 54.11 70 VAL D O 1
ATOM 5345 N N . CYS D 1 71 ? -65.097 52.367 12.494 1.00 58.35 71 CYS D N 1
ATOM 5346 C CA . CYS D 1 71 ? -65.008 52.484 13.939 1.00 62.64 71 CYS D CA 1
ATOM 5347 C C . CYS D 1 71 ? -66.215 53.286 14.400 1.00 69.31 71 CYS D C 1
ATOM 5348 O O . CYS D 1 71 ? -66.360 54.464 14.062 1.00 73.52 71 CYS D O 1
ATOM 5351 N N . HIS D 1 72 ? -67.096 52.636 15.149 1.00 74.79 72 HIS D N 1
ATOM 5352 C CA . HIS D 1 72 ? -68.276 53.299 15.681 1.00 76.87 72 HIS D CA 1
ATOM 5353 C C . HIS D 1 72 ? -67.968 53.775 17.078 1.00 72.75 72 HIS D C 1
ATOM 5354 O O . HIS D 1 72 ? -67.398 53.031 17.874 1.00 67.53 72 HIS D O 1
ATOM 5361 N N . TYR D 1 73 ? -68.308 55.027 17.378 1.00 72.94 73 TYR D N 1
ATOM 5362 C CA . TYR D 1 73 ? -68.095 55.573 18.721 1.00 74.60 73 TYR D CA 1
ATOM 5363 C C . TYR D 1 73 ? -69.384 55.603 19.558 1.00 76.42 73 TYR D C 1
ATOM 5364 O O . TYR D 1 73 ? -70.338 56.336 19.243 1.00 72.68 73 TYR D O 1
ATOM 5373 N N . ALA D 1 74 ? -69.365 54.814 20.639 1.00 77.47 74 ALA D N 1
ATOM 5374 C CA . ALA D 1 74 ? -70.542 54.492 21.461 1.00 77.08 74 ALA D CA 1
ATOM 5375 C C . ALA D 1 74 ? -70.851 55.476 22.594 1.00 78.71 74 ALA D C 1
ATOM 5376 O O . ALA D 1 74 ? -72.016 55.813 22.818 1.00 77.34 74 ALA D O 1
ATOM 5378 N N . GLN D 1 75 ? -69.823 55.923 23.314 1.00 77.56 75 GLN D N 1
ATOM 5379 C CA . GLN D 1 75 ? -70.029 56.804 24.461 1.00 75.33 75 GLN D CA 1
ATOM 5380 C C . GLN D 1 75 ? -70.671 58.136 24.044 1.00 72.52 75 GLN D C 1
ATOM 5381 O O . GLN D 1 75 ? -70.699 58.486 22.857 1.00 65.14 75 GLN D O 1
ATOM 5387 N N . ARG D 1 76 ? -71.190 58.861 25.034 1.00 76.10 76 ARG D N 1
ATOM 5388 C CA . ARG D 1 76 ? -71.923 60.111 24.812 1.00 76.85 76 ARG D CA 1
ATOM 5389 C C . ARG D 1 76 ? -71.010 61.313 24.540 1.00 77.84 76 ARG D C 1
ATOM 5390 O O . ARG D 1 76 ? -71.412 62.256 23.841 1.00 78.44 76 ARG D O 1
ATOM 5392 N N . ASN D 1 77 ? -69.789 61.257 25.084 1.00 77.41 77 ASN D N 1
ATOM 5393 C CA . ASN D 1 77 ? -68.811 62.369 25.065 1.00 72.97 77 ASN D CA 1
ATOM 5394 C C . ASN D 1 77 ? -68.471 62.902 23.678 1.00 71.83 77 ASN D C 1
ATOM 5395 O O . ASN D 1 77 ? -68.135 62.128 22.780 1.00 78.07 77 ASN D O 1
ATOM 5400 N N . ASP D 1 78 ? -68.545 64.222 23.509 1.00 68.43 78 ASP D N 1
ATOM 5401 C CA . ASP D 1 78 ? -68.300 64.827 22.201 1.00 68.20 78 ASP D CA 1
ATOM 5402 C C . ASP D 1 78 ? -67.643 66.221 22.250 1.00 64.46 78 ASP D C 1
ATOM 5403 O O . ASP D 1 78 ? -67.511 66.891 21.214 1.00 60.87 78 ASP D O 1
ATOM 5408 N N . ARG D 1 79 ? -67.253 66.682 23.438 1.00 57.74 79 ARG D N 1
ATOM 5409 C CA . ARG D 1 79 ? -66.552 67.970 23.502 1.00 52.92 79 ARG D CA 1
ATOM 5410 C C . ARG D 1 79 ? -65.045 67.776 23.689 1.00 49.11 79 ARG D C 1
ATOM 5411 O O . ARG D 1 79 ? -64.598 66.860 24.403 1.00 43.60 79 ARG D O 1
ATOM 5413 N N . SER D 1 80 ? -64.278 68.629 23.012 1.00 45.94 80 SER D N 1
ATOM 5414 C CA . SER D 1 80 ? -62.820 68.548 23.015 1.00 47.08 80 SER D CA 1
ATOM 5415 C C . SER D 1 80 ? -62.252 69.952 22.907 1.00 45.65 80 SER D C 1
ATOM 5416 O O . SER D 1 80 ? -62.851 70.816 22.250 1.00 46.87 80 SER D O 1
ATOM 5419 N N . TYR D 1 81 ? -61.096 70.179 23.529 1.00 42.32 81 TYR D N 1
ATOM 5420 C CA . TYR D 1 81 ? -60.519 71.518 23.564 1.00 42.63 81 TYR D CA 1
ATOM 5421 C C . TYR D 1 81 ? -59.112 71.550 22.967 1.00 40.72 81 TYR D C 1
ATOM 5422 O O . TYR D 1 81 ? -58.300 70.667 23.233 1.00 40.45 81 TYR D O 1
ATOM 5431 N N . TRP D 1 82 ? -58.839 72.584 22.175 1.00 39.71 82 TRP D N 1
ATOM 5432 C CA . TRP D 1 82 ? -57.585 72.721 21.424 1.00 40.51 82 TRP D CA 1
ATOM 5433 C C . TRP D 1 82 ? -56.992 74.090 21.618 1.00 39.47 82 TRP D C 1
ATOM 5434 O O . TRP D 1 82 ? -57.705 75.087 21.547 1.00 40.10 82 TRP D O 1
ATOM 5445 N N . LEU D 1 83 ? -55.681 74.161 21.823 1.00 35.57 83 LEU D N 1
ATOM 5446 C CA . LEU D 1 83 ? -55.016 75.439 21.925 1.00 34.85 83 LEU D CA 1
ATOM 5447 C C . LEU D 1 83 ? -55.201 76.225 20.639 1.00 37.46 83 LEU D C 1
ATOM 5448 O O . LEU D 1 83 ? -55.229 75.636 19.560 1.00 43.69 83 LEU D O 1
ATOM 5453 N N . ALA D 1 84 ? -55.313 77.546 20.756 1.00 37.48 84 ALA D N 1
ATOM 5454 C CA . ALA D 1 84 ? -55.599 78.433 19.636 1.00 38.74 84 ALA D CA 1
ATOM 5455 C C . ALA D 1 84 ? -54.420 79.245 19.131 1.00 42.91 84 ALA D C 1
ATOM 5456 O O . ALA D 1 84 ? -53.523 79.614 19.900 1.00 44.88 84 ALA D O 1
ATOM 5458 N N . SER D 1 85 ? -54.447 79.563 17.836 1.00 48.80 85 SER D N 1
ATOM 5459 C CA . SER D 1 85 ? -53.454 80.460 17.246 1.00 53.95 85 SER D CA 1
ATOM 5460 C C . SER D 1 85 ? -53.783 81.905 17.642 1.00 56.61 85 SER D C 1
ATOM 5461 O O . SER D 1 85 ? -54.782 82.136 18.321 1.00 60.30 85 SER D O 1
ATOM 5464 N N . ALA D 1 86 ? -52.956 82.869 17.229 1.00 63.48 86 ALA D N 1
ATOM 5465 C CA . ALA D 1 86 ? -53.162 84.291 17.601 1.00 66.49 86 ALA D CA 1
ATOM 5466 C C . ALA D 1 86 ? -54.275 84.990 16.808 1.00 71.82 86 ALA D C 1
ATOM 5467 O O . ALA D 1 86 ? -54.835 85.985 17.276 1.00 73.78 86 ALA D O 1
ATOM 5469 N N . ALA D 1 87 ? -54.586 84.457 15.623 1.00 76.80 87 ALA D N 1
ATOM 5470 C CA . ALA D 1 87 ? -55.697 84.926 14.779 1.00 78.59 87 ALA D CA 1
ATOM 5471 C C . ALA D 1 87 ? -57.053 84.951 15.518 1.00 79.37 87 ALA D C 1
ATOM 5472 O O . ALA D 1 87 ? -57.501 83.915 16.034 1.00 73.02 87 ALA D O 1
ATOM 5474 N N . PRO D 1 88 ? -57.699 86.143 15.579 1.00 81.37 88 PRO D N 1
ATOM 5475 C CA . PRO D 1 88 ? -58.972 86.334 16.288 1.00 79.64 88 PRO D CA 1
ATOM 5476 C C . PRO D 1 88 ? -60.088 85.428 15.773 1.00 79.14 88 PRO D C 1
ATOM 5477 O O . PRO D 1 88 ? -60.272 85.286 14.563 1.00 77.54 88 PRO D O 1
ATOM 5481 N N . LEU D 1 89 ? -60.822 84.825 16.700 1.00 82.33 89 LEU D N 1
ATOM 5482 C CA . LEU D 1 89 ? -61.887 83.899 16.346 1.00 86.99 89 LEU D CA 1
ATOM 5483 C C . LEU D 1 89 ? -63.249 84.593 16.366 1.00 92.09 89 LEU D C 1
ATOM 5484 O O . LEU D 1 89 ? -63.648 85.137 17.401 1.00 92.32 89 LEU D O 1
ATOM 5489 N N . PRO D 1 90 ? -63.958 84.586 15.215 1.00 95.56 90 PRO D N 1
ATOM 5490 C CA . PRO D 1 90 ? -65.319 85.124 15.071 1.00 94.67 90 PRO D CA 1
ATOM 5491 C C . PRO D 1 90 ? -66.356 84.434 15.964 1.00 97.45 90 PRO D C 1
ATOM 5492 O O . PRO D 1 90 ? -66.234 83.236 16.249 1.00 97.11 90 PRO D O 1
ATOM 5496 N N . MET D 1 91 ? -67.367 85.203 16.380 1.00 100.51 91 MET D N 1
ATOM 5497 C CA . MET D 1 91 ? -68.407 84.750 17.319 1.00 100.39 91 MET D CA 1
ATOM 5498 C C . MET D 1 91 ? -69.311 83.666 16.740 1.00 98.08 91 MET D C 1
ATOM 5499 O O . MET D 1 91 ? -69.833 82.818 17.481 1.00 99.62 91 MET D O 1
ATOM 5501 N N . MET D 1 92 ? -69.495 83.709 15.421 1.00 92.38 92 MET D N 1
ATOM 5502 C CA . MET D 1 92 ? -70.188 82.650 14.695 1.00 93.02 92 MET D CA 1
ATOM 5503 C C . MET D 1 92 ? -69.375 81.353 14.780 1.00 93.33 92 MET D C 1
ATOM 5504 O O . MET D 1 92 ? -68.187 81.354 14.439 1.00 95.58 92 MET D O 1
ATOM 5506 N N . PRO D 1 93 ? -70.002 80.251 15.261 1.00 91.01 93 PRO D N 1
ATOM 5507 C CA . PRO D 1 93 ? -69.354 78.925 15.308 1.00 91.25 93 PRO D CA 1
ATOM 5508 C C . PRO D 1 93 ? -68.897 78.435 13.929 1.00 91.81 93 PRO D C 1
ATOM 5509 O O . PRO D 1 93 ? -69.255 79.034 12.910 1.00 83.93 93 PRO D O 1
ATOM 5513 N N . LEU D 1 94 ? -68.101 77.365 13.904 1.00 94.69 94 LEU D N 1
ATOM 5514 C CA . LEU D 1 94 ? -67.464 76.902 12.663 1.00 89.29 94 LEU D CA 1
ATOM 5515 C C . LEU D 1 94 ? -67.384 75.382 12.535 1.00 88.10 94 LEU D C 1
ATOM 5516 O O . LEU D 1 94 ? -67.614 74.651 13.501 1.00 85.12 94 LEU D O 1
ATOM 5521 N N . SER D 1 95 ? -67.068 74.918 11.328 1.00 88.36 95 SER D N 1
ATOM 5522 C CA . SER D 1 95 ? -66.982 73.483 11.040 1.00 90.51 95 SER D CA 1
ATOM 5523 C C . SER D 1 95 ? -65.536 72.990 10.884 1.00 87.83 95 SER D C 1
ATOM 5524 O O . SER D 1 95 ? -64.624 73.768 10.584 1.00 82.45 95 SER D O 1
ATOM 5527 N N . GLU D 1 96 ? -65.353 71.685 11.084 1.00 85.98 96 GLU D N 1
ATOM 5528 C CA . GLU D 1 96 ? -64.059 71.005 10.966 1.00 84.59 96 GLU D CA 1
ATOM 5529 C C . GLU D 1 96 ? -63.126 71.540 9.871 1.00 83.14 96 GLU D C 1
ATOM 5530 O O . GLU D 1 96 ? -61.908 71.551 10.040 1.00 81.38 96 GLU D O 1
ATOM 5536 N N . GLU D 1 97 ? -63.699 71.966 8.750 1.00 85.83 97 GLU D N 1
ATOM 5537 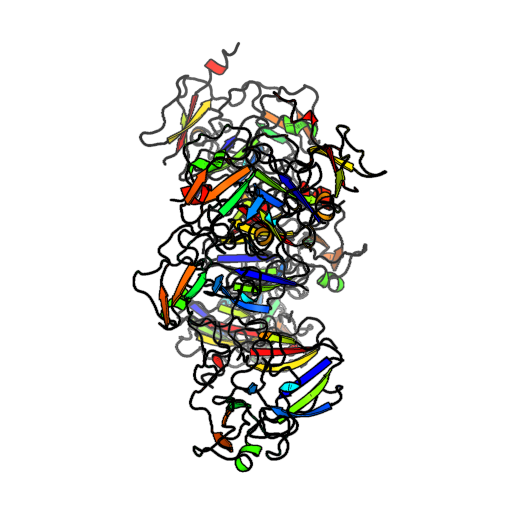C CA . GLU D 1 97 ? -62.922 72.505 7.634 1.00 85.99 97 GLU D CA 1
ATOM 5538 C C . GLU D 1 97 ? -62.399 73.915 7.919 1.00 81.17 97 GLU D C 1
ATOM 5539 O O . GLU D 1 97 ? -61.207 74.181 7.790 1.00 78.11 97 GLU D O 1
ATOM 5545 N N . ALA D 1 98 ? -63.302 74.807 8.314 1.00 81.50 98 ALA D N 1
ATOM 5546 C CA . ALA D 1 98 ? -62.992 76.226 8.452 1.00 75.86 98 ALA D CA 1
ATOM 5547 C C . ALA D 1 98 ? -62.186 76.554 9.718 1.00 73.36 98 ALA D C 1
ATOM 5548 O O . ALA D 1 98 ? -61.530 77.601 9.794 1.00 67.86 98 ALA D O 1
ATOM 5550 N N . ILE D 1 99 ? -62.229 75.651 10.696 1.00 71.03 99 ILE D N 1
ATOM 5551 C CA . ILE D 1 99 ? -61.560 75.860 11.983 1.00 74.05 99 ILE D CA 1
ATOM 5552 C C . ILE D 1 99 ? -60.046 75.610 11.958 1.00 72.09 99 ILE D C 1
ATOM 5553 O O . ILE D 1 99 ? -59.323 76.066 12.838 1.00 78.03 99 ILE D O 1
ATOM 5558 N N . ARG D 1 100 ? -59.571 74.904 10.945 1.00 71.11 100 ARG D N 1
ATOM 5559 C CA . ARG D 1 100 ? -58.170 74.496 10.880 1.00 74.79 100 ARG D CA 1
ATOM 5560 C C . ARG D 1 100 ? -57.129 75.632 11.096 1.00 73.86 100 ARG D C 1
ATOM 5561 O O . ARG D 1 100 ? -56.178 75.438 11.850 1.00 76.13 100 ARG D O 1
ATOM 5569 N N . PRO D 1 101 ? -57.306 76.815 10.462 1.00 70.92 101 PRO D N 1
ATOM 5570 C CA . PRO D 1 101 ? -56.283 77.866 10.622 1.00 68.72 101 PRO D CA 1
ATOM 5571 C C . PRO D 1 101 ? -56.319 78.597 11.962 1.00 66.47 101 PRO D C 1
ATOM 5572 O O . PRO D 1 101 ? -55.566 79.563 12.150 1.00 66.15 101 PRO D O 1
ATOM 5576 N N . TYR D 1 102 ? -57.184 78.154 12.870 1.00 61.19 102 TYR D N 1
ATOM 5577 C CA . TYR D 1 102 ? -57.300 78.765 14.195 1.00 63.70 102 TYR D CA 1
ATOM 5578 C C . TYR D 1 102 ? -56.704 77.902 15.303 1.00 59.92 102 TYR D C 1
ATOM 5579 O O . TYR D 1 102 ? -56.483 78.380 16.410 1.00 61.28 102 TYR D O 1
ATOM 5588 N N . VAL D 1 103 ? -56.442 76.636 14.982 1.00 53.25 103 VAL D N 1
ATOM 5589 C CA . VAL D 1 103 ? -55.895 75.663 15.916 1.00 48.68 103 VAL D CA 1
ATOM 5590 C C . VAL D 1 103 ? -54.373 75.777 15.994 1.00 50.10 103 VAL D C 1
ATOM 5591 O O . VAL D 1 103 ? -53.728 76.106 15.003 1.00 53.61 103 VAL D O 1
ATOM 5595 N N . SER D 1 104 ? -53.812 75.528 17.179 1.00 47.84 104 SER D N 1
ATOM 5596 C CA . SER D 1 104 ? -52.363 75.523 17.386 1.00 45.78 104 SER D CA 1
ATOM 5597 C C . SER D 1 104 ? -51.774 74.273 16.743 1.00 44.87 104 SER D C 1
ATOM 5598 O O . SER D 1 104 ? -52.438 73.235 16.696 1.00 44.41 104 SER D O 1
ATOM 5601 N N . ARG D 1 105 ? -50.545 74.386 16.237 1.00 43.72 105 ARG D N 1
ATOM 5602 C CA . ARG D 1 105 ? -49.774 73.233 15.752 1.00 41.17 105 ARG D CA 1
ATOM 5603 C C . ARG D 1 105 ? -48.745 72.851 16.770 1.00 37.31 105 ARG D C 1
ATOM 5604 O O . ARG D 1 105 ? -48.416 73.646 17.639 1.00 39.55 105 ARG D O 1
ATOM 5612 N N . CYS D 1 106 ? -48.221 71.639 16.664 1.00 36.03 106 CYS D N 1
ATOM 5613 C CA . CYS D 1 106 ? -47.292 71.112 17.683 1.00 35.23 106 CYS D CA 1
ATOM 5614 C C . CYS D 1 106 ? -46.315 70.128 17.046 1.00 32.95 106 CYS D C 1
ATOM 5615 O O . CYS D 1 106 ? -46.569 69.629 15.930 1.00 30.81 106 CYS D O 1
ATOM 5618 N N . ALA D 1 107 ? -45.225 69.842 17.766 1.00 30.57 107 ALA D N 1
ATOM 5619 C CA . ALA D 1 107 ? -44.210 68.888 17.325 1.00 31.83 107 ALA D CA 1
ATOM 5620 C C . ALA D 1 107 ? -43.737 67.975 18.454 1.00 34.72 107 ALA D C 1
ATOM 5621 O O . ALA D 1 107 ? -43.621 68.417 19.619 1.00 37.71 107 ALA D O 1
ATOM 5623 N N . VAL D 1 108 ? -43.463 66.710 18.138 1.00 32.69 108 VAL D N 1
ATOM 5624 C CA . VAL D 1 108 ? -42.858 65.836 19.144 1.00 33.49 108 VAL D CA 1
ATOM 5625 C C . VAL D 1 108 ? -41.416 65.565 18.734 1.00 36.10 108 VAL D C 1
ATOM 5626 O O . VAL D 1 108 ? -41.158 65.321 17.551 1.00 38.20 108 VAL D O 1
ATOM 5630 N N . CYS D 1 109 ? -40.473 65.629 19.680 1.00 38.55 109 CYS D N 1
ATOM 5631 C CA . CYS D 1 109 ? -39.056 65.361 19.344 1.00 43.26 109 CYS D CA 1
ATOM 5632 C C . CYS D 1 109 ? -38.384 64.361 20.260 1.00 44.75 109 CYS D C 1
ATOM 5633 O O . CYS D 1 109 ? -38.785 64.211 21.418 1.00 45.38 109 CYS D O 1
ATOM 5636 N N . GLU D 1 110 ? -37.351 63.693 19.744 1.00 46.40 110 GLU D N 1
ATOM 5637 C CA . GLU D 1 110 ? -36.530 62.833 20.588 1.00 52.39 110 GLU D CA 1
ATOM 5638 C C . GLU D 1 110 ? -35.535 63.675 21.335 1.00 49.61 110 GLU D C 1
ATOM 5639 O O . GLU D 1 110 ? -34.699 64.353 20.737 1.00 50.07 110 GLU D O 1
ATOM 5645 N N . ALA D 1 111 ? -35.652 63.633 22.650 1.00 48.66 111 ALA D N 1
ATOM 5646 C CA . ALA D 1 111 ? -34.789 64.380 23.533 1.00 50.61 111 ALA D CA 1
ATOM 5647 C C . ALA D 1 111 ? -33.777 63.436 24.174 1.00 52.54 111 ALA D C 1
ATOM 5648 O O . ALA D 1 111 ? -34.081 62.254 24.420 1.00 51.69 111 ALA D O 1
ATOM 5650 N N . PRO D 1 112 ? -32.569 63.962 24.453 1.00 53.83 112 PRO D N 1
ATOM 5651 C CA . PRO D 1 112 ? -31.495 63.202 25.102 1.00 53.48 112 PRO D CA 1
ATOM 5652 C C . PRO D 1 112 ? -31.781 62.820 26.555 1.00 52.46 112 PRO D C 1
ATOM 5653 O O . PRO D 1 112 ? -31.202 61.855 27.063 1.00 58.41 112 PRO D O 1
ATOM 5657 N N . ALA D 1 113 ? -32.650 63.571 27.221 1.00 49.53 113 ALA D N 1
ATOM 5658 C CA . ALA D 1 113 ? -33.049 63.263 28.598 1.00 46.38 113 ALA D CA 1
ATOM 5659 C C . ALA D 1 113 ? -34.434 63.850 28.848 1.00 44.88 113 ALA D C 1
ATOM 5660 O O . ALA D 1 113 ? -35.022 64.445 27.939 1.00 44.74 113 ALA D O 1
ATOM 5662 N N . GLN D 1 114 ? -34.964 63.662 30.055 1.00 42.86 114 GLN D N 1
ATOM 5663 C CA . GLN D 1 114 ? -36.311 64.119 30.387 1.00 42.05 114 GLN D CA 1
ATOM 5664 C C . GLN D 1 114 ? -36.328 65.625 30.647 1.00 40.69 114 GLN D C 1
ATOM 5665 O O . GLN D 1 114 ? -35.570 66.105 31.494 1.00 42.57 114 GLN D O 1
ATOM 5671 N N . ALA D 1 115 ? -37.180 66.360 29.928 1.00 34.94 115 ALA D N 1
ATOM 5672 C CA . ALA D 1 115 ? -37.346 67.795 30.167 1.00 32.89 115 ALA D CA 1
ATOM 5673 C C . ALA D 1 115 ? -38.267 68.084 31.329 1.00 31.58 115 ALA D C 1
ATOM 5674 O O . ALA D 1 115 ? -39.253 67.417 31.506 1.00 33.37 115 ALA D O 1
ATOM 5676 N N . VAL D 1 116 ? -37.957 69.109 32.103 1.00 30.69 116 VAL D N 1
ATOM 5677 C CA . VAL D 1 116 ? -38.833 69.526 33.178 1.00 31.35 116 VAL D CA 1
ATOM 5678 C C . VAL D 1 116 ? -39.076 71.027 33.083 1.00 29.99 116 VAL D C 1
ATOM 5679 O O . VAL D 1 116 ? -38.279 71.744 32.486 1.00 31.77 116 VAL D O 1
ATOM 5683 N N . ALA D 1 117 ? -40.161 71.487 33.687 1.00 26.22 117 ALA D N 1
ATOM 5684 C CA . ALA D 1 117 ? -40.439 72.893 33.818 1.00 25.78 117 ALA D CA 1
ATOM 5685 C C . ALA D 1 117 ? -40.096 73.408 35.248 1.00 25.98 117 ALA D C 1
ATOM 5686 O O . ALA D 1 117 ? -40.246 72.681 36.231 1.00 27.59 117 ALA D O 1
ATOM 5688 N N . VAL D 1 118 ? -39.622 74.648 35.358 1.00 23.54 118 VAL D N 1
ATOM 5689 C CA . VAL D 1 118 ? -39.390 75.268 36.661 1.00 23.15 118 VAL D CA 1
ATOM 5690 C C . VAL D 1 118 ? -40.283 76.488 36.747 1.00 23.38 118 VAL D C 1
ATOM 5691 O O . VAL D 1 118 ? -40.448 77.174 35.755 1.00 27.66 118 VAL D O 1
ATOM 5695 N N . HIS D 1 119 ? -40.910 76.739 37.888 1.00 22.69 119 HIS D N 1
ATOM 5696 C CA . HIS D 1 119 ? -41.889 77.836 37.982 1.00 24.29 119 HIS D CA 1
ATOM 5697 C C . HIS D 1 119 ? -41.512 78.802 39.069 1.00 26.19 119 HIS D C 1
ATOM 5698 O O . HIS D 1 119 ? -41.023 78.397 40.122 1.00 27.71 119 HIS D O 1
ATOM 5705 N N . SER D 1 120 ? -41.735 80.088 38.856 1.00 27.49 120 SER D N 1
ATOM 5706 C CA . SER D 1 120 ? -41.335 81.065 39.861 1.00 29.77 120 SER D CA 1
ATOM 5707 C C . SER D 1 120 ? -42.471 81.431 40.775 1.00 31.62 120 SER D C 1
ATOM 5708 O O . SER D 1 120 ? -42.247 81.881 41.884 1.00 34.26 120 SER D O 1
ATOM 5711 N N . GLN D 1 121 ? -43.695 81.257 40.296 1.00 34.95 121 GLN D N 1
ATOM 5712 C CA . GLN D 1 121 ? -44.884 81.810 40.959 1.00 36.72 121 GLN D CA 1
ATOM 5713 C C . GLN D 1 121 ? -44.762 83.280 41.387 1.00 39.24 121 GLN D C 1
ATOM 5714 O O . GLN D 1 121 ? -45.377 83.714 42.367 1.00 44.71 121 GLN D O 1
ATOM 5720 N N . ASP D 1 122 ? -43.957 84.030 40.633 1.00 39.64 122 ASP D N 1
ATOM 5721 C CA . ASP D 1 122 ? -43.960 85.497 40.614 1.00 39.94 122 ASP D CA 1
ATOM 5722 C C . ASP D 1 122 ? -43.630 85.955 39.188 1.00 38.79 122 ASP D C 1
ATOM 5723 O O . ASP D 1 122 ? -43.644 85.149 38.273 1.00 39.28 122 ASP D O 1
ATOM 5728 N N . GLN D 1 123 ? -43.311 87.226 38.993 1.00 41.74 123 GLN D N 1
ATOM 5729 C CA . GLN D 1 123 ? -43.101 87.761 37.637 1.00 42.85 123 GLN D CA 1
ATOM 5730 C C . GLN D 1 123 ? -41.659 87.635 37.116 1.00 38.91 123 GLN D C 1
ATOM 5731 O O . GLN D 1 123 ? -41.328 88.120 36.028 1.00 37.28 123 GLN D O 1
ATOM 5737 N N . SER D 1 124 ? -40.801 86.990 37.892 1.00 35.00 124 SER D N 1
ATOM 5738 C CA . SER D 1 124 ? -39.443 86.753 37.440 1.00 33.76 124 SER D CA 1
ATOM 5739 C C . SER D 1 124 ? -39.299 85.390 36.738 1.00 32.80 124 SER D C 1
ATOM 5740 O O . SER D 1 124 ? -39.975 84.420 37.086 1.00 31.78 124 SER D O 1
ATOM 5743 N N . ILE D 1 125 ? -38.421 85.317 35.745 1.00 31.68 125 ILE D N 1
ATOM 5744 C CA . ILE D 1 125 ? -38.189 84.061 35.054 1.00 31.79 125 ILE D CA 1
ATOM 5745 C C . ILE D 1 125 ? -37.292 83.214 35.948 1.00 31.04 125 ILE D C 1
ATOM 5746 O O . ILE D 1 125 ? -36.225 83.643 36.299 1.00 34.06 125 ILE D O 1
ATOM 5751 N N . PRO D 1 126 ? -37.730 82.010 36.330 1.00 31.21 126 PRO D N 1
ATOM 5752 C CA . PRO D 1 126 ? -36.888 81.192 37.191 1.00 30.72 126 PRO D CA 1
ATOM 5753 C C . PRO D 1 126 ? -35.731 80.583 36.438 1.00 29.24 126 PRO D C 1
ATOM 5754 O O . PRO D 1 126 ? -35.868 80.299 35.280 1.00 29.57 126 PRO D O 1
ATOM 5758 N N . PRO D 1 127 ? -34.585 80.379 37.093 1.00 30.47 127 PRO D N 1
ATOM 5759 C CA . PRO D 1 127 ? -33.462 79.739 36.394 1.00 30.90 127 PRO D CA 1
ATOM 5760 C C . PRO D 1 127 ? -33.599 78.240 36.218 1.00 35.96 127 PRO D C 1
ATOM 5761 O O . PRO D 1 127 ? -34.175 77.546 37.072 1.00 36.23 127 PRO D O 1
ATOM 5765 N N . CYS D 1 128 ? -33.018 77.749 35.125 1.00 44.15 128 CYS D N 1
ATOM 5766 C CA . CYS D 1 128 ? -32.741 76.310 34.920 1.00 46.70 128 CYS D CA 1
ATOM 5767 C C . CYS D 1 128 ? -31.815 75.773 36.004 1.00 45.52 128 CYS D C 1
ATOM 5768 O O . CYS D 1 128 ? -30.970 76.509 36.482 1.00 50.11 128 CYS D O 1
ATOM 5771 N N . PRO D 1 129 ? -31.987 74.500 36.416 1.00 49.61 129 PRO D N 1
ATOM 5772 C CA . PRO D 1 129 ? -31.041 73.893 37.365 1.00 50.22 129 PRO D CA 1
ATOM 5773 C C . PRO D 1 129 ? -29.591 73.889 36.862 1.00 55.17 129 PRO D C 1
ATOM 5774 O O . PRO D 1 129 ? -29.347 74.005 35.662 1.00 55.79 129 PRO D O 1
ATOM 5778 N N . GLN D 1 130 ? -28.659 73.705 37.796 1.00 63.58 130 GLN D N 1
ATOM 5779 C CA . GLN D 1 130 ? -27.237 74.022 37.634 1.00 65.65 130 GLN D CA 1
ATOM 5780 C C . GLN D 1 130 ? -26.529 73.699 36.333 1.00 62.27 130 GLN D C 1
ATOM 5781 O O . GLN D 1 130 ? -25.813 74.544 35.813 1.00 72.50 130 GLN D O 1
ATOM 5787 N N . THR D 1 131 ? -26.687 72.502 35.800 1.00 58.74 131 THR D N 1
ATOM 5788 C CA . THR D 1 131 ? -25.967 72.202 34.553 1.00 57.99 131 THR D CA 1
ATOM 5789 C C . THR D 1 131 ? -26.899 71.870 33.398 1.00 56.98 131 THR D C 1
ATOM 5790 O O . THR D 1 131 ? -26.531 71.119 32.496 1.00 60.25 131 THR D O 1
ATOM 5794 N N . TRP D 1 132 ? -28.101 72.435 33.417 1.00 54.30 132 TRP D N 1
ATOM 5795 C CA . TRP D 1 132 ? -29.108 72.081 32.423 1.00 53.26 132 TRP D CA 1
ATOM 5796 C C . TRP D 1 132 ? -29.148 73.050 31.276 1.00 53.50 132 TRP D C 1
ATOM 5797 O O . TRP D 1 132 ? -28.710 74.188 31.389 1.00 54.10 132 TRP D O 1
ATOM 5808 N N . ARG D 1 133 ? -29.670 72.584 30.152 1.00 50.14 133 ARG D N 1
ATOM 5809 C CA . ARG D 1 133 ? -29.794 73.377 28.947 1.00 49.48 133 ARG D CA 1
ATOM 5810 C C . ARG D 1 133 ? -31.198 73.988 28.926 1.00 46.87 133 ARG D C 1
ATOM 5811 O O . ARG D 1 133 ? -32.172 73.320 29.262 1.00 47.57 133 ARG D O 1
ATOM 5819 N N . SER D 1 134 ? -31.302 75.258 28.550 1.00 41.35 134 SER D N 1
ATOM 5820 C CA . SER D 1 134 ? -32.592 75.933 28.539 1.00 38.64 134 SER D CA 1
ATOM 5821 C C . SER D 1 134 ? -33.269 75.752 27.195 1.00 38.03 134 SER D C 1
ATOM 5822 O O . SER D 1 134 ? -32.627 75.865 26.169 1.00 40.61 134 SER D O 1
ATOM 5825 N N . LEU D 1 135 ? -34.569 75.502 27.185 1.00 35.17 135 LEU D N 1
ATOM 5826 C CA . LEU D 1 135 ? -35.246 75.278 25.921 1.00 33.51 135 LEU D CA 1
ATOM 5827 C C . LEU D 1 135 ? -36.237 76.382 25.571 1.00 34.48 135 LEU D C 1
ATOM 5828 O O . LEU D 1 135 ? -36.380 76.719 24.390 1.00 34.75 135 LEU D O 1
ATOM 5833 N N . TRP D 1 136 ? -36.945 76.911 26.577 1.00 32.82 136 TRP D N 1
ATOM 5834 C CA . TRP D 1 136 ? -37.858 78.035 26.372 1.00 31.37 136 TRP D CA 1
ATOM 5835 C C . TRP D 1 136 ? -38.362 78.644 27.641 1.00 32.76 136 TRP D C 1
ATOM 5836 O O . TRP D 1 136 ? -38.316 78.017 28.692 1.00 34.79 136 TRP D O 1
ATOM 5847 N N . ILE D 1 137 ? -38.795 79.901 27.546 1.00 33.33 137 ILE D N 1
ATOM 5848 C CA . ILE D 1 137 ? -39.397 80.643 28.649 1.00 31.34 137 ILE D CA 1
ATOM 5849 C C . ILE D 1 137 ? -40.877 80.773 28.360 1.00 29.80 137 ILE D C 1
ATOM 5850 O O . ILE D 1 137 ? -41.284 80.868 27.199 1.00 31.34 137 ILE D O 1
ATOM 5855 N N . GLY D 1 138 ? -41.695 80.840 29.397 1.00 28.03 138 GLY D N 1
ATOM 5856 C CA . GLY D 1 138 ? -43.109 81.002 29.154 1.00 27.13 138 GLY D CA 1
ATOM 5857 C C . GLY D 1 138 ? -43.884 81.556 30.309 1.00 27.99 138 GLY D C 1
ATOM 5858 O O . GLY D 1 138 ? -43.340 82.250 31.176 1.00 27.85 138 GLY D O 1
ATOM 5859 N N . TYR D 1 139 ? -45.170 81.228 30.284 1.00 29.55 139 TYR D N 1
ATOM 5860 C CA . TYR D 1 139 ? -46.155 81.597 31.285 1.00 29.97 139 TYR D CA 1
ATOM 5861 C C . TYR D 1 139 ? -46.687 80.283 31.892 1.00 31.85 139 TYR D C 1
ATOM 5862 O O . TYR D 1 139 ? -46.801 79.257 31.188 1.00 30.95 139 TYR D O 1
ATOM 5871 N N . SER D 1 140 ? -46.957 80.296 33.198 1.00 30.48 140 SER D N 1
ATOM 5872 C CA . SER D 1 140 ? -47.391 79.096 33.868 1.00 30.62 140 SER D CA 1
ATOM 5873 C C . SER D 1 140 ? -48.842 78.829 33.551 1.00 32.43 140 SER D C 1
ATOM 5874 O O . SER D 1 140 ? -49.689 79.698 33.697 1.00 31.57 140 SER D O 1
ATOM 5877 N N . PHE D 1 141 ? -49.104 77.608 33.090 1.00 34.07 141 PHE D N 1
ATOM 5878 C CA . PHE D 1 141 ? -50.419 77.200 32.634 1.00 33.10 141 PHE D CA 1
ATOM 5879 C C . PHE D 1 141 ? -50.739 75.891 33.319 1.00 32.13 141 PHE D C 1
ATOM 5880 O O . PHE D 1 141 ? -50.086 74.906 33.056 1.00 35.57 141 PHE D O 1
ATOM 5888 N N . LEU D 1 142 ? -51.734 75.881 34.198 1.00 32.53 142 LEU D N 1
ATOM 5889 C CA . LEU D 1 142 ? -52.050 74.690 34.976 1.00 34.10 142 LEU D CA 1
ATOM 5890 C C . LEU D 1 142 ? -53.526 74.410 34.905 1.00 36.86 142 LEU D C 1
ATOM 5891 O O . LEU D 1 142 ? -54.329 75.076 35.569 1.00 37.92 142 LEU D O 1
ATOM 5896 N N . MET D 1 143 ? -53.877 73.440 34.067 1.00 40.36 143 MET D N 1
ATOM 5897 C CA . MET D 1 143 ? -55.264 73.049 33.882 1.00 41.39 143 MET D CA 1
ATOM 5898 C C . MET D 1 143 ? -55.699 72.082 34.969 1.00 40.63 143 MET D C 1
ATOM 5899 O O . MET D 1 143 ? -56.710 72.283 35.635 1.00 37.58 143 MET D O 1
ATOM 5904 N N . HIS D 1 144 ? -54.910 71.031 35.139 1.00 42.23 144 HIS D N 1
ATOM 5905 C CA . HIS D 1 144 ? -55.187 70.009 36.128 1.00 41.88 144 HIS D CA 1
ATOM 5906 C C . HIS D 1 144 ? -54.889 70.474 37.547 1.00 41.31 144 HIS D C 1
ATOM 5907 O O . HIS D 1 144 ? -53.876 70.102 38.135 1.00 39.45 144 HIS D O 1
ATOM 5914 N N . THR D 1 145 ? -55.798 71.292 38.097 1.00 42.47 145 THR D N 1
ATOM 5915 C CA . THR D 1 145 ? -55.701 71.867 39.459 1.00 44.64 145 THR D CA 1
ATOM 5916 C C . THR D 1 145 ? -56.305 71.005 40.577 1.00 50.66 145 THR D C 1
ATOM 5917 O O . THR D 1 145 ? -55.991 71.194 41.756 1.00 52.04 145 THR D O 1
ATOM 5921 N N . GLY D 1 146 ? -57.209 70.096 40.224 1.00 54.61 146 GLY D N 1
ATOM 5922 C CA . GLY D 1 146 ? -57.840 69.232 41.215 1.00 53.62 146 GLY D CA 1
ATOM 5923 C C . GLY D 1 146 ? -56.845 68.312 41.889 1.00 54.98 146 GLY D C 1
ATOM 5924 O O . GLY D 1 146 ? -55.712 68.171 41.430 1.00 56.34 146 GLY D O 1
ATOM 5925 N N . ALA D 1 147 ? -57.277 67.678 42.975 1.00 58.48 147 ALA D N 1
ATOM 5926 C CA . ALA D 1 147 ? -56.421 66.785 43.740 1.00 63.00 147 ALA D CA 1
ATOM 5927 C C . ALA D 1 147 ? -56.488 65.338 43.250 1.00 71.58 147 ALA D C 1
ATOM 5928 O O . ALA D 1 147 ? -56.515 64.411 44.060 1.00 79.75 147 ALA D O 1
ATOM 5930 N N . GLY D 1 148 ? -56.505 65.152 41.926 1.00 78.11 148 GLY D N 1
ATOM 5931 C CA . GLY D 1 148 ? -56.494 63.826 41.302 1.00 79.12 148 GLY D CA 1
ATOM 5932 C C . GLY D 1 148 ? -55.059 63.318 41.286 1.00 84.97 148 GLY D C 1
ATOM 5933 O O . GLY D 1 148 ? -54.199 63.809 42.016 1.00 81.75 148 GLY D O 1
ATOM 5934 N N . ASP D 1 149 ? -54.794 62.332 40.441 1.00 95.08 149 ASP D N 1
ATOM 5935 C CA . ASP D 1 149 ? -53.516 61.616 40.466 1.00 104.06 149 ASP D CA 1
ATOM 5936 C C . ASP D 1 149 ? -52.159 62.314 40.337 1.00 102.97 149 ASP D C 1
ATOM 5937 O O . ASP D 1 149 ? -51.392 62.402 41.302 1.00 97.48 149 ASP D O 1
ATOM 5942 N N . GLN D 1 150 ? -51.879 62.789 39.127 1.00 101.03 150 GLN D N 1
ATOM 5943 C CA . GLN D 1 150 ? -50.654 63.502 38.804 1.00 95.14 150 GLN D CA 1
ATOM 5944 C C . GLN D 1 150 ? -51.009 64.979 38.635 1.00 87.47 150 GLN D C 1
ATOM 5945 O O . GLN D 1 150 ? -50.393 65.689 37.845 1.00 87.65 150 GLN D O 1
ATOM 5951 N N . GLY D 1 151 ? -52.015 65.430 39.382 1.00 81.60 151 GLY D N 1
ATOM 5952 C CA . GLY D 1 151 ? -52.543 66.784 39.247 1.00 72.61 151 GLY D CA 1
ATOM 5953 C C . GLY D 1 151 ? -51.820 67.834 40.065 1.00 70.29 151 GLY D C 1
ATOM 5954 O O . GLY D 1 151 ? -50.803 67.546 40.703 1.00 73.46 151 GLY D O 1
ATOM 5955 N N . GLY D 1 152 ? -52.356 69.055 40.040 1.00 65.66 152 GLY D N 1
ATOM 5956 C CA . GLY D 1 152 ? -51.801 70.193 40.770 1.00 60.94 152 GLY D CA 1
ATOM 5957 C C . GLY D 1 152 ? -50.295 70.313 40.637 1.00 59.89 152 GLY D C 1
ATOM 5958 O O . GLY D 1 152 ? -49.763 70.368 39.529 1.00 59.94 152 GLY D O 1
ATOM 5959 N N . GLY D 1 153 ? -49.609 70.341 41.777 1.00 61.19 153 GLY D N 1
ATOM 5960 C CA . GLY D 1 153 ? -48.155 70.480 41.818 1.00 60.91 153 GLY D CA 1
ATOM 5961 C C . GLY D 1 153 ? -47.433 69.582 40.833 1.00 62.05 153 GLY D C 1
ATOM 5962 O O . GLY D 1 153 ? -46.602 70.057 40.050 1.00 62.92 153 GLY D O 1
ATOM 5963 N N . GLN D 1 154 ? -47.770 68.290 40.866 1.00 60.33 154 GLN D N 1
ATOM 5964 C CA . GLN D 1 154 ? -47.165 67.275 40.000 1.00 58.05 154 GLN D CA 1
ATOM 5965 C C . GLN D 1 154 ? -47.153 67.699 38.525 1.00 52.14 154 GLN D C 1
ATOM 5966 O O . GLN D 1 154 ? -46.185 67.480 37.814 1.00 53.28 154 GLN D O 1
ATOM 5972 N N . ALA D 1 155 ? -48.236 68.325 38.084 1.00 47.16 155 ALA D N 1
ATOM 5973 C CA . ALA D 1 155 ? -48.371 68.792 36.719 1.00 43.08 155 ALA D CA 1
ATOM 5974 C C . ALA D 1 155 ? -47.428 69.957 36.365 1.00 42.32 155 ALA D C 1
ATOM 5975 O O . ALA D 1 155 ? -46.974 70.080 35.225 1.00 41.04 155 ALA D O 1
ATOM 5977 N N . LEU D 1 156 ? -47.138 70.816 37.334 1.00 40.24 156 LEU D N 1
ATOM 5978 C CA . LEU D 1 156 ? -46.201 71.909 37.098 1.00 37.52 156 LEU D CA 1
ATOM 5979 C C . LEU D 1 156 ? -44.822 71.395 36.686 1.00 36.98 156 LEU D C 1
ATOM 5980 O O . LEU D 1 156 ? -44.054 72.128 36.065 1.00 38.39 156 LEU D O 1
ATOM 5985 N N . MET D 1 157 ? -44.507 70.147 37.029 1.00 36.07 157 MET D N 1
ATOM 5986 C CA . MET D 1 157 ? -43.231 69.567 36.642 1.00 37.04 157 MET D CA 1
ATOM 5987 C C . MET D 1 157 ? -43.123 69.277 35.147 1.00 34.64 157 MET D C 1
ATOM 5988 O O . MET D 1 157 ? -42.015 69.125 34.602 1.00 33.33 157 MET D O 1
ATOM 5993 N N . SER D 1 158 ? -44.277 69.239 34.490 1.00 30.22 158 SER D N 1
ATOM 5994 C CA . SER D 1 158 ? -44.332 68.972 33.064 1.00 29.50 158 SER D CA 1
ATOM 5995 C C . SER D 1 158 ? -43.978 70.178 32.178 1.00 27.38 158 SER D C 1
ATOM 5996 O O . SER D 1 158 ? -44.401 71.304 32.433 1.00 23.31 158 SER D O 1
ATOM 5999 N N . PRO D 1 159 ? -43.217 69.915 31.109 1.00 26.94 159 PRO D N 1
ATOM 6000 C CA . PRO D 1 159 ? -42.999 70.890 30.070 1.00 27.15 159 PRO D CA 1
ATOM 6001 C C . PRO D 1 159 ? -44.337 71.426 29.584 1.00 29.68 159 PRO D C 1
ATOM 6002 O O . PRO D 1 159 ? -44.408 72.533 29.012 1.00 30.43 159 PRO D O 1
ATOM 6006 N N . GLY D 1 160 ? -45.398 70.659 29.835 1.00 29.34 160 GLY D N 1
ATOM 6007 C CA . GLY D 1 160 ? -46.721 71.053 29.386 1.00 29.77 160 GLY D CA 1
ATOM 6008 C C . GLY D 1 160 ? -47.343 72.167 30.212 1.00 29.22 160 GLY D C 1
ATOM 6009 O O . GLY D 1 160 ? -48.455 72.628 29.898 1.00 30.64 160 GLY D O 1
ATOM 6010 N N . SER D 1 161 ? -46.661 72.602 31.270 1.00 25.82 161 SER D N 1
ATOM 6011 C CA . SER D 1 161 ? -47.236 73.651 32.075 1.00 26.11 161 SER D CA 1
ATOM 6012 C C . SER D 1 161 ? -46.643 74.991 31.750 1.00 28.53 161 SER D C 1
ATOM 6013 O O . SER D 1 161 ? -46.923 75.969 32.450 1.00 31.66 161 SER D O 1
ATOM 6016 N N . CYS D 1 162 ? -45.847 75.043 30.686 1.00 27.98 162 CYS D N 1
ATOM 6017 C CA . CYS D 1 162 ? -45.124 76.247 30.338 1.00 28.74 162 CYS D CA 1
ATOM 6018 C C . CYS D 1 162 ? -45.302 76.629 28.871 1.00 28.66 162 CYS D C 1
ATOM 6019 O O . CYS D 1 162 ? -44.546 76.171 28.008 1.00 29.89 162 CYS D O 1
ATOM 6022 N N . LEU D 1 163 ? -46.291 77.472 28.602 1.00 29.72 163 LEU D N 1
ATOM 6023 C CA . LEU D 1 163 ? -46.617 77.968 27.251 1.00 30.73 163 LEU D CA 1
ATOM 6024 C C . LEU D 1 163 ? -45.912 79.291 26.974 1.00 34.63 163 LEU D C 1
ATOM 6025 O O . LEU D 1 163 ? -45.863 80.147 27.854 1.00 36.46 163 LEU D O 1
ATOM 6030 N N . GLU D 1 164 ? -45.397 79.463 25.748 1.00 40.12 164 GLU D N 1
ATOM 6031 C CA . GLU D 1 164 ? -44.582 80.645 25.357 1.00 43.05 164 GLU D CA 1
ATOM 6032 C C . GLU D 1 164 ? -45.325 81.983 25.184 1.00 42.07 164 GLU D C 1
ATOM 6033 O O . GLU D 1 164 ? -44.739 83.046 25.368 1.00 40.17 164 GLU D O 1
ATOM 6039 N N . ASP D 1 165 ? -46.597 81.929 24.812 1.00 42.52 165 ASP D N 1
ATOM 6040 C CA . ASP D 1 165 ? -47.367 83.133 24.541 1.00 43.02 165 ASP D CA 1
ATOM 6041 C C . ASP D 1 165 ? -48.518 83.269 25.494 1.00 40.49 165 ASP D C 1
ATOM 6042 O O . ASP D 1 165 ? -49.393 82.404 25.533 1.00 42.18 165 ASP D O 1
ATOM 6047 N N . PHE D 1 166 ? -48.538 84.354 26.264 1.00 40.22 166 PHE D N 1
ATOM 6048 C CA . PHE D 1 166 ? -49.725 84.667 27.054 1.00 38.26 166 PHE D CA 1
ATOM 6049 C C . PHE D 1 166 ? -50.890 84.975 26.111 1.00 38.51 166 PHE D C 1
ATOM 6050 O O . PHE D 1 166 ? -50.673 85.573 25.043 1.00 38.80 166 PHE D O 1
ATOM 6058 N N . ARG D 1 167 ? -52.104 84.561 26.490 1.00 35.94 167 ARG D N 1
ATOM 6059 C CA . ARG D 1 167 ? -53.297 84.743 25.648 1.00 37.85 167 ARG D CA 1
ATOM 6060 C C . ARG D 1 167 ? -54.579 84.881 26.446 1.00 38.37 167 ARG D C 1
ATOM 6061 O O . ARG D 1 167 ? -54.855 84.086 27.349 1.00 38.48 167 ARG D O 1
ATOM 6069 N N . ALA D 1 168 ? -55.381 85.865 26.069 1.00 41.57 168 ALA D N 1
ATOM 6070 C CA . ALA D 1 168 ? -56.712 86.040 26.634 1.00 44.32 168 ALA D CA 1
ATOM 6071 C C . ALA D 1 168 ? -57.611 84.837 26.324 1.00 45.86 168 ALA D C 1
ATOM 6072 O O . ALA D 1 168 ? -58.323 84.348 27.205 1.00 49.92 168 ALA D O 1
ATOM 6074 N N . ALA D 1 169 ? -57.551 84.352 25.083 1.00 46.66 169 ALA D N 1
ATOM 6075 C CA . ALA D 1 169 ? -58.337 83.198 24.649 1.00 50.28 169 ALA D CA 1
ATOM 6076 C C . ALA D 1 169 ? -57.409 82.034 24.272 1.00 51.33 169 ALA D C 1
ATOM 6077 O O . ALA D 1 169 ? -57.122 81.817 23.090 1.00 52.79 169 ALA D O 1
ATOM 6079 N N . PRO D 1 170 ? -56.936 81.276 25.276 1.00 47.94 170 PRO D N 1
ATOM 6080 C CA . PRO D 1 170 ? -55.834 80.370 24.986 1.00 46.65 170 PRO D CA 1
ATOM 6081 C C . PRO D 1 170 ? -56.253 79.159 24.167 1.00 46.48 170 PRO D C 1
ATOM 6082 O O . PRO D 1 170 ? -55.424 78.584 23.466 1.00 45.53 170 PRO D O 1
ATOM 6086 N N . PHE D 1 171 ? -57.529 78.793 24.251 1.00 49.44 171 PHE D N 1
ATOM 6087 C CA . PHE D 1 171 ? -58.064 77.600 23.575 1.00 50.68 171 PHE D CA 1
ATOM 6088 C C . PHE D 1 171 ? -59.501 77.761 23.025 1.00 54.27 171 PHE D C 1
ATOM 6089 O O . PHE D 1 171 ? -60.162 78.789 23.246 1.00 52.76 171 PHE D O 1
ATOM 6097 N N . LEU D 1 172 ? -59.968 76.732 22.310 1.00 58.26 172 LEU D N 1
ATOM 6098 C CA . LEU D 1 172 ? -61.318 76.707 21.729 1.00 56.66 172 LEU D CA 1
ATOM 6099 C C . LEU D 1 172 ? -61.998 75.371 21.959 1.00 57.00 172 LEU D C 1
ATOM 6100 O O . LEU D 1 172 ? -61.321 74.379 22.257 1.00 57.58 172 LEU D O 1
ATOM 6105 N N . GLU D 1 173 ? -63.332 75.359 21.835 1.00 59.13 173 GLU D N 1
ATOM 6106 C CA . GLU D 1 173 ? -64.149 74.168 22.137 1.00 60.42 173 GLU D CA 1
ATOM 6107 C C . GLU D 1 173 ? -64.731 73.553 20.873 1.00 60.40 173 GLU D C 1
ATOM 6108 O O . GLU D 1 173 ? -65.087 74.273 19.943 1.00 62.39 173 GLU D O 1
ATOM 6110 N N . CYS D 1 174 ? -64.826 72.227 20.842 1.00 59.09 174 CYS D N 1
ATOM 6111 C CA . CYS D 1 174 ? -65.430 71.546 19.707 1.00 62.22 174 CYS D CA 1
ATOM 6112 C C . CYS D 1 174 ? -66.488 70.604 20.173 1.00 66.70 174 CYS D C 1
ATOM 6113 O O . CYS D 1 174 ? -66.235 69.680 20.960 1.00 66.97 174 CYS D O 1
ATOM 6116 N N . GLN D 1 175 ? -67.685 70.844 19.669 1.00 70.25 175 GLN D N 1
ATOM 6117 C CA . GLN D 1 175 ? -68.776 69.932 19.878 1.00 73.59 175 GLN D CA 1
ATOM 6118 C C . GLN D 1 175 ? -68.643 68.862 18.802 1.00 74.99 175 GLN D C 1
ATOM 6119 O O . GLN D 1 175 ? -68.557 69.177 17.604 1.00 71.74 175 GLN D O 1
ATOM 6125 N N . GLY D 1 176 ? -68.589 67.606 19.243 1.00 72.22 176 GLY D N 1
ATOM 6126 C CA . GLY D 1 176 ? -68.398 66.474 18.348 1.00 73.87 176 GLY D CA 1
ATOM 6127 C C . GLY D 1 176 ? -69.630 66.234 17.513 1.00 79.11 176 GLY D C 1
ATOM 6128 O O . GLY D 1 176 ? -69.646 66.555 16.321 1.00 75.83 176 GLY D O 1
ATOM 6129 N N . ARG D 1 177 ? -70.663 65.688 18.163 1.00 83.03 177 ARG D N 1
ATOM 6130 C CA . ARG D 1 177 ? -71.966 65.368 17.554 1.00 76.31 177 ARG D CA 1
ATOM 6131 C C . ARG D 1 177 ? -72.480 66.455 16.610 1.00 76.32 177 ARG D C 1
ATOM 6132 O O . ARG D 1 177 ? -73.377 66.209 15.809 1.00 85.78 177 ARG D O 1
ATOM 6134 N N . GLN D 1 178 ? -71.897 67.644 16.700 1.00 74.87 178 GLN D N 1
ATOM 6135 C CA . GLN D 1 178 ? -72.296 68.784 15.882 1.00 82.73 178 GLN D CA 1
ATOM 6136 C C . GLN D 1 178 ? -71.351 69.052 14.697 1.00 86.05 178 GLN D C 1
ATOM 6137 O O . GLN D 1 178 ? -71.748 69.699 13.721 1.00 91.79 178 GLN D O 1
ATOM 6143 N N . GLY D 1 179 ? -70.109 68.561 14.788 1.00 80.86 179 GLY D N 1
ATOM 6144 C CA . GLY D 1 179 ? -69.065 68.856 13.801 1.00 72.08 179 GLY D CA 1
ATOM 6145 C C . GLY D 1 179 ? -68.713 70.333 13.778 1.00 75.38 179 GLY D C 1
ATOM 6146 O O . GLY D 1 179 ? -68.417 70.904 12.720 1.00 72.52 179 GLY D O 1
ATOM 6147 N N . THR D 1 180 ? -68.738 70.955 14.957 1.00 79.50 180 THR D N 1
ATOM 6148 C CA . THR D 1 180 ? -68.561 72.405 15.071 1.00 78.55 180 THR D CA 1
ATOM 6149 C C . THR D 1 180 ? -67.545 72.774 16.142 1.00 74.34 180 THR D C 1
ATOM 6150 O O . THR D 1 180 ? -67.345 72.024 17.107 1.00 73.59 180 THR D O 1
ATOM 6154 N N . CYS D 1 181 ? -66.919 73.936 15.961 1.00 73.22 181 CYS D N 1
ATOM 6155 C CA . CYS D 1 181 ? -66.052 74.552 16.970 1.00 78.75 181 CYS D CA 1
ATOM 6156 C C . CYS D 1 181 ? -66.271 76.066 17.031 1.00 82.16 181 CYS D C 1
ATOM 6157 O O . CYS D 1 181 ? -66.520 76.714 16.012 1.00 77.81 181 CYS D O 1
ATOM 6160 N N . HIS D 1 182 ? -66.157 76.615 18.238 1.00 92.38 182 HIS D N 1
ATOM 6161 C CA . HIS D 1 182 ? -66.382 78.043 18.509 1.00 93.60 182 HIS D CA 1
ATOM 6162 C C . HIS D 1 182 ? -65.424 78.540 19.559 1.00 93.74 182 HIS D C 1
ATOM 6163 O O . HIS D 1 182 ? -64.915 77.751 20.371 1.00 97.60 182 HIS D O 1
ATOM 6170 N N . PHE D 1 183 ? -65.179 79.851 19.559 1.00 88.83 183 PHE D N 1
ATOM 6171 C CA . PHE D 1 183 ? -64.354 80.499 20.586 1.00 87.08 183 PHE D CA 1
ATOM 6172 C C . PHE D 1 183 ? -64.928 80.272 21.995 1.00 81.83 183 PHE D C 1
ATOM 6173 O O . PHE D 1 183 ? -66.138 80.074 22.155 1.00 72.94 183 PHE D O 1
ATOM 6181 N N . PHE D 1 184 ? -64.056 80.299 23.004 1.00 75.56 184 PHE D N 1
ATOM 6182 C CA . PHE D 1 184 ? -64.462 80.002 24.378 1.00 75.54 184 PHE D CA 1
ATOM 6183 C C . PHE D 1 184 ? -64.929 81.233 25.155 1.00 75.79 184 PHE D C 1
ATOM 6184 O O . PHE D 1 184 ? -64.290 82.283 25.109 1.00 74.46 184 PHE D O 1
ATOM 6192 N N . ALA D 1 185 ? -66.044 81.072 25.873 1.00 76.09 185 ALA D N 1
ATOM 6193 C CA . ALA D 1 185 ? -66.731 82.164 26.578 1.00 79.85 185 ALA D CA 1
ATOM 6194 C C . ALA D 1 185 ? -65.904 82.847 27.681 1.00 78.83 185 ALA D C 1
ATOM 6195 O O . ALA D 1 185 ? -65.875 84.079 27.767 1.00 79.10 185 ALA D O 1
ATOM 6197 N N . ASN D 1 186 ? -65.249 82.044 28.518 1.00 76.56 186 ASN D N 1
ATOM 6198 C CA A ASN D 1 186 ? -64.439 82.569 29.616 0.50 75.01 186 ASN D CA 1
ATOM 6199 C CA B ASN D 1 186 ? -64.441 82.556 29.619 0.50 73.61 186 ASN D CA 1
ATOM 6200 C C . ASN D 1 186 ? -63.088 83.066 29.114 1.00 73.58 186 ASN D C 1
ATOM 6201 O O . ASN D 1 186 ? -62.599 82.612 28.080 1.00 73.49 186 ASN D O 1
ATOM 6210 N N . LYS D 1 187 ? -62.496 84.009 29.844 1.00 72.97 187 LYS D N 1
ATOM 6211 C CA . LYS D 1 187 ? -61.201 84.595 29.486 1.00 71.86 187 LYS D CA 1
ATOM 6212 C C . LYS D 1 187 ? -60.113 84.182 30.484 1.00 72.44 187 LYS D C 1
ATOM 6213 O O . LYS D 1 187 ? -60.430 83.823 31.628 1.00 75.28 187 LYS D O 1
ATOM 6219 N N . TYR D 1 188 ? -58.846 84.221 30.043 1.00 66.48 188 TYR D N 1
ATOM 6220 C CA . TYR D 1 188 ? -57.654 84.006 30.906 1.00 66.10 188 TYR D CA 1
ATOM 6221 C C . TYR D 1 188 ? -57.678 82.708 31.749 1.00 62.68 188 TYR D C 1
ATOM 6222 O O . TYR D 1 188 ? -57.125 82.640 32.858 1.00 57.92 188 TYR D O 1
ATOM 6231 N N . SER D 1 189 ? -58.301 81.679 31.181 1.00 57.77 189 SER D N 1
ATOM 6232 C CA . SER D 1 189 ? -58.583 80.434 31.868 1.00 52.23 189 SER D CA 1
ATOM 6233 C C . SER D 1 189 ? -57.341 79.570 31.969 1.00 50.23 189 SER D C 1
ATOM 6234 O O . SER D 1 189 ? -56.571 79.476 31.005 1.00 53.07 189 SER D O 1
ATOM 6237 N N . PHE D 1 190 ? -57.159 78.977 33.156 1.00 44.18 190 PHE D N 1
ATOM 6238 C CA . PHE D 1 190 ? -56.030 78.088 33.534 1.00 39.96 190 PHE D CA 1
ATOM 6239 C C . PHE D 1 190 ? -54.625 78.684 33.778 1.00 37.31 190 PHE D C 1
ATOM 6240 O O . PHE D 1 190 ? -53.747 78.001 34.306 1.00 36.45 190 PHE D O 1
ATOM 6248 N N . TRP D 1 191 ? -54.404 79.945 33.419 1.00 37.90 191 TRP D N 1
ATOM 6249 C CA . TRP D 1 191 ? -53.121 80.596 33.734 1.00 37.97 191 TRP D CA 1
ATOM 6250 C C . TRP D 1 191 ? -52.886 80.635 35.222 1.00 37.81 191 TRP D C 1
ATOM 6251 O O . TRP D 1 191 ? -53.785 80.962 35.992 1.00 41.50 191 TRP D O 1
ATOM 6262 N N . LEU D 1 192 ? -51.687 80.281 35.657 1.00 37.82 192 LEU D N 1
ATOM 6263 C CA . LEU D 1 192 ? -51.394 80.285 37.080 1.00 36.80 192 LEU D CA 1
ATOM 6264 C C . LEU D 1 192 ? -51.060 81.696 37.512 1.00 41.42 192 LEU D C 1
ATOM 6265 O O . LEU D 1 192 ? -50.075 82.278 37.038 1.00 45.09 192 LEU D O 1
ATOM 6270 N N . THR D 1 193 ? -51.889 82.259 38.391 1.00 45.30 193 THR D N 1
ATOM 6271 C CA . THR D 1 193 ? -51.645 83.613 38.911 1.00 50.02 193 THR D CA 1
ATOM 6272 C C . THR D 1 193 ? -50.585 83.666 40.018 1.00 51.78 193 THR D C 1
ATOM 6273 O O . THR D 1 193 ? -50.221 82.647 40.607 1.00 53.51 193 THR D O 1
ATOM 6277 N N . THR D 1 194 ? -50.116 84.879 40.282 1.00 56.24 194 THR D N 1
ATOM 6278 C CA . THR D 1 194 ? -48.987 85.162 41.158 1.00 58.19 194 THR D CA 1
ATOM 6279 C C . THR D 1 194 ? -49.375 85.199 42.636 1.00 62.57 194 THR D C 1
ATOM 6280 O O . THR D 1 194 ? -50.471 85.644 42.983 1.00 62.39 194 THR D O 1
ATOM 6284 N N . VAL D 1 195 ? -48.461 84.753 43.501 1.00 70.77 195 VAL D N 1
ATOM 6285 C CA . VAL D 1 195 ? -48.571 84.973 44.958 1.00 74.09 195 VAL D CA 1
ATOM 6286 C C . VAL D 1 195 ? -48.710 86.467 45.294 1.00 69.48 195 VAL D C 1
ATOM 6287 O O . VAL D 1 195 ? -49.820 86.998 45.359 1.00 69.26 195 VAL D O 1
ATOM 6291 N N . SER D 1 213 ? -54.794 97.332 29.877 1.00 82.38 213 SER D N 1
ATOM 6292 C CA . SER D 1 213 ? -55.037 96.253 28.917 1.00 88.99 213 SER D CA 1
ATOM 6293 C C . SER D 1 213 ? -54.281 94.975 29.324 1.00 89.55 213 SER D C 1
ATOM 6294 O O . SER D 1 213 ? -54.903 93.977 29.708 1.00 85.69 213 SER D O 1
ATOM 6297 N N . GLN D 1 214 ? -52.946 95.029 29.258 1.00 93.31 214 GLN D N 1
ATOM 6298 C CA . GLN D 1 214 ? -52.066 93.902 29.628 1.00 94.07 214 GLN D CA 1
ATOM 6299 C C . GLN D 1 214 ? -51.626 93.937 31.106 1.00 93.26 214 GLN D C 1
ATOM 6300 O O . GLN D 1 214 ? -50.474 93.607 31.450 1.00 91.47 214 GLN D O 1
ATOM 6306 N N . ALA D 1 215 ? -52.555 94.344 31.974 1.00 89.07 215 ALA D N 1
ATOM 6307 C CA . ALA D 1 215 ? -52.362 94.244 33.412 1.00 79.94 215 ALA D CA 1
ATOM 6308 C C . ALA D 1 215 ? -52.502 92.783 33.836 1.00 78.00 215 ALA D C 1
ATOM 6309 O O . ALA D 1 215 ? -52.091 92.415 34.933 1.00 80.44 215 ALA D O 1
ATOM 6311 N N . GLN D 1 216 ? -53.091 91.969 32.956 1.00 72.99 216 GLN D N 1
ATOM 6312 C CA . GLN D 1 216 ? -53.299 90.537 33.180 1.00 67.48 216 GLN D CA 1
ATOM 6313 C C . GLN D 1 216 ? -51.998 89.756 33.070 1.00 63.07 216 GLN D C 1
ATOM 6314 O O . GLN D 1 216 ? -51.670 88.951 33.940 1.00 62.38 216 GLN D O 1
ATOM 6320 N N . ARG D 1 217 ? -51.267 89.994 31.990 1.00 57.12 217 ARG D N 1
ATOM 6321 C CA . ARG D 1 217 ? -49.958 89.395 31.786 1.00 56.68 217 ARG D CA 1
ATOM 6322 C C . ARG D 1 217 ? -49.078 89.502 33.036 1.00 54.13 217 ARG D C 1
ATOM 6323 O O . ARG D 1 217 ? -48.347 88.571 33.366 1.00 50.27 217 ARG D O 1
ATOM 6331 N N . GLN D 1 218 ? -49.177 90.632 33.735 1.00 56.77 218 GLN D N 1
ATOM 6332 C CA . GLN D 1 218 ? -48.396 90.900 34.957 1.00 60.16 218 GLN D CA 1
ATOM 6333 C C . GLN D 1 218 ? -48.794 90.047 36.160 1.00 55.64 218 GLN D C 1
ATOM 6334 O O . GLN D 1 218 ? -48.046 89.933 37.122 1.00 55.84 218 GLN D O 1
ATOM 6340 N N . LYS D 1 219 ? -49.982 89.462 36.117 1.00 51.65 219 LYS D N 1
ATOM 6341 C CA . LYS D 1 219 ? -50.478 88.723 37.259 1.00 48.91 219 LYS D CA 1
ATOM 6342 C C . LYS D 1 219 ? -50.070 87.261 37.185 1.00 43.83 219 LYS D C 1
ATOM 6343 O O . LYS D 1 219 ? -50.387 86.474 38.076 1.00 46.49 219 LYS D O 1
ATOM 6349 N N . ILE D 1 220 ? -49.346 86.903 36.132 1.00 36.85 220 ILE D N 1
ATOM 6350 C CA . ILE D 1 220 ? -49.161 85.501 35.808 1.00 33.96 220 ILE D CA 1
ATOM 6351 C C . ILE D 1 220 ? -47.786 85.015 36.219 1.00 32.80 220 ILE D C 1
ATOM 6352 O O . ILE D 1 220 ? -46.806 85.744 36.111 1.00 32.29 220 ILE D O 1
ATOM 6357 N N . SER D 1 221 ? -47.741 83.779 36.715 1.00 31.86 221 SER D N 1
ATOM 6358 C CA . SER D 1 221 ? -46.496 83.076 37.002 1.00 30.94 221 SER D CA 1
ATOM 6359 C C . SER D 1 221 ? -45.668 82.838 35.720 1.00 31.63 221 SER D C 1
ATOM 6360 O O . SER D 1 221 ? -46.224 82.654 34.633 1.00 30.83 221 SER D O 1
ATOM 6363 N N . ARG D 1 222 ? -44.342 82.837 35.863 1.00 30.59 222 ARG D N 1
ATOM 6364 C CA . ARG D 1 222 ? -43.439 82.572 34.753 1.00 29.42 222 ARG D CA 1
ATOM 6365 C C . ARG D 1 222 ? -42.662 81.280 34.971 1.00 28.22 222 ARG D C 1
ATOM 6366 O O . ARG D 1 222 ? -42.428 80.863 36.100 1.00 26.22 222 ARG D O 1
ATOM 6374 N N . CYS D 1 223 ? -42.238 80.662 33.875 1.00 29.07 223 CYS D N 1
ATOM 6375 C CA . CYS D 1 223 ? -41.574 79.348 33.931 1.00 29.18 223 CYS D CA 1
ATOM 6376 C C . CYS D 1 223 ? -40.501 79.219 32.867 1.00 27.89 223 CYS D C 1
ATOM 6377 O O . CYS D 1 223 ? -40.387 80.066 31.994 1.00 27.78 223 CYS D O 1
ATOM 6380 N N . GLN D 1 224 ? -39.738 78.132 32.941 1.00 27.94 224 GLN D N 1
ATOM 6381 C CA . GLN D 1 224 ? -38.712 77.835 31.966 1.00 28.76 224 GLN D CA 1
ATOM 6382 C C . GLN D 1 224 ? -38.610 76.326 31.772 1.00 30.63 224 GLN D C 1
ATOM 6383 O O . GLN D 1 224 ? -38.606 75.583 32.768 1.00 31.95 224 GLN D O 1
ATOM 6389 N N . VAL D 1 225 ? -38.504 75.873 30.514 1.00 29.00 225 VAL D N 1
ATOM 6390 C CA . VAL D 1 225 ? -38.319 74.442 30.232 1.00 28.65 225 VAL D CA 1
ATOM 6391 C C . VAL D 1 225 ? -36.857 74.046 30.022 1.00 30.07 225 VAL D C 1
ATOM 6392 O O . VAL D 1 225 ? -36.191 74.543 29.118 1.00 29.30 225 VAL D O 1
ATOM 6396 N N . CYS D 1 226 ? -36.376 73.138 30.872 1.00 34.50 226 CYS D N 1
ATOM 6397 C CA . CYS D 1 226 ? -34.958 72.748 30.911 1.00 37.69 226 CYS D CA 1
ATOM 6398 C C . CYS D 1 226 ? -34.756 71.266 30.673 1.00 38.24 226 CYS D C 1
ATOM 6399 O O . CYS D 1 226 ? -35.605 70.454 31.018 1.00 37.49 226 CYS D O 1
ATOM 6402 N N . VAL D 1 227 ? -33.610 70.931 30.095 1.00 40.24 227 VAL D N 1
ATOM 6403 C CA . VAL D 1 227 ? -33.245 69.567 29.775 1.00 41.68 227 VAL D CA 1
ATOM 6404 C C . VAL D 1 227 ? -31.764 69.405 30.101 1.00 44.77 227 VAL D C 1
ATOM 6405 O O . VAL D 1 227 ? -30.992 70.348 29.983 1.00 45.07 227 VAL D O 1
ATOM 6409 N N . LYS D 1 228 ? -31.385 68.215 30.548 1.00 55.67 228 LYS D N 1
ATOM 6410 C CA . LYS D 1 228 ? -29.996 67.906 30.859 1.00 67.89 228 LYS D CA 1
ATOM 6411 C C . LYS D 1 228 ? -29.360 67.369 29.589 1.00 71.94 228 LYS D C 1
ATOM 6412 O O . LYS D 1 228 ? -29.760 66.311 29.109 1.00 84.78 228 LYS D O 1
ATOM 6418 N N . TYR D 1 229 ? -28.398 68.091 29.019 1.00 74.04 229 TYR D N 1
ATOM 6419 C CA . TYR D 1 229 ? -27.719 67.588 27.817 1.00 77.89 229 TYR D CA 1
ATOM 6420 C C . TYR D 1 229 ? -26.215 67.446 28.029 1.00 76.89 229 TYR D C 1
ATOM 6421 O O . TYR D 1 229 ? -25.750 66.418 28.530 1.00 73.03 229 TYR D O 1
ATOM 6423 N N . PHE E 1 6 ? -36.839 20.610 -31.444 1.00 45.00 6 PHE E N 1
ATOM 6424 C CA . PHE E 1 6 ? -35.806 20.720 -30.358 1.00 49.89 6 PHE E CA 1
ATOM 6425 C C . PHE E 1 6 ? -35.111 19.399 -30.056 1.00 48.72 6 PHE E C 1
ATOM 6426 O O . PHE E 1 6 ? -35.698 18.336 -30.234 1.00 50.55 6 PHE E O 1
ATOM 6434 N N . LEU E 1 7 ? -33.874 19.478 -29.566 1.00 44.66 7 LEU E N 1
ATOM 6435 C CA . LEU E 1 7 ? -33.062 18.294 -29.345 1.00 42.18 7 LEU E CA 1
ATOM 6436 C C . LEU E 1 7 ? -32.937 17.928 -27.871 1.00 39.45 7 LEU E C 1
ATOM 6437 O O . LEU E 1 7 ? -32.930 18.795 -27.020 1.00 42.35 7 LEU E O 1
ATOM 6442 N N . LEU E 1 8 ? -32.875 16.638 -27.570 1.00 35.95 8 LEU E N 1
ATOM 6443 C CA . LEU E 1 8 ? -32.576 16.187 -26.219 1.00 32.86 8 LEU E CA 1
ATOM 6444 C C . LEU E 1 8 ? -31.503 15.107 -26.264 1.00 31.27 8 LEU E C 1
ATOM 6445 O O . LEU E 1 8 ? -31.570 14.164 -27.064 1.00 30.18 8 LEU E O 1
ATOM 6450 N N . VAL E 1 9 ? -30.501 15.248 -25.412 1.00 30.08 9 VAL E N 1
ATOM 6451 C CA . VAL E 1 9 ? -29.390 14.298 -25.415 1.00 29.69 9 VAL E CA 1
ATOM 6452 C C . VAL E 1 9 ? -29.341 13.515 -24.109 1.00 28.95 9 VAL E C 1
ATOM 6453 O O . VAL E 1 9 ? -29.476 14.088 -23.038 1.00 27.52 9 VAL E O 1
ATOM 6457 N N . LEU E 1 10 ? -29.171 12.205 -24.215 1.00 29.27 10 LEU E N 1
ATOM 6458 C CA . LEU E 1 10 ? -29.073 11.370 -23.043 1.00 30.82 10 LEU E CA 1
ATOM 6459 C C . LEU E 1 10 ? -27.765 10.604 -23.018 1.00 31.90 10 LEU E C 1
ATOM 6460 O O . LEU E 1 10 ? -27.378 9.990 -24.013 1.00 31.69 10 LEU E O 1
ATOM 6465 N N . HIS E 1 11 ? -27.093 10.647 -21.869 1.00 32.68 11 HIS E N 1
ATOM 6466 C CA . HIS E 1 11 ? -25.870 9.896 -21.655 1.00 33.98 11 HIS E CA 1
ATOM 6467 C C . HIS E 1 11 ? -26.097 8.796 -20.665 1.00 37.55 11 HIS E C 1
ATOM 6468 O O . HIS E 1 11 ? -26.339 9.072 -19.501 1.00 43.37 11 HIS E O 1
ATOM 6475 N N . SER E 1 12 ? -26.040 7.536 -21.114 1.00 41.93 12 SER E N 1
ATOM 6476 C CA . SER E 1 12 ? -26.313 6.360 -20.246 1.00 41.78 12 SER E CA 1
ATOM 6477 C C . SER E 1 12 ? -25.255 6.090 -19.149 1.00 44.24 12 SER E C 1
ATOM 6478 O O . SER E 1 12 ? -25.574 5.509 -18.105 1.00 43.44 12 SER E O 1
ATOM 6481 N N . GLN E 1 13 ? -24.007 6.497 -19.402 1.00 45.33 13 GLN E N 1
ATOM 6482 C CA . GLN E 1 13 ? -22.865 6.186 -18.534 1.00 49.01 13 GLN E CA 1
ATOM 6483 C C . GLN E 1 13 ? -22.623 4.676 -18.419 1.00 52.03 13 GLN E C 1
ATOM 6484 O O . GLN E 1 13 ? -21.989 4.199 -17.466 1.00 54.96 13 GLN E O 1
ATOM 6490 N N . THR E 1 14 ? -23.150 3.934 -19.389 1.00 52.00 14 THR E N 1
ATOM 6491 C CA . THR E 1 14 ? -22.883 2.504 -19.519 1.00 52.16 14 THR E CA 1
ATOM 6492 C C . THR E 1 14 ? -22.517 2.195 -20.963 1.00 53.56 14 THR E C 1
ATOM 6493 O O . THR E 1 14 ? -22.424 3.104 -21.790 1.00 54.92 14 THR E O 1
ATOM 6497 N N . ASP E 1 15 ? -22.308 0.918 -21.263 1.00 55.13 15 ASP E N 1
ATOM 6498 C CA . ASP E 1 15 ? -22.031 0.485 -22.636 1.00 55.35 15 ASP E CA 1
ATOM 6499 C C . ASP E 1 15 ? -23.318 0.123 -23.378 1.00 55.53 15 ASP E C 1
ATOM 6500 O O . ASP E 1 15 ? -23.268 -0.387 -24.495 1.00 57.73 15 ASP E O 1
ATOM 6505 N N . GLN E 1 16 ? -24.455 0.377 -22.737 1.00 55.08 16 GLN E N 1
ATOM 6506 C CA . GLN E 1 16 ? -25.764 0.215 -23.349 1.00 56.60 16 GLN E CA 1
ATOM 6507 C C . GLN E 1 16 ? -26.302 1.569 -23.807 1.00 60.55 16 GLN E C 1
ATOM 6508 O O . GLN E 1 16 ? -26.153 2.571 -23.107 1.00 63.64 16 GLN E O 1
ATOM 6514 N N . GLU E 1 17 ? -26.921 1.602 -24.984 1.00 62.14 17 GLU E N 1
ATOM 6515 C CA . GLU E 1 17 ? -27.527 2.828 -25.500 1.00 62.26 17 GLU E CA 1
ATOM 6516 C C . GLU E 1 17 ? -28.792 3.150 -24.709 1.00 60.85 17 GLU E C 1
ATOM 6517 O O . GLU E 1 17 ? -29.633 2.275 -24.520 1.00 68.65 17 GLU E O 1
ATOM 6523 N N . PRO E 1 18 ? -28.936 4.403 -24.240 1.00 55.54 18 PRO E N 1
ATOM 6524 C CA . PRO E 1 18 ? -30.156 4.759 -23.525 1.00 51.58 18 PRO E CA 1
ATOM 6525 C C . PRO E 1 18 ? -31.365 4.818 -24.445 1.00 51.32 18 PRO E C 1
ATOM 6526 O O . PRO E 1 18 ? -31.215 4.981 -25.658 1.00 53.99 18 PRO E O 1
ATOM 6530 N N . THR E 1 19 ? -32.553 4.683 -23.863 1.00 52.20 19 THR E N 1
ATOM 6531 C CA . THR E 1 19 ? -33.805 4.796 -24.602 1.00 51.30 19 THR E CA 1
ATOM 6532 C C . THR E 1 19 ? -34.285 6.218 -24.493 1.00 51.61 19 THR E C 1
ATOM 6533 O O . THR E 1 19 ? -34.210 6.822 -23.417 1.00 52.31 19 THR E O 1
ATOM 6537 N N . CYS E 1 20 ? -34.811 6.748 -25.590 1.00 53.11 20 CYS E N 1
ATOM 6538 C CA . CYS E 1 20 ? -35.452 8.055 -25.534 1.00 54.13 20 CYS E CA 1
ATOM 6539 C C . CYS E 1 20 ? -36.700 7.964 -24.674 1.00 52.36 20 CYS E C 1
ATOM 6540 O O . CYS E 1 20 ? -37.400 6.957 -24.717 1.00 51.45 20 CYS E O 1
ATOM 6543 N N . PRO E 1 21 ? -36.955 8.999 -23.858 1.00 51.05 21 PRO E N 1
ATOM 6544 C CA . PRO E 1 21 ? -38.223 9.121 -23.144 1.00 52.53 21 PRO E CA 1
ATOM 6545 C C . PRO E 1 21 ? -39.402 8.830 -24.069 1.00 54.00 21 PRO E C 1
ATOM 6546 O O . PRO E 1 21 ? -39.396 9.259 -25.220 1.00 52.85 21 PRO E O 1
ATOM 6550 N N . LEU E 1 22 ? -40.389 8.087 -23.566 1.00 61.10 22 LEU E N 1
ATOM 6551 C CA . LEU E 1 22 ? -41.627 7.774 -24.303 1.00 60.20 22 LEU E CA 1
ATOM 6552 C C . LEU E 1 22 ? -42.164 9.001 -25.060 1.00 59.10 22 LEU E C 1
ATOM 6553 O O . LEU E 1 22 ? -42.311 10.086 -24.490 1.00 64.08 22 LEU E O 1
ATOM 6558 N N . GLY E 1 23 ? -42.435 8.837 -26.347 1.00 55.38 23 GLY E N 1
ATOM 6559 C CA . GLY E 1 23 ? -43.005 9.925 -27.137 1.00 55.40 23 GLY E CA 1
ATOM 6560 C C . GLY E 1 23 ? -42.019 10.687 -28.012 1.00 56.57 23 GLY E C 1
ATOM 6561 O O . GLY E 1 23 ? -42.434 11.466 -28.882 1.00 55.42 23 GLY E O 1
ATOM 6562 N N . MET E 1 24 ? -40.717 10.474 -27.794 1.00 53.57 24 MET E N 1
ATOM 6563 C CA . MET E 1 24 ? -39.683 11.208 -28.541 1.00 51.27 24 MET E CA 1
ATOM 6564 C C . MET E 1 24 ? -38.918 10.326 -29.546 1.00 49.27 24 MET E C 1
ATOM 6565 O O . MET E 1 24 ? -38.259 9.356 -29.154 1.00 51.80 24 MET E O 1
ATOM 6570 N N . PRO E 1 25 ? -38.979 10.678 -30.845 1.00 47.00 25 PRO E N 1
ATOM 6571 C CA . PRO E 1 25 ? -38.240 9.939 -31.887 1.00 44.81 25 PRO E CA 1
ATOM 6572 C C . PRO E 1 25 ? -36.719 9.997 -31.699 1.00 43.46 25 PRO E C 1
ATOM 6573 O O . PRO E 1 25 ? -36.170 11.051 -31.388 1.00 40.95 25 PRO E O 1
ATOM 6577 N N . ARG E 1 26 ? -36.049 8.869 -31.894 1.00 42.80 26 ARG E N 1
ATOM 6578 C CA . ARG E 1 26 ? -34.609 8.796 -31.732 1.00 40.91 26 ARG E CA 1
ATOM 6579 C C . ARG E 1 26 ? -33.951 9.120 -33.068 1.00 42.27 26 ARG E C 1
ATOM 6580 O O . ARG E 1 26 ? -34.255 8.498 -34.086 1.00 43.19 26 ARG E O 1
ATOM 6588 N N . LEU E 1 27 ? -33.069 10.118 -33.062 1.00 40.87 27 LEU E N 1
ATOM 6589 C CA . LEU E 1 27 ? -32.406 10.574 -34.276 1.00 36.16 27 LEU E CA 1
ATOM 6590 C C . LEU E 1 27 ? -31.118 9.802 -34.555 1.00 34.15 27 LEU E C 1
ATOM 6591 O O . LEU E 1 27 ? -30.824 9.465 -35.700 1.00 33.68 27 LEU E O 1
ATOM 6596 N N . TRP E 1 28 ? -30.346 9.522 -33.509 1.00 34.47 28 TRP E N 1
ATOM 6597 C CA . TRP E 1 28 ? -29.120 8.714 -33.639 1.00 34.23 28 TRP E CA 1
ATOM 6598 C C . TRP E 1 28 ? -28.528 8.349 -32.314 1.00 32.39 28 TRP E C 1
ATOM 6599 O O . TRP E 1 28 ? -28.935 8.839 -31.281 1.00 32.33 28 TRP E O 1
ATOM 6610 N N . THR E 1 29 ? -27.516 7.500 -32.364 1.00 34.15 29 THR E N 1
ATOM 6611 C CA . THR E 1 29 ? -26.856 6.962 -31.203 1.00 33.91 29 THR E CA 1
ATOM 6612 C C . THR E 1 29 ? -25.358 7.104 -31.387 1.00 33.03 29 THR E C 1
ATOM 6613 O O . THR E 1 29 ? -24.868 7.141 -32.513 1.00 35.64 29 THR E O 1
ATOM 6617 N N . GLY E 1 30 ? -24.618 7.185 -30.294 1.00 32.61 30 GLY E N 1
ATOM 6618 C CA . GLY E 1 30 ? -23.174 7.348 -30.400 1.00 32.04 30 GLY E CA 1
ATOM 6619 C C . GLY E 1 30 ? -22.457 7.137 -29.092 1.00 33.08 30 GLY E C 1
ATOM 6620 O O . GLY E 1 30 ? -22.919 6.385 -28.232 1.00 35.51 30 GLY E O 1
ATOM 6621 N N . TYR E 1 31 ? -21.332 7.830 -28.965 1.00 34.68 31 TYR E N 1
ATOM 6622 C CA . TYR E 1 31 ? -20.436 7.809 -27.818 1.00 33.79 31 TYR E CA 1
ATOM 6623 C C . TYR E 1 31 ? -20.386 9.183 -27.139 1.00 33.33 31 TYR E C 1
ATOM 6624 O O . TYR E 1 31 ? -20.404 10.214 -27.817 1.00 32.02 31 TYR E O 1
ATOM 6633 N N . SER E 1 32 ? -20.313 9.182 -25.808 1.00 32.66 32 SER E N 1
ATOM 6634 C CA . SER E 1 32 ? -20.370 10.400 -24.992 1.00 33.55 32 SER E CA 1
ATOM 6635 C C . SER E 1 32 ? -19.052 11.202 -24.954 1.00 34.86 32 SER E C 1
ATOM 6636 O O . SER E 1 32 ? -18.150 10.887 -24.162 1.00 33.83 32 SER E O 1
ATOM 6639 N N . LEU E 1 33 ? -18.942 12.246 -25.779 1.00 34.86 33 LEU E N 1
ATOM 6640 C CA . LEU E 1 33 ? -17.763 13.124 -25.736 1.00 36.29 33 LEU E CA 1
ATOM 6641 C C . LEU E 1 33 ? -17.988 14.309 -24.814 1.00 37.35 33 LEU E C 1
ATOM 6642 O O . LEU E 1 33 ? -18.916 15.089 -25.000 1.00 42.04 33 LEU E O 1
ATOM 6647 N N . LEU E 1 34 ? -17.131 14.433 -23.813 1.00 40.56 34 LEU E N 1
ATOM 6648 C CA . LEU E 1 34 ? -17.245 15.491 -22.814 1.00 41.82 34 LEU E CA 1
ATOM 6649 C C . LEU E 1 34 ? -16.504 16.766 -23.226 1.00 46.15 34 LEU E C 1
ATOM 6650 O O . LEU E 1 34 ? -17.051 17.874 -23.094 1.00 49.76 34 LEU E O 1
ATOM 6655 N N . TYR E 1 35 ? -15.273 16.621 -23.725 1.00 44.45 35 TYR E N 1
ATOM 6656 C CA . TYR E 1 35 ? -14.424 17.790 -23.936 1.00 43.90 35 TYR E CA 1
ATOM 6657 C C . TYR E 1 35 ? -13.275 17.543 -24.912 1.00 43.50 35 TYR E C 1
ATOM 6658 O O . TYR E 1 35 ? -12.597 16.515 -24.868 1.00 41.05 35 TYR E O 1
ATOM 6667 N N . LEU E 1 36 ? -13.063 18.523 -25.778 1.00 45.74 36 LEU E N 1
ATOM 6668 C CA . LEU E 1 36 ? -11.943 18.550 -26.703 1.00 47.94 36 LEU E CA 1
ATOM 6669 C C . LEU E 1 36 ? -10.914 19.605 -26.309 1.00 50.13 36 LEU E C 1
ATOM 6670 O O . LEU E 1 36 ? -11.212 20.806 -26.306 1.00 45.50 36 LEU E O 1
ATOM 6675 N N . GLU E 1 37 ? -9.702 19.134 -26.002 1.00 58.08 37 GLU E N 1
ATOM 6676 C CA . GLU E 1 37 ? -8.575 19.971 -25.564 1.00 63.02 37 GLU E CA 1
ATOM 6677 C C . GLU E 1 37 ? -8.458 21.275 -26.343 1.00 66.12 37 GLU E C 1
ATOM 6678 O O . GLU E 1 37 ? -8.279 21.263 -27.555 1.00 69.99 37 GLU E O 1
ATOM 6684 N N . GLY E 1 38 ? -8.583 22.392 -25.637 1.00 66.22 38 GLY E N 1
ATOM 6685 C CA . GLY E 1 38 ? -8.312 23.700 -26.211 1.00 68.97 38 GLY E CA 1
ATOM 6686 C C . GLY E 1 38 ? -8.897 24.148 -27.531 1.00 70.83 38 GLY E C 1
ATOM 6687 O O . GLY E 1 38 ? -8.174 24.414 -28.492 1.00 73.35 38 GLY E O 1
ATOM 6688 N N . GLN E 1 39 ? -10.218 24.226 -27.577 1.00 74.12 39 GLN E N 1
ATOM 6689 C CA . GLN E 1 39 ? -10.918 24.768 -28.732 1.00 78.31 39 GLN E CA 1
ATOM 6690 C C . GLN E 1 39 ? -11.302 26.246 -28.617 1.00 83.03 39 GLN E C 1
ATOM 6691 O O . GLN E 1 39 ? -11.538 26.750 -27.507 1.00 79.23 39 GLN E O 1
ATOM 6697 N N . GLU E 1 40 ? -11.344 26.933 -29.762 1.00 86.70 40 GLU E N 1
ATOM 6698 C CA . GLU E 1 40 ? -11.698 28.351 -29.818 1.00 94.07 40 GLU E CA 1
ATOM 6699 C C . GLU E 1 40 ? -12.844 28.643 -28.857 1.00 97.47 40 GLU E C 1
ATOM 6700 O O . GLU E 1 40 ? -13.856 27.942 -28.855 1.00 98.62 40 GLU E O 1
ATOM 6702 N N . LYS E 1 41 ? -12.647 29.661 -28.023 1.00 107.62 41 LYS E N 1
ATOM 6703 C CA . LYS E 1 41 ? -13.593 30.053 -26.972 1.00 113.60 41 LYS E CA 1
ATOM 6704 C C . LYS E 1 41 ? -15.072 29.991 -27.384 1.00 116.61 41 LYS E C 1
ATOM 6705 O O . LYS E 1 41 ? -15.916 29.534 -26.608 1.00 114.85 41 LYS E O 1
ATOM 6711 N N . ALA E 1 42 ? -15.363 30.429 -28.612 1.00 123.16 42 ALA E N 1
ATOM 6712 C CA . ALA E 1 42 ? -16.730 30.511 -29.148 1.00 121.83 42 ALA E CA 1
ATOM 6713 C C . ALA E 1 42 ? -17.410 29.148 -29.408 1.00 122.73 42 ALA E C 1
ATOM 6714 O O . ALA E 1 42 ? -18.542 29.103 -29.903 1.00 129.66 42 ALA E O 1
ATOM 6716 N N . HIS E 1 43 ? -16.725 28.054 -29.062 1.00 116.46 43 HIS E N 1
ATOM 6717 C CA . HIS E 1 43 ? -17.239 26.694 -29.262 1.00 101.87 43 HIS E CA 1
ATOM 6718 C C . HIS E 1 43 ? -17.594 26.017 -27.959 1.00 91.26 43 HIS E C 1
ATOM 6719 O O . HIS E 1 43 ? -16.745 25.818 -27.084 1.00 85.63 43 HIS E O 1
ATOM 6726 N N . ASN E 1 44 ? -18.865 25.651 -27.834 1.00 78.58 44 ASN E N 1
ATOM 6727 C CA . ASN E 1 44 ? -19.421 25.160 -26.581 1.00 69.48 44 ASN E CA 1
ATOM 6728 C C . ASN E 1 44 ? -19.394 23.626 -26.502 1.00 63.32 44 ASN E C 1
ATOM 6729 O O . ASN E 1 44 ? -19.814 22.953 -27.454 1.00 67.88 44 ASN E O 1
ATOM 6734 N N . GLN E 1 45 ? -18.923 23.077 -25.379 1.00 51.82 45 GLN E N 1
ATOM 6735 C CA . GLN E 1 45 ? -18.711 21.618 -25.274 1.00 52.11 45 GLN E CA 1
ATOM 6736 C C . GLN E 1 45 ? -19.677 20.864 -24.343 1.00 55.50 45 GLN E C 1
ATOM 6737 O O . GLN E 1 45 ? -19.384 19.740 -23.896 1.00 58.86 45 GLN E O 1
ATOM 6743 N N . ASP E 1 46 ? -20.828 21.482 -24.090 1.00 51.34 46 ASP E N 1
ATOM 6744 C CA . ASP E 1 46 ? -21.886 20.955 -23.232 1.00 48.77 46 ASP E CA 1
ATOM 6745 C C . ASP E 1 46 ? -22.463 19.573 -23.593 1.00 45.06 46 ASP E C 1
ATOM 6746 O O . ASP E 1 46 ? -22.841 19.333 -24.738 1.00 47.53 46 ASP E O 1
ATOM 6751 N N . LEU E 1 47 ? -22.581 18.700 -22.595 1.00 39.18 47 LEU E N 1
ATOM 6752 C CA . LEU E 1 47 ? -23.185 17.373 -22.747 1.00 36.98 47 LEU E CA 1
ATOM 6753 C C . LEU E 1 47 ? -24.655 17.359 -23.208 1.00 39.81 47 LEU E C 1
ATOM 6754 O O . LEU E 1 47 ? -25.156 16.307 -23.632 1.00 38.48 47 LEU E O 1
ATOM 6759 N N . GLY E 1 48 ? -25.333 18.506 -23.123 1.00 40.22 48 GLY E N 1
ATOM 6760 C CA . GLY E 1 48 ? -26.676 18.674 -23.691 1.00 38.03 48 GLY E CA 1
ATOM 6761 C C . GLY E 1 48 ? -26.713 19.129 -25.148 1.00 38.55 48 GLY E C 1
ATOM 6762 O O . GLY E 1 48 ? -27.781 19.426 -25.679 1.00 40.93 48 GLY E O 1
ATOM 6763 N N . LEU E 1 49 ? -25.561 19.198 -25.810 1.00 38.08 49 LEU E N 1
ATOM 6764 C CA . LEU E 1 49 ? -25.549 19.448 -27.269 1.00 37.52 49 LEU E CA 1
ATOM 6765 C C . LEU E 1 49 ? -25.276 18.168 -28.082 1.00 34.69 49 LEU E C 1
ATOM 6766 O O . LEU E 1 49 ? -24.556 17.256 -27.637 1.00 31.46 49 LEU E O 1
ATOM 6771 N N . ALA E 1 50 ? -25.864 18.108 -29.265 1.00 33.54 50 ALA E N 1
ATOM 6772 C CA . ALA E 1 50 ? -25.697 16.950 -30.151 1.00 37.35 50 ALA E CA 1
ATOM 6773 C C . ALA E 1 50 ? -24.216 16.612 -30.398 1.00 39.45 50 ALA E C 1
ATOM 6774 O O . ALA E 1 50 ? -23.843 15.421 -30.430 1.00 38.31 50 ALA E O 1
ATOM 6776 N N . GLY E 1 51 ? -23.385 17.658 -30.534 1.00 37.84 51 GLY E N 1
ATOM 6777 C CA . GLY E 1 51 ? -21.940 17.498 -30.692 1.00 36.62 51 GLY E CA 1
ATOM 6778 C C . GLY E 1 51 ? -21.294 16.641 -29.611 1.00 37.37 51 GLY E C 1
ATOM 6779 O O . GLY E 1 51 ? -20.158 16.201 -29.768 1.00 43.08 51 GLY E O 1
ATOM 6780 N N . SER E 1 52 ? -21.990 16.406 -28.506 1.00 33.54 52 SER E N 1
ATOM 6781 C CA . SER E 1 52 ? -21.430 15.571 -27.461 1.00 33.19 52 SER E CA 1
ATOM 6782 C C . SER E 1 52 ? -21.767 14.096 -27.690 1.00 32.25 52 SER E C 1
ATOM 6783 O O . SER E 1 52 ? -21.287 13.232 -26.949 1.00 31.56 52 SER E O 1
ATOM 6786 N N . CYS E 1 53 ? -22.602 13.810 -28.687 1.00 30.52 53 CYS E N 1
ATOM 6787 C CA . CYS E 1 53 ? -22.931 12.429 -28.999 1.00 33.53 53 CYS E CA 1
ATOM 6788 C C . CYS E 1 53 ? -22.429 12.002 -30.375 1.00 34.96 53 CYS E C 1
ATOM 6789 O O . CYS E 1 53 ? -23.059 12.274 -31.398 1.00 36.85 53 CYS E O 1
ATOM 6792 N N . LEU E 1 54 ? -21.279 11.348 -30.401 1.00 35.04 54 LEU E N 1
ATOM 6793 C CA . LEU E 1 54 ? -20.633 11.055 -31.665 1.00 36.07 54 LEU E CA 1
ATOM 6794 C C . LEU E 1 54 ? -20.894 9.618 -32.123 1.00 35.43 54 LEU E C 1
ATOM 6795 O O . LEU E 1 54 ? -20.554 8.681 -31.416 1.00 39.66 54 LEU E O 1
ATOM 6800 N N . PRO E 1 55 ? -21.500 9.444 -33.309 1.00 34.00 55 PRO E N 1
ATOM 6801 C CA . PRO E 1 55 ? -21.777 8.146 -33.934 1.00 33.86 55 PRO E CA 1
ATOM 6802 C C . PRO E 1 55 ? -20.569 7.208 -34.040 1.00 35.85 55 PRO E C 1
ATOM 6803 O O . PRO E 1 55 ? -20.735 5.981 -33.951 1.00 37.35 55 PRO E O 1
ATOM 6807 N N . VAL E 1 56 ? -19.372 7.751 -34.261 1.00 37.51 56 VAL E N 1
ATOM 6808 C CA . VAL E 1 56 ? -18.185 6.895 -34.267 1.00 42.07 56 VAL E CA 1
ATOM 6809 C C . VAL E 1 56 ? -17.151 7.390 -33.251 1.00 45.26 56 VAL E C 1
ATOM 6810 O O . VAL E 1 56 ? -16.843 8.574 -33.174 1.00 45.71 56 VAL E O 1
ATOM 6814 N N . PHE E 1 57 ? -16.659 6.468 -32.442 1.00 49.60 57 PHE E N 1
ATOM 6815 C CA . PHE E 1 57 ? -15.634 6.790 -31.482 1.00 54.18 57 PHE E CA 1
ATOM 6816 C C . PHE E 1 57 ? -14.301 6.763 -32.198 1.00 56.23 57 PHE E C 1
ATOM 6817 O O . PHE E 1 57 ? -14.060 5.851 -32.992 1.00 60.55 57 PHE E O 1
ATOM 6825 N N . SER E 1 58 ? -13.449 7.755 -31.931 1.00 54.56 58 SER E N 1
ATOM 6826 C CA . SER E 1 58 ? -12.022 7.677 -32.294 1.00 52.69 58 SER E CA 1
ATOM 6827 C C . SER E 1 58 ? -11.142 8.501 -31.357 1.00 55.74 58 SER E C 1
ATOM 6828 O O . SER E 1 58 ? -11.559 9.549 -30.838 1.00 59.21 58 SER E O 1
ATOM 6831 N N . THR E 1 59 ? -9.916 8.035 -31.154 1.00 51.99 59 THR E N 1
ATOM 6832 C CA . THR E 1 59 ? -8.975 8.736 -30.296 1.00 52.35 59 THR E CA 1
ATOM 6833 C C . THR E 1 59 ? -8.523 10.085 -30.900 1.00 53.06 59 THR E C 1
ATOM 6834 O O . THR E 1 59 ? -7.735 10.813 -30.296 1.00 51.21 59 THR E O 1
ATOM 6838 N N . LEU E 1 60 ? -9.055 10.427 -32.074 1.00 53.03 60 LEU E N 1
ATOM 6839 C CA . LEU E 1 60 ? -8.726 11.693 -32.723 1.00 54.18 60 LEU E CA 1
ATOM 6840 C C . LEU E 1 60 ? -9.945 12.420 -33.311 1.00 53.11 60 LEU E C 1
ATOM 6841 O O . LEU E 1 60 ? -10.032 12.601 -34.525 1.00 57.13 60 LEU E O 1
ATOM 6846 N N . PRO E 1 61 ? -10.874 12.876 -32.449 1.00 52.19 61 PRO E N 1
ATOM 6847 C CA . PRO E 1 61 ? -12.105 13.530 -32.921 1.00 52.64 61 PRO E CA 1
ATOM 6848 C C . PRO E 1 61 ? -11.872 14.877 -33.591 1.00 53.81 61 PRO E C 1
ATOM 6849 O O . PRO E 1 61 ? -12.823 15.499 -34.050 1.00 54.76 61 PRO E O 1
ATOM 6853 N N . PHE E 1 62 ? -10.630 15.344 -33.618 1.00 52.66 62 PHE E N 1
ATOM 6854 C CA . PHE E 1 62 ? -10.346 16.664 -34.183 1.00 52.23 62 PHE E CA 1
ATOM 6855 C C . PHE E 1 62 ? -10.201 16.567 -35.701 1.00 50.87 62 PHE E C 1
ATOM 6856 O O . PHE E 1 62 ? -10.377 17.560 -36.410 1.00 50.38 62 PHE E O 1
ATOM 6864 N N . ALA E 1 63 ? -9.859 15.375 -36.186 1.00 49.23 63 ALA E N 1
ATOM 6865 C CA . ALA E 1 63 ? -9.810 15.111 -37.622 1.00 49.16 63 ALA E CA 1
ATOM 6866 C C . ALA E 1 63 ? -11.223 15.110 -38.224 1.00 48.31 63 ALA E C 1
ATOM 6867 O O . ALA E 1 63 ? -12.171 14.604 -37.621 1.00 50.10 63 ALA E O 1
ATOM 6869 N N . TYR E 1 64 ? -11.363 15.697 -39.400 1.00 45.26 64 TYR E N 1
ATOM 6870 C CA . TYR E 1 64 ? -12.653 15.755 -40.074 1.00 45.17 64 TYR E CA 1
ATOM 6871 C C . TYR E 1 64 ? -13.221 14.347 -40.291 1.00 43.87 64 TYR E C 1
ATOM 6872 O O . TYR E 1 64 ? -14.393 14.098 -40.001 1.00 42.09 64 TYR E O 1
ATOM 6881 N N . CYS E 1 65 ? -12.375 13.448 -40.793 1.00 42.00 65 CYS E N 1
ATOM 6882 C CA . CYS E 1 65 ? -12.717 12.053 -41.036 1.00 44.58 65 CYS E CA 1
ATOM 6883 C C . CYS E 1 65 ? -11.700 11.154 -40.340 1.00 45.79 65 CYS E C 1
ATOM 6884 O O . CYS E 1 65 ? -10.640 11.617 -39.917 1.00 43.82 65 CYS E O 1
ATOM 6887 N N . ASN E 1 66 ? -12.013 9.867 -40.224 1.00 46.60 66 ASN E N 1
ATOM 6888 C CA . ASN E 1 66 ? -11.116 8.964 -39.519 1.00 47.35 66 ASN E CA 1
ATOM 6889 C C . ASN E 1 66 ? -10.104 8.205 -40.408 1.00 47.40 66 ASN E C 1
ATOM 6890 O O . ASN E 1 66 ? -9.591 7.148 -40.025 1.00 42.25 66 ASN E O 1
ATOM 6895 N N . ILE E 1 67 ? -9.813 8.741 -41.590 1.00 48.42 67 ILE E N 1
ATOM 6896 C CA . ILE E 1 67 ? -8.727 8.185 -42.400 1.00 54.27 67 ILE E CA 1
ATOM 6897 C C . ILE E 1 67 ? -7.732 9.288 -42.707 1.00 57.12 67 ILE E C 1
ATOM 6898 O O . ILE E 1 67 ? -8.038 10.212 -43.455 1.00 61.68 67 ILE E O 1
ATOM 6903 N N . HIS E 1 68 ? -6.547 9.208 -42.112 1.00 62.92 68 HIS E N 1
ATOM 6904 C CA . HIS E 1 68 ? -5.655 10.373 -42.106 1.00 66.76 68 HIS E CA 1
ATOM 6905 C C . HIS E 1 68 ? -4.908 10.596 -43.393 1.00 61.18 68 HIS E C 1
ATOM 6906 O O . HIS E 1 68 ? -4.428 11.698 -43.646 1.00 57.87 68 HIS E O 1
ATOM 6913 N N . GLN E 1 69 ? -4.840 9.564 -44.230 1.00 61.27 69 GLN E N 1
ATOM 6914 C CA . GLN E 1 69 ? -4.362 9.703 -45.612 1.00 60.22 69 GLN E CA 1
ATOM 6915 C C . GLN E 1 69 ? -5.303 10.584 -46.438 1.00 56.43 69 GLN E C 1
ATOM 6916 O O . GLN E 1 69 ? -4.873 11.244 -47.382 1.00 56.23 69 GLN E O 1
ATOM 6922 N N . VAL E 1 70 ? -6.580 10.596 -46.061 1.00 51.15 70 VAL E N 1
ATOM 6923 C CA . VAL E 1 70 ? -7.568 11.496 -46.644 1.00 48.56 70 VAL E CA 1
ATOM 6924 C C . VAL E 1 70 ? -7.631 12.862 -45.946 1.00 49.14 70 VAL E C 1
ATOM 6925 O O . VAL E 1 70 ? -7.332 13.875 -46.560 1.00 51.63 70 VAL E O 1
ATOM 6929 N N . CYS E 1 71 ? -8.023 12.896 -44.677 1.00 54.19 71 CYS E N 1
ATOM 6930 C CA . CYS E 1 71 ? -8.092 14.158 -43.931 1.00 60.45 71 CYS E CA 1
ATOM 6931 C C . CYS E 1 71 ? -6.887 14.250 -43.013 1.00 66.79 71 CYS E C 1
ATOM 6932 O O . CYS E 1 71 ? -6.761 13.473 -42.063 1.00 70.10 71 CYS E O 1
ATOM 6935 N N . HIS E 1 72 ? -5.988 15.180 -43.303 1.00 70.65 72 HIS E N 1
ATOM 6936 C CA . HIS E 1 72 ? -4.793 15.325 -42.484 1.00 76.42 72 HIS E CA 1
ATOM 6937 C C . HIS E 1 72 ? -5.101 16.350 -41.438 1.00 73.92 72 HIS E C 1
ATOM 6938 O O . HIS E 1 72 ? -5.642 17.420 -41.747 1.00 68.09 72 HIS E O 1
ATOM 6945 N N . TYR E 1 73 ? -4.783 16.023 -40.189 1.00 71.52 73 TYR E N 1
ATOM 6946 C CA . TYR E 1 73 ? -4.990 16.950 -39.091 1.00 71.64 73 TYR E CA 1
ATOM 6947 C C . TYR E 1 73 ? -3.693 17.691 -38.760 1.00 73.28 73 TYR E C 1
ATOM 6948 O O . TYR E 1 73 ? -2.705 17.072 -38.354 1.00 73.44 73 TYR E O 1
ATOM 6957 N N . ALA E 1 74 ? -3.725 19.015 -38.921 1.00 72.90 74 ALA E N 1
ATOM 6958 C CA . ALA E 1 74 ? -2.545 19.879 -38.776 1.00 75.86 74 ALA E CA 1
ATOM 6959 C C . ALA E 1 74 ? -2.218 20.379 -37.350 1.00 81.25 74 ALA E C 1
ATOM 6960 O O . ALA E 1 74 ? -1.071 20.241 -36.915 1.00 87.45 74 ALA E O 1
ATOM 6962 N N . GLN E 1 75 ? -3.202 20.950 -36.639 1.00 78.74 75 GLN E N 1
ATOM 6963 C CA . GLN E 1 75 ? -2.977 21.598 -35.320 1.00 76.60 75 GLN E CA 1
ATOM 6964 C C . GLN E 1 75 ? -2.352 20.703 -34.248 1.00 71.93 75 GLN E C 1
ATOM 6965 O O . GLN E 1 75 ? -2.396 19.481 -34.359 1.00 64.54 75 GLN E O 1
ATOM 6971 N N . ARG E 1 76 ? -1.783 21.317 -33.207 1.00 71.60 76 ARG E N 1
ATOM 6972 C CA . ARG E 1 76 ? -1.071 20.554 -32.160 1.00 73.31 76 ARG E CA 1
ATOM 6973 C C . ARG E 1 76 ? -1.984 19.764 -31.201 1.00 68.07 76 ARG E C 1
ATOM 6974 O O . ARG E 1 76 ? -1.622 18.665 -30.785 1.00 59.94 76 ARG E O 1
ATOM 6976 N N . ASN E 1 77 ? -3.164 20.320 -30.900 1.00 66.64 77 ASN E N 1
ATOM 6977 C CA . ASN E 1 77 ? -4.150 19.746 -29.956 1.00 64.42 77 ASN E CA 1
ATOM 6978 C C . ASN E 1 77 ? -4.827 18.385 -29.935 1.00 60.33 77 ASN E C 1
ATOM 6979 O O . ASN E 1 77 ? -5.648 18.082 -30.789 1.00 59.84 77 ASN E O 1
ATOM 6984 N N . ASP E 1 78 ? -4.509 17.597 -28.912 1.00 61.46 78 ASP E N 1
ATOM 6985 C CA . ASP E 1 78 ? -4.594 16.143 -28.979 1.00 60.61 78 ASP E CA 1
ATOM 6986 C C . ASP E 1 78 ? -5.520 15.389 -28.038 1.00 60.61 78 ASP E C 1
ATOM 6987 O O . ASP E 1 78 ? -5.933 14.267 -28.343 1.00 65.81 78 ASP E O 1
ATOM 6992 N N . ARG E 1 79 ? -5.773 15.953 -26.859 1.00 54.31 79 ARG E N 1
ATOM 6993 C CA . ARG E 1 79 ? -6.436 15.192 -25.808 1.00 48.79 79 ARG E CA 1
ATOM 6994 C C . ARG E 1 79 ? -7.966 15.341 -25.870 1.00 44.60 79 ARG E C 1
ATOM 6995 O O . ARG E 1 79 ? -8.488 16.394 -26.242 1.00 40.45 79 ARG E O 1
ATOM 6997 N N . SER E 1 80 ? -8.678 14.273 -25.529 1.00 39.96 80 SER E N 1
ATOM 6998 C CA . SER E 1 80 ? -10.128 14.321 -25.499 1.00 39.88 80 SER E CA 1
ATOM 6999 C C . SER E 1 80 ? -10.575 13.480 -24.344 1.00 39.92 80 SER E C 1
ATOM 7000 O O . SER E 1 80 ? -9.864 12.550 -23.944 1.00 41.24 80 SER E O 1
ATOM 7003 N N . TYR E 1 81 ? -11.748 13.815 -23.802 1.00 41.66 81 TYR E N 1
ATOM 7004 C CA . TYR E 1 81 ? -12.296 13.151 -22.604 1.00 41.37 81 TYR E CA 1
ATOM 7005 C C . TYR E 1 81 ? -13.717 12.698 -22.880 1.00 40.32 81 TYR E C 1
ATOM 7006 O O . TYR E 1 81 ? -14.516 13.462 -23.421 1.00 43.45 81 TYR E O 1
ATOM 7015 N N . TRP E 1 82 ? -14.006 11.450 -22.519 1.00 38.46 82 TRP E N 1
ATOM 7016 C CA . TRP E 1 82 ? -15.270 10.785 -22.824 1.00 39.23 82 TRP E CA 1
ATOM 7017 C C . TRP E 1 82 ? -15.796 10.260 -21.538 1.00 38.37 82 TRP E C 1
ATOM 7018 O O . TRP E 1 82 ? -15.022 9.785 -20.723 1.00 36.03 82 TRP E O 1
ATOM 7029 N N . LEU E 1 83 ? -17.109 10.317 -21.340 1.00 37.20 83 LEU E N 1
ATOM 7030 C CA . LEU E 1 83 ? -17.681 9.782 -20.137 1.00 38.40 83 LEU E CA 1
ATOM 7031 C C . LEU E 1 83 ? -17.426 8.306 -20.143 1.00 46.17 83 LEU E C 1
ATOM 7032 O O . LEU E 1 83 ? -17.502 7.664 -21.203 1.00 51.68 83 LEU E O 1
ATOM 7037 N N . ALA E 1 84 ? -17.131 7.773 -18.956 1.00 50.54 84 ALA E N 1
ATOM 7038 C CA . ALA E 1 84 ? -16.822 6.363 -18.768 1.00 51.52 84 ALA E CA 1
ATOM 7039 C C . ALA E 1 84 ? -18.039 5.582 -18.333 1.00 53.79 84 ALA E C 1
ATOM 7040 O O . ALA E 1 84 ? -18.900 6.110 -17.638 1.00 56.09 84 ALA E O 1
ATOM 7042 N N . SER E 1 85 ? -18.101 4.321 -18.754 1.00 58.85 85 SER E N 1
ATOM 7043 C CA . SER E 1 85 ? -19.143 3.392 -18.313 1.00 61.31 85 SER E CA 1
ATOM 7044 C C . SER E 1 85 ? -18.812 2.876 -16.914 1.00 59.98 85 SER E C 1
ATOM 7045 O O . SER E 1 85 ? -17.747 3.189 -16.382 1.00 55.42 85 SER E O 1
ATOM 7048 N N . ALA E 1 86 ? -19.723 2.103 -16.319 1.00 63.45 86 ALA E N 1
ATOM 7049 C CA . ALA E 1 86 ? -19.520 1.541 -14.977 1.00 70.27 86 ALA E CA 1
ATOM 7050 C C . ALA E 1 86 ? -18.600 0.320 -15.017 1.00 76.17 86 ALA E C 1
ATOM 7051 O O . ALA E 1 86 ? -18.999 -0.791 -14.659 1.00 79.74 86 ALA E O 1
ATOM 7053 N N . ALA E 1 87 ? -17.362 0.536 -15.449 1.00 78.92 87 ALA E N 1
ATOM 7054 C CA . ALA E 1 87 ? -16.437 -0.561 -15.673 1.00 83.93 87 ALA E CA 1
ATOM 7055 C C . ALA E 1 87 ? -15.088 -0.305 -15.014 1.00 85.37 87 ALA E C 1
ATOM 7056 O O . ALA E 1 87 ? -14.456 0.713 -15.293 1.00 87.10 87 ALA E O 1
ATOM 7058 N N . PRO E 1 88 ? -14.648 -1.225 -14.128 1.00 89.48 88 PRO E N 1
ATOM 7059 C CA . PRO E 1 88 ? -13.305 -1.135 -13.555 1.00 91.87 88 PRO E CA 1
ATOM 7060 C C . PRO E 1 88 ? -12.249 -0.989 -14.645 1.00 94.07 88 PRO E C 1
ATOM 7061 O O . PRO E 1 88 ? -12.175 -1.808 -15.567 1.00 94.40 88 PRO E O 1
ATOM 7065 N N . LEU E 1 89 ? -11.458 0.071 -14.540 1.00 93.51 89 LEU E N 1
ATOM 7066 C CA . LEU E 1 89 ? -10.464 0.380 -15.545 1.00 93.98 89 LEU E CA 1
ATOM 7067 C C . LEU E 1 89 ? -9.051 0.050 -15.044 1.00 101.35 89 LEU E C 1
ATOM 7068 O O . LEU E 1 89 ? -8.600 0.614 -14.039 1.00 99.99 89 LEU E O 1
ATOM 7073 N N . PRO E 1 90 ? -8.364 -0.897 -15.724 1.00 106.97 90 PRO E N 1
ATOM 7074 C CA . PRO E 1 90 ? -6.959 -1.248 -15.451 1.00 108.84 90 PRO E CA 1
ATOM 7075 C C . PRO E 1 90 ? -5.947 -0.108 -15.682 1.00 110.42 90 PRO E C 1
ATOM 7076 O O . PRO E 1 90 ? -6.287 0.919 -16.277 1.00 107.92 90 PRO E O 1
ATOM 7080 N N . MET E 1 91 ? -4.714 -0.308 -15.212 1.00 113.87 91 MET E N 1
ATOM 7081 C CA . MET E 1 91 ? -3.671 0.730 -15.222 1.00 118.32 91 MET E CA 1
ATOM 7082 C C . MET E 1 91 ? -2.979 0.961 -16.568 1.00 116.61 91 MET E C 1
ATOM 7083 O O . MET E 1 91 ? -2.292 1.977 -16.752 1.00 114.64 91 MET E O 1
ATOM 7088 N N . MET E 1 92 ? -3.161 0.024 -17.495 1.00 113.13 92 MET E N 1
ATOM 7089 C CA . MET E 1 92 ? -2.497 0.069 -18.799 1.00 108.77 92 MET E CA 1
ATOM 7090 C C . MET E 1 92 ? -3.213 0.993 -19.786 1.00 98.08 92 MET E C 1
ATOM 7091 O O . MET E 1 92 ? -4.363 0.738 -20.138 1.00 89.20 92 MET E O 1
ATOM 7096 N N . PRO E 1 93 ? -2.537 2.075 -20.225 1.00 94.80 93 PRO E N 1
ATOM 7097 C CA . PRO E 1 93 ? -3.102 2.978 -21.242 1.00 94.73 93 PRO E CA 1
ATOM 7098 C C . PRO E 1 93 ? -3.404 2.235 -22.553 1.00 91.59 93 PRO E C 1
ATOM 7099 O O . PRO E 1 93 ? -2.484 1.722 -23.196 1.00 95.78 93 PRO E O 1
ATOM 7103 N N . LEU E 1 94 ? -4.684 2.184 -22.930 1.00 82.03 94 LEU E N 1
ATOM 7104 C CA . LEU E 1 94 ? -5.160 1.329 -24.026 1.00 74.26 94 LEU E CA 1
ATOM 7105 C C . LEU E 1 94 ? -5.219 2.032 -25.378 1.00 78.70 94 LEU E C 1
ATOM 7106 O O . LEU E 1 94 ? -4.908 3.217 -25.494 1.00 75.82 94 LEU E O 1
ATOM 7111 N N . SER E 1 95 ? -5.628 1.280 -26.397 1.00 81.59 95 SER E N 1
ATOM 7112 C CA . SER E 1 95 ? -5.751 1.809 -27.746 1.00 80.72 95 SER E CA 1
ATOM 7113 C C . SER E 1 95 ? -7.216 1.823 -28.178 1.00 83.46 95 SER E C 1
ATOM 7114 O O . SER E 1 95 ? -8.080 1.215 -27.527 1.00 85.69 95 SER E O 1
ATOM 7117 N N . GLU E 1 96 ? -7.469 2.504 -29.295 1.00 81.72 96 GLU E N 1
ATOM 7118 C CA . GLU E 1 96 ? -8.813 2.750 -29.833 1.00 80.35 96 GLU E CA 1
ATOM 7119 C C . GLU E 1 96 ? -9.751 1.537 -29.811 1.00 80.50 96 GLU E C 1
ATOM 7120 O O . GLU E 1 96 ? -10.962 1.686 -29.639 1.00 81.99 96 GLU E O 1
ATOM 7126 N N . GLU E 1 97 ? -9.189 0.345 -29.990 1.00 82.90 97 GLU E N 1
ATOM 7127 C CA . GLU E 1 97 ? -9.980 -0.876 -30.055 1.00 80.81 97 GLU E CA 1
ATOM 7128 C C . GLU E 1 97 ? -10.331 -1.397 -28.669 1.00 77.92 97 GLU E C 1
ATOM 7129 O O . GLU E 1 97 ? -11.481 -1.771 -28.404 1.00 70.01 97 GLU E O 1
ATOM 7135 N N . ALA E 1 98 ? -9.329 -1.416 -27.794 1.00 78.79 98 ALA E N 1
ATOM 7136 C CA . ALA E 1 98 ? -9.479 -1.942 -26.444 1.00 80.10 98 ALA E CA 1
ATOM 7137 C C . ALA E 1 98 ? -10.412 -1.083 -25.600 1.00 77.96 98 ALA E C 1
ATOM 7138 O O . ALA E 1 98 ? -11.082 -1.579 -24.687 1.00 74.97 98 ALA E O 1
ATOM 7140 N N . ILE E 1 99 ? -10.464 0.203 -25.929 1.00 77.92 99 ILE E N 1
ATOM 7141 C CA . ILE E 1 99 ? -11.133 1.183 -25.081 1.00 80.23 99 ILE E CA 1
ATOM 7142 C C . ILE E 1 99 ? -12.653 1.257 -25.254 1.00 82.99 99 ILE E C 1
ATOM 7143 O O . ILE E 1 99 ? -13.362 1.607 -24.313 1.00 90.33 99 ILE E O 1
ATOM 7148 N N . ARG E 1 100 ? -13.144 0.888 -26.436 1.00 81.85 100 ARG E N 1
ATOM 7149 C CA . ARG E 1 100 ? -14.564 1.025 -26.791 1.00 79.12 100 ARG E CA 1
ATOM 7150 C C . ARG E 1 100 ? -15.582 0.620 -25.711 1.00 78.12 100 ARG E C 1
ATOM 7151 O O . ARG E 1 100 ? -16.522 1.370 -25.459 1.00 81.39 100 ARG E O 1
ATOM 7159 N N . PRO E 1 101 ? -15.406 -0.552 -25.063 1.00 77.14 101 PRO E N 1
ATOM 7160 C CA . PRO E 1 101 ? -16.466 -0.956 -24.127 1.00 76.40 101 PRO E CA 1
ATOM 7161 C C . PRO E 1 101 ? -16.418 -0.196 -22.807 1.00 73.72 101 PRO E C 1
ATOM 7162 O O . PRO E 1 101 ? -17.271 -0.411 -21.940 1.00 74.85 101 PRO E O 1
ATOM 7166 N N . TYR E 1 102 ? -15.423 0.677 -22.664 1.00 70.38 102 TYR E N 1
ATOM 7167 C CA . TYR E 1 102 ? -15.269 1.494 -21.465 1.00 71.44 102 TYR E CA 1
ATOM 7168 C C . TYR E 1 102 ? -15.863 2.900 -21.633 1.00 68.42 102 TYR E C 1
ATOM 7169 O O . TYR E 1 102 ? -15.884 3.688 -20.678 1.00 69.20 102 TYR E O 1
ATOM 7178 N N . VAL E 1 103 ? -16.351 3.202 -22.838 1.00 57.14 103 VAL E N 1
ATOM 7179 C CA . VAL E 1 103 ? -16.908 4.517 -23.145 1.00 51.01 103 VAL E CA 1
ATOM 7180 C C . VAL E 1 103 ? -18.426 4.520 -22.930 1.00 53.44 103 VAL E C 1
ATOM 7181 O O . VAL E 1 103 ? -19.097 3.516 -23.188 1.00 52.84 103 VAL E O 1
ATOM 7185 N N . SER E 1 104 ? -18.955 5.640 -22.433 1.00 49.63 104 SER E N 1
ATOM 7186 C CA . SER E 1 104 ? -20.393 5.800 -22.274 1.00 47.24 104 SER E CA 1
ATOM 7187 C C . SER E 1 104 ? -21.041 5.928 -23.641 1.00 45.36 104 SER E C 1
ATOM 7188 O O . SER E 1 104 ? -20.457 6.486 -24.568 1.00 43.93 104 SER E O 1
ATOM 7191 N N . ARG E 1 105 ? -22.253 5.413 -23.762 1.00 45.67 105 ARG E N 1
ATOM 7192 C CA . ARG E 1 105 ? -23.014 5.568 -24.993 1.00 45.74 105 ARG E CA 1
ATOM 7193 C C . ARG E 1 105 ? -24.070 6.618 -24.754 1.00 46.03 105 ARG E C 1
ATOM 7194 O O . ARG E 1 105 ? -24.392 6.932 -23.597 1.00 48.86 105 ARG E O 1
ATOM 7202 N N . CYS E 1 106 ? -24.615 7.152 -25.847 1.00 43.46 106 CYS E N 1
ATOM 7203 C CA . CYS E 1 106 ? -25.578 8.257 -25.783 1.00 39.96 106 CYS E CA 1
ATOM 7204 C C . CYS E 1 106 ? -26.633 8.145 -26.878 1.00 35.58 106 CYS E C 1
ATOM 7205 O O . CYS E 1 106 ? -26.501 7.329 -27.781 1.00 34.52 106 CYS E O 1
ATOM 7208 N N . ALA E 1 107 ? -27.683 8.956 -26.777 1.00 33.18 107 ALA E N 1
ATOM 7209 C CA . ALA E 1 107 ? -28.700 9.049 -27.814 1.00 31.45 107 ALA E CA 1
ATOM 7210 C C . ALA E 1 107 ? -29.220 10.467 -27.871 1.00 31.75 107 ALA E C 1
ATOM 7211 O O . ALA E 1 107 ? -29.264 11.153 -26.845 1.00 31.32 107 ALA E O 1
ATOM 7213 N N . VAL E 1 108 ? -29.580 10.893 -29.082 1.00 31.60 108 VAL E N 1
ATOM 7214 C CA . VAL E 1 108 ? -30.174 12.192 -29.350 1.00 32.90 108 VAL E CA 1
ATOM 7215 C C . VAL E 1 108 ? -31.632 11.980 -29.769 1.00 35.97 108 VAL E C 1
ATOM 7216 O O . VAL E 1 108 ? -31.927 11.077 -30.564 1.00 34.12 108 VAL E O 1
ATOM 7220 N N . CYS E 1 109 ? -32.537 12.799 -29.223 1.00 40.99 109 CYS E N 1
ATOM 7221 C CA . CYS E 1 109 ? -33.984 12.670 -29.499 1.00 47.28 109 CYS E CA 1
ATOM 7222 C C . CYS E 1 109 ? -34.619 14.005 -29.882 1.00 49.45 109 CYS E C 1
ATOM 7223 O O . CYS E 1 109 ? -34.170 15.051 -29.421 1.00 51.75 109 CYS E O 1
ATOM 7226 N N . GLU E 1 110 ? -35.649 13.957 -30.730 1.00 52.97 110 GLU E N 1
ATOM 7227 C CA . GLU E 1 110 ? -36.486 15.124 -31.011 1.00 57.20 110 GLU E CA 1
ATOM 7228 C C . GLU E 1 110 ? -37.492 15.310 -29.894 1.00 57.50 110 GLU E C 1
ATOM 7229 O O . GLU E 1 110 ? -38.375 14.476 -29.677 1.00 61.79 110 GLU E O 1
ATOM 7235 N N . ALA E 1 111 ? -37.327 16.403 -29.168 1.00 56.09 111 ALA E N 1
ATOM 7236 C CA . ALA E 1 111 ? -38.190 16.714 -28.058 1.00 54.97 111 ALA E CA 1
ATOM 7237 C C . ALA E 1 111 ? -39.206 17.745 -28.513 1.00 53.64 111 ALA E C 1
ATOM 7238 O O . ALA E 1 111 ? -38.896 18.593 -29.364 1.00 53.62 111 ALA E O 1
ATOM 7240 N N . PRO E 1 112 ? -40.430 17.665 -27.960 1.00 52.27 112 PRO E N 1
ATOM 7241 C CA . PRO E 1 112 ? -41.506 18.577 -28.342 1.00 50.53 112 PRO E CA 1
ATOM 7242 C C . PRO E 1 112 ? -41.266 20.010 -27.854 1.00 51.71 112 PRO E C 1
ATOM 7243 O O . PRO E 1 112 ? -41.817 20.954 -28.427 1.00 52.48 112 PRO E O 1
ATOM 7247 N N . ALA E 1 113 ? -40.446 20.162 -26.812 1.00 52.10 113 ALA E N 1
ATOM 7248 C CA . ALA E 1 113 ? -40.093 21.475 -26.261 1.00 51.56 113 ALA E CA 1
ATOM 7249 C C . ALA E 1 113 ? -38.661 21.461 -25.741 1.00 47.96 113 ALA E C 1
ATOM 7250 O O . ALA E 1 113 ? -38.017 20.424 -25.758 1.00 43.81 113 ALA E O 1
ATOM 7252 N N . GLN E 1 114 ? -38.172 22.611 -25.282 1.00 49.74 114 GLN E N 1
ATOM 7253 C CA . GLN E 1 114 ? -36.804 22.710 -24.759 1.00 52.58 114 GLN E CA 1
ATOM 7254 C C . GLN E 1 114 ? -36.696 22.226 -23.315 1.00 49.26 114 GLN E C 1
ATOM 7255 O O . GLN E 1 114 ? -37.299 22.805 -22.420 1.00 47.50 114 GLN E O 1
ATOM 7261 N N . ALA E 1 115 ? -35.918 21.173 -23.087 1.00 46.97 115 ALA E N 1
ATOM 7262 C CA . ALA E 1 115 ? -35.736 20.656 -21.726 1.00 46.00 115 ALA E CA 1
ATOM 7263 C C . ALA E 1 115 ? -34.734 21.496 -20.914 1.00 44.88 115 ALA E C 1
ATOM 7264 O O . ALA E 1 115 ? -33.781 22.039 -21.473 1.00 48.72 115 ALA E O 1
ATOM 7266 N N . VAL E 1 116 ? -34.960 21.622 -19.609 1.00 40.27 116 VAL E N 1
ATOM 7267 C CA . VAL E 1 116 ? -34.025 22.332 -18.741 1.00 38.87 116 VAL E CA 1
ATOM 7268 C C . VAL E 1 116 ? -33.737 21.474 -17.537 1.00 38.80 116 VAL E C 1
ATOM 7269 O O . VAL E 1 116 ? -34.510 20.577 -17.208 1.00 39.53 116 VAL E O 1
ATOM 7273 N N . ALA E 1 117 ? -32.620 21.757 -16.881 1.00 37.70 117 ALA E N 1
ATOM 7274 C CA . ALA E 1 117 ? -32.263 21.085 -15.657 1.00 35.68 117 ALA E CA 1
ATOM 7275 C C . ALA E 1 117 ? -32.505 22.052 -14.489 1.00 37.65 117 ALA E C 1
ATOM 7276 O O . ALA E 1 117 ? -32.215 23.237 -14.620 1.00 42.35 117 ALA E O 1
ATOM 7278 N N . VAL E 1 118 ? -33.083 21.571 -13.382 1.00 36.80 118 VAL E N 1
ATOM 7279 C CA . VAL E 1 118 ? -33.125 22.345 -12.128 1.00 37.16 118 VAL E CA 1
ATOM 7280 C C . VAL E 1 118 ? -32.166 21.689 -11.131 1.00 39.08 118 VAL E C 1
ATOM 7281 O O . VAL E 1 118 ? -31.952 20.462 -11.208 1.00 38.57 118 VAL E O 1
ATOM 7285 N N . HIS E 1 119 ? -31.604 22.494 -10.214 1.00 36.93 119 HIS E N 1
ATOM 7286 C CA . HIS E 1 119 ? -30.602 22.028 -9.249 1.00 37.54 119 HIS E CA 1
ATOM 7287 C C . HIS E 1 119 ? -30.941 22.500 -7.876 1.00 42.39 119 HIS E C 1
ATOM 7288 O O . HIS E 1 119 ? -31.459 23.603 -7.704 1.00 44.50 119 HIS E O 1
ATOM 7295 N N . SER E 1 120 ? -30.633 21.693 -6.866 1.00 44.07 120 SER E N 1
ATOM 7296 C CA . SER E 1 120 ? -31.028 22.041 -5.511 1.00 44.05 120 SER E CA 1
ATOM 7297 C C . SER E 1 120 ? -29.870 22.618 -4.722 1.00 44.80 120 SER E C 1
ATOM 7298 O O . SER E 1 120 ? -30.071 23.381 -3.789 1.00 47.00 120 SER E O 1
ATOM 7301 N N . GLN E 1 121 ? -28.660 22.239 -5.110 1.00 46.92 121 GLN E N 1
ATOM 7302 C CA . GLN E 1 121 ? -27.423 22.559 -4.377 1.00 47.87 121 GLN E CA 1
ATOM 7303 C C . GLN E 1 121 ? -27.459 22.164 -2.899 1.00 53.67 121 GLN E C 1
ATOM 7304 O O . GLN E 1 121 ? -26.760 22.744 -2.061 1.00 61.40 121 GLN E O 1
ATOM 7310 N N . ASP E 1 122 ? -28.279 21.159 -2.603 1.00 54.78 122 ASP E N 1
ATOM 7311 C CA . ASP E 1 122 ? -28.193 20.406 -1.354 1.00 58.35 122 ASP E CA 1
ATOM 7312 C C . ASP E 1 122 ? -28.477 18.929 -1.657 1.00 59.44 122 ASP E C 1
ATOM 7313 O O . ASP E 1 122 ? -28.395 18.521 -2.817 1.00 62.27 122 ASP E O 1
ATOM 7318 N N . GLN E 1 123 ? -28.807 18.131 -0.642 1.00 59.77 123 GLN E N 1
ATOM 7319 C CA . GLN E 1 123 ? -29.040 16.688 -0.854 1.00 57.75 123 GLN E CA 1
ATOM 7320 C C . GLN E 1 123 ? -30.453 16.322 -1.317 1.00 55.16 123 GLN E C 1
ATOM 7321 O O . GLN E 1 123 ? -30.723 15.169 -1.628 1.00 53.89 123 GLN E O 1
ATOM 7327 N N . SER E 1 124 ? -31.347 17.299 -1.388 1.00 52.99 124 SER E N 1
ATOM 7328 C CA . SER E 1 124 ? -32.724 17.007 -1.761 1.00 53.22 124 SER E CA 1
ATOM 7329 C C . SER E 1 124 ? -32.947 17.064 -3.271 1.00 54.66 124 SER E C 1
ATOM 7330 O O . SER E 1 124 ? -32.184 17.697 -4.005 1.00 57.57 124 SER E O 1
ATOM 7333 N N . ILE E 1 125 ? -33.995 16.394 -3.731 1.00 54.79 125 ILE E N 1
ATOM 7334 C CA . ILE E 1 125 ? -34.334 16.379 -5.149 1.00 57.30 125 ILE E CA 1
ATOM 7335 C C . ILE E 1 125 ? -35.192 17.607 -5.460 1.00 56.52 125 ILE E C 1
ATOM 7336 O O . ILE E 1 125 ? -36.288 17.745 -4.931 1.00 58.71 125 ILE E O 1
ATOM 7341 N N . PRO E 1 126 ? -34.693 18.515 -6.311 1.00 57.08 126 PRO E N 1
ATOM 7342 C CA . PRO E 1 126 ? -35.463 19.732 -6.551 1.00 55.39 126 PRO E CA 1
ATOM 7343 C C . PRO E 1 126 ? -36.691 19.461 -7.419 1.00 56.44 126 PRO E C 1
ATOM 7344 O O . PRO E 1 126 ? -36.632 18.639 -8.334 1.00 58.02 126 PRO E O 1
ATOM 7348 N N . PRO E 1 127 ? -37.799 20.154 -7.144 1.00 55.38 127 PRO E N 1
ATOM 7349 C CA . PRO E 1 127 ? -39.029 19.891 -7.883 1.00 57.83 127 PRO E CA 1
ATOM 7350 C C . PRO E 1 127 ? -39.033 20.464 -9.310 1.00 58.75 127 PRO E C 1
ATOM 7351 O O . PRO E 1 127 ? -38.488 21.542 -9.543 1.00 55.90 127 PRO E O 1
ATOM 7355 N N . CYS E 1 128 ? -39.650 19.750 -10.250 1.00 65.21 128 CYS E N 1
ATOM 7356 C CA . CYS E 1 128 ? -39.845 20.287 -11.596 1.00 71.65 128 CYS E CA 1
ATOM 7357 C C . CYS E 1 128 ? -40.766 21.506 -11.520 1.00 73.81 128 CYS E C 1
ATOM 7358 O O . CYS E 1 128 ? -41.595 21.575 -10.610 1.00 76.39 128 CYS E O 1
ATOM 7361 N N . PRO E 1 129 ? -40.605 22.486 -12.444 1.00 77.23 129 PRO E N 1
ATOM 7362 C CA . PRO E 1 129 ? -41.531 23.635 -12.485 1.00 78.32 129 PRO E CA 1
ATOM 7363 C C . PRO E 1 129 ? -42.988 23.200 -12.699 1.00 83.67 129 PRO E C 1
ATOM 7364 O O . PRO E 1 129 ? -43.238 22.045 -13.056 1.00 85.91 129 PRO E O 1
ATOM 7368 N N . GLN E 1 130 ? -43.924 24.131 -12.507 1.00 90.05 130 GLN E N 1
ATOM 7369 C CA . GLN E 1 130 ? -45.343 23.814 -12.251 1.00 90.59 130 GLN E CA 1
ATOM 7370 C C . GLN E 1 130 ? -46.075 22.799 -13.144 1.00 88.59 130 GLN E C 1
ATOM 7371 O O . GLN E 1 130 ? -46.598 21.810 -12.630 1.00 93.87 130 GLN E O 1
ATOM 7377 N N . THR E 1 131 ? -46.133 23.022 -14.453 1.00 86.09 131 THR E N 1
ATOM 7378 C CA . THR E 1 131 ? -46.861 22.083 -15.327 1.00 85.47 131 THR E CA 1
ATOM 7379 C C . THR E 1 131 ? -45.935 21.237 -16.210 1.00 83.41 131 THR E C 1
ATOM 7380 O O . THR E 1 131 ? -46.298 20.862 -17.332 1.00 87.79 131 THR E O 1
ATOM 7384 N N . TRP E 1 132 ? -44.749 20.929 -15.689 1.00 74.80 132 TRP E N 1
ATOM 7385 C CA . TRP E 1 132 ? -43.684 20.314 -16.471 1.00 66.30 132 TRP E CA 1
ATOM 7386 C C . TRP E 1 132 ? -43.600 18.846 -16.208 1.00 63.90 132 TRP E C 1
ATOM 7387 O O . TRP E 1 132 ? -43.856 18.399 -15.099 1.00 63.96 132 TRP E O 1
ATOM 7398 N N . ARG E 1 133 ? -43.261 18.085 -17.245 1.00 66.62 133 ARG E N 1
ATOM 7399 C CA . ARG E 1 133 ? -43.010 16.646 -17.156 1.00 61.99 133 ARG E CA 1
ATOM 7400 C C . ARG E 1 133 ? -41.575 16.425 -16.682 1.00 58.98 133 ARG E C 1
ATOM 7401 O O . ARG E 1 133 ? -40.665 17.164 -17.066 1.00 57.60 133 ARG E O 1
ATOM 7409 N N . SER E 1 134 ? -41.378 15.410 -15.846 1.00 54.62 134 SER E N 1
ATOM 7410 C CA . SER E 1 134 ? -40.051 15.043 -15.386 1.00 49.04 134 SER E CA 1
ATOM 7411 C C . SER E 1 134 ? -39.452 13.956 -16.256 1.00 49.55 134 SER E C 1
ATOM 7412 O O . SER E 1 134 ? -40.137 13.003 -16.623 1.00 54.29 134 SER E O 1
ATOM 7415 N N . LEU E 1 135 ? -38.160 14.082 -16.545 1.00 47.62 135 LEU E N 1
ATOM 7416 C CA . LEU E 1 135 ? -37.458 13.124 -17.389 1.00 44.65 135 LEU E CA 1
ATOM 7417 C C . LEU E 1 135 ? -36.454 12.261 -16.621 1.00 44.83 135 LEU E C 1
ATOM 7418 O O . LEU E 1 135 ? -36.390 11.050 -16.837 1.00 46.16 135 LEU E O 1
ATOM 7423 N N . TRP E 1 136 ? -35.664 12.871 -15.741 1.00 44.59 136 TRP E N 1
ATOM 7424 C CA . TRP E 1 136 ? -34.744 12.097 -14.895 1.00 44.14 136 TRP E CA 1
ATOM 7425 C C . TRP E 1 136 ? -34.219 12.832 -13.692 1.00 45.71 136 TRP E C 1
ATOM 7426 O O . TRP E 1 136 ? -34.285 14.048 -13.630 1.00 52.72 136 TRP E O 1
ATOM 7437 N N . ILE E 1 137 ? -33.744 12.084 -12.705 1.00 45.46 137 ILE E N 1
ATOM 7438 C CA . ILE E 1 137 ? -33.130 12.627 -11.503 1.00 42.63 137 ILE E CA 1
ATOM 7439 C C . ILE E 1 137 ? -31.637 12.348 -11.647 1.00 41.52 137 ILE E C 1
ATOM 7440 O O . ILE E 1 137 ? -31.253 11.369 -12.293 1.00 43.91 137 ILE E O 1
ATOM 7445 N N . GLY E 1 138 ? -30.787 13.181 -11.049 1.00 38.75 138 GLY E N 1
ATOM 7446 C CA . GLY E 1 138 ? -29.354 12.932 -11.096 1.00 36.80 138 GLY E CA 1
ATOM 7447 C C . GLY E 1 138 ? -28.520 13.698 -10.097 1.00 38.14 138 GLY E C 1
ATOM 7448 O O . GLY E 1 138 ? -29.026 14.258 -9.114 1.00 38.06 138 GLY E O 1
ATOM 7449 N N . TYR E 1 139 ? -27.222 13.707 -10.360 1.00 39.03 139 TYR E N 1
ATOM 7450 C CA . TYR E 1 139 ? -26.269 14.492 -9.606 1.00 41.02 139 TYR E CA 1
ATOM 7451 C C . TYR E 1 139 ? -25.737 15.644 -10.466 1.00 40.62 139 TYR E C 1
ATOM 7452 O O . TYR E 1 139 ? -25.531 15.501 -11.683 1.00 36.31 139 TYR E O 1
ATOM 7461 N N . SER E 1 140 ? -25.533 16.787 -9.815 1.00 40.24 140 SER E N 1
ATOM 7462 C CA . SER E 1 140 ? -25.100 18.000 -10.475 1.00 38.51 140 SER E CA 1
ATOM 7463 C C . SER E 1 140 ? -23.672 17.854 -10.995 1.00 39.49 140 SER E C 1
ATOM 7464 O O . SER E 1 140 ? -22.760 17.492 -10.243 1.00 42.34 140 SER E O 1
ATOM 7467 N N . PHE E 1 141 ? -23.490 18.127 -12.286 1.00 36.24 141 PHE E N 1
ATOM 7468 C CA . PHE E 1 141 ? -22.198 17.983 -12.931 1.00 33.72 141 PHE E CA 1
ATOM 7469 C C . PHE E 1 141 ? -21.838 19.248 -13.691 1.00 35.09 141 PHE E C 1
ATOM 7470 O O . PHE E 1 141 ? -22.481 19.565 -14.705 1.00 35.29 141 PHE E O 1
ATOM 7478 N N . LEU E 1 142 ? -20.807 19.962 -13.226 1.00 35.34 142 LEU E N 1
ATOM 7479 C CA . LEU E 1 142 ? -20.454 21.252 -13.835 1.00 37.38 142 LEU E CA 1
ATOM 7480 C C . LEU E 1 142 ? -18.991 21.406 -14.184 1.00 41.31 142 LEU E C 1
ATOM 7481 O O . LEU E 1 142 ? -18.172 21.802 -13.352 1.00 43.60 142 LEU E O 1
ATOM 7486 N N . MET E 1 143 ? -18.677 21.119 -15.439 1.00 44.20 143 MET E N 1
ATOM 7487 C CA . MET E 1 143 ? -17.325 21.245 -15.904 1.00 46.42 143 MET E CA 1
ATOM 7488 C C . MET E 1 143 ? -16.996 22.693 -16.153 1.00 46.28 143 MET E C 1
ATOM 7489 O O . MET E 1 143 ? -15.962 23.187 -15.692 1.00 47.93 143 MET E O 1
ATOM 7494 N N . HIS E 1 144 ? -17.880 23.364 -16.884 1.00 45.17 144 HIS E N 1
ATOM 7495 C CA . HIS E 1 144 ? -17.637 24.731 -17.307 1.00 45.44 144 HIS E CA 1
ATOM 7496 C C . HIS E 1 144 ? -17.871 25.743 -16.194 1.00 45.65 144 HIS E C 1
ATOM 7497 O O . HIS E 1 144 ? -18.872 26.442 -16.186 1.00 46.75 144 HIS E O 1
ATOM 7504 N N . THR E 1 145 ? -16.926 25.820 -15.250 1.00 45.01 145 THR E N 1
ATOM 7505 C CA . THR E 1 145 ? -17.038 26.665 -14.062 1.00 46.11 145 THR E CA 1
ATOM 7506 C C . THR E 1 145 ? -16.469 28.064 -14.260 1.00 54.06 145 THR E C 1
ATOM 7507 O O . THR E 1 145 ? -16.826 28.996 -13.523 1.00 53.78 145 THR E O 1
ATOM 7511 N N . GLY E 1 146 ? -15.548 28.192 -15.217 1.00 56.35 146 GLY E N 1
ATOM 7512 C CA . GLY E 1 146 ? -14.934 29.468 -15.536 1.00 53.26 146 GLY E CA 1
ATOM 7513 C C . GLY E 1 146 ? -15.980 30.453 -15.996 1.00 57.20 146 GLY E C 1
ATOM 7514 O O . GLY E 1 146 ? -17.085 30.061 -16.390 1.00 55.78 146 GLY E O 1
ATOM 7515 N N . ALA E 1 147 ? -15.634 31.736 -15.933 1.00 64.63 147 ALA E N 1
ATOM 7516 C CA . ALA E 1 147 ? -16.558 32.800 -16.307 1.00 71.42 147 ALA E CA 1
ATOM 7517 C C . ALA E 1 147 ? -16.420 33.132 -17.794 1.00 76.11 147 ALA E C 1
ATOM 7518 O O . ALA E 1 147 ? -16.279 34.294 -18.172 1.00 81.47 147 ALA E O 1
ATOM 7520 N N . GLY E 1 148 ? -16.464 32.096 -18.632 1.00 80.54 148 GLY E N 1
ATOM 7521 C CA . GLY E 1 148 ? -16.363 32.242 -20.084 1.00 82.69 148 GLY E CA 1
ATOM 7522 C C . GLY E 1 148 ? -17.769 32.533 -20.582 1.00 86.73 148 GLY E C 1
ATOM 7523 O O . GLY E 1 148 ? -18.657 32.881 -19.792 1.00 83.47 148 GLY E O 1
ATOM 7524 N N . ASP E 1 149 ? -17.973 32.376 -21.890 1.00 89.26 149 ASP E N 1
ATOM 7525 C CA . ASP E 1 149 ? -19.244 32.743 -22.528 1.00 95.31 149 ASP E CA 1
ATOM 7526 C C . ASP E 1 149 ? -20.612 32.234 -22.040 1.00 98.86 149 ASP E C 1
ATOM 7527 O O . ASP E 1 149 ? -21.459 33.028 -21.622 1.00 102.84 149 ASP E O 1
ATOM 7529 N N . GLN E 1 150 ? -20.824 30.920 -22.104 1.00 101.19 150 GLN E N 1
ATOM 7530 C CA . GLN E 1 150 ? -22.063 30.298 -21.629 1.00 100.59 150 GLN E CA 1
ATOM 7531 C C . GLN E 1 150 ? -21.825 29.561 -20.307 1.00 98.72 150 GLN E C 1
ATOM 7532 O O . GLN E 1 150 ? -22.569 28.635 -19.957 1.00 101.74 150 GLN E O 1
ATOM 7538 N N . GLY E 1 151 ? -20.798 29.998 -19.574 1.00 92.19 151 GLY E N 1
ATOM 7539 C CA . GLY E 1 151 ? -20.250 29.250 -18.441 1.00 81.15 151 GLY E CA 1
ATOM 7540 C C . GLY E 1 151 ? -20.972 29.339 -17.115 1.00 78.14 151 GLY E C 1
ATOM 7541 O O . GLY E 1 151 ? -22.063 29.909 -17.024 1.00 80.38 151 GLY E O 1
ATOM 7542 N N . GLY E 1 152 ? -20.336 28.764 -16.089 1.00 75.23 152 GLY E N 1
ATOM 7543 C CA . GLY E 1 152 ? -20.863 28.695 -14.723 1.00 65.33 152 GLY E CA 1
ATOM 7544 C C . GLY E 1 152 ? -22.337 28.348 -14.655 1.00 62.87 152 GLY E C 1
ATOM 7545 O O . GLY E 1 152 ? -22.789 27.355 -15.224 1.00 60.24 152 GLY E O 1
ATOM 7546 N N . GLY E 1 153 ? -23.099 29.196 -13.975 1.00 61.53 153 GLY E N 1
ATOM 7547 C CA . GLY E 1 153 ? -24.524 28.951 -13.767 1.00 52.84 153 GLY E CA 1
ATOM 7548 C C . GLY E 1 153 ? -25.320 28.660 -15.022 1.00 50.78 153 GLY E C 1
ATOM 7549 O O . GLY E 1 153 ? -26.172 27.778 -15.011 1.00 50.94 153 GLY E O 1
ATOM 7550 N N . GLN E 1 154 ? -25.049 29.395 -16.105 1.00 49.25 154 GLN E N 1
ATOM 7551 C CA A GLN E 1 154 ? -25.763 29.230 -17.373 0.50 46.58 154 GLN E CA 1
ATOM 7552 C CA B GLN E 1 154 ? -25.814 29.202 -17.339 0.50 46.88 154 GLN E CA 1
ATOM 7553 C C . GLN E 1 154 ? -25.645 27.798 -17.920 1.00 45.87 154 GLN E C 1
ATOM 7554 O O . GLN E 1 154 ? -26.525 27.295 -18.633 1.00 48.36 154 GLN E O 1
ATOM 7565 N N . ALA E 1 155 ? -24.551 27.142 -17.568 1.00 41.06 155 ALA E N 1
ATOM 7566 C CA . ALA E 1 155 ? -24.378 25.770 -17.950 1.00 37.57 155 ALA E CA 1
ATOM 7567 C C . ALA E 1 155 ? -25.257 24.888 -17.067 1.00 38.61 155 ALA E C 1
ATOM 7568 O O . ALA E 1 155 ? -25.592 23.781 -17.461 1.00 41.82 155 ALA E O 1
ATOM 7570 N N . LEU E 1 156 ? -25.638 25.377 -15.884 1.00 36.91 156 LEU E N 1
ATOM 7571 C CA . LEU E 1 156 ? -26.455 24.600 -14.966 1.00 33.42 156 LEU E CA 1
ATOM 7572 C C . LEU E 1 156 ? -27.860 24.390 -15.521 1.00 35.49 156 LEU E C 1
ATOM 7573 O O . LEU E 1 156 ? -28.505 23.395 -15.197 1.00 37.32 156 LEU E O 1
ATOM 7578 N N . MET E 1 157 ? -28.316 25.306 -16.374 1.00 37.19 157 MET E N 1
ATOM 7579 C CA . MET E 1 157 ? -29.623 25.198 -17.050 1.00 38.61 157 MET E CA 1
ATOM 7580 C C . MET E 1 157 ? -29.703 24.021 -18.018 1.00 37.05 157 MET E C 1
ATOM 7581 O O . MET E 1 157 ? -30.781 23.520 -18.332 1.00 36.34 157 MET E O 1
ATOM 7586 N N . SER E 1 158 ? -28.554 23.581 -18.496 1.00 36.44 158 SER E N 1
ATOM 7587 C CA . SER E 1 158 ? -28.523 22.546 -19.510 1.00 38.06 158 SER E CA 1
ATOM 7588 C C . SER E 1 158 ? -28.796 21.157 -18.939 1.00 37.58 158 SER E C 1
ATOM 7589 O O . SER E 1 158 ? -28.311 20.832 -17.846 1.00 35.02 158 SER E O 1
ATOM 7592 N N . PRO E 1 159 ? -29.557 20.325 -19.691 1.00 36.21 159 PRO E N 1
ATOM 7593 C CA . PRO E 1 159 ? -29.778 18.926 -19.306 1.00 35.83 159 PRO E CA 1
ATOM 7594 C C . PRO E 1 159 ? -28.464 18.188 -19.197 1.00 36.38 159 PRO E C 1
ATOM 7595 O O . PRO E 1 159 ? -28.429 17.073 -18.687 1.00 38.07 159 PRO E O 1
ATOM 7599 N N . GLY E 1 160 ? -27.392 18.820 -19.669 1.00 36.51 160 GLY E N 1
ATOM 7600 C CA . GLY E 1 160 ? -26.072 18.204 -19.675 1.00 35.71 160 GLY E CA 1
ATOM 7601 C C . GLY E 1 160 ? -25.352 18.320 -18.345 1.00 34.44 160 GLY E C 1
ATOM 7602 O O . GLY E 1 160 ? -24.226 17.815 -18.224 1.00 32.85 160 GLY E O 1
ATOM 7603 N N . SER E 1 161 ? -25.992 18.994 -17.372 1.00 33.65 161 SER E N 1
ATOM 7604 C CA . SER E 1 161 ? -25.443 19.245 -16.019 1.00 33.44 161 SER E CA 1
ATOM 7605 C C . SER E 1 161 ? -26.044 18.285 -14.994 1.00 37.43 161 SER E C 1
ATOM 7606 O O . SER E 1 161 ? -25.853 18.442 -13.766 1.00 39.62 161 SER E O 1
ATOM 7609 N N . CYS E 1 162 ? -26.782 17.306 -15.509 1.00 37.13 162 CYS E N 1
ATOM 7610 C CA . CYS E 1 162 ? -27.486 16.353 -14.675 1.00 40.33 162 CYS E CA 1
ATOM 7611 C C . CYS E 1 162 ? -27.285 14.872 -15.075 1.00 40.99 162 CYS E C 1
ATOM 7612 O O . CYS E 1 162 ? -28.035 14.308 -15.866 1.00 43.99 162 CYS E O 1
ATOM 7615 N N . LEU E 1 163 ? -26.271 14.251 -14.494 1.00 39.81 163 LEU E N 1
ATOM 7616 C CA . LEU E 1 163 ? -25.942 12.878 -14.772 1.00 40.58 163 LEU E CA 1
ATOM 7617 C C . LEU E 1 163 ? -26.659 11.972 -13.773 1.00 43.18 163 LEU E C 1
ATOM 7618 O O . LEU E 1 163 ? -26.680 12.266 -12.577 1.00 40.85 163 LEU E O 1
ATOM 7623 N N . GLU E 1 164 ? -27.253 10.882 -14.278 1.00 47.84 164 GLU E N 1
ATOM 7624 C CA . GLU E 1 164 ? -28.057 9.946 -13.471 1.00 49.67 164 GLU E CA 1
ATOM 7625 C C . GLU E 1 164 ? -27.247 9.143 -12.457 1.00 51.38 164 GLU E C 1
ATOM 7626 O O . GLU E 1 164 ? -27.789 8.739 -11.428 1.00 51.56 164 GLU E O 1
ATOM 7632 N N . ASP E 1 165 ? -25.964 8.925 -12.749 1.00 50.08 165 ASP E N 1
ATOM 7633 C CA . ASP E 1 165 ? -25.111 8.060 -11.948 1.00 53.05 165 ASP E CA 1
ATOM 7634 C C . ASP E 1 165 ? -23.883 8.742 -11.384 1.00 52.86 165 ASP E C 1
ATOM 7635 O O . ASP E 1 165 ? -23.009 9.182 -12.127 1.00 52.68 165 ASP E O 1
ATOM 7640 N N . PHE E 1 166 ? -23.790 8.800 -10.065 1.00 52.50 166 PHE E N 1
ATOM 7641 C CA . PHE E 1 166 ? -22.575 9.297 -9.449 1.00 52.32 166 PHE E CA 1
ATOM 7642 C C . PHE E 1 166 ? -21.414 8.301 -9.661 1.00 54.01 166 PHE E C 1
ATOM 7643 O O . PHE E 1 166 ? -21.629 7.091 -9.668 1.00 55.89 166 PHE E O 1
ATOM 7651 N N . ARG E 1 167 ? -20.201 8.815 -9.869 1.00 53.77 167 ARG E N 1
ATOM 7652 C CA . ARG E 1 167 ? -19.009 7.987 -10.106 1.00 56.24 167 ARG E CA 1
ATOM 7653 C C . ARG E 1 167 ? -17.754 8.692 -9.612 1.00 58.29 167 ARG E C 1
ATOM 7654 O O . ARG E 1 167 ? -17.593 9.903 -9.799 1.00 58.59 167 ARG E O 1
ATOM 7662 N N . ALA E 1 168 ? -16.852 7.918 -9.019 1.00 58.70 168 ALA E N 1
ATOM 7663 C CA . ALA E 1 168 ? -15.551 8.426 -8.610 1.00 61.55 168 ALA E CA 1
ATOM 7664 C C . ALA E 1 168 ? -14.669 8.776 -9.819 1.00 61.39 168 ALA E C 1
ATOM 7665 O O . ALA E 1 168 ? -13.866 9.707 -9.752 1.00 61.27 168 ALA E O 1
ATOM 7667 N N . ALA E 1 169 ? -14.833 8.026 -10.912 1.00 63.86 169 ALA E N 1
ATOM 7668 C CA . ALA E 1 169 ? -14.097 8.245 -12.176 1.00 65.86 169 ALA E CA 1
ATOM 7669 C C . ALA E 1 169 ? -15.069 8.486 -13.348 1.00 63.37 169 ALA E C 1
ATOM 7670 O O . ALA E 1 169 ? -15.356 7.577 -14.141 1.00 60.61 169 ALA E O 1
ATOM 7672 N N . PRO E 1 170 ? -15.585 9.718 -13.461 1.00 58.38 170 PRO E N 1
ATOM 7673 C CA . PRO E 1 170 ? -16.724 9.932 -14.352 1.00 55.28 170 PRO E CA 1
ATOM 7674 C C . PRO E 1 170 ? -16.363 9.872 -15.836 1.00 52.40 170 PRO E C 1
ATOM 7675 O O . PRO E 1 170 ? -17.258 9.680 -16.659 1.00 50.23 170 PRO E O 1
ATOM 7679 N N . PHE E 1 171 ? -15.071 10.033 -16.146 1.00 51.28 171 PHE E N 1
ATOM 7680 C CA . PHE E 1 171 ? -14.557 10.150 -17.514 1.00 51.53 171 PHE E CA 1
ATOM 7681 C C . PHE E 1 171 ? -13.073 9.751 -17.697 1.00 57.80 171 PHE E C 1
ATOM 7682 O O . PHE E 1 171 ? -12.341 9.553 -16.709 1.00 62.02 171 PHE E O 1
ATOM 7690 N N . LEU E 1 172 ? -12.633 9.670 -18.962 1.00 57.69 172 LEU E N 1
ATOM 7691 C CA . LEU E 1 172 ? -11.272 9.226 -19.320 1.00 57.66 172 LEU E CA 1
ATOM 7692 C C . LEU E 1 172 ? -10.586 10.107 -20.374 1.00 60.58 172 LEU E C 1
ATOM 7693 O O . LEU E 1 172 ? -11.250 10.875 -21.062 1.00 66.82 172 LEU E O 1
ATOM 7698 N N . GLU E 1 173 ? -9.257 10.010 -20.486 1.00 62.53 173 GLU E N 1
ATOM 7699 C CA . GLU E 1 173 ? -8.489 10.837 -21.445 1.00 61.51 173 GLU E CA 1
ATOM 7700 C C . GLU E 1 173 ? -7.970 10.065 -22.671 1.00 59.57 173 GLU E C 1
ATOM 7701 O O . GLU E 1 173 ? -7.554 8.908 -22.578 1.00 52.96 173 GLU E O 1
ATOM 7707 N N . CYS E 1 174 ? -8.002 10.719 -23.821 1.00 61.22 174 CYS E N 1
ATOM 7708 C CA . CYS E 1 174 ? -7.469 10.123 -25.029 1.00 66.22 174 CYS E CA 1
ATOM 7709 C C . CYS E 1 174 ? -6.397 11.009 -25.616 1.00 68.24 174 CYS E C 1
ATOM 7710 O O . CYS E 1 174 ? -6.622 12.190 -25.896 1.00 66.17 174 CYS E O 1
ATOM 7713 N N . GLN E 1 175 ? -5.212 10.432 -25.761 1.00 74.21 175 GLN E N 1
ATOM 7714 C CA . GLN E 1 175 ? -4.114 11.105 -26.434 1.00 80.18 175 GLN E CA 1
ATOM 7715 C C . GLN E 1 175 ? -4.256 10.825 -27.922 1.00 78.11 175 GLN E C 1
ATOM 7716 O O . GLN E 1 175 ? -4.319 9.661 -28.336 1.00 77.96 175 GLN E O 1
ATOM 7722 N N . GLY E 1 176 ? -4.334 11.895 -28.711 1.00 72.98 176 GLY E N 1
ATOM 7723 C CA . GLY E 1 176 ? -4.600 11.788 -30.146 1.00 73.86 176 GLY E CA 1
ATOM 7724 C C . GLY E 1 176 ? -3.479 11.115 -30.912 1.00 79.36 176 GLY E C 1
ATOM 7725 O O . GLY E 1 176 ? -3.611 9.965 -31.349 1.00 78.86 176 GLY E O 1
ATOM 7726 N N . ARG E 1 177 ? -2.363 11.832 -31.049 1.00 83.29 177 ARG E N 1
ATOM 7727 C CA . ARG E 1 177 ? -1.175 11.343 -31.758 1.00 78.54 177 ARG E CA 1
ATOM 7728 C C . ARG E 1 177 ? -0.410 10.247 -31.006 1.00 75.33 177 ARG E C 1
ATOM 7729 O O . ARG E 1 177 ? 0.757 9.966 -31.306 1.00 73.53 177 ARG E O 1
ATOM 7737 N N . GLN E 1 178 ? -1.094 9.613 -30.055 1.00 73.56 178 GLN E N 1
ATOM 7738 C CA . GLN E 1 178 ? -0.581 8.428 -29.386 1.00 75.83 178 GLN E CA 1
ATOM 7739 C C . GLN E 1 178 ? -1.510 7.244 -29.635 1.00 75.17 178 GLN E C 1
ATOM 7740 O O . GLN E 1 178 ? -1.155 6.096 -29.360 1.00 72.75 178 GLN E O 1
ATOM 7746 N N . GLY E 1 179 ? -2.710 7.536 -30.136 1.00 75.92 179 GLY E N 1
ATOM 7747 C CA . GLY E 1 179 ? -3.761 6.530 -30.299 1.00 79.21 179 GLY E CA 1
ATOM 7748 C C . GLY E 1 179 ? -4.040 5.764 -29.019 1.00 79.81 179 GLY E C 1
ATOM 7749 O O . GLY E 1 179 ? -4.279 4.555 -29.056 1.00 78.88 179 GLY E O 1
ATOM 7750 N N . THR E 1 180 ? -4.028 6.476 -27.890 1.00 82.17 180 THR E N 1
ATOM 7751 C CA . THR E 1 180 ? -4.085 5.851 -26.565 1.00 83.67 180 THR E CA 1
ATOM 7752 C C . THR E 1 180 ? -5.103 6.534 -25.645 1.00 76.70 180 THR E C 1
ATOM 7753 O O . THR E 1 180 ? -5.250 7.757 -25.683 1.00 74.37 180 THR E O 1
ATOM 7757 N N . CYS E 1 181 ? -5.792 5.738 -24.823 1.00 74.23 181 CYS E N 1
ATOM 7758 C CA . CYS E 1 181 ? -6.701 6.256 -23.789 1.00 79.26 181 CYS E CA 1
ATOM 7759 C C . CYS E 1 181 ? -6.499 5.550 -22.446 1.00 81.43 181 CYS E C 1
ATOM 7760 O O . CYS E 1 181 ? -6.436 4.320 -22.393 1.00 81.50 181 CYS E O 1
ATOM 7763 N N . HIS E 1 182 ? -6.422 6.337 -21.368 1.00 87.58 182 HIS E N 1
ATOM 7764 C CA . HIS E 1 182 ? -6.178 5.829 -20.000 1.00 91.20 182 HIS E CA 1
ATOM 7765 C C . HIS E 1 182 ? -7.172 6.367 -19.004 1.00 91.70 182 HIS E C 1
ATOM 7766 O O . HIS E 1 182 ? -7.824 7.382 -19.265 1.00 94.30 182 HIS E O 1
ATOM 7773 N N . PHE E 1 183 ? -7.294 5.702 -17.853 1.00 91.07 183 PHE E N 1
ATOM 7774 C CA . PHE E 1 183 ? -8.110 6.214 -16.744 1.00 91.77 183 PHE E CA 1
ATOM 7775 C C . PHE E 1 183 ? -7.558 7.554 -16.251 1.00 86.84 183 PHE E C 1
ATOM 7776 O O . PHE E 1 183 ? -6.387 7.869 -16.478 1.00 76.33 183 PHE E O 1
ATOM 7784 N N . PHE E 1 184 ? -8.404 8.340 -15.588 1.00 84.76 184 PHE E N 1
ATOM 7785 C CA . PHE E 1 184 ? -8.000 9.670 -15.133 1.00 83.59 184 PHE E CA 1
ATOM 7786 C C . PHE E 1 184 ? -7.545 9.701 -13.671 1.00 86.60 184 PHE E C 1
ATOM 7787 O O . PHE E 1 184 ? -8.232 9.179 -12.786 1.00 83.77 184 PHE E O 1
ATOM 7795 N N . ALA E 1 185 ? -6.387 10.333 -13.449 1.00 89.06 185 ALA E N 1
ATOM 7796 C CA . ALA E 1 185 ? -5.677 10.342 -12.161 1.00 88.56 185 ALA E CA 1
ATOM 7797 C C . ALA E 1 185 ? -6.461 10.961 -11.003 1.00 91.18 185 ALA E C 1
ATOM 7798 O O . ALA E 1 185 ? -6.445 10.431 -9.892 1.00 91.48 185 ALA E O 1
ATOM 7800 N N . ASN E 1 186 ? -7.133 12.083 -11.260 1.00 95.74 186 ASN E N 1
ATOM 7801 C CA . ASN E 1 186 ? -7.951 12.742 -10.238 1.00 98.01 186 ASN E CA 1
ATOM 7802 C C . ASN E 1 186 ? -9.243 11.962 -9.965 1.00 95.61 186 ASN E C 1
ATOM 7803 O O . ASN E 1 186 ? -9.651 11.128 -10.776 1.00 95.68 186 ASN E O 1
ATOM 7808 N N . LYS E 1 187 ? -9.872 12.227 -8.820 1.00 92.24 187 LYS E N 1
ATOM 7809 C CA . LYS E 1 187 ? -11.151 11.605 -8.483 1.00 92.34 187 LYS E CA 1
ATOM 7810 C C . LYS E 1 187 ? -12.201 12.645 -8.073 1.00 96.66 187 LYS E C 1
ATOM 7811 O O . LYS E 1 187 ? -11.856 13.718 -7.560 1.00 99.31 187 LYS E O 1
ATOM 7813 N N . TYR E 1 188 ? -13.473 12.315 -8.325 1.00 97.06 188 TYR E N 1
ATOM 7814 C CA . TYR E 1 188 ? -14.649 13.156 -7.995 1.00 93.08 188 TYR E CA 1
ATOM 7815 C C . TYR E 1 188 ? -14.662 14.526 -8.702 1.00 89.95 188 TYR E C 1
ATOM 7816 O O . TYR E 1 188 ? -15.206 15.515 -8.195 1.00 89.37 188 TYR E O 1
ATOM 7825 N N . SER E 1 189 ? -14.086 14.548 -9.898 1.00 81.18 189 SER E N 1
ATOM 7826 C CA . SER E 1 189 ? -13.897 15.764 -10.664 1.00 72.72 189 SER E CA 1
ATOM 7827 C C . SER E 1 189 ? -15.192 16.244 -11.297 1.00 65.70 189 SER E C 1
ATOM 7828 O O . SER E 1 189 ? -15.986 15.431 -11.769 1.00 71.82 189 SER E O 1
ATOM 7831 N N . PHE E 1 190 ? -15.382 17.565 -11.281 1.00 55.81 190 PHE E N 1
ATOM 7832 C CA . PHE E 1 190 ? -16.523 18.293 -11.895 1.00 48.98 190 PHE E CA 1
ATOM 7833 C C . PHE E 1 190 ? -17.905 18.155 -11.258 1.00 45.06 190 PHE E C 1
ATOM 7834 O O . PHE E 1 190 ? -18.830 18.876 -11.639 1.00 47.34 190 PHE E O 1
ATOM 7842 N N . TRP E 1 191 ? -18.062 17.246 -10.306 1.00 42.76 191 TRP E N 1
ATOM 7843 C CA . TRP E 1 191 ? -19.317 17.168 -9.563 1.00 44.42 191 TRP E CA 1
ATOM 7844 C C . TRP E 1 191 ? -19.517 18.415 -8.750 1.00 46.95 191 TRP E C 1
ATOM 7845 O O . TRP E 1 191 ? -18.572 18.901 -8.117 1.00 46.67 191 TRP E O 1
ATOM 7856 N N . LEU E 1 192 ? -20.737 18.949 -8.753 1.00 46.25 192 LEU E N 1
ATOM 7857 C CA . LEU E 1 192 ? -21.011 20.179 -8.016 1.00 47.51 192 LEU E CA 1
ATOM 7858 C C . LEU E 1 192 ? -21.346 19.815 -6.588 1.00 50.52 192 LEU E C 1
ATOM 7859 O O . LEU E 1 192 ? -22.274 19.038 -6.354 1.00 51.67 192 LEU E O 1
ATOM 7864 N N . THR E 1 193 ? -20.583 20.356 -5.637 1.00 58.28 193 THR E N 1
ATOM 7865 C CA . THR E 1 193 ? -20.787 20.020 -4.219 1.00 65.88 193 THR E CA 1
ATOM 7866 C C . THR E 1 193 ? -21.910 20.829 -3.573 1.00 69.68 193 THR E C 1
ATOM 7867 O O . THR E 1 193 ? -22.448 21.775 -4.169 1.00 70.00 193 THR E O 1
ATOM 7871 N N . THR E 1 194 ? -22.237 20.445 -2.344 1.00 70.49 194 THR E N 1
ATOM 7872 C CA . THR E 1 194 ? -23.307 21.058 -1.574 1.00 70.62 194 THR E CA 1
ATOM 7873 C C . THR E 1 194 ? -22.840 22.336 -0.880 1.00 71.63 194 THR E C 1
ATOM 7874 O O . THR E 1 194 ? -21.661 22.485 -0.546 1.00 67.25 194 THR E O 1
ATOM 7878 N N . VAL E 1 195 ? -23.784 23.258 -0.698 1.00 78.32 195 VAL E N 1
ATOM 7879 C CA . VAL E 1 195 ? -23.573 24.488 0.069 1.00 80.20 195 VAL E CA 1
ATOM 7880 C C . VAL E 1 195 ? -23.258 24.145 1.536 1.00 80.55 195 VAL E C 1
ATOM 7881 O O . VAL E 1 195 ? -22.093 24.115 1.952 1.00 75.14 195 VAL E O 1
ATOM 7885 N N . GLN E 1 214 ? -20.470 5.368 -0.024 1.00 92.36 214 GLN E N 1
ATOM 7886 C CA . GLN E 1 214 ? -19.674 6.545 -0.324 1.00 98.10 214 GLN E CA 1
ATOM 7887 C C . GLN E 1 214 ? -20.211 7.752 0.440 1.00 100.70 214 GLN E C 1
ATOM 7888 O O . GLN E 1 214 ? -21.370 8.152 0.277 1.00 99.24 214 GLN E O 1
ATOM 7890 N N . ALA E 1 215 ? -19.356 8.316 1.289 1.00 104.63 215 ALA E N 1
ATOM 7891 C CA . ALA E 1 215 ? -19.655 9.565 1.989 1.00 104.38 215 ALA E CA 1
ATOM 7892 C C . ALA E 1 215 ? -19.528 10.753 1.030 1.00 101.10 215 ALA E C 1
ATOM 7893 O O . ALA E 1 215 ? -19.877 11.886 1.373 1.00 98.21 215 ALA E O 1
ATOM 7895 N N . GLN E 1 216 ? -19.017 10.471 -0.168 1.00 96.21 216 GLN E N 1
ATOM 7896 C CA . GLN E 1 216 ? -18.840 11.462 -1.220 1.00 85.39 216 GLN E CA 1
ATOM 7897 C C . GLN E 1 216 ? -20.152 11.792 -1.909 1.00 80.26 216 GLN E C 1
ATOM 7898 O O . GLN E 1 216 ? -20.423 12.954 -2.185 1.00 83.27 216 GLN E O 1
ATOM 7904 N N . ARG E 1 217 ? -20.962 10.767 -2.172 1.00 76.28 217 ARG E N 1
ATOM 7905 C CA . ARG E 1 217 ? -22.294 10.919 -2.777 1.00 76.13 217 ARG E CA 1
ATOM 7906 C C . ARG E 1 217 ? -23.151 11.927 -1.998 1.00 76.20 217 ARG E C 1
ATOM 7907 O O . ARG E 1 217 ? -24.013 12.611 -2.556 1.00 76.01 217 ARG E O 1
ATOM 7915 N N . GLN E 1 218 ? -22.876 12.014 -0.703 1.00 79.23 218 GLN E N 1
ATOM 7916 C CA . GLN E 1 218 ? -23.602 12.867 0.223 1.00 76.15 218 GLN E CA 1
ATOM 7917 C C . GLN E 1 218 ? -23.266 14.339 0.026 1.00 69.40 218 GLN E C 1
ATOM 7918 O O . GLN E 1 218 ? -24.092 15.211 0.272 1.00 67.41 218 GLN E O 1
ATOM 7924 N N . LYS E 1 219 ? -22.045 14.606 -0.416 1.00 67.21 219 LYS E N 1
ATOM 7925 C CA . LYS E 1 219 ? -21.573 15.976 -0.619 1.00 68.89 219 LYS E CA 1
ATOM 7926 C C . LYS E 1 219 ? -22.069 16.624 -1.920 1.00 62.01 219 LYS E C 1
ATOM 7927 O O . LYS E 1 219 ? -21.840 17.816 -2.144 1.00 58.05 219 LYS E O 1
ATOM 7933 N N . ILE E 1 220 ? -22.767 15.847 -2.750 1.00 55.27 220 ILE E N 1
ATOM 7934 C CA . ILE E 1 220 ? -23.063 16.264 -4.109 1.00 49.30 220 ILE E CA 1
ATOM 7935 C C . ILE E 1 220 ? -24.473 16.785 -4.252 1.00 45.59 220 ILE E C 1
ATOM 7936 O O . ILE E 1 220 ? -25.413 16.133 -3.821 1.00 49.93 220 ILE E O 1
ATOM 7941 N N . SER E 1 221 ? -24.599 17.957 -4.876 1.00 40.19 221 SER E N 1
ATOM 7942 C CA . SER E 1 221 ? -25.884 18.534 -5.268 1.00 36.74 221 SER E CA 1
ATOM 7943 C C . SER E 1 221 ? -26.705 17.601 -6.156 1.00 36.41 221 SER E C 1
ATOM 7944 O O . SER E 1 221 ? -26.153 16.811 -6.929 1.00 35.29 221 SER E O 1
ATOM 7947 N N . ARG E 1 222 ? -28.026 17.718 -6.052 1.00 36.04 222 ARG E N 1
ATOM 7948 C CA . ARG E 1 222 ? -28.930 16.872 -6.811 1.00 37.10 222 ARG E CA 1
ATOM 7949 C C . ARG E 1 222 ? -29.691 17.742 -7.769 1.00 35.92 222 ARG E C 1
ATOM 7950 O O . ARG E 1 222 ? -29.897 18.939 -7.498 1.00 32.72 222 ARG E O 1
ATOM 7958 N N . CYS E 1 223 ? -30.128 17.114 -8.866 1.00 36.33 223 CYS E N 1
ATOM 7959 C CA . CYS E 1 223 ? -30.770 17.792 -9.985 1.00 39.08 223 CYS E CA 1
ATOM 7960 C C . CYS E 1 223 ? -31.911 16.993 -10.607 1.00 40.60 223 CYS E C 1
ATOM 7961 O O . CYS E 1 223 ? -32.091 15.813 -10.298 1.00 39.74 223 CYS E O 1
ATOM 7964 N N . GLN E 1 224 ? -32.658 17.648 -11.500 1.00 41.94 224 GLN E N 1
ATOM 7965 C CA . GLN E 1 224 ? -33.734 17.014 -12.259 1.00 42.19 224 GLN E CA 1
ATOM 7966 C C . GLN E 1 224 ? -33.900 17.686 -13.633 1.00 42.40 224 GLN E C 1
ATOM 7967 O O . GLN E 1 224 ? -33.826 18.913 -13.747 1.00 41.45 224 GLN E O 1
ATOM 7973 N N . VAL E 1 225 ? -34.137 16.888 -14.672 1.00 42.40 225 VAL E N 1
ATOM 7974 C CA . VAL E 1 225 ? -34.310 17.419 -16.030 1.00 42.29 225 VAL E CA 1
ATOM 7975 C C . VAL E 1 225 ? -35.794 17.368 -16.389 1.00 45.00 225 VAL E C 1
ATOM 7976 O O . VAL E 1 225 ? -36.400 16.304 -16.324 1.00 46.22 225 VAL E O 1
ATOM 7980 N N . CYS E 1 226 ? -36.361 18.525 -16.745 1.00 49.25 226 CYS E N 1
ATOM 7981 C CA . CYS E 1 226 ? -37.800 18.698 -16.953 1.00 53.46 226 CYS E CA 1
ATOM 7982 C C . CYS E 1 226 ? -38.101 19.252 -18.329 1.00 55.90 226 CYS E C 1
ATOM 7983 O O . CYS E 1 226 ? -37.303 19.991 -18.891 1.00 56.61 226 CYS E O 1
ATOM 7986 N N . VAL E 1 227 ? -39.273 18.921 -18.858 1.00 57.72 227 VAL E N 1
ATOM 7987 C CA . VAL E 1 227 ? -39.729 19.504 -20.116 1.00 57.47 227 VAL E CA 1
ATOM 7988 C C . VAL E 1 227 ? -41.210 19.890 -20.032 1.00 60.52 227 VAL E C 1
ATOM 7989 O O . VAL E 1 227 ? -41.981 19.258 -19.316 1.00 62.19 227 VAL E O 1
ATOM 7993 N N . LYS E 1 228 ? -41.584 20.950 -20.737 1.00 63.26 228 LYS E N 1
ATOM 7994 C CA . LYS E 1 228 ? -42.954 21.418 -20.761 1.00 70.86 228 LYS E CA 1
ATOM 7995 C C . LYS E 1 228 ? -43.699 20.733 -21.916 1.00 77.69 228 LYS E C 1
ATOM 7996 O O . LYS E 1 228 ? -43.648 21.195 -23.060 1.00 79.80 228 LYS E O 1
ATOM 8002 N N . TYR E 1 229 ? -44.371 19.619 -21.612 1.00 85.94 229 TYR E N 1
ATOM 8003 C CA . TYR E 1 229 ? -45.102 18.831 -22.621 1.00 87.43 229 TYR E CA 1
ATOM 8004 C C . TYR E 1 229 ? -46.613 19.043 -22.539 1.00 84.55 229 TYR E C 1
ATOM 8005 O O . TYR E 1 229 ? -47.170 19.855 -23.280 1.00 83.46 229 TYR E O 1
ATOM 8007 N N . GLY F 1 5 ? -36.005 24.674 34.777 1.00 69.24 5 GLY F N 1
ATOM 8008 C CA . GLY F 1 5 ? -35.471 25.017 33.472 1.00 71.36 5 GLY F CA 1
ATOM 8009 C C . GLY F 1 5 ? -36.540 25.049 32.398 1.00 69.82 5 GLY F C 1
ATOM 8010 O O . GLY F 1 5 ? -37.658 25.508 32.634 1.00 77.33 5 GLY F O 1
ATOM 8011 N N . PHE F 1 6 ? -36.195 24.558 31.212 1.00 61.65 6 PHE F N 1
ATOM 8012 C CA . PHE F 1 6 ? -37.130 24.529 30.093 1.00 58.95 6 PHE F CA 1
ATOM 8013 C C . PHE F 1 6 ? -37.811 23.169 29.978 1.00 56.64 6 PHE F C 1
ATOM 8014 O O . PHE F 1 6 ? -37.220 22.139 30.303 1.00 60.09 6 PHE F O 1
ATOM 8022 N N . LEU F 1 7 ? -39.056 23.174 29.514 1.00 51.24 7 LEU F N 1
ATOM 8023 C CA . LEU F 1 7 ? -39.819 21.942 29.355 1.00 46.22 7 LEU F CA 1
ATOM 8024 C C . LEU F 1 7 ? -40.088 21.646 27.883 1.00 43.56 7 LEU F C 1
ATOM 8025 O O . LEU F 1 7 ? -40.350 22.554 27.095 1.00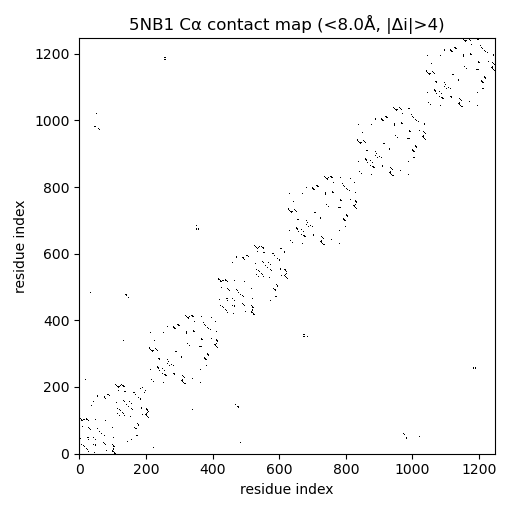 44.30 7 LEU F O 1
ATOM 8030 N N . LEU F 1 8 ? -40.022 20.369 27.520 1.00 40.17 8 LEU F N 1
ATOM 8031 C CA . LEU F 1 8 ? -40.257 19.953 26.151 1.00 36.58 8 LEU F CA 1
ATOM 8032 C C . LEU F 1 8 ? -41.267 18.827 26.207 1.00 35.21 8 LEU F C 1
ATOM 8033 O O . LEU F 1 8 ? -41.154 17.894 27.035 1.00 31.97 8 LEU F O 1
ATOM 8038 N N . VAL F 1 9 ? -42.283 18.942 25.361 1.00 33.43 9 VAL F N 1
ATOM 8039 C CA . VAL F 1 9 ? -43.356 17.968 25.358 1.00 33.14 9 VAL F CA 1
ATOM 8040 C C . VAL F 1 9 ? -43.352 17.211 24.047 1.00 34.05 9 VAL F C 1
ATOM 8041 O O . VAL F 1 9 ? -43.175 17.807 22.977 1.00 34.00 9 VAL F O 1
ATOM 8045 N N . LEU F 1 10 ? -43.523 15.893 24.152 1.00 33.97 10 LEU F N 1
ATOM 8046 C CA . LEU F 1 10 ? -43.617 15.022 22.994 1.00 34.58 10 LEU F CA 1
ATOM 8047 C C . LEU F 1 10 ? -44.958 14.302 22.944 1.00 35.79 10 LEU F C 1
ATOM 8048 O O . LEU F 1 10 ? -45.433 13.786 23.956 1.00 36.30 10 LEU F O 1
ATOM 8053 N N . HIS F 1 11 ? -45.583 14.280 21.771 1.00 37.05 11 HIS F N 1
ATOM 8054 C CA . HIS F 1 11 ? -46.794 13.480 21.592 1.00 38.78 11 HIS F CA 1
ATOM 8055 C C . HIS F 1 11 ? -46.509 12.374 20.608 1.00 42.03 11 HIS F C 1
ATOM 8056 O O . HIS F 1 11 ? -46.097 12.627 19.477 1.00 44.86 11 HIS F O 1
ATOM 8063 N N . SER F 1 12 ? -46.693 11.130 21.048 1.00 45.28 12 SER F N 1
ATOM 8064 C CA . SER F 1 12 ? -46.432 9.952 20.210 1.00 44.91 12 SER F CA 1
ATOM 8065 C C . SER F 1 12 ? -47.465 9.753 19.097 1.00 46.46 12 SER F C 1
ATOM 8066 O O . SER F 1 12 ? -47.130 9.211 18.046 1.00 45.29 12 SER F O 1
ATOM 8069 N N . GLN F 1 13 ? -48.708 10.187 19.335 1.00 47.91 13 GLN F N 1
ATOM 8070 C CA . GLN F 1 13 ? -49.842 9.853 18.455 1.00 53.97 13 GLN F CA 1
ATOM 8071 C C . GLN F 1 13 ? -50.127 8.331 18.406 1.00 58.08 13 GLN F C 1
ATOM 8072 O O . GLN F 1 13 ? -50.735 7.832 17.456 1.00 63.38 13 GLN F O 1
ATOM 8078 N N . THR F 1 14 ? -49.676 7.619 19.440 1.00 56.98 14 THR F N 1
ATOM 8079 C CA . THR F 1 14 ? -49.851 6.175 19.591 1.00 55.84 14 THR F CA 1
ATOM 8080 C C . THR F 1 14 ? -50.168 5.834 21.051 1.00 60.45 14 THR F C 1
ATOM 8081 O O . THR F 1 14 ? -50.047 6.686 21.937 1.00 62.79 14 THR F O 1
ATOM 8085 N N . ASP F 1 15 ? -50.559 4.589 21.310 1.00 61.02 15 ASP F N 1
ATOM 8086 C CA . ASP F 1 15 ? -50.740 4.133 22.693 1.00 63.42 15 ASP F CA 1
ATOM 8087 C C . ASP F 1 15 ? -49.409 3.801 23.401 1.00 60.21 15 ASP F C 1
ATOM 8088 O O . ASP F 1 15 ? -49.403 3.170 24.462 1.00 58.59 15 ASP F O 1
ATOM 8093 N N . GLN F 1 16 ? -48.301 4.243 22.798 1.00 58.12 16 GLN F N 1
ATOM 8094 C CA A GLN F 1 16 ? -46.951 4.062 23.339 0.50 58.29 16 GLN F CA 1
ATOM 8095 C CA B GLN F 1 16 ? -46.981 4.052 23.386 0.50 57.35 16 GLN F CA 1
ATOM 8096 C C . GLN F 1 16 ? -46.330 5.397 23.758 1.00 58.22 16 GLN F C 1
ATOM 8097 O O . GLN F 1 16 ? -46.251 6.329 22.948 1.00 56.90 16 GLN F O 1
ATOM 8108 N N . GLU F 1 17 ? -45.864 5.485 25.000 1.00 56.57 17 GLU F N 1
ATOM 8109 C CA . GLU F 1 17 ? -45.108 6.645 25.477 1.00 55.93 17 GLU F CA 1
ATOM 8110 C C . GLU F 1 17 ? -43.957 6.945 24.519 1.00 53.60 17 GLU F C 1
ATOM 8111 O O . GLU F 1 17 ? -43.257 6.034 24.085 1.00 60.62 17 GLU F O 1
ATOM 8117 N N . PRO F 1 18 ? -43.765 8.220 24.167 1.00 48.01 18 PRO F N 1
ATOM 8118 C CA . PRO F 1 18 ? -42.569 8.575 23.431 1.00 45.64 18 PRO F CA 1
ATOM 8119 C C . PRO F 1 18 ? -41.356 8.522 24.347 1.00 45.83 18 PRO F C 1
ATOM 8120 O O . PRO F 1 18 ? -41.525 8.576 25.561 1.00 49.64 18 PRO F O 1
ATOM 8124 N N . THR F 1 19 ? -40.156 8.408 23.776 1.00 45.06 19 THR F N 1
ATOM 8125 C CA . THR F 1 19 ? -38.905 8.515 24.533 1.00 44.86 19 THR F CA 1
ATOM 8126 C C . THR F 1 19 ? -38.429 9.966 24.459 1.00 45.18 19 THR F C 1
ATOM 8127 O O . THR F 1 19 ? -38.524 10.600 23.405 1.00 45.75 19 THR F O 1
ATOM 8131 N N . CYS F 1 20 ? -37.896 10.489 25.558 1.00 47.62 20 CYS F N 1
ATOM 8132 C CA . CYS F 1 20 ? -37.274 11.815 25.520 1.00 48.01 20 CYS F CA 1
ATOM 8133 C C . CYS F 1 20 ? -35.978 11.741 24.723 1.00 48.25 20 CYS F C 1
ATOM 8134 O O . CYS F 1 20 ? -35.264 10.726 24.787 1.00 46.32 20 CYS F O 1
ATOM 8137 N N . PRO F 1 21 ? -35.695 12.799 23.938 1.00 46.47 21 PRO F N 1
ATOM 8138 C CA . PRO F 1 21 ? -34.408 12.974 23.309 1.00 48.08 21 PRO F CA 1
ATOM 8139 C C . PRO F 1 21 ? -33.286 12.576 24.250 1.00 50.77 21 PRO F C 1
ATOM 8140 O O . PRO F 1 21 ? -33.245 13.031 25.398 1.00 49.50 21 PRO F O 1
ATOM 8144 N N . LEU F 1 22 ? -32.400 11.714 23.759 1.00 56.19 22 LEU F N 1
ATOM 8145 C CA . LEU F 1 22 ? -31.130 11.408 24.423 1.00 60.04 22 LEU F CA 1
ATOM 8146 C C . LEU F 1 22 ? -30.543 12.624 25.190 1.00 57.08 22 LEU F C 1
ATOM 8147 O O . LEU F 1 22 ? -30.269 13.675 24.602 1.00 58.26 22 LEU F O 1
ATOM 8152 N N . GLY F 1 23 ? -30.391 12.481 26.504 1.00 51.32 23 GLY F N 1
ATOM 8153 C CA . GLY F 1 23 ? -29.786 13.526 27.314 1.00 49.40 23 GLY F CA 1
ATOM 8154 C C . GLY F 1 23 ? -30.771 14.416 28.049 1.00 50.72 23 GLY F C 1
ATOM 8155 O O . GLY F 1 23 ? -30.360 15.359 28.731 1.00 53.67 23 GLY F O 1
ATOM 8156 N N . MET F 1 24 ? -32.068 14.144 27.916 1.00 47.26 24 MET F N 1
ATOM 8157 C CA . MET F 1 24 ? -33.070 14.960 28.604 1.00 45.28 24 MET F CA 1
ATOM 8158 C C . MET F 1 24 ? -33.904 14.141 29.572 1.00 46.58 24 MET F C 1
ATOM 8159 O O . MET F 1 24 ? -34.625 13.216 29.158 1.00 49.30 24 MET F O 1
ATOM 8164 N N . PRO F 1 25 ? -33.823 14.485 30.869 1.00 46.40 25 PRO F N 1
ATOM 8165 C CA . PRO F 1 25 ? -34.525 13.738 31.927 1.00 45.88 25 PRO F CA 1
ATOM 8166 C C . PRO F 1 25 ? -36.032 13.767 31.716 1.00 46.40 25 PRO F C 1
ATOM 8167 O O . PRO F 1 25 ? -36.586 14.806 31.347 1.00 45.40 25 PRO F O 1
ATOM 8171 N N . ARG F 1 26 ? -36.680 12.628 31.923 1.00 46.93 26 ARG F N 1
ATOM 8172 C CA . ARG F 1 26 ? -38.123 12.537 31.777 1.00 44.52 26 ARG F CA 1
ATOM 8173 C C . ARG F 1 26 ? -38.755 12.928 33.103 1.00 44.32 26 ARG F C 1
ATOM 8174 O O . ARG F 1 26 ? -38.338 12.437 34.158 1.00 44.14 26 ARG F O 1
ATOM 8182 N N . LEU F 1 27 ? -39.753 13.815 33.059 1.00 41.95 27 LEU F N 1
ATOM 8183 C CA . LEU F 1 27 ? -40.376 14.313 34.288 1.00 38.42 27 LEU F CA 1
ATOM 8184 C C . LEU F 1 27 ? -41.665 13.577 34.583 1.00 36.34 27 LEU F C 1
ATOM 8185 O O . LEU F 1 27 ? -41.911 13.189 35.725 1.00 38.29 27 LEU F O 1
ATOM 8190 N N . TRP F 1 28 ? -42.484 13.371 33.559 1.00 34.23 28 TRP F N 1
ATOM 8191 C CA . TRP F 1 28 ? -43.669 12.516 33.687 1.00 32.74 28 TRP F CA 1
ATOM 8192 C C . TRP F 1 28 ? -44.195 12.127 32.353 1.00 31.71 28 TRP F C 1
ATOM 8193 O O . TRP F 1 28 ? -43.658 12.505 31.324 1.00 33.47 28 TRP F O 1
ATOM 8204 N N . THR F 1 29 ? -45.272 11.372 32.369 1.00 33.22 29 THR F N 1
ATOM 8205 C CA . THR F 1 29 ? -45.856 10.809 31.164 1.00 34.68 29 THR F CA 1
ATOM 8206 C C . THR F 1 29 ? -47.372 10.923 31.293 1.00 35.10 29 THR F C 1
ATOM 8207 O O . THR F 1 29 ? -47.897 10.969 32.412 1.00 39.03 29 THR F O 1
ATOM 8211 N N . GLY F 1 30 ? -48.091 10.973 30.179 1.00 32.13 30 GLY F N 1
ATOM 8212 C CA . GLY F 1 30 ? -49.518 11.175 30.283 1.00 30.46 30 GLY F CA 1
ATOM 8213 C C . GLY F 1 30 ? -50.300 10.872 29.038 1.00 31.07 30 GLY F C 1
ATOM 8214 O O . GLY F 1 30 ? -49.960 9.987 28.261 1.00 29.81 30 GLY F O 1
ATOM 8215 N N . TYR F 1 31 ? -51.365 11.632 28.875 1.00 33.09 31 TYR F N 1
ATOM 8216 C CA . TYR F 1 31 ? -52.256 11.531 27.750 1.00 36.55 31 TYR F CA 1
ATOM 8217 C C . TYR F 1 31 ? -52.319 12.911 27.074 1.00 36.35 31 TYR F C 1
ATOM 8218 O O . TYR F 1 31 ? -52.295 13.929 27.769 1.00 34.70 31 TYR F O 1
ATOM 8227 N N . SER F 1 32 ? -52.400 12.934 25.739 1.00 35.13 32 SER F N 1
ATOM 8228 C CA . SER F 1 32 ? -52.364 14.179 24.950 1.00 35.30 32 SER F CA 1
ATOM 8229 C C . SER F 1 32 ? -53.697 14.949 24.955 1.00 35.66 32 SER F C 1
ATOM 8230 O O . SER F 1 32 ? -54.623 14.588 24.232 1.00 37.33 32 SER F O 1
ATOM 8233 N N . LEU F 1 33 ? -53.793 16.019 25.735 1.00 33.84 33 LEU F N 1
ATOM 8234 C CA . LEU F 1 33 ? -54.981 16.856 25.687 1.00 34.80 33 LEU F CA 1
ATOM 8235 C C . LEU F 1 33 ? -54.742 18.076 24.830 1.00 36.43 33 LEU F C 1
ATOM 8236 O O . LEU F 1 33 ? -53.814 18.847 25.061 1.00 37.50 33 LEU F O 1
ATOM 8241 N N . LEU F 1 34 ? -55.611 18.254 23.848 1.00 40.57 34 LEU F N 1
ATOM 8242 C CA . LEU F 1 34 ? -55.455 19.301 22.849 1.00 41.80 34 LEU F CA 1
ATOM 8243 C C . LEU F 1 34 ? -56.240 20.538 23.214 1.00 46.32 34 LEU F C 1
ATOM 8244 O O . LEU F 1 34 ? -55.711 21.640 23.113 1.00 50.09 34 LEU F O 1
ATOM 8249 N N . TYR F 1 35 ? -57.494 20.364 23.636 1.00 47.18 35 TYR F N 1
ATOM 8250 C CA . TYR F 1 35 ? -58.386 21.513 23.831 1.00 46.17 35 TYR F CA 1
ATOM 8251 C C . TYR F 1 35 ? -59.500 21.265 24.857 1.00 44.89 35 TYR F C 1
ATOM 8252 O O . TYR F 1 35 ? -60.152 20.213 24.849 1.00 42.77 35 TYR F O 1
ATOM 8261 N N . LEU F 1 36 ? -59.693 22.247 25.735 1.00 45.04 36 LEU F N 1
ATOM 8262 C CA . LEU F 1 36 ? -60.821 22.285 26.676 1.00 47.46 36 LEU F CA 1
ATOM 8263 C C . LEU F 1 36 ? -61.810 23.366 26.272 1.00 49.45 36 LEU F C 1
ATOM 8264 O O . LEU F 1 36 ? -61.477 24.568 26.298 1.00 44.86 36 LEU F O 1
ATOM 8269 N N . GLU F 1 37 ? -63.023 22.927 25.922 1.00 52.18 37 GLU F N 1
ATOM 8270 C CA . GLU F 1 37 ? -64.101 23.806 25.449 1.00 57.00 37 GLU F CA 1
ATOM 8271 C C . GLU F 1 37 ? -64.334 25.009 26.345 1.00 61.79 37 GLU F C 1
ATOM 8272 O O . GLU F 1 37 ? -64.482 24.871 27.555 1.00 63.77 37 GLU F O 1
ATOM 8274 N N . GLY F 1 38 ? -64.347 26.187 25.729 1.00 69.44 38 GLY F N 1
ATOM 8275 C CA . GLY F 1 38 ? -64.631 27.441 26.420 1.00 70.85 38 GLY F CA 1
ATOM 8276 C C . GLY F 1 38 ? -64.017 27.956 27.701 1.00 69.70 38 GLY F C 1
ATOM 8277 O O . GLY F 1 38 ? -64.726 28.242 28.655 1.00 70.24 38 GLY F O 1
ATOM 8278 N N . GLN F 1 39 ? -62.692 28.066 27.714 1.00 71.10 39 GLN F N 1
ATOM 8279 C CA . GLN F 1 39 ? -61.946 28.589 28.855 1.00 74.06 39 GLN F CA 1
ATOM 8280 C C . GLN F 1 39 ? -61.624 30.087 28.921 1.00 77.93 39 GLN F C 1
ATOM 8281 O O . GLN F 1 39 ? -61.784 30.798 27.928 1.00 77.38 39 GLN F O 1
ATOM 8287 N N . GLU F 1 40 ? -61.172 30.568 30.079 1.00 81.49 40 GLU F N 1
ATOM 8288 C CA . GLU F 1 40 ? -60.596 31.916 30.171 1.00 88.42 40 GLU F CA 1
ATOM 8289 C C . GLU F 1 40 ? -59.762 32.209 28.916 1.00 90.92 40 GLU F C 1
ATOM 8290 O O . GLU F 1 40 ? -58.851 31.447 28.568 1.00 88.91 40 GLU F O 1
ATOM 8292 N N . LYS F 1 41 ? -60.106 33.295 28.227 1.00 97.81 41 LYS F N 1
ATOM 8293 C CA . LYS F 1 41 ? -59.474 33.662 26.961 1.00 104.81 41 LYS F CA 1
ATOM 8294 C C . LYS F 1 41 ? -57.943 33.633 27.056 1.00 110.64 41 LYS F C 1
ATOM 8295 O O . LYS F 1 41 ? -57.277 33.100 26.166 1.00 116.40 41 LYS F O 1
ATOM 8301 N N . ALA F 1 42 ? -57.403 34.177 28.148 1.00 112.64 42 ALA F N 1
ATOM 8302 C CA . ALA F 1 42 ? -55.951 34.287 28.356 1.00 112.24 42 ALA F CA 1
ATOM 8303 C C . ALA F 1 42 ? -55.250 32.952 28.662 1.00 112.18 42 ALA F C 1
ATOM 8304 O O . ALA F 1 42 ? -54.032 32.829 28.478 1.00 113.76 42 ALA F O 1
ATOM 8306 N N . HIS F 1 43 ? -56.018 31.965 29.125 1.00 107.06 43 HIS F N 1
ATOM 8307 C CA . HIS F 1 43 ? -55.496 30.619 29.391 1.00 96.49 43 HIS F CA 1
ATOM 8308 C C . HIS F 1 43 ? -55.212 29.835 28.122 1.00 88.95 43 HIS F C 1
ATOM 8309 O O . HIS F 1 43 ? -56.070 29.686 27.238 1.00 81.87 43 HIS F O 1
ATOM 8316 N N . ASN F 1 44 ? -53.991 29.314 28.048 1.00 76.41 44 ASN F N 1
ATOM 8317 C CA . ASN F 1 44 ? -53.408 28.829 26.804 1.00 67.79 44 ASN F CA 1
ATOM 8318 C C . ASN F 1 44 ? -53.418 27.302 26.675 1.00 60.57 44 ASN F C 1
ATOM 8319 O O . ASN F 1 44 ? -53.032 26.601 27.618 1.00 58.67 44 ASN F O 1
ATOM 8324 N N . GLN F 1 45 ? -53.831 26.796 25.506 1.00 52.72 45 GLN F N 1
ATOM 8325 C CA . GLN F 1 45 ? -54.030 25.340 25.302 1.00 50.46 45 GLN F CA 1
ATOM 8326 C C . GLN F 1 45 ? -53.075 24.682 24.287 1.00 49.81 45 GLN F C 1
ATOM 8327 O O . GLN F 1 45 ? -53.396 23.660 23.668 1.00 52.84 45 GLN F O 1
ATOM 8333 N N . ASP F 1 46 ? -51.900 25.262 24.134 1.00 45.57 46 ASP F N 1
ATOM 8334 C CA . ASP F 1 46 ? -50.910 24.755 23.213 1.00 45.49 46 ASP F CA 1
ATOM 8335 C C . ASP F 1 46 ? -50.331 23.345 23.550 1.00 42.64 46 ASP F C 1
ATOM 8336 O O . ASP F 1 46 ? -49.990 23.060 24.710 1.00 43.62 46 ASP F O 1
ATOM 8341 N N . LEU F 1 47 ? -50.193 22.490 22.528 1.00 36.70 47 LEU F N 1
ATOM 8342 C CA . LEU F 1 47 ? -49.555 21.157 22.673 1.00 34.70 47 LEU F CA 1
ATOM 8343 C C . LEU F 1 47 ? -48.084 21.174 23.145 1.00 35.72 47 LEU F C 1
ATOM 8344 O O . LEU F 1 47 ? -47.560 20.158 23.608 1.00 34.82 47 LEU F O 1
ATOM 8349 N N . GLY F 1 48 ? -47.426 22.325 23.019 1.00 36.70 48 GLY F N 1
ATOM 8350 C CA . GLY F 1 48 ? -46.088 22.521 23.558 1.00 36.80 48 GLY F CA 1
ATOM 8351 C C . GLY F 1 48 ? -46.018 22.813 25.049 1.00 37.98 48 GLY F C 1
ATOM 8352 O O . GLY F 1 48 ? -44.928 22.970 25.584 1.00 40.45 48 GLY F O 1
ATOM 8353 N N . LEU F 1 49 ? -47.158 22.896 25.729 1.00 37.87 49 LEU F N 1
ATOM 8354 C CA . LEU F 1 49 ? -47.156 23.153 27.176 1.00 38.19 49 LEU F CA 1
ATOM 8355 C C . LEU F 1 49 ? -47.370 21.893 28.020 1.00 38.53 49 LEU F C 1
ATOM 8356 O O . LEU F 1 49 ? -48.075 20.957 27.601 1.00 38.90 49 LEU F O 1
ATOM 8361 N N . ALA F 1 50 ? -46.775 21.871 29.213 1.00 37.86 50 ALA F N 1
ATOM 8362 C CA . ALA F 1 50 ? -46.957 20.744 30.159 1.00 35.82 50 ALA F CA 1
ATOM 8363 C C . ALA F 1 50 ? -48.435 20.418 30.438 1.00 35.65 50 ALA F C 1
ATOM 8364 O O . ALA F 1 50 ? -48.806 19.245 30.522 1.00 37.86 50 ALA F O 1
ATOM 8366 N N . GLY F 1 51 ? -49.272 21.452 30.551 1.00 34.76 51 GLY F N 1
ATOM 8367 C CA . GLY F 1 51 ? -50.728 21.300 30.629 1.00 33.47 51 GLY F CA 1
ATOM 8368 C C . GLY F 1 51 ? -51.401 20.445 29.555 1.00 34.19 51 GLY F C 1
ATOM 8369 O O . GLY F 1 51 ? -52.562 20.068 29.710 1.00 38.16 51 GLY F O 1
ATOM 8370 N N . SER F 1 52 ? -50.704 20.128 28.467 1.00 33.14 52 SER F N 1
ATOM 8371 C CA . SER F 1 52 ? -51.293 19.270 27.425 1.00 33.76 52 SER F CA 1
ATOM 8372 C C . SER F 1 52 ? -50.968 17.788 27.636 1.00 35.05 52 SER F C 1
ATOM 8373 O O . SER F 1 52 ? -51.463 16.927 26.892 1.00 33.87 52 SER F O 1
ATOM 8376 N N . CYS F 1 53 ? -50.124 17.501 28.632 1.00 35.62 53 CYS F N 1
ATOM 8377 C CA . CYS F 1 53 ? -49.756 16.133 28.966 1.00 36.85 53 CYS F CA 1
ATOM 8378 C C . CYS F 1 53 ? -50.226 15.791 30.364 1.00 38.36 53 CYS F C 1
ATOM 8379 O O . CYS F 1 53 ? -49.591 16.180 31.351 1.00 40.73 53 CYS F O 1
ATOM 8382 N N . LEU F 1 54 ? -51.355 15.088 30.437 1.00 37.62 54 LEU F N 1
ATOM 8383 C CA . LEU F 1 54 ? -52.012 14.815 31.704 1.00 38.04 54 LEU F CA 1
ATOM 8384 C C . LEU F 1 54 ? -51.763 13.379 32.100 1.00 39.08 54 LEU F C 1
ATOM 8385 O O . LEU F 1 54 ? -52.040 12.464 31.321 1.00 40.87 54 LEU F O 1
ATOM 8390 N N . PRO F 1 55 ? -51.223 13.182 33.315 1.00 38.14 55 PRO F N 1
ATOM 8391 C CA . PRO F 1 55 ? -50.905 11.894 33.890 1.00 35.81 55 PRO F CA 1
ATOM 8392 C C . PRO F 1 55 ? -52.105 10.951 33.954 1.00 38.75 55 PRO F C 1
ATOM 8393 O O . PRO F 1 55 ? -51.934 9.737 33.785 1.00 43.08 55 PRO F O 1
ATOM 8397 N N . VAL F 1 56 ? -53.299 11.477 34.235 1.00 38.51 56 VAL F N 1
ATOM 8398 C CA . VAL F 1 56 ? -54.501 10.636 34.244 1.00 40.28 56 VAL F CA 1
ATOM 8399 C C . VAL F 1 56 ? -55.557 11.142 33.253 1.00 43.77 56 VAL F C 1
ATOM 8400 O O . VAL F 1 56 ? -55.979 12.302 33.284 1.00 44.74 56 VAL F O 1
ATOM 8404 N N . PHE F 1 57 ? -55.964 10.247 32.369 1.00 48.18 57 PHE F N 1
ATOM 8405 C CA . PHE F 1 57 ? -57.074 10.509 31.481 1.00 55.21 57 PHE F CA 1
ATOM 8406 C C . PHE F 1 57 ? -58.408 10.427 32.224 1.00 57.10 57 PHE F C 1
ATOM 8407 O O . PHE F 1 57 ? -58.613 9.528 33.038 1.00 62.53 57 PHE F O 1
ATOM 8415 N N . SER F 1 58 ? -59.303 11.369 31.941 1.00 57.20 58 SER F N 1
ATOM 8416 C CA . SER F 1 58 ? -60.713 11.245 32.302 1.00 56.33 58 SER F CA 1
ATOM 8417 C C . SER F 1 58 ? -61.586 12.113 31.399 1.00 59.55 58 SER F C 1
ATOM 8418 O O . SER F 1 58 ? -61.148 13.158 30.882 1.00 61.35 58 SER F O 1
ATOM 8421 N N . THR F 1 59 ? -62.829 11.678 31.220 1.00 56.33 59 THR F N 1
ATOM 8422 C CA . THR F 1 59 ? -63.742 12.351 30.317 1.00 51.47 59 THR F CA 1
ATOM 8423 C C . THR F 1 59 ? -64.161 13.691 30.899 1.00 52.55 59 THR F C 1
ATOM 8424 O O . THR F 1 59 ? -64.865 14.455 30.245 1.00 55.48 59 THR F O 1
ATOM 8428 N N . LEU F 1 60 ? -63.711 13.990 32.116 1.00 51.10 60 LEU F N 1
ATOM 8429 C CA . LEU F 1 60 ? -64.029 15.277 32.727 1.00 52.66 60 LEU F CA 1
ATOM 8430 C C . LEU F 1 60 ? -62.810 16.022 33.310 1.00 54.21 60 LEU F C 1
ATOM 8431 O O . LEU F 1 60 ? -62.719 16.209 34.521 1.00 55.57 60 LEU F O 1
ATOM 8436 N N . PRO F 1 61 ? -61.893 16.496 32.441 1.00 54.98 61 PRO F N 1
ATOM 8437 C CA . PRO F 1 61 ? -60.668 17.131 32.931 1.00 55.71 61 PRO F CA 1
ATOM 8438 C C . PRO F 1 61 ? -60.905 18.468 33.630 1.00 59.23 61 PRO F C 1
ATOM 8439 O O . PRO F 1 61 ? -59.974 19.020 34.216 1.00 64.75 61 PRO F O 1
ATOM 8443 N N . PHE F 1 62 ? -62.128 18.990 33.552 1.00 58.12 62 PHE F N 1
ATOM 8444 C CA . PHE F 1 62 ? -62.443 20.314 34.098 1.00 57.25 62 PHE F CA 1
ATOM 8445 C C . PHE F 1 62 ? -62.503 20.239 35.612 1.00 55.28 62 PHE F C 1
ATOM 8446 O O . PHE F 1 62 ? -62.176 21.207 36.296 1.00 56.22 62 PHE F O 1
ATOM 8454 N N . ALA F 1 63 ? -62.947 19.089 36.114 1.00 51.81 63 ALA F N 1
ATOM 8455 C CA . ALA F 1 63 ? -62.979 18.806 37.540 1.00 49.69 63 ALA F CA 1
ATOM 8456 C C . ALA F 1 63 ? -61.556 18.792 38.098 1.00 51.29 63 ALA F C 1
ATOM 8457 O O . ALA F 1 63 ? -60.638 18.244 37.469 1.00 53.95 63 ALA F O 1
ATOM 8459 N N . TYR F 1 64 ? -61.386 19.402 39.269 1.00 48.34 64 TYR F N 1
ATOM 8460 C CA . TYR F 1 64 ? -60.107 19.450 39.992 1.00 47.91 64 TYR F CA 1
ATOM 8461 C C . TYR F 1 64 ? -59.535 18.052 40.272 1.00 49.34 64 TYR F C 1
ATOM 8462 O O . TYR F 1 64 ? -58.334 17.816 40.054 1.00 47.71 64 TYR F O 1
ATOM 8471 N N . CYS F 1 65 ? -60.395 17.147 40.752 1.00 46.76 65 CYS F N 1
ATOM 8472 C CA . CYS F 1 65 ? -60.033 15.757 41.032 1.00 49.53 65 CYS F CA 1
ATOM 8473 C C . CYS F 1 65 ? -61.010 14.845 40.315 1.00 48.84 65 CYS F C 1
ATOM 8474 O O . CYS F 1 65 ? -62.040 15.316 39.853 1.00 50.76 65 CYS F O 1
ATOM 8477 N N . ASN F 1 66 ? -60.705 13.550 40.219 1.00 49.26 66 ASN F N 1
ATOM 8478 C CA . ASN F 1 66 ? -61.581 12.619 39.492 1.00 49.08 66 ASN F CA 1
ATOM 8479 C C . ASN F 1 66 ? -62.620 11.885 40.353 1.00 51.45 66 ASN F C 1
ATOM 8480 O O . ASN F 1 66 ? -63.115 10.817 39.959 1.00 49.21 66 ASN F O 1
ATOM 8485 N N . ILE F 1 67 ? -62.939 12.430 41.528 1.00 51.93 67 ILE F N 1
ATOM 8486 C CA . ILE F 1 67 ? -64.019 11.857 42.341 1.00 54.30 67 ILE F CA 1
ATOM 8487 C C . ILE F 1 67 ? -65.142 12.863 42.565 1.00 58.80 67 ILE F C 1
ATOM 8488 O O . ILE F 1 67 ? -64.954 13.899 43.202 1.00 63.32 67 ILE F O 1
ATOM 8493 N N . HIS F 1 68 ? -66.300 12.542 41.996 1.00 65.11 68 HIS F N 1
ATOM 8494 C CA . HIS F 1 68 ? -67.427 13.461 41.877 1.00 68.91 68 HIS F CA 1
ATOM 8495 C C . HIS F 1 68 ? -67.837 13.986 43.228 1.00 63.58 68 HIS F C 1
ATOM 8496 O O . HIS F 1 68 ? -68.080 15.180 43.410 1.00 56.33 68 HIS F O 1
ATOM 8503 N N . GLN F 1 69 ? -67.882 13.076 44.192 1.00 63.00 69 GLN F N 1
ATOM 8504 C CA . GLN F 1 69 ? -68.336 13.357 45.547 1.00 65.08 69 GLN F CA 1
ATOM 8505 C C . GLN F 1 69 ? -67.399 14.253 46.360 1.00 64.51 69 GLN F C 1
ATOM 8506 O O . GLN F 1 69 ? -67.834 14.875 47.331 1.00 65.16 69 GLN F O 1
ATOM 8512 N N . VAL F 1 70 ? -66.126 14.317 45.969 1.00 59.44 70 VAL F N 1
ATOM 8513 C CA . VAL F 1 70 ? -65.157 15.212 46.606 1.00 57.40 70 VAL F CA 1
ATOM 8514 C C . VAL F 1 70 ? -65.118 16.583 45.940 1.00 57.17 70 VAL F C 1
ATOM 8515 O O . VAL F 1 70 ? -65.304 17.602 46.599 1.00 54.65 70 VAL F O 1
ATOM 8519 N N . CYS F 1 71 ? -64.840 16.592 44.641 1.00 61.74 71 CYS F N 1
ATOM 8520 C CA . CYS F 1 71 ? -64.793 17.818 43.863 1.00 68.26 71 CYS F CA 1
ATOM 8521 C C . CYS F 1 71 ? -66.011 17.833 42.959 1.00 74.11 71 CYS F C 1
ATOM 8522 O O . CYS F 1 71 ? -66.090 17.066 41.995 1.00 79.40 71 CYS F O 1
ATOM 8525 N N . HIS F 1 72 ? -66.973 18.686 43.287 1.00 79.45 72 HIS F N 1
ATOM 8526 C CA . HIS F 1 72 ? -68.129 18.878 42.426 1.00 85.74 72 HIS F CA 1
ATOM 8527 C C . HIS F 1 72 ? -67.786 19.895 41.370 1.00 85.04 72 HIS F C 1
ATOM 8528 O O . HIS F 1 72 ? -67.249 20.973 41.679 1.00 77.30 72 HIS F O 1
ATOM 8535 N N . TYR F 1 73 ? -68.072 19.553 40.112 1.00 80.94 73 TYR F N 1
ATOM 8536 C CA . TYR F 1 73 ? -67.850 20.482 39.010 1.00 79.73 73 TYR F CA 1
ATOM 8537 C C . TYR F 1 73 ? -69.123 21.267 38.638 1.00 79.77 73 TYR F C 1
ATOM 8538 O O . TYR F 1 73 ? -70.094 20.691 38.130 1.00 83.61 73 TYR F O 1
ATOM 8547 N N . ALA F 1 74 ? -69.087 22.580 38.888 1.00 77.47 74 ALA F N 1
ATOM 8548 C CA . ALA F 1 74 ? -70.254 23.466 38.766 1.00 81.64 74 ALA F CA 1
ATOM 8549 C C . ALA F 1 74 ? -70.560 23.971 37.348 1.00 87.06 74 ALA F C 1
ATOM 8550 O O . ALA F 1 74 ? -71.720 23.964 36.932 1.00 95.03 74 ALA F O 1
ATOM 8552 N N . GLN F 1 75 ? -69.531 24.408 36.619 1.00 87.81 75 GLN F N 1
ATOM 8553 C CA . GLN F 1 75 ? -69.702 25.089 35.323 1.00 87.13 75 GLN F CA 1
ATOM 8554 C C . GLN F 1 75 ? -70.377 24.223 34.253 1.00 84.21 75 GLN F C 1
ATOM 8555 O O . GLN F 1 75 ? -70.470 23.002 34.393 1.00 76.10 75 GLN F O 1
ATOM 8561 N N . ARG F 1 76 ? -70.852 24.867 33.188 1.00 85.85 76 ARG F N 1
ATOM 8562 C CA . ARG F 1 76 ? -71.598 24.169 32.134 1.00 86.43 76 ARG F CA 1
ATOM 8563 C C . ARG F 1 76 ? -70.695 23.329 31.224 1.00 80.30 76 ARG F C 1
ATOM 8564 O O . ARG F 1 76 ? -71.027 22.182 30.909 1.00 75.39 76 ARG F O 1
ATOM 8566 N N . ASN F 1 77 ? -69.553 23.914 30.842 1.00 78.67 77 ASN F N 1
ATOM 8567 C CA . ASN F 1 77 ? -68.570 23.341 29.893 1.00 75.83 77 ASN F CA 1
ATOM 8568 C C . ASN F 1 77 ? -67.968 21.970 30.121 1.00 67.93 77 ASN F C 1
ATOM 8569 O O . ASN F 1 77 ? -67.188 21.799 31.057 1.00 67.03 77 ASN F O 1
ATOM 8574 N N . ASP F 1 78 ? -68.293 21.014 29.249 1.00 66.29 78 ASP F N 1
ATOM 8575 C CA . ASP F 1 78 ? -67.764 19.654 29.376 1.00 65.52 78 ASP F CA 1
ATOM 8576 C C . ASP F 1 78 ? -67.282 18.948 28.102 1.00 65.42 78 ASP F C 1
ATOM 8577 O O . ASP F 1 78 ? -67.357 17.717 27.990 1.00 65.42 78 ASP F O 1
ATOM 8582 N N . ARG F 1 79 ? -66.775 19.712 27.144 1.00 64.24 79 ARG F N 1
ATOM 8583 C CA . ARG F 1 79 ? -66.229 19.099 25.939 1.00 63.15 79 ARG F CA 1
ATOM 8584 C C . ARG F 1 79 ? -64.698 19.140 25.983 1.00 55.93 79 ARG F C 1
ATOM 8585 O O . ARG F 1 79 ? -64.111 20.150 26.373 1.00 53.04 79 ARG F O 1
ATOM 8593 N N . SER F 1 80 ? -64.055 18.039 25.605 1.00 49.44 80 SER F N 1
ATOM 8594 C CA . SER F 1 80 ? -62.589 17.995 25.556 1.00 47.03 80 SER F CA 1
ATOM 8595 C C . SER F 1 80 ? -62.146 17.191 24.351 1.00 45.23 80 SER F C 1
ATOM 8596 O O . SER F 1 80 ? -62.822 16.233 23.956 1.00 47.20 80 SER F O 1
ATOM 8599 N N . TYR F 1 81 ? -61.010 17.569 23.772 1.00 42.70 81 TYR F N 1
ATOM 8600 C CA . TYR F 1 81 ? -60.520 16.891 22.583 1.00 40.78 81 TYR F CA 1
ATOM 8601 C C . TYR F 1 81 ? -59.118 16.425 22.839 1.00 39.89 81 TYR F C 1
ATOM 8602 O O . TYR F 1 81 ? -58.324 17.180 23.388 1.00 44.30 81 TYR F O 1
ATOM 8611 N N . TRP F 1 82 ? -58.824 15.190 22.437 1.00 37.95 82 TRP F N 1
ATOM 8612 C CA . TRP F 1 82 ? -57.559 14.509 22.743 1.00 39.84 82 TRP F CA 1
ATOM 8613 C C . TRP F 1 82 ? -56.974 13.958 21.495 1.00 41.60 82 TRP F C 1
ATOM 8614 O O . TRP F 1 82 ? -57.700 13.506 20.624 1.00 41.56 82 TRP F O 1
ATOM 8625 N N . LEU F 1 83 ? -55.652 13.936 21.395 1.00 41.60 83 LEU F N 1
ATOM 8626 C CA . LEU F 1 83 ? -55.054 13.412 20.199 1.00 41.69 83 LEU F CA 1
ATOM 8627 C C . LEU F 1 83 ? -55.380 11.944 20.154 1.00 48.85 83 LEU F C 1
ATOM 8628 O O . LEU F 1 83 ? -55.213 11.229 21.150 1.00 54.26 83 LEU F O 1
ATOM 8633 N N . ALA F 1 84 ? -55.889 11.510 19.008 1.00 51.67 84 ALA F N 1
ATOM 8634 C CA . ALA F 1 84 ? -56.154 10.109 18.760 1.00 52.39 84 ALA F CA 1
ATOM 8635 C C . ALA F 1 84 ? -54.865 9.345 18.438 1.00 53.74 84 ALA F C 1
ATOM 8636 O O . ALA F 1 84 ? -53.904 9.914 17.925 1.00 55.26 84 ALA F O 1
ATOM 8638 N N . SER F 1 85 ? -54.851 8.058 18.776 1.00 56.02 85 SER F N 1
ATOM 8639 C CA . SER F 1 85 ? -53.775 7.152 18.388 1.00 58.24 85 SER F CA 1
ATOM 8640 C C . SER F 1 85 ? -54.062 6.548 17.001 1.00 60.06 85 SER F C 1
ATOM 8641 O O . SER F 1 85 ? -55.174 6.671 16.478 1.00 54.79 85 SER F O 1
ATOM 8644 N N . ALA F 1 86 ? -53.057 5.893 16.420 1.00 65.69 86 ALA F N 1
ATOM 8645 C CA . ALA F 1 86 ? -53.134 5.369 15.050 1.00 73.73 86 ALA F CA 1
ATOM 8646 C C . ALA F 1 86 ? -54.203 4.290 14.857 1.00 84.96 86 ALA F C 1
ATOM 8647 O O . ALA F 1 86 ? -54.326 3.713 13.776 1.00 91.06 86 ALA F O 1
ATOM 8649 N N . ALA F 1 87 ? -54.973 4.022 15.907 1.00 91.72 87 ALA F N 1
ATOM 8650 C CA . ALA F 1 87 ? -56.039 3.033 15.851 1.00 95.80 87 ALA F CA 1
ATOM 8651 C C . ALA F 1 87 ? -57.250 3.560 15.071 1.00 95.07 87 ALA F C 1
ATOM 8652 O O . ALA F 1 87 ? -57.597 4.741 15.192 1.00 93.29 87 ALA F O 1
ATOM 8654 N N . PRO F 1 88 ? -57.879 2.689 14.247 1.00 96.40 88 PRO F N 1
ATOM 8655 C CA . PRO F 1 88 ? -59.172 3.004 13.642 1.00 91.99 88 PRO F CA 1
ATOM 8656 C C . PRO F 1 88 ? -60.275 2.730 14.652 1.00 92.19 88 PRO F C 1
ATOM 8657 O O . PRO F 1 88 ? -60.357 1.621 15.182 1.00 90.31 88 PRO F O 1
ATOM 8661 N N . LEU F 1 89 ? -61.109 3.730 14.921 1.00 93.51 89 LEU F N 1
ATOM 8662 C CA . LEU F 1 89 ? -62.137 3.602 15.952 1.00 96.36 89 LEU F CA 1
ATOM 8663 C C . LEU F 1 89 ? -63.576 3.559 15.413 1.00 98.30 89 LEU F C 1
ATOM 8664 O O . LEU F 1 89 ? -63.969 4.411 14.612 1.00 97.30 89 LEU F O 1
ATOM 8669 N N . PRO F 1 90 ? -64.352 2.541 15.851 1.00 100.08 90 PRO F N 1
ATOM 8670 C CA . PRO F 1 90 ? -65.751 2.264 15.510 1.00 100.33 90 PRO F CA 1
ATOM 8671 C C . PRO F 1 90 ? -66.736 3.414 15.737 1.00 102.01 90 PRO F C 1
ATOM 8672 O O . PRO F 1 90 ? -66.433 4.364 16.465 1.00 96.97 90 PRO F O 1
ATOM 8676 N N . MET F 1 91 ? -67.916 3.279 15.123 1.00 106.22 91 MET F N 1
ATOM 8677 C CA . MET F 1 91 ? -68.971 4.306 15.094 1.00 107.44 91 MET F CA 1
ATOM 8678 C C . MET F 1 91 ? -69.691 4.539 16.432 1.00 110.34 91 MET F C 1
ATOM 8679 O O . MET F 1 91 ? -70.454 5.508 16.572 1.00 113.77 91 MET F O 1
ATOM 8681 N N . MET F 1 92 ? -69.441 3.660 17.405 1.00 106.20 92 MET F N 1
ATOM 8682 C CA . MET F 1 92 ? -70.087 3.734 18.720 1.00 99.88 92 MET F CA 1
ATOM 8683 C C . MET F 1 92 ? -69.362 4.693 19.684 1.00 93.11 92 MET F C 1
ATOM 8684 O O . MET F 1 92 ? -68.196 4.466 20.012 1.00 86.33 92 MET F O 1
ATOM 8686 N N . PRO F 1 93 ? -70.051 5.770 20.131 1.00 89.89 93 PRO F N 1
ATOM 8687 C CA . PRO F 1 93 ? -69.533 6.659 21.192 1.00 93.52 93 PRO F CA 1
ATOM 8688 C C . PRO F 1 93 ? -69.276 5.900 22.505 1.00 94.91 93 PRO F C 1
ATOM 8689 O O . P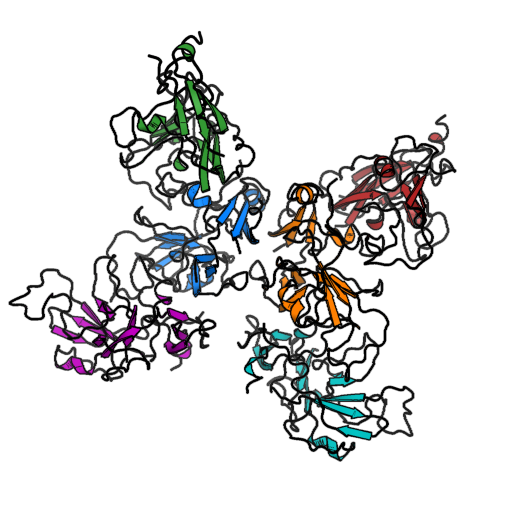RO F 1 93 ? -70.214 5.358 23.097 1.00 100.10 93 PRO F O 1
ATOM 8693 N N . LEU F 1 94 ? -68.018 5.881 22.952 1.00 91.09 94 LEU F N 1
ATOM 8694 C CA . LEU F 1 94 ? -67.569 5.012 24.054 1.00 82.93 94 LEU F CA 1
ATOM 8695 C C . LEU F 1 94 ? -67.485 5.709 25.409 1.00 84.01 94 LEU F C 1
ATOM 8696 O O . LEU F 1 94 ? -67.726 6.907 25.524 1.00 81.29 94 LEU F O 1
ATOM 8701 N N . SER F 1 95 ? -67.127 4.950 26.437 1.00 85.21 95 SER F N 1
ATOM 8702 C CA . SER F 1 95 ? -67.003 5.505 27.779 1.00 84.71 95 SER F CA 1
ATOM 8703 C C . SER F 1 95 ? -65.545 5.569 28.226 1.00 87.12 95 SER F C 1
ATOM 8704 O O . SER F 1 95 ? -64.634 5.087 27.517 1.00 85.21 95 SER F O 1
ATOM 8707 N N . GLU F 1 96 ? -65.351 6.142 29.421 1.00 78.66 96 GLU F N 1
ATOM 8708 C CA . GLU F 1 96 ? -64.031 6.423 29.985 1.00 72.12 96 GLU F CA 1
ATOM 8709 C C . GLU F 1 96 ? -63.106 5.206 30.076 1.00 74.02 96 GLU F C 1
ATOM 8710 O O . GLU F 1 96 ? -61.886 5.362 30.154 1.00 71.28 96 GLU F O 1
ATOM 8716 N N . GLU F 1 97 ? -63.688 4.007 30.058 1.00 78.64 97 GLU F N 1
ATOM 8717 C CA . GLU F 1 97 ? -62.919 2.766 30.117 1.00 82.51 97 GLU F CA 1
ATOM 8718 C C . GLU F 1 97 ? -62.496 2.266 28.731 1.00 78.28 97 GLU F C 1
ATOM 8719 O O . GLU F 1 97 ? -61.334 1.898 28.520 1.00 71.15 97 GLU F O 1
ATOM 8725 N N . ALA F 1 98 ? -63.448 2.265 27.799 1.00 79.90 98 ALA F N 1
ATOM 8726 C CA . ALA F 1 98 ? -63.231 1.755 26.443 1.00 81.68 98 ALA F CA 1
ATOM 8727 C C . ALA F 1 98 ? -62.282 2.630 25.629 1.00 77.69 98 ALA F C 1
ATOM 8728 O O . ALA F 1 98 ? -61.512 2.126 24.804 1.00 72.43 98 ALA F O 1
ATOM 8730 N N . ILE F 1 99 ? -62.336 3.934 25.889 1.00 78.90 99 ILE F N 1
ATOM 8731 C CA . ILE F 1 99 ? -61.608 4.944 25.106 1.00 87.09 99 ILE F CA 1
ATOM 8732 C C . ILE F 1 99 ? -60.064 5.000 25.293 1.00 90.60 99 ILE F C 1
ATOM 8733 O O . ILE F 1 99 ? -59.347 5.488 24.420 1.00 90.37 99 ILE F O 1
ATOM 8738 N N . ARG F 1 100 ? -59.564 4.475 26.410 1.00 95.32 100 ARG F N 1
ATOM 8739 C CA . ARG F 1 100 ? -58.140 4.566 26.789 1.00 90.46 100 ARG F CA 1
ATOM 8740 C C . ARG F 1 100 ? -57.085 4.191 25.715 1.00 87.54 100 ARG F C 1
ATOM 8741 O O . ARG F 1 100 ? -56.162 4.973 25.481 1.00 92.74 100 ARG F O 1
ATOM 8749 N N . PRO F 1 101 ? -57.202 3.010 25.064 1.00 81.88 101 PRO F N 1
ATOM 8750 C CA . PRO F 1 101 ? -56.136 2.676 24.101 1.00 78.02 101 PRO F CA 1
ATOM 8751 C C . PRO F 1 101 ? -56.251 3.464 22.785 1.00 75.82 101 PRO F C 1
ATOM 8752 O O . PRO F 1 101 ? -55.442 3.270 21.867 1.00 72.89 101 PRO F O 1
ATOM 8756 N N . TYR F 1 102 ? -57.250 4.344 22.706 1.00 71.85 102 TYR F N 1
ATOM 8757 C CA . TYR F 1 102 ? -57.438 5.209 21.543 1.00 71.69 102 TYR F CA 1
ATOM 8758 C C . TYR F 1 102 ? -56.800 6.594 21.706 1.00 66.99 102 TYR F C 1
ATOM 8759 O O . TYR F 1 102 ? -56.684 7.333 20.734 1.00 64.85 102 TYR F O 1
ATOM 8768 N N . VAL F 1 103 ? -56.358 6.920 22.921 1.00 58.98 103 VAL F N 1
ATOM 8769 C CA . VAL F 1 103 ? -55.784 8.228 23.222 1.00 54.66 103 VAL F CA 1
ATOM 8770 C C . VAL F 1 103 ? -54.267 8.246 23.079 1.00 56.82 103 VAL F C 1
ATOM 8771 O O . VAL F 1 103 ? -53.588 7.322 23.547 1.00 59.56 103 VAL F O 1
ATOM 8775 N N . SER F 1 104 ? -53.761 9.315 22.445 1.00 51.28 104 SER F N 1
ATOM 8776 C CA . SER F 1 104 ? -52.327 9.562 22.258 1.00 46.27 104 SER F CA 1
ATOM 8777 C C . SER F 1 104 ? -51.625 9.651 23.598 1.00 45.27 104 SER F C 1
ATOM 8778 O O . SER F 1 104 ? -52.161 10.224 24.555 1.00 46.68 104 SER F O 1
ATOM 8781 N N . ARG F 1 105 ? -50.429 9.079 23.661 1.00 43.68 105 ARG F N 1
ATOM 8782 C CA . ARG F 1 105 ? -49.619 9.175 24.851 1.00 45.37 105 ARG F CA 1
ATOM 8783 C C . ARG F 1 105 ? -48.589 10.257 24.634 1.00 44.76 105 ARG F C 1
ATOM 8784 O O . ARG F 1 105 ? -48.272 10.580 23.486 1.00 44.96 105 ARG F O 1
ATOM 8792 N N . CYS F 1 106 ? -48.068 10.799 25.740 1.00 42.42 106 CYS F N 1
ATOM 8793 C CA . CYS F 1 106 ? -47.112 11.910 25.720 1.00 41.05 106 CYS F CA 1
ATOM 8794 C C . CYS F 1 106 ? -46.075 11.867 26.849 1.00 36.96 106 CYS F C 1
ATOM 8795 O O . CYS F 1 106 ? -46.268 11.190 27.847 1.00 38.20 106 CYS F O 1
ATOM 8798 N N . ALA F 1 107 ? -45.004 12.639 26.701 1.00 33.02 107 ALA F N 1
ATOM 8799 C CA . ALA F 1 107 ? -43.993 12.755 27.729 1.00 31.67 107 ALA F CA 1
ATOM 8800 C C . ALA F 1 107 ? -43.527 14.205 27.872 1.00 31.51 107 ALA F C 1
ATOM 8801 O O . ALA F 1 107 ? -43.493 14.940 26.890 1.00 31.74 107 ALA F O 1
ATOM 8803 N N . VAL F 1 108 ? -43.176 14.605 29.095 1.00 31.40 108 VAL F N 1
ATOM 8804 C CA . VAL F 1 108 ? -42.574 15.909 29.368 1.00 32.77 108 VAL F CA 1
ATOM 8805 C C . VAL F 1 108 ? -41.129 15.692 29.815 1.00 34.90 108 VAL F C 1
ATOM 8806 O O . VAL F 1 108 ? -40.856 14.785 30.606 1.00 32.87 108 VAL F O 1
ATOM 8810 N N . CYS F 1 109 ? -40.214 16.516 29.297 1.00 38.65 109 CYS F N 1
ATOM 8811 C CA . CYS F 1 109 ? -38.770 16.337 29.534 1.00 43.93 109 CYS F CA 1
ATOM 8812 C C . CYS F 1 109 ? -38.078 17.660 29.861 1.00 46.48 109 CYS F C 1
ATOM 8813 O O . CYS F 1 109 ? -38.473 18.702 29.353 1.00 46.97 109 CYS F O 1
ATOM 8816 N N . GLU F 1 110 ? -37.048 17.622 30.702 1.00 51.13 110 GLU F N 1
ATOM 8817 C CA . GLU F 1 110 ? -36.278 18.830 30.978 1.00 56.91 110 GLU F CA 1
ATOM 8818 C C . GLU F 1 110 ? -35.252 19.063 29.886 1.00 58.32 110 GLU F C 1
ATOM 8819 O O . GLU F 1 110 ? -34.288 18.310 29.751 1.00 66.69 110 GLU F O 1
ATOM 8825 N N . ALA F 1 111 ? -35.479 20.100 29.094 1.00 56.52 111 ALA F N 1
ATOM 8826 C CA . ALA F 1 111 ? -34.585 20.436 28.005 1.00 57.62 111 ALA F CA 1
ATOM 8827 C C . ALA F 1 111 ? -33.553 21.425 28.520 1.00 58.68 111 ALA F C 1
ATOM 8828 O O . ALA F 1 111 ? -33.857 22.211 29.427 1.00 58.36 111 ALA F O 1
ATOM 8830 N N . PRO F 1 112 ? -32.327 21.382 27.959 1.00 59.36 112 PRO F N 1
ATOM 8831 C CA . PRO F 1 112 ? -31.265 22.334 28.308 1.00 58.90 112 PRO F CA 1
ATOM 8832 C C . PRO F 1 112 ? -31.528 23.764 27.805 1.00 58.03 112 PRO F C 1
ATOM 8833 O O . PRO F 1 112 ? -31.091 24.722 28.444 1.00 57.74 112 PRO F O 1
ATOM 8837 N N . ALA F 1 113 ? -32.242 23.903 26.687 1.00 57.70 113 ALA F N 1
ATOM 8838 C CA . ALA F 1 113 ? -32.644 25.220 26.179 1.00 56.93 113 ALA F CA 1
ATOM 8839 C C . ALA F 1 113 ? -34.115 25.247 25.719 1.00 56.81 113 ALA F C 1
ATOM 8840 O O . ALA F 1 113 ? -34.806 24.224 25.787 1.00 55.71 113 ALA F O 1
ATOM 8842 N N . GLN F 1 114 ? -34.588 26.413 25.264 1.00 55.49 114 GLN F N 1
ATOM 8843 C CA . GLN F 1 114 ? -35.941 26.546 24.713 1.00 54.71 114 GLN F CA 1
ATOM 8844 C C . GLN F 1 114 ? -36.023 25.997 23.287 1.00 51.01 114 GLN F C 1
ATOM 8845 O O . GLN F 1 114 ? -35.303 26.462 22.407 1.00 49.12 114 GLN F O 1
ATOM 8851 N N . ALA F 1 115 ? -36.879 24.996 23.071 1.00 46.51 115 ALA F N 1
ATOM 8852 C CA . ALA F 1 115 ? -37.078 24.426 21.734 1.00 44.05 115 ALA F CA 1
ATOM 8853 C C . ALA F 1 115 ? -38.059 25.272 20.922 1.00 44.66 115 ALA F C 1
ATOM 8854 O O . ALA F 1 115 ? -38.999 25.856 21.470 1.00 48.67 115 ALA F O 1
ATOM 8856 N N . VAL F 1 116 ? -37.840 25.344 19.615 1.00 40.93 116 VAL F N 1
ATOM 8857 C CA . VAL F 1 116 ? -38.741 26.088 18.744 1.00 38.30 116 VAL F CA 1
ATOM 8858 C C . VAL F 1 116 ? -39.060 25.229 17.536 1.00 37.04 116 VAL F C 1
ATOM 8859 O O . VAL F 1 116 ? -38.343 24.262 17.260 1.00 34.49 116 VAL F O 1
ATOM 8863 N N . ALA F 1 117 ? -40.137 25.570 16.832 1.00 35.07 117 ALA F N 1
ATOM 8864 C CA . ALA F 1 117 ? -40.482 24.890 15.597 1.00 34.91 117 ALA F CA 1
ATOM 8865 C C . ALA F 1 117 ? -40.254 25.831 14.403 1.00 37.79 117 ALA F C 1
ATOM 8866 O O . ALA F 1 117 ? -40.455 27.046 14.503 1.00 40.49 117 ALA F O 1
ATOM 8868 N N . VAL F 1 118 ? -39.796 25.276 13.286 1.00 36.03 118 VAL F N 1
ATOM 8869 C CA . VAL F 1 118 ? -39.697 26.039 12.054 1.00 36.48 118 VAL F CA 1
ATOM 8870 C C . VAL F 1 118 ? -40.634 25.405 11.028 1.00 37.73 118 VAL F C 1
ATOM 8871 O O . VAL F 1 118 ? -40.883 24.198 11.085 1.00 41.78 118 VAL F O 1
ATOM 8875 N N . HIS F 1 119 ? -41.183 26.210 10.123 1.00 36.43 119 HIS F N 1
ATOM 8876 C CA . HIS F 1 119 ? -42.136 25.730 9.122 1.00 36.67 119 HIS F CA 1
ATOM 8877 C C . HIS F 1 119 ? -41.739 26.237 7.749 1.00 42.13 119 HIS F C 1
ATOM 8878 O O . HIS F 1 119 ? -41.183 27.330 7.622 1.00 44.58 119 HIS F O 1
ATOM 8885 N N . SER F 1 120 ? -42.007 25.459 6.701 1.00 42.58 120 SER F N 1
ATOM 8886 C CA . SER F 1 120 ? -41.641 25.850 5.348 1.00 40.65 120 SER F CA 1
ATOM 8887 C C . SER F 1 120 ? -42.845 26.362 4.581 1.00 46.19 120 SER F C 1
ATOM 8888 O O . SER F 1 120 ? -42.693 27.081 3.598 1.00 51.59 120 SER F O 1
ATOM 8891 N N . GLN F 1 121 ? -44.039 25.980 5.031 1.00 48.24 121 GLN F N 1
ATOM 8892 C CA . GLN F 1 121 ? -45.300 26.284 4.361 1.00 48.34 121 GLN F CA 1
ATOM 8893 C C . GLN F 1 121 ? -45.296 25.832 2.900 1.00 55.10 121 GLN F C 1
ATOM 8894 O O . GLN F 1 121 ? -45.965 26.421 2.038 1.00 64.97 121 GLN F O 1
ATOM 8900 N N . ASP F 1 122 ? -44.523 24.782 2.633 1.00 59.11 122 ASP F N 1
ATOM 8901 C CA . ASP F 1 122 ? -44.589 24.028 1.370 1.00 62.83 122 ASP F CA 1
ATOM 8902 C C . ASP F 1 122 ? -44.282 22.569 1.688 1.00 62.15 122 ASP F C 1
ATOM 8903 O O . ASP F 1 122 ? -44.384 22.181 2.845 1.00 65.07 122 ASP F O 1
ATOM 8908 N N . GLN F 1 123 ? -43.901 21.771 0.690 1.00 64.77 123 GLN F N 1
ATOM 8909 C CA . GLN F 1 123 ? -43.672 20.325 0.889 1.00 62.23 123 GLN F CA 1
ATOM 8910 C C . GLN F 1 123 ? -42.223 19.926 1.216 1.00 60.98 123 GLN F C 1
ATOM 8911 O O . GLN F 1 123 ? -41.924 18.744 1.405 1.00 58.09 123 GLN F O 1
ATOM 8917 N N . SER F 1 124 ? -41.331 20.910 1.283 1.00 58.92 124 SER F N 1
ATOM 8918 C CA . SER F 1 124 ? -39.947 20.653 1.657 1.00 58.38 124 SER F CA 1
ATOM 8919 C C . SER F 1 124 ? -39.758 20.728 3.173 1.00 58.38 124 SER F C 1
ATOM 8920 O O . SER F 1 124 ? -40.530 21.384 3.877 1.00 59.63 124 SER F O 1
ATOM 8923 N N . ILE F 1 125 ? -38.723 20.059 3.669 1.00 56.28 125 ILE F N 1
ATOM 8924 C CA . ILE F 1 125 ? -38.431 20.046 5.093 1.00 56.18 125 ILE F CA 1
ATOM 8925 C C . ILE F 1 125 ? -37.574 21.273 5.425 1.00 55.29 125 ILE F C 1
ATOM 8926 O O . ILE F 1 125 ? -36.467 21.389 4.916 1.00 57.43 125 ILE F O 1
ATOM 8931 N N . PRO F 1 126 ? -38.083 22.198 6.267 1.00 54.96 126 PRO F N 1
ATOM 8932 C CA . PRO F 1 126 ? -37.307 23.417 6.533 1.00 54.20 126 PRO F CA 1
ATOM 8933 C C . PRO F 1 126 ? -36.093 23.126 7.406 1.00 53.96 126 PRO F C 1
ATOM 8934 O O . PRO F 1 126 ? -36.150 22.236 8.244 1.00 58.08 126 PRO F O 1
ATOM 8938 N N . PRO F 1 127 ? -35.000 23.872 7.223 1.00 54.32 127 PRO F N 1
ATOM 8939 C CA . PRO F 1 127 ? -33.787 23.560 7.980 1.00 56.37 127 PRO F CA 1
ATOM 8940 C C . PRO F 1 127 ? -33.739 24.183 9.387 1.00 56.99 127 PRO F C 1
ATOM 8941 O O . PRO F 1 127 ? -34.274 25.272 9.602 1.00 52.56 127 PRO F O 1
ATOM 8945 N N . CYS F 1 128 ? -33.091 23.492 10.324 1.00 62.93 128 CYS F N 1
ATOM 8946 C CA . CYS F 1 128 ? -32.865 24.022 11.668 1.00 66.72 128 CYS F CA 1
ATOM 8947 C C . CYS F 1 128 ? -31.883 25.186 11.612 1.00 70.67 128 CYS F C 1
ATOM 8948 O O . CYS F 1 128 ? -30.995 25.184 10.761 1.00 78.61 128 CYS F O 1
ATOM 8951 N N . PRO F 1 129 ? -32.047 26.198 12.497 1.00 71.86 129 PRO F N 1
ATOM 8952 C CA . PRO F 1 129 ? -31.081 27.300 12.617 1.00 71.56 129 PRO F CA 1
ATOM 8953 C C . PRO F 1 129 ? -29.635 26.816 12.715 1.00 78.15 129 PRO F C 1
ATOM 8954 O O . PRO F 1 129 ? -29.396 25.653 13.052 1.00 82.39 129 PRO F O 1
ATOM 8958 N N . GLN F 1 130 ? -28.692 27.724 12.458 1.00 84.06 130 GLN F N 1
ATOM 8959 C CA . GLN F 1 130 ? -27.283 27.389 12.187 1.00 86.15 130 GLN F CA 1
ATOM 8960 C C . GLN F 1 130 ? -26.582 26.379 13.101 1.00 85.08 130 GLN F C 1
ATOM 8961 O O . GLN F 1 130 ? -26.009 25.403 12.618 1.00 87.21 130 GLN F O 1
ATOM 8967 N N . THR F 1 131 ? -26.607 26.613 14.407 1.00 83.49 131 THR F N 1
ATOM 8968 C CA . THR F 1 131 ? -25.867 25.753 15.333 1.00 83.51 131 THR F CA 1
ATOM 8969 C C . THR F 1 131 ? -26.796 24.997 16.283 1.00 81.01 131 THR F C 1
ATOM 8970 O O . THR F 1 131 ? -26.454 24.758 17.451 1.00 82.46 131 THR F O 1
ATOM 8974 N N . TRP F 1 132 ? -27.968 24.623 15.764 1.00 73.35 132 TRP F N 1
ATOM 8975 C CA . TRP F 1 132 ? -29.030 24.001 16.554 1.00 65.39 132 TRP F CA 1
ATOM 8976 C C . TRP F 1 132 ? -29.148 22.544 16.228 1.00 61.74 132 TRP F C 1
ATOM 8977 O O . TRP F 1 132 ? -29.035 22.160 15.072 1.00 58.39 132 TRP F O 1
ATOM 8988 N N . ARG F 1 133 ? -29.390 21.715 17.239 1.00 61.95 133 ARG F N 1
ATOM 8989 C CA . ARG F 1 133 ? -29.581 20.289 17.010 1.00 58.81 133 ARG F CA 1
ATOM 8990 C C . ARG F 1 133 ? -31.042 19.977 16.772 1.00 57.13 133 ARG F C 1
ATOM 8991 O O . ARG F 1 133 ? -31.922 20.547 17.408 1.00 60.53 133 ARG F O 1
ATOM 8999 N N . SER F 1 134 ? -31.279 19.055 15.851 1.00 56.22 134 SER F N 1
ATOM 9000 C CA . SER F 1 134 ? -32.612 18.705 15.401 1.00 54.60 134 SER F CA 1
ATOM 9001 C C . SER F 1 134 ? -33.239 17.635 16.291 1.00 55.06 134 SER F C 1
ATOM 9002 O O . SER F 1 134 ? -32.538 16.750 16.770 1.00 63.04 134 SER F O 1
ATOM 9005 N N . LEU F 1 135 ? -34.555 17.707 16.495 1.00 52.87 135 LEU F N 1
ATOM 9006 C CA . LEU F 1 135 ? -35.262 16.767 17.371 1.00 49.78 135 LEU F CA 1
ATOM 9007 C C . LEU F 1 135 ? -36.280 15.926 16.612 1.00 48.20 135 LEU F C 1
ATOM 9008 O O . LEU F 1 135 ? -36.342 14.696 16.797 1.00 45.95 135 LEU F O 1
ATOM 9013 N N . TRP F 1 136 ? -37.080 16.577 15.770 1.00 45.56 136 TRP F N 1
ATOM 9014 C CA . TRP F 1 136 ? -37.978 15.834 14.879 1.00 45.49 136 TRP F CA 1
ATOM 9015 C C . TRP F 1 136 ? -38.488 16.563 13.664 1.00 46.79 136 TRP F C 1
ATOM 9016 O O . TRP F 1 136 ? -38.403 17.783 13.562 1.00 50.00 136 TRP F O 1
ATOM 9027 N N . ILE F 1 137 ? -38.985 15.795 12.707 1.00 47.95 137 ILE F N 1
ATOM 9028 C CA . ILE F 1 137 ? -39.539 16.325 11.462 1.00 45.48 137 ILE F CA 1
ATOM 9029 C C . ILE F 1 137 ? -41.021 16.044 11.570 1.00 42.59 137 ILE F C 1
ATOM 9030 O O . ILE F 1 137 ? -41.419 15.049 12.177 1.00 45.11 137 ILE F O 1
ATOM 9035 N N . GLY F 1 138 ? -41.853 16.900 10.997 1.00 39.67 138 GLY F N 1
ATOM 9036 C CA . GLY F 1 138 ? -43.284 16.681 11.127 1.00 39.02 138 GLY F CA 1
ATOM 9037 C C . GLY F 1 138 ? -44.111 17.462 10.154 1.00 41.47 138 GLY F C 1
ATOM 9038 O O . GLY F 1 138 ? -43.598 18.010 9.160 1.00 41.11 138 GLY F O 1
ATOM 9039 N N . TYR F 1 139 ? -45.399 17.498 10.466 1.00 43.04 139 TYR F N 1
ATOM 9040 C CA . TYR F 1 139 ? -46.400 18.212 9.700 1.00 44.55 139 TYR F CA 1
ATOM 9041 C C . TYR F 1 139 ? -46.950 19.372 10.528 1.00 45.39 139 TYR F C 1
ATOM 9042 O O . TYR F 1 139 ? -47.116 19.263 11.752 1.00 44.59 139 TYR F O 1
ATOM 9051 N N . SER F 1 140 ? -47.223 20.488 9.858 1.00 44.74 140 SER F N 1
ATOM 9052 C CA . SER F 1 140 ? -47.635 21.704 10.530 1.00 40.69 140 SER F CA 1
ATOM 9053 C C . SER F 1 140 ? -49.082 21.596 10.976 1.00 42.28 140 SER F C 1
ATOM 9054 O O . SER F 1 140 ? -49.982 21.330 10.164 1.00 44.95 140 SER F O 1
ATOM 9057 N N . PHE F 1 141 ? -49.294 21.793 12.276 1.00 38.65 141 PHE F N 1
ATOM 9058 C CA . PHE F 1 141 ? -50.600 21.651 12.894 1.00 34.00 141 PHE F CA 1
ATOM 9059 C C . PHE F 1 141 ? -50.927 22.922 13.670 1.00 34.04 141 PHE F C 1
ATOM 9060 O O . PHE F 1 141 ? -50.255 23.259 14.646 1.00 34.33 141 PHE F O 1
ATOM 9068 N N . LEU F 1 142 ? -51.954 23.645 13.245 1.00 34.26 142 LEU F N 1
ATOM 9069 C CA . LEU F 1 142 ? -52.251 24.928 13.869 1.00 36.83 142 LEU F CA 1
ATOM 9070 C C . LEU F 1 142 ? -53.727 25.068 14.181 1.00 41.76 142 LEU F C 1
ATOM 9071 O O . LEU F 1 142 ? -54.548 25.398 13.312 1.00 43.31 142 LEU F O 1
ATOM 9076 N N . MET F 1 143 ? -54.059 24.811 15.438 1.00 44.43 143 MET F N 1
ATOM 9077 C CA . MET F 1 143 ? -55.429 24.870 15.857 1.00 45.61 143 MET F CA 1
ATOM 9078 C C . MET F 1 143 ? -55.818 26.307 16.121 1.00 43.47 143 MET F C 1
ATOM 9079 O O . MET F 1 143 ? -56.898 26.743 15.749 1.00 41.65 143 MET F O 1
ATOM 9084 N N . HIS F 1 144 ? -54.919 27.031 16.768 1.00 42.71 144 HIS F N 1
ATOM 9085 C CA . HIS F 1 144 ? -55.204 28.372 17.215 1.00 43.64 144 HIS F CA 1
ATOM 9086 C C . HIS F 1 144 ? -54.937 29.386 16.128 1.00 44.55 144 HIS F C 1
ATOM 9087 O O . HIS F 1 144 ? -53.900 30.033 16.118 1.00 45.41 144 HIS F O 1
ATOM 9094 N N . THR F 1 145 ? -55.893 29.531 15.207 1.00 46.43 145 THR F N 1
ATOM 9095 C CA . THR F 1 145 ? -55.772 30.411 14.033 1.00 48.95 145 THR F CA 1
ATOM 9096 C C . THR F 1 145 ? -56.421 31.793 14.185 1.00 55.25 145 THR F C 1
ATOM 9097 O O . THR F 1 145 ? -56.206 32.676 13.349 1.00 52.91 145 THR F O 1
ATOM 9101 N N . GLY F 1 146 ? -57.253 31.959 15.213 1.00 62.70 146 GLY F N 1
ATOM 9102 C CA . GLY F 1 146 ? -57.906 33.237 15.494 1.00 61.25 146 GLY F CA 1
ATOM 9103 C C . GLY F 1 146 ? -56.895 34.257 15.977 1.00 67.39 146 GLY F C 1
ATOM 9104 O O . GLY F 1 146 ? -55.817 33.888 16.473 1.00 64.29 146 GLY F O 1
ATOM 9105 N N . ALA F 1 147 ? -57.241 35.537 15.823 1.00 73.51 147 ALA F N 1
ATOM 9106 C CA . ALA F 1 147 ? -56.368 36.642 16.223 1.00 76.23 147 ALA F CA 1
ATOM 9107 C C . ALA F 1 147 ? -56.514 36.960 17.696 1.00 82.03 147 ALA F C 1
ATOM 9108 O O . ALA F 1 147 ? -56.685 38.123 18.062 1.00 89.23 147 ALA F O 1
ATOM 9110 N N . GLY F 1 148 ? -56.441 35.921 18.529 1.00 86.27 148 GLY F N 1
ATOM 9111 C CA . GLY F 1 148 ? -56.487 36.056 19.980 1.00 95.08 148 GLY F CA 1
ATOM 9112 C C . GLY F 1 148 ? -55.206 36.628 20.567 1.00 103.14 148 GLY F C 1
ATOM 9113 O O . GLY F 1 148 ? -54.546 37.476 19.954 1.00 103.84 148 GLY F O 1
ATOM 9114 N N . ASP F 1 149 ? -54.851 36.153 21.757 1.00 107.54 149 ASP F N 1
ATOM 9115 C CA . ASP F 1 149 ? -53.716 36.695 22.502 1.00 117.82 149 ASP F CA 1
ATOM 9116 C C . ASP F 1 149 ? -52.367 36.260 21.935 1.00 118.97 149 ASP F C 1
ATOM 9117 O O . ASP F 1 149 ? -51.510 37.093 21.617 1.00 120.76 149 ASP F O 1
ATOM 9122 N N . GLN F 1 150 ? -52.194 34.949 21.813 1.00 116.17 150 GLN F N 1
ATOM 9123 C CA . GLN F 1 150 ? -50.926 34.358 21.398 1.00 108.36 150 GLN F CA 1
ATOM 9124 C C . GLN F 1 150 ? -51.153 33.377 20.253 1.00 99.43 150 GLN F C 1
ATOM 9125 O O . GLN F 1 150 ? -50.491 32.340 20.155 1.00 99.38 150 GLN F O 1
ATOM 9131 N N . GLY F 1 151 ? -52.090 33.743 19.379 1.00 91.23 151 GLY F N 1
ATOM 9132 C CA . GLY F 1 151 ? -52.549 32.880 18.300 1.00 80.09 151 GLY F CA 1
ATOM 9133 C C . GLY F 1 151 ? -51.830 33.068 16.984 1.00 75.25 151 GLY F C 1
ATOM 9134 O O . GLY F 1 151 ? -50.868 33.846 16.887 1.00 76.97 151 GLY F O 1
ATOM 9135 N N . GLY F 1 152 ? -52.304 32.324 15.981 1.00 66.50 152 GLY F N 1
ATOM 9136 C CA . GLY F 1 152 ? -51.795 32.365 14.618 1.00 51.97 152 GLY F CA 1
ATOM 9137 C C . GLY F 1 152 ? -50.315 32.106 14.549 1.00 50.27 152 GLY F C 1
ATOM 9138 O O . GLY F 1 152 ? -49.801 31.169 15.143 1.00 51.32 152 GLY F O 1
ATOM 9139 N N . GLY F 1 153 ? -49.617 32.957 13.826 1.00 48.90 153 GLY F N 1
ATOM 9140 C CA . GLY F 1 153 ? -48.210 32.759 13.639 1.00 46.47 153 GLY F CA 1
ATOM 9141 C C . GLY F 1 153 ? -47.468 32.425 14.908 1.00 47.79 153 GLY F C 1
ATOM 9142 O O . GLY F 1 153 ? -46.695 31.471 14.912 1.00 49.28 153 GLY F O 1
ATOM 9143 N N . GLN F 1 154 ? -47.700 33.197 15.981 1.00 48.15 154 GLN F N 1
ATOM 9144 C CA A GLN F 1 154 ? -46.989 32.969 17.252 0.50 46.75 154 GLN F CA 1
ATOM 9145 C CA B GLN F 1 154 ? -47.035 32.986 17.277 0.50 45.33 154 GLN F CA 1
ATOM 9146 C C . GLN F 1 154 ? -47.172 31.558 17.808 1.00 44.90 154 GLN F C 1
ATOM 9147 O O . GLN F 1 154 ? -46.301 31.060 18.523 1.00 45.26 154 GLN F O 1
ATOM 9158 N N . ALA F 1 155 ? -48.281 30.908 17.460 1.00 40.77 155 ALA F N 1
ATOM 9159 C CA . ALA F 1 155 ? -48.474 29.509 17.777 1.00 37.73 155 ALA F CA 1
ATOM 9160 C C . ALA F 1 155 ? -47.514 28.636 16.963 1.00 37.41 155 ALA F C 1
ATOM 9161 O O . ALA F 1 155 ? -47.022 27.637 17.470 1.00 36.43 155 ALA F O 1
ATOM 9163 N N . LEU F 1 156 ? -47.213 29.025 15.721 1.00 37.16 156 LEU F N 1
ATOM 9164 C CA . LEU F 1 156 ? -46.263 28.251 14.893 1.00 36.27 156 LEU F CA 1
ATOM 9165 C C . LEU F 1 156 ? -44.841 28.123 15.469 1.00 38.42 156 LEU F C 1
ATOM 9166 O O . LEU F 1 156 ? -44.139 27.160 15.149 1.00 40.90 156 LEU F O 1
ATOM 9171 N N . MET F 1 157 ? -44.421 29.063 16.318 1.00 37.96 157 MET F N 1
ATOM 9172 C CA . MET F 1 157 ? -43.121 28.953 16.999 1.00 37.40 157 MET F CA 1
ATOM 9173 C C . MET F 1 157 ? -43.044 27.773 17.971 1.00 36.67 157 MET F C 1
ATOM 9174 O O . MET F 1 157 ? -41.967 27.341 18.360 1.00 37.49 157 MET F O 1
ATOM 9179 N N . SER F 1 158 ? -44.189 27.255 18.373 1.00 36.12 158 SER F N 1
ATOM 9180 C CA . SER F 1 158 ? -44.211 26.271 19.431 1.00 36.49 158 SER F CA 1
ATOM 9181 C C . SER F 1 158 ? -43.928 24.861 18.903 1.00 35.84 158 SER F C 1
ATOM 9182 O O . SER F 1 158 ? -44.355 24.517 17.789 1.00 32.94 158 SER F O 1
ATOM 9185 N N . PRO F 1 159 ? -43.226 24.033 19.711 1.00 34.27 159 PRO F N 1
ATOM 9186 C CA . PRO F 1 159 ? -42.998 22.637 19.351 1.00 34.42 159 PRO F CA 1
ATOM 9187 C C . PRO F 1 159 ? -44.310 21.891 19.149 1.00 34.55 159 PRO F C 1
ATOM 9188 O O . PRO F 1 159 ? -44.319 20.828 18.516 1.00 37.80 159 PRO F O 1
ATOM 9192 N N . GLY F 1 160 ? -45.395 22.476 19.654 1.00 32.35 160 GLY F N 1
ATOM 9193 C CA . GLY F 1 160 ? -46.722 21.887 19.599 1.00 31.34 160 GLY F CA 1
ATOM 9194 C C . GLY F 1 160 ? -47.441 22.068 18.280 1.00 29.96 160 GLY F C 1
ATOM 9195 O O . GLY F 1 160 ? -48.565 21.583 18.103 1.00 29.15 160 GLY F O 1
ATOM 9196 N N . SER F 1 161 ? -46.805 22.782 17.362 1.00 30.16 161 SER F N 1
ATOM 9197 C CA . SER F 1 161 ? -47.334 22.931 16.010 1.00 30.99 161 SER F CA 1
ATOM 9198 C C . SER F 1 161 ? -46.667 21.940 15.060 1.00 31.98 161 SER F C 1
ATOM 9199 O O . SER F 1 161 ? -46.876 22.010 13.836 1.00 33.07 161 SER F O 1
ATOM 9202 N N . CYS F 1 162 ? -45.877 21.020 15.615 1.00 32.01 162 CYS F N 1
ATOM 9203 C CA . CYS F 1 162 ? -45.234 20.005 14.790 1.00 36.27 162 CYS F CA 1
ATOM 9204 C C . CYS F 1 162 ? -45.441 18.528 15.185 1.00 39.41 162 CYS F C 1
ATOM 9205 O O . CYS F 1 162 ? -44.681 17.973 15.969 1.00 44.99 162 CYS F O 1
ATOM 9208 N N . LEU F 1 163 ? -46.460 17.891 14.621 1.00 39.19 163 LEU F N 1
ATOM 9209 C CA . LEU F 1 163 ? -46.776 16.492 14.896 1.00 40.75 163 LEU F CA 1
ATOM 9210 C C . LEU F 1 163 ? -46.097 15.580 13.874 1.00 44.78 163 LEU F C 1
ATOM 9211 O O . LEU F 1 163 ? -46.068 15.919 12.689 1.00 42.54 163 LEU F O 1
ATOM 9216 N N . GLU F 1 164 ? -45.576 14.426 14.319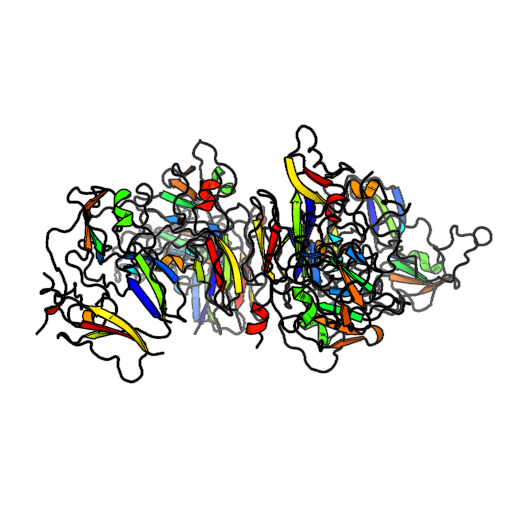 1.00 49.04 164 GLU F N 1
ATOM 9217 C CA . GLU F 1 164 ? -44.750 13.567 13.443 1.00 54.31 164 GLU F CA 1
ATOM 9218 C C . GLU F 1 164 ? -45.518 12.815 12.360 1.00 54.80 164 GLU F C 1
ATOM 9219 O O . GLU F 1 164 ? -44.969 12.562 11.289 1.00 50.99 164 GLU F O 1
ATOM 9225 N N . ASP F 1 165 ? -46.774 12.472 12.649 1.00 54.27 165 ASP F N 1
ATOM 9226 C CA . ASP F 1 165 ? -47.589 11.649 11.772 1.00 56.00 165 ASP F CA 1
ATOM 9227 C C . ASP F 1 165 ? -48.772 12.444 11.270 1.00 57.27 165 ASP F C 1
ATOM 9228 O O . ASP F 1 165 ? -49.539 13.007 12.050 1.00 57.96 165 ASP F O 1
ATOM 9233 N N . PHE F 1 166 ? -48.931 12.487 9.959 1.00 59.39 166 PHE F N 1
ATOM 9234 C CA . PHE F 1 166 ? -50.167 12.971 9.374 1.00 57.75 166 PHE F CA 1
ATOM 9235 C C . PHE F 1 166 ? -51.315 11.953 9.630 1.00 57.13 166 PHE F C 1
ATOM 9236 O O . PHE F 1 166 ? -51.065 10.751 9.766 1.00 54.93 166 PHE F O 1
ATOM 9244 N N . ARG F 1 167 ? -52.553 12.441 9.739 1.00 53.43 167 ARG F N 1
ATOM 9245 C CA . ARG F 1 167 ? -53.713 11.604 10.059 1.00 55.53 167 ARG F CA 1
ATOM 9246 C C . ARG F 1 167 ? -54.977 12.323 9.643 1.00 56.84 167 ARG F C 1
ATOM 9247 O O . ARG F 1 167 ? -55.182 13.492 10.000 1.00 55.55 167 ARG F O 1
ATOM 9255 N N . ALA F 1 168 ? -55.839 11.595 8.937 1.00 57.73 168 ALA F N 1
ATOM 9256 C CA . ALA F 1 168 ? -57.165 12.067 8.544 1.00 59.26 168 ALA F CA 1
ATOM 9257 C C . ALA F 1 168 ? -58.010 12.456 9.747 1.00 58.24 168 ALA F C 1
ATOM 9258 O O . ALA F 1 168 ? -58.769 13.423 9.696 1.00 61.06 168 ALA F O 1
ATOM 9260 N N . ALA F 1 169 ? -57.889 11.697 10.826 1.00 58.83 169 ALA F N 1
ATOM 9261 C CA . ALA F 1 169 ? -58.663 11.989 12.021 1.00 65.51 169 ALA F CA 1
ATOM 9262 C C . ALA F 1 169 ? -57.707 12.147 13.211 1.00 66.54 169 ALA F C 1
ATOM 9263 O O . ALA F 1 169 ? -57.440 11.189 13.952 1.00 66.14 169 ALA F O 1
ATOM 9265 N N . PRO F 1 170 ? -57.178 13.370 13.384 1.00 62.67 170 PRO F N 1
ATOM 9266 C CA . PRO F 1 170 ? -56.062 13.580 14.292 1.00 56.86 170 PRO F CA 1
ATOM 9267 C C . PRO F 1 170 ? -56.461 13.565 15.766 1.00 56.65 170 PRO F C 1
ATOM 9268 O O . PRO F 1 170 ? -55.595 13.355 16.612 1.00 60.43 170 PRO F O 1
ATOM 9272 N N . PHE F 1 171 ? -57.747 13.761 16.064 1.00 54.54 171 PHE F N 1
ATOM 9273 C CA . PHE F 1 171 ? -58.225 13.855 17.448 1.00 54.55 171 PHE F CA 1
ATOM 9274 C C . PHE F 1 171 ? -59.692 13.425 17.640 1.00 60.06 171 PHE F C 1
ATOM 9275 O O . PHE F 1 171 ? -60.417 13.202 16.659 1.00 65.14 171 PHE F O 1
ATOM 9283 N N . LEU F 1 172 ? -60.112 13.334 18.911 1.00 60.14 172 LEU F N 1
ATOM 9284 C CA . LEU F 1 172 ? -61.461 12.909 19.309 1.00 58.37 172 LEU F CA 1
ATOM 9285 C C . LEU F 1 172 ? -62.138 13.841 20.311 1.00 61.81 172 LEU F C 1
ATOM 9286 O O . LEU F 1 172 ? -61.479 14.647 20.969 1.00 64.79 172 LEU F O 1
ATOM 9291 N N . GLU F 1 173 ? -63.458 13.714 20.430 1.00 64.99 173 GLU F N 1
ATOM 9292 C CA . GLU F 1 173 ? -64.240 14.550 21.347 1.00 64.69 173 GLU F CA 1
ATOM 9293 C C . GLU F 1 173 ? -64.727 13.750 22.568 1.00 63.20 173 GLU F C 1
ATOM 9294 O O . GLU F 1 173 ? -65.117 12.586 22.436 1.00 56.77 173 GLU F O 1
ATOM 9300 N N . CYS F 1 174 ? -64.684 14.386 23.744 1.00 62.42 174 CYS F N 1
ATOM 9301 C CA . CYS F 1 174 ? -65.243 13.827 24.979 1.00 63.11 174 CYS F CA 1
ATOM 9302 C C . CYS F 1 174 ? -66.303 14.713 25.604 1.00 64.89 174 CYS F C 1
ATOM 9303 O O . CYS F 1 174 ? -66.058 15.872 25.957 1.00 60.88 174 CYS F O 1
ATOM 9306 N N . GLN F 1 175 ? -67.493 14.142 25.731 1.00 71.38 175 GLN F N 1
ATOM 9307 C CA . GLN F 1 175 ? -68.577 14.770 26.459 1.00 75.37 175 GLN F CA 1
ATOM 9308 C C . GLN F 1 175 ? -68.412 14.428 27.946 1.00 76.49 175 GLN F C 1
ATOM 9309 O O . GLN F 1 175 ? -68.424 13.244 28.347 1.00 70.38 175 GLN F O 1
ATOM 9315 N N . GLY F 1 176 ? -68.230 15.477 28.747 1.00 71.93 176 GLY F N 1
ATOM 9316 C CA . GLY F 1 176 ? -68.022 15.343 30.184 1.00 67.25 176 GLY F CA 1
ATOM 9317 C C . GLY F 1 176 ? -69.233 14.768 30.867 1.00 69.99 176 GLY F C 1
ATOM 9318 O O . GLY F 1 176 ? -69.223 13.611 31.289 1.00 69.92 176 GLY F O 1
ATOM 9319 N N . ARG F 1 177 ? -70.290 15.578 30.925 1.00 72.41 177 ARG F N 1
ATOM 9320 C CA . ARG F 1 177 ? -71.566 15.214 31.554 1.00 71.42 177 ARG F CA 1
ATOM 9321 C C . ARG F 1 177 ? -72.258 13.989 30.954 1.00 68.16 177 ARG F C 1
ATOM 9322 O O . ARG F 1 177 ? -73.332 13.596 31.418 1.00 71.59 177 ARG F O 1
ATOM 9330 N N . GLN F 1 178 ? -71.641 13.371 29.949 1.00 67.78 178 GLN F N 1
ATOM 9331 C CA . GLN F 1 178 ? -72.191 12.155 29.358 1.00 70.67 178 GLN F CA 1
ATOM 9332 C C . GLN F 1 178 ? -71.271 10.960 29.588 1.00 71.66 178 GLN F C 1
ATOM 9333 O O . GLN F 1 178 ? -71.657 9.812 29.342 1.00 69.58 178 GLN F O 1
ATOM 9339 N N . GLY F 1 179 ? -70.047 11.241 30.037 1.00 72.72 179 GLY F N 1
ATOM 9340 C CA . GLY F 1 179 ? -69.024 10.209 30.228 1.00 77.02 179 GLY F CA 1
ATOM 9341 C C . GLY F 1 179 ? -68.751 9.393 28.979 1.00 76.34 179 GLY F C 1
ATOM 9342 O O . GLY F 1 179 ? -68.618 8.170 29.049 1.00 77.48 179 GLY F O 1
ATOM 9343 N N . THR F 1 180 ? -68.650 10.084 27.842 1.00 81.89 180 THR F N 1
ATOM 9344 C CA . THR F 1 180 ? -68.563 9.436 26.529 1.00 82.35 180 THR F CA 1
ATOM 9345 C C . THR F 1 180 ? -67.499 10.085 25.634 1.00 75.94 180 THR F C 1
ATOM 9346 O O . THR F 1 180 ? -67.263 11.291 25.717 1.00 70.02 180 THR F O 1
ATOM 9350 N N . CYS F 1 181 ? -66.859 9.273 24.790 1.00 74.36 181 CYS F N 1
ATOM 9351 C CA . CYS F 1 181 ? -65.969 9.778 23.733 1.00 78.66 181 CYS F CA 1
ATOM 9352 C C . CYS F 1 181 ? -66.110 9.033 22.401 1.00 81.77 181 CYS F C 1
ATOM 9353 O O . CYS F 1 181 ? -66.060 7.801 22.349 1.00 78.97 181 CYS F O 1
ATOM 9356 N N . HIS F 1 182 ? -66.268 9.812 21.331 1.00 90.37 182 HIS F N 1
ATOM 9357 C CA . HIS F 1 182 ? -66.494 9.305 19.976 1.00 94.83 182 HIS F CA 1
ATOM 9358 C C . HIS F 1 182 ? -65.483 9.890 19.022 1.00 97.39 182 HIS F C 1
ATOM 9359 O O . HIS F 1 182 ? -64.707 10.784 19.399 1.00 90.06 182 HIS F O 1
ATOM 9366 N N . PHE F 1 183 ? -65.487 9.389 17.781 1.00 100.80 183 PHE F N 1
ATOM 9367 C CA . PHE F 1 183 ? -64.625 9.914 16.713 1.00 98.38 183 PHE F CA 1
ATOM 9368 C C . PHE F 1 183 ? -65.212 11.201 16.131 1.00 92.01 183 PHE F C 1
ATOM 9369 O O . PHE F 1 183 ? -66.394 11.484 16.312 1.00 81.43 183 PHE F O 1
ATOM 9377 N N . PHE F 1 184 ? -64.374 11.978 15.448 1.00 92.54 184 PHE F N 1
ATOM 9378 C CA . PHE F 1 184 ? -64.764 13.302 14.959 1.00 92.10 184 PHE F CA 1
ATOM 9379 C C . PHE F 1 184 ? -65.242 13.287 13.502 1.00 92.02 184 PHE F C 1
ATOM 9380 O O . PHE F 1 184 ? -64.537 12.803 12.608 1.00 91.37 184 PHE F O 1
ATOM 9388 N N . ALA F 1 185 ? -66.446 13.827 13.290 1.00 93.34 185 ALA F N 1
ATOM 9389 C CA . ALA F 1 185 ? -67.151 13.779 12.004 1.00 90.37 185 ALA F CA 1
ATOM 9390 C C . ALA F 1 185 ? -66.365 14.381 10.838 1.00 91.36 185 ALA F C 1
ATOM 9391 O O . ALA F 1 185 ? -66.312 13.793 9.759 1.00 90.84 185 ALA F O 1
ATOM 9393 N N . ASN F 1 186 ? -65.762 15.549 11.060 1.00 91.61 186 ASN F N 1
ATOM 9394 C CA . ASN F 1 186 ? -64.950 16.212 10.039 1.00 94.79 186 ASN F CA 1
ATOM 9395 C C . ASN F 1 186 ? -63.555 15.568 9.915 1.00 94.76 186 ASN F C 1
ATOM 9396 O O . ASN F 1 186 ? -63.079 14.922 10.856 1.00 93.69 186 ASN F O 1
ATOM 9401 N N . LYS F 1 187 ? -62.918 15.735 8.753 1.00 90.14 187 LYS F N 1
ATOM 9402 C CA . LYS F 1 187 ? -61.595 15.158 8.494 1.00 89.04 187 LYS F CA 1
ATOM 9403 C C . LYS F 1 187 ? -60.579 16.212 8.051 1.00 93.31 187 LYS F C 1
ATOM 9404 O O . LYS F 1 187 ? -60.957 17.290 7.579 1.00 94.62 187 LYS F O 1
ATOM 9406 N N . TYR F 1 188 ? -59.293 15.884 8.222 1.00 95.90 188 TYR F N 1
ATOM 9407 C CA . TYR F 1 188 ? -58.154 16.749 7.849 1.00 91.77 188 TYR F CA 1
ATOM 9408 C C . TYR F 1 188 ? -58.170 18.125 8.521 1.00 86.82 188 TYR F C 1
ATOM 9409 O O . TYR F 1 188 ? -57.755 19.122 7.928 1.00 88.89 188 TYR F O 1
ATOM 9418 N N . SER F 1 189 ? -58.635 18.155 9.767 1.00 77.20 189 SER F N 1
ATOM 9419 C CA . SER F 1 189 ? -58.805 19.390 10.512 1.00 71.15 189 SER F CA 1
ATOM 9420 C C . SER F 1 189 ? -57.516 19.853 11.192 1.00 65.24 189 SER F C 1
ATOM 9421 O O . SER F 1 189 ? -56.694 19.034 11.605 1.00 69.20 189 SER F O 1
ATOM 9424 N N . PHE F 1 190 ? -57.369 21.176 11.282 1.00 56.08 190 PHE F N 1
ATOM 9425 C CA . PHE F 1 190 ? -56.233 21.897 11.888 1.00 48.13 190 PHE F CA 1
ATOM 9426 C C . PHE F 1 190 ? -54.866 21.776 11.216 1.00 43.54 190 PHE F C 1
ATOM 9427 O O . PHE F 1 190 ? -53.929 22.473 11.611 1.00 42.16 190 PHE F O 1
ATOM 9435 N N . TRP F 1 191 ? -54.755 20.949 10.179 1.00 42.16 191 TRP F N 1
ATOM 9436 C CA . TRP F 1 191 ? -53.505 20.880 9.419 1.00 44.21 191 TRP F CA 1
ATOM 9437 C C . TRP F 1 191 ? -53.359 22.150 8.648 1.00 45.22 191 TRP F C 1
ATOM 9438 O O . TRP F 1 191 ? -54.350 22.693 8.141 1.00 44.02 191 TRP F O 1
ATOM 9449 N N . LEU F 1 192 ? -52.126 22.651 8.589 1.00 43.86 192 LEU F N 1
ATOM 9450 C CA . LEU F 1 192 ? -51.833 23.890 7.909 1.00 42.23 192 LEU F CA 1
ATOM 9451 C C . LEU F 1 192 ? -51.465 23.600 6.456 1.00 46.68 192 LEU F C 1
ATOM 9452 O O . LEU F 1 192 ? -50.394 23.039 6.175 1.00 47.31 192 LEU F O 1
ATOM 9457 N N . THR F 1 193 ? -52.349 23.979 5.532 1.00 53.30 193 THR F N 1
ATOM 9458 C CA . THR F 1 193 ? -52.125 23.727 4.087 1.00 59.22 193 THR F CA 1
ATOM 9459 C C . THR F 1 193 ? -50.948 24.512 3.480 1.00 62.21 193 THR F C 1
ATOM 9460 O O . THR F 1 193 ? -50.424 25.447 4.092 1.00 62.94 193 THR F O 1
ATOM 9464 N N . THR F 1 194 ? -50.550 24.111 2.273 1.00 69.63 194 THR F N 1
ATOM 9465 C CA . THR F 1 194 ? -49.408 24.683 1.552 1.00 73.29 194 THR F CA 1
ATOM 9466 C C . THR F 1 194 ? -49.793 26.012 0.897 1.00 76.31 194 THR F C 1
ATOM 9467 O O . THR F 1 194 ? -50.959 26.236 0.557 1.00 74.65 194 THR F O 1
ATOM 9471 N N . VAL F 1 195 ? -48.804 26.891 0.742 1.00 83.57 195 VAL F N 1
ATOM 9472 C CA . VAL F 1 195 ? -48.925 28.101 -0.074 1.00 87.27 195 VAL F CA 1
ATOM 9473 C C . VAL F 1 195 ? -49.046 27.730 -1.559 1.00 87.67 195 VAL F C 1
ATOM 9474 O O . VAL F 1 195 ? -50.144 27.683 -2.121 1.00 86.42 195 VAL F O 1
ATOM 9478 N N . GLN F 1 214 ? -52.541 9.087 0.482 1.00 86.37 214 GLN F N 1
ATOM 9479 C CA . GLN F 1 214 ? -51.526 10.135 0.594 1.00 86.63 214 GLN F CA 1
ATOM 9480 C C . GLN F 1 214 ? -51.845 11.370 -0.262 1.00 88.07 214 GLN F C 1
ATOM 9481 O O . GLN F 1 214 ? -50.960 12.183 -0.536 1.00 91.99 214 GLN F O 1
ATOM 9487 N N . ALA F 1 215 ? -53.099 11.520 -0.686 1.00 87.68 215 ALA F N 1
ATOM 9488 C CA . ALA F 1 215 ? -53.474 12.684 -1.495 1.00 85.86 215 ALA F CA 1
ATOM 9489 C C . ALA F 1 215 ? -53.312 13.990 -0.714 1.00 86.75 215 ALA F C 1
ATOM 9490 O O . ALA F 1 215 ? -52.912 15.012 -1.280 1.00 86.78 215 ALA F O 1
ATOM 9492 N N . GLN F 1 216 ? -53.613 13.942 0.586 1.00 81.62 216 GLN F N 1
ATOM 9493 C CA . GLN F 1 216 ? -53.499 15.114 1.455 1.00 76.06 216 GLN F CA 1
ATOM 9494 C C . GLN F 1 216 ? -52.110 15.391 1.965 1.00 76.20 216 GLN F C 1
ATOM 9495 O O . GLN F 1 216 ? -51.730 16.548 2.107 1.00 80.35 216 GLN F O 1
ATOM 9501 N N . ARG F 1 217 ? -51.370 14.333 2.276 1.00 71.75 217 ARG F N 1
ATOM 9502 C CA . ARG F 1 217 ? -50.028 14.482 2.802 1.00 75.32 217 ARG F CA 1
ATOM 9503 C C . ARG F 1 217 ? -49.230 15.523 1.977 1.00 76.69 217 ARG F C 1
ATOM 9504 O O . ARG F 1 217 ? -48.357 16.228 2.492 1.00 77.78 217 ARG F O 1
ATOM 9512 N N . GLN F 1 218 ? -49.584 15.633 0.699 1.00 80.48 218 GLN F N 1
ATOM 9513 C CA . GLN F 1 218 ? -48.949 16.553 -0.244 1.00 78.07 218 GLN F CA 1
ATOM 9514 C C . GLN F 1 218 ? -49.360 18.013 -0.011 1.00 70.02 218 GLN F C 1
ATOM 9515 O O . GLN F 1 218 ? -48.571 18.933 -0.193 1.00 69.52 218 GLN F O 1
ATOM 9521 N N . LYS F 1 219 ? -50.601 18.224 0.390 1.00 64.72 219 LYS F N 1
ATOM 9522 C CA . LYS F 1 219 ? -51.111 19.570 0.563 1.00 66.06 219 LYS F CA 1
ATOM 9523 C C . LYS F 1 219 ? -50.613 20.246 1.843 1.00 64.54 219 LYS F C 1
ATOM 9524 O O . LYS F 1 219 ? -50.895 21.429 2.061 1.00 67.37 219 LYS F O 1
ATOM 9530 N N . ILE F 1 220 ? -49.869 19.511 2.674 1.00 58.33 220 ILE F N 1
ATOM 9531 C CA . ILE F 1 220 ? -49.609 19.931 4.051 1.00 50.60 220 ILE F CA 1
ATOM 9532 C C . ILE F 1 220 ? -48.198 20.451 4.262 1.00 48.67 220 ILE F C 1
ATOM 9533 O O . ILE F 1 220 ? -47.213 19.817 3.861 1.00 50.56 220 ILE F O 1
ATOM 9538 N N . SER F 1 221 ? -48.118 21.614 4.908 1.00 43.39 221 SER F N 1
ATOM 9539 C CA . SER F 1 221 ? -46.851 22.218 5.283 1.00 38.67 221 SER F CA 1
ATOM 9540 C C . SER F 1 221 ? -46.045 21.258 6.124 1.00 36.82 221 SER F C 1
ATOM 9541 O O . SER F 1 221 ? -46.614 20.441 6.840 1.00 34.69 221 SER F O 1
ATOM 9544 N N . ARG F 1 222 ? -44.723 21.378 6.040 1.00 36.70 222 ARG F N 1
ATOM 9545 C CA . ARG F 1 222 ? -43.801 20.512 6.754 1.00 37.03 222 ARG F CA 1
ATOM 9546 C C . ARG F 1 222 ? -43.050 21.360 7.735 1.00 37.12 222 ARG F C 1
ATOM 9547 O O . ARG F 1 222 ? -42.890 22.547 7.493 1.00 36.95 222 ARG F O 1
ATOM 9555 N N . CYS F 1 223 ? -42.568 20.752 8.825 1.00 39.10 223 CYS F N 1
ATOM 9556 C CA . CYS F 1 223 ? -41.924 21.491 9.926 1.00 39.23 223 CYS F CA 1
ATOM 9557 C C . CYS F 1 223 ? -40.823 20.679 10.577 1.00 39.71 223 CYS F C 1
ATOM 9558 O O . CYS F 1 223 ? -40.747 19.469 10.367 1.00 39.97 223 CYS F O 1
ATOM 9561 N N . GLN F 1 224 ? -40.008 21.347 11.398 1.00 39.50 224 GLN F N 1
ATOM 9562 C CA . GLN F 1 224 ? -38.959 20.708 12.191 1.00 41.42 224 GLN F CA 1
ATOM 9563 C C . GLN F 1 224 ? -38.788 21.403 13.575 1.00 42.35 224 GLN F C 1
ATOM 9564 O O . GLN F 1 224 ? -38.878 22.627 13.676 1.00 40.78 224 GLN F O 1
ATOM 9570 N N . VAL F 1 225 ? -38.558 20.616 14.631 1.00 40.89 225 VAL F N 1
ATOM 9571 C CA . VAL F 1 225 ? -38.370 21.139 15.991 1.00 39.41 225 VAL F CA 1
ATOM 9572 C C . VAL F 1 225 ? -36.892 21.083 16.369 1.00 42.64 225 VAL F C 1
ATOM 9573 O O . VAL F 1 225 ? -36.302 20.014 16.396 1.00 42.87 225 VAL F O 1
ATOM 9577 N N . CYS F 1 226 ? -36.311 22.242 16.679 1.00 48.71 226 CYS F N 1
ATOM 9578 C CA . CYS F 1 226 ? -34.882 22.381 16.939 1.00 49.51 226 CYS F CA 1
ATOM 9579 C C . CYS F 1 226 ? -34.629 22.951 18.319 1.00 51.39 226 CYS F C 1
ATOM 9580 O O . CYS F 1 226 ? -35.457 23.687 18.868 1.00 49.06 226 CYS F O 1
ATOM 9583 N N . VAL F 1 227 ? -33.468 22.623 18.872 1.00 53.16 227 VAL F N 1
ATOM 9584 C CA . VAL F 1 227 ? -33.029 23.231 20.116 1.00 55.63 227 VAL F CA 1
ATOM 9585 C C . VAL F 1 227 ? -31.554 23.583 20.021 1.00 58.47 227 VAL F C 1
ATOM 9586 O O . VAL F 1 227 ? -30.796 22.930 19.307 1.00 61.81 227 VAL F O 1
ATOM 9590 N N . LYS F 1 228 ? -31.177 24.652 20.709 1.00 63.58 228 LYS F N 1
ATOM 9591 C CA . LYS F 1 228 ? -29.798 25.086 20.793 1.00 70.73 228 LYS F CA 1
ATOM 9592 C C . LYS F 1 228 ? -29.110 24.364 21.975 1.00 78.14 228 LYS F C 1
ATOM 9593 O O . LYS F 1 228 ? -29.164 24.841 23.113 1.00 84.34 228 LYS F O 1
ATOM 9599 N N . TYR F 1 229 ? -28.498 23.200 21.707 1.00 82.62 229 TYR F N 1
ATOM 9600 C CA . TYR F 1 229 ? -27.790 22.426 22.746 1.00 82.92 229 TYR F CA 1
ATOM 9601 C C . TYR F 1 229 ? -26.272 22.478 22.574 1.00 81.86 229 TYR F C 1
ATOM 9602 O O . TYR F 1 229 ? -25.609 23.364 23.121 1.00 82.84 229 TYR F O 1
#

Foldseek 3Di:
DDDKFKDWPLALDEDDDPPPFDFPDKAFAWQDFPPDPLPDDRFSGDPVRGDHDDFLDPVFPDDDCVVTPDDDDGFKTKFFFHPDDFDADWDAPVVCNRGTIMMTMTDDPFDKWKDWDLAQDEDDDPDQKDFDAKFFFFADFCDPGDCHRPNSNGGPRRGDHDQDQQGMWMRGGVVRTIGGDPHTPPRFRAHCVSVVVSRRTIMMTMIDRD/DDKFKDWPLFLDEDDDPPPFDWPDKAFAWQDFPDDDLVDDRFSGDPVRGDHDDFLAPVFPDDDCVVTPDDDDGRKTKFWFHPDDFDPDWFFPPVCNRGTIMMTMTDDPFAKWKDWDLADDEDDDPDQKDWDAKAFFFAPFCDPRPCGDPNSNGGPRRGDHDQFQFGMWIRGHVVRIIGTDPHTPPRFRAHCVCVRVRRTIMMTMIGRD/DDKFKAWPLALDEDDDPPPWDWPAKAFFWQDFPPDPLVDDRFSGDPVRGDHDDFQAPVWPDDDCVVTPDDDDTRKTKAFFHPDDFDQDKDFPPVCSRGTIMMTMTDDPFAKWKDWDLADDEDDDPDQWDWDAKFWFFAPQCDPRDCGNPNSNGGPRRGHHDDDQFGMWMRGGVVRIIGTDDHTPPRFRAHCVCVVVNRTIMMTMIDRD/DDKFKFWPLFLDEDDDPPPWDWPDKAFFWQDFPDDDLVDDRFSGDPVRGHHDDFQAPPFPDDDCVVTPDDDPTRKTKFFFHPDDFDQDKFAPVVCSRTTIMMTMTDDPFDKWKDWDLAQDEDDDPDQWDWDAKAFFFADQCDPGDCHDPNSNGGPRRGHHDQFQQGMWMGGGVVRIIGTDDHTSPRFDAHCVCPVVNRTIMMTMIGHD/DKFKDWPLALDEDDPPPPWDWDDKAFAWQDFPDDDLVDDRFSGDPVRGDHDDFLAPVFPDDPCVPTPDDDDTFKTKAFFHPDDFDADWAAPVVCNRGTIMMTMTDDPFDKWKDWDLAQDEDDDPDQKDWDAKAFFFADFCDPGDCGNPNSNGGPRRGHHDDDQQGMWMRGGVVRTIHTDDHTPPRFRAHCVVVSRRTIMMTMIGND/DDKFKDWPLALDEDDPPPPWAWDAKAFAWQDFPDDDLPDDRFSGDPVRGDHDDFQAPVFPDDDCVVTPDDDDTRKTKAFFHPDDDDQDWAARVVCNRGTIMMTMTHDPFYKWKDWDLALDEDDDPDQWDFDAKFFFFAPFCDPGDCHDPSSNGGPRRGHHDDDQFGMWMGGGVVRTIGTDPHTPPRFRAHCVVCVRRTIMMTMIGND

Secondary structure (DSSP, 8-state):
--EEEEEE-SSSSPPPPSTTPPEEEEEEEEEEETT--TTS---TTSGGGEESS--S-TTSSSS-TTTS---SS--EEEEEB-SSPP-SS-EETTTTGGGBPEEEEEEESS--EEEE-SSSSPPPP-TT-EEEEEEEEB----SS-SS-THHHHTSGGGEESS--SS-EEEEETTTTEEEE-SS-S-SB-B---HHHHHTTB-EEEEEE--/-EEEEEE-SSSSPPPPSTTPPEEEEEEEEEEESS--TTS---TTSGGGEESS--S-TTSSSS-TTTS---SS--EEEEEB-SSPPPSS-EETTTTGGGBPEEEEEEESS--EEEE-SSSSPPPPPTTPEEEEEEEEB----SSSSS-THHHHTSGGGEESS--SS-EEEEETTTTEEEE-SS-S-SBPBP--TTTGGGB-EEEEEE--/-EEEEEE-SSSSPPPP-TT--EEEEEEEEEEETT--TTS---TTSGGGEESS--S-TTSSSS-TTTS---SS--EEEEEB-SSPPPSS-EETTTTGGGBPEEEEEEESS--EEEE-SSSSPPPPPTTPEEEEEEEEB----SSSSS-THHHHTSGGGEESS--SS-EEEEETTTTEEEE-SSSSTTBPBP---TTGGGBPEEEEEE--/-EEEEEE-SSSSPPPP-TTPPEEEEEEEEEEETT--TT----TTSGGGEESS--S-TTSSSS-TTTS---SS--EEEEEB-SSPPPSS-EETTTTGGGBPEEEEEEESS--EEEE-SSSSPPPPPTTPEEEEEEEEB----SSSTT-THHHHTSGGGEESS--SS-EEEEETTTTEEEE-SSSSTTBPBP--TTTGGGB-EEEEEE--/-EEEEE-SSSSPPPP-TT--EEEEEEEEEEETT--TT----TTSGGGEESS--S-TTSSSS-TTTS---SS--EEEEEB-S----SS-EEHHHHGGGB-EEEEEE-SS--EEEE-SSSSPPPPPTTPEEEEEEEEB----SSSTT-THHHHTSGGGEESS--SS-EEEEEGGGTEEEE-SSSSTTBPBP---SGGGB-EEEEEE--/-EEEEEE-SSSSPPPP-TT--EEEEEEEEEEETT--TTS---TTSGGGEESS--S-TTSSSS-TTTS---SS--EEEEEBPS----SS-EETTTTGGGBPEEEEEEESS--EEEE-SSSSPPPPPTT-EEEEEEEEB----SSSSS-THHHHTSGGGEESS--SS-EEEEETTTTEEEE-SS-S-SB-B---TTGGGB-EEEEEE--

Solvent-accessible surface area: 55701 Å² total; per-residue (Å²): 118,50,88,72,1,4,16,18,28,1,45,64,86,59,18,92,10,13,36,58,15,81,114,26,4,6,2,29,0,9,6,16,5,20,37,52,81,110,96,61,76,24,31,6,15,85,6,31,6,0,3,10,32,4,14,6,44,4,33,8,52,2,81,18,138,99,7,8,152,38,80,126,96,42,22,74,0,1,0,0,7,10,72,51,117,41,41,174,115,74,28,58,66,131,44,0,75,68,48,0,0,32,0,0,0,0,43,2,84,23,94,2,35,0,25,8,12,9,58,96,48,6,11,87,28,46,97,93,71,36,40,26,26,11,0,14,0,5,5,16,24,10,2,20,40,127,109,12,0,2,66,15,0,48,22,15,6,3,3,6,55,53,8,33,20,29,3,3,0,14,0,55,8,127,138,30,27,0,47,72,14,88,56,100,58,3,11,16,6,81,49,115,124,48,75,56,58,64,58,123,4,0,29,0,5,0,0,0,100,94,88,92,60,1,3,14,16,22,2,42,67,86,35,11,32,16,26,66,71,16,83,113,26,4,7,2,33,0,9,6,17,4,32,50,47,88,179,98,55,77,22,30,7,13,85,12,46,5,0,4,12,35,4,16,7,48,4,30,10,52,2,85,15,153,98,7,8,150,44,82,115,97,23,14,28,0,0,0,0,10,9,70,50,120,47,49,153,129,78,38,60,64,136,43,0,79,64,46,0,0,26,0,0,0,0,70,1,80,20,95,3,35,0,28,8,16,8,62,99,65,24,10,103,25,51,100,60,63,29,15,17,18,14,0,18,0,5,6,16,22,11,2,16,44,133,27,11,0,2,100,13,0,52,21,16,7,3,2,6,64,55,16,29,37,36,3,4,0,14,0,58,9,120,137,24,32,0,62,65,15,86,54,95,67,3,12,16,7,83,49,111,115,116,62,51,55,102,113,6,0,29,0,2,0,0,1,100,92,83,89,61,1,4,17,17,25,3,45,66,121,58,22,121,14,23,168,84,13,80,110,24,0,6,1,31,0,10,6,72,4,60,49,56,124,196,99,62,60,38,30,6,14,82,15,49,3,0,6,10,34,7,19,9,50,3,27,10,58,1,84,16,121,111,2,8,79,59,103,127,99,22,25,6,0,42,0,0,11,11,70,46,121,34,66,80,64,84,35,61,65,136,49,0,76,64,45,0,0,27,0,0,0,0,71,2,76,22,94,2,37,0,30,32,30,78,61,88,66,72,12,114,27,48,183,102,79,85,56,34,30,65,0,19,0,6,17,54,76,93,40,118,39,129,97,10,17,52,120,14,23,98,24,14,6,2,2,7,95,63,27,30,46,40,3,5,1,24,0,56,8,101,134,27,22,0,56,78,41,87,92,97,74,17,73,12,38,90,42,164,140,132,40,65,94,108,112,4,0,41,0,19,0,0,0,101,87,81,92,78,1,4,15,17,27,1,49,60,121,56,24,124,14,23,168,75,12,79,105,27,4,4,1,34,0,10,4,72,4,61,50,63,116,185,98,60,61,44,31,7,12,83,18,49,5,0,5,9,38,6,20,8,61,4,27,10,59,2,81,20,147,97,2,7,120,71,104,125,97,29,26,10,0,48,0,0,9,12,70,49,121,38,68,79,68,84,44,56,68,137,43,0,72,68,47,0,0,25,0,0,0,0,70,1,79,23,93,3,35,0,28,35,29,77,63,100,65,71,12,112,27,50,181,103,81,84,59,32,29,68,0,20,0,5,15,56,69,99,41,116,39,95,93,11,14,53,100,13,21,97,20,15,6,4,2,6,91,68,21,31,32,50,2,5,0,8,0,78,8,98,140,28,32,0,65,80,61,100,87,126,61,12,70,13,34,88,48,163,149,112,62,64,86,101,118,5,0,41,0,19,0,0,0,103,92,134,77,2,4,17,19,25,1,48,61,116,90,23,121,15,22,162,70,13,82,136,78,83,37,2,30,0,12,6,14,24,50,50,66,79,152,100,106,55,22,29,6,18,83,26,55,5,2,48,83,88,4,15,6,43,27,29,17,215,39,106,95,134,147,104,23,148,55,95,120,88,43,23,4,0,4,0,0,9,10,72,37,126,51,71,151,143,84,38,59,66,138,47,0,68,69,53,0,0,29,0,0,0,0,84,3,87,21,96,3,36,0,29,11,17,10,61,104,66,77,10,114,30,47,183,102,76,83,57,34,28,67,0,18,0,5,6,14,20,10,2,11,38,72,106,2,0,0,64,12,0,51,22,16,7,3,2,6,95,65,16,34,47,53,3,2,0,19,0,65,8,119,138,30,26,0,58,68,13,86,60,53,82,4,13,14,5,86,52,109,97,76,54,110,105,114,4,0,40,0,18,0,0,0,105,88,97,87,73,1,5,16,17,21,2,37,78,122,91,23,122,15,22,168,73,13,80,144,74,84,45,2,28,0,13,5,18,26,1,50,65,75,133,75,96,53,23,31,6,14,81,27,55,5,2,46,82,89,4,14,7,29,27,31,18,213,40,104,91,119,173,115,26,146,29,77,111,87,43,20,68,0,1,0,0,4,7,66,37,126,37,82,88,58,83,40,57,65,137,45,0,74,71,48,0,0,33,0,0,0,0,70,4,84,22,99,5,35,0,29,16,21,10,60,103,66,78,10,113,29,48,149,102,77,95,54,34,27,69,0,16,0,5,5,15,21,10,2,14,22,86,84,13,0,2,87,12,0,47,21,15,7,3,2,7,89,54,20,42,47,44,4,4,0,19,0,61,8,109,139,29,27,0,54,87,11,93,60,49,93,5,11,16,6,90,49,110,149,80,44,91,91,119,4,0,38,0,18,0,0,0,105,83